Protein 6QKG (pdb70)

B-factor: mean 51.63, std 14.25, range [23.21, 135.72]

Structure (mmCIF, N/CA/C/O backbone):
data_6QKG
#
_entry.id   6QKG
#
_cell.length_a   82.450
_cell.length_b   86.840
_cell.length_c   96.870
_cell.angle_alpha   90.00
_cell.angle_beta   90.71
_cell.angle_gamma   90.00
#
_symmetry.space_group_name_H-M   'P 1 21 1'
#
loop_
_entity.id
_entity.type
_entity.pdbx_description
1 polymer 'NCR A'
2 non-polymer 'IRON/SULFUR CLUSTER'
3 non-polymer 'FLAVIN-ADENINE DINUCLEOTIDE'
4 non-polymer 'FLAVIN MONONUCLEOTIDE'
5 water water
#
loop_
_atom_site.group_PDB
_atom_site.id
_atom_site.type_symbol
_atom_site.label_atom_id
_atom_site.label_alt_id
_atom_site.label_comp_id
_atom_site.label_asym_id
_atom_site.label_entity_id
_atom_site.label_seq_id
_atom_site.pdbx_PDB_ins_code
_atom_site.Cartn_x
_atom_site.Cartn_y
_atom_site.Cartn_z
_atom_site.occupancy
_atom_site.B_iso_or_equiv
_atom_site.auth_seq_id
_atom_site.auth_comp_id
_atom_site.auth_asym_id
_atom_site.auth_atom_id
_atom_site.pdbx_PDB_model_num
ATOM 1 N N . MET A 1 13 ? -32.240 -21.381 -25.763 1.00 55.07 13 MET A N 1
ATOM 2 C CA . MET A 1 13 ? -30.974 -21.087 -25.071 1.00 53.58 13 MET A CA 1
ATOM 3 C C . MET A 1 13 ? -30.971 -21.224 -23.489 1.00 55.49 13 MET A C 1
ATOM 4 O O . MET A 1 13 ? -30.094 -21.902 -22.943 1.00 57.77 13 MET A O 1
ATOM 9 N N . TYR A 1 14 ? -31.844 -20.578 -22.775 1.00 46.90 14 TYR A N 1
ATOM 10 C CA . TYR A 1 14 ? -31.853 -20.676 -21.316 1.00 45.41 14 TYR A CA 1
ATOM 11 C C . TYR A 1 14 ? -33.239 -21.196 -20.950 1.00 49.52 14 TYR A C 1
ATOM 12 O O . TYR A 1 14 ? -34.037 -20.502 -20.309 1.00 49.60 14 TYR A O 1
ATOM 21 N N . GLU A 1 15 ? -33.537 -22.416 -21.401 1.00 45.55 15 GLU A N 1
ATOM 22 C CA . GLU A 1 15 ? -34.834 -23.073 -21.218 1.00 44.78 15 GLU A CA 1
ATOM 23 C C . GLU A 1 15 ? -35.204 -23.181 -19.762 1.00 44.20 15 GLU A C 1
ATOM 24 O O . GLU A 1 15 ? -36.362 -22.943 -19.432 1.00 43.94 15 GLU A O 1
ATOM 30 N N . ASN A 1 16 ? -34.227 -23.532 -18.899 1.00 37.45 16 ASN A N 1
ATOM 31 C CA . ASN A 1 16 ? -34.481 -23.681 -17.469 1.00 37.42 16 ASN A CA 1
ATOM 32 C C . ASN A 1 16 ? -34.744 -22.389 -16.754 1.00 38.73 16 ASN A C 1
ATOM 33 O O . ASN A 1 16 ? -35.642 -22.365 -15.928 1.00 38.38 16 ASN A O 1
ATOM 38 N N . LEU A 1 17 ? -34.032 -21.317 -17.095 1.00 35.62 17 LEU A N 1
ATOM 39 C CA . LEU A 1 17 ? -34.241 -19.990 -16.485 1.00 34.45 17 LEU A CA 1
ATOM 40 C C . LEU A 1 17 ? -35.555 -19.363 -16.894 1.00 40.18 17 LEU A C 1
ATOM 41 O O . LEU A 1 17 ? -36.111 -18.563 -16.138 1.00 40.06 17 LEU A O 1
ATOM 46 N N . CYS A 1 18 ? -36.035 -19.696 -18.097 1.00 39.56 18 CYS A N 1
ATOM 47 C CA . CYS A 1 18 ? -37.244 -19.122 -18.675 1.00 42.11 18 CYS A CA 1
ATOM 48 C C . CYS A 1 18 ? -38.497 -19.977 -18.471 1.00 42.47 18 CYS A C 1
ATOM 49 O O . CYS A 1 18 ? -39.581 -19.576 -18.886 1.00 40.01 18 CYS A O 1
ATOM 52 N N . LYS A 1 19 ? -38.339 -21.107 -17.754 1.00 38.79 19 LYS A N 1
ATOM 53 C CA . LYS A 1 19 ? -39.379 -22.061 -17.389 1.00 39.36 19 LYS A CA 1
ATOM 54 C C . LYS A 1 19 ? -40.218 -21.496 -16.212 1.00 41.95 19 LYS A C 1
ATOM 55 O O . LYS A 1 19 ? -39.641 -20.991 -15.246 1.00 39.38 19 LYS A O 1
ATOM 61 N N . PRO A 1 20 ? -41.565 -21.569 -16.252 1.00 39.60 20 PRO A N 1
ATOM 62 C CA . PRO A 1 20 ? -42.359 -21.059 -15.117 1.00 38.14 20 PRO A CA 1
ATOM 63 C C . PRO A 1 20 ? -42.304 -21.921 -13.835 1.00 39.37 20 PRO A C 1
ATOM 64 O O . PRO A 1 20 ? -41.788 -23.043 -13.842 1.00 37.21 20 PRO A O 1
ATOM 68 N N . ILE A 1 21 ? -42.826 -21.385 -12.720 1.00 35.32 21 ILE A N 1
ATOM 69 C CA . ILE A 1 21 ? -42.834 -22.081 -11.413 1.00 34.83 21 ILE A CA 1
ATOM 70 C C . ILE A 1 21 ? -43.987 -21.586 -10.528 1.00 40.70 21 ILE A C 1
ATOM 71 O O . ILE A 1 21 ? -44.290 -20.395 -10.547 1.00 40.78 21 ILE A O 1
ATOM 76 N N . LYS A 1 22 ? -44.582 -22.473 -9.718 1.00 39.55 22 LYS A N 1
ATOM 77 C CA . LYS A 1 22 ? -45.639 -22.090 -8.774 1.00 39.74 22 LYS A CA 1
ATOM 78 C C . LYS A 1 22 ? -45.037 -21.713 -7.400 1.00 41.01 22 LYS A C 1
ATOM 79 O O . LYS A 1 22 ? -44.317 -22.505 -6.823 1.00 38.36 22 LYS A O 1
ATOM 85 N N . ILE A 1 23 ? -45.279 -20.477 -6.920 1.00 38.35 23 ILE A N 1
ATOM 86 C CA . ILE A 1 23 ? -44.812 -20.025 -5.599 1.00 37.16 23 ILE A CA 1
ATOM 87 C C . ILE A 1 23 ? -46.101 -19.863 -4.805 1.00 42.64 23 ILE A C 1
ATOM 88 O O . ILE A 1 23 ? -46.840 -18.888 -5.027 1.00 42.33 23 ILE A O 1
ATOM 93 N N . GLY A 1 24 ? -46.381 -20.863 -3.961 1.00 40.36 24 GLY A N 1
ATOM 94 C CA . GLY A 1 24 ? -47.647 -20.988 -3.245 1.00 41.37 24 GLY A CA 1
ATOM 95 C C . GLY A 1 24 ? -48.680 -21.313 -4.313 1.00 48.93 24 GLY A C 1
ATOM 96 O O . GLY A 1 24 ? -48.493 -22.243 -5.109 1.00 48.86 24 GLY A O 1
ATOM 97 N N . ASN A 1 25 ? -49.689 -20.476 -4.443 1.00 48.50 25 ASN A N 1
ATOM 98 C CA . ASN A 1 25 ? -50.692 -20.692 -5.484 1.00 50.17 25 ASN A CA 1
ATOM 99 C C . ASN A 1 25 ? -50.395 -19.906 -6.779 1.00 52.95 25 ASN A C 1
ATOM 100 O O . ASN A 1 25 ? -51.026 -20.155 -7.810 1.00 55.67 25 ASN A O 1
ATOM 105 N N . HIS A 1 26 ? -49.453 -18.970 -6.715 1.00 46.07 26 HIS A N 1
ATOM 106 C CA . HIS A 1 26 ? -49.103 -18.024 -7.769 1.00 45.51 26 HIS A CA 1
ATOM 107 C C . HIS A 1 26 ? -48.134 -18.577 -8.809 1.00 47.93 26 HIS A C 1
ATOM 108 O O . HIS A 1 26 ? -47.040 -19.020 -8.457 1.00 48.01 26 HIS A O 1
ATOM 115 N N . LEU A 1 27 ? -48.514 -18.505 -10.090 1.00 42.12 27 LEU A N 1
ATOM 116 C CA . LEU A 1 27 ? -47.628 -18.923 -11.166 1.00 40.89 27 LEU A CA 1
ATOM 117 C C . LEU A 1 27 ? -46.697 -17.774 -11.570 1.00 42.17 27 LEU A C 1
ATOM 118 O O . LEU A 1 27 ? -47.151 -16.694 -11.945 1.00 40.76 27 LEU A O 1
ATOM 123 N N . VAL A 1 28 ? -45.387 -18.027 -11.454 1.00 35.75 28 VAL A N 1
ATOM 124 C CA . VAL A 1 28 ? -44.304 -17.100 -11.757 1.00 33.56 28 VAL A CA 1
ATOM 125 C C . VAL A 1 28 ? -43.833 -17.475 -13.149 1.00 37.31 28 VAL A C 1
ATOM 126 O O . VAL A 1 28 ? -43.689 -18.645 -13.437 1.00 36.62 28 VAL A O 1
ATOM 130 N N . LYS A 1 29 ? -43.678 -16.495 -14.029 1.00 37.67 29 LYS A N 1
ATOM 131 C CA . LYS A 1 29 ? -43.373 -16.718 -15.447 1.00 39.24 29 LYS A CA 1
ATOM 132 C C . LYS A 1 29 ? -41.951 -17.266 -15.732 1.00 44.87 29 LYS A C 1
ATOM 133 O O . LYS A 1 29 ? -41.732 -17.853 -16.795 1.00 44.77 29 LYS A O 1
ATOM 139 N N . ASN A 1 30 ? -40.997 -17.049 -14.821 1.00 40.35 30 ASN A N 1
ATOM 140 C CA . ASN A 1 30 ? -39.631 -17.548 -15.013 1.00 39.71 30 ASN A CA 1
ATOM 141 C C . ASN A 1 30 ? -38.939 -17.806 -13.669 1.00 41.13 30 ASN A C 1
ATOM 142 O O . ASN A 1 30 ? -39.545 -17.603 -12.606 1.00 39.58 30 ASN A O 1
ATOM 147 N N . ARG A 1 31 ? -37.667 -18.241 -13.725 1.00 34.74 31 ARG A N 1
ATOM 148 C CA . ARG A 1 31 ? -36.873 -18.579 -12.543 1.00 32.81 31 ARG A CA 1
ATOM 149 C C . ARG A 1 31 ? -35.898 -17.464 -12.202 1.00 36.25 31 ARG A C 1
ATOM 150 O O . ARG A 1 31 ? -34.830 -17.720 -11.651 1.00 36.29 31 ARG A O 1
ATOM 158 N N . MET A 1 32 ? -36.254 -16.223 -12.533 1.00 34.12 32 MET A N 1
ATOM 159 C CA . MET A 1 32 ? -35.406 -15.077 -12.205 1.00 34.24 32 MET A CA 1
ATOM 160 C C . MET A 1 32 ? -36.091 -14.153 -11.174 1.00 34.36 32 MET A C 1
ATOM 161 O O . MET A 1 32 ? -37.197 -13.667 -11.384 1.00 34.69 32 MET A O 1
ATOM 166 N N . LYS A 1 33 ? -35.456 -13.999 -10.047 1.00 31.54 33 LYS A N 1
ATOM 167 C CA . LYS A 1 33 ? -35.969 -13.221 -8.901 1.00 31.33 33 LYS A CA 1
ATOM 168 C C . LYS A 1 33 ? -35.086 -12.029 -8.593 1.00 33.55 33 LYS A C 1
ATOM 169 O O . LYS A 1 33 ? -33.879 -12.181 -8.374 1.00 32.63 33 LYS A O 1
ATOM 175 N N . TYR A 1 34 ? -35.702 -10.838 -8.567 1.00 29.78 34 TYR A N 1
ATOM 176 C CA . TYR A 1 34 ? -34.984 -9.647 -8.159 1.00 28.93 34 TYR A CA 1
ATOM 177 C C . TYR A 1 34 ? -35.154 -9.528 -6.620 1.00 31.11 34 TYR A C 1
ATOM 178 O O . TYR A 1 34 ? -36.269 -9.346 -6.126 1.00 30.13 34 TYR A O 1
ATOM 187 N N . ALA A 1 35 ? -34.056 -9.678 -5.891 1.00 27.90 35 ALA A N 1
ATOM 188 C CA . ALA A 1 35 ? -33.978 -9.661 -4.421 1.00 27.32 35 ALA A CA 1
ATOM 189 C C . ALA A 1 35 ? -34.133 -8.290 -3.773 1.00 33.23 35 ALA A C 1
ATOM 190 O O . ALA A 1 35 ? -33.825 -7.265 -4.400 1.00 31.83 35 ALA A O 1
ATOM 192 N N . ALA A 1 36 ? -34.558 -8.277 -2.476 1.00 30.69 36 ALA A N 1
ATOM 193 C CA . ALA A 1 36 ? -34.735 -7.058 -1.669 1.00 30.79 36 ALA A CA 1
ATOM 194 C C . ALA A 1 36 ? -33.482 -6.199 -1.673 1.00 33.63 36 ALA A C 1
ATOM 195 O O . ALA A 1 36 ? -32.361 -6.721 -1.553 1.00 31.69 36 ALA A O 1
ATOM 197 N N . THR A 1 37 ? -33.678 -4.885 -1.891 1.00 30.20 37 THR A N 1
ATOM 198 C CA . THR A 1 37 ? -32.602 -3.925 -2.038 1.00 29.77 37 THR A CA 1
ATOM 199 C C . THR A 1 37 ? -32.922 -2.614 -1.342 1.00 33.50 37 THR A C 1
ATOM 200 O O . THR A 1 37 ? -33.545 -1.743 -1.949 1.00 34.13 37 THR A O 1
ATOM 204 N N . VAL A 1 38 ? -32.481 -2.419 -0.092 1.00 31.74 38 VAL A N 1
ATOM 205 C CA . VAL A 1 38 ? -32.654 -1.088 0.524 1.00 31.29 38 VAL A CA 1
ATOM 206 C C . VAL A 1 38 ? -31.739 -0.123 -0.301 1.00 33.47 38 VAL A C 1
ATOM 207 O O . VAL A 1 38 ? -30.600 -0.489 -0.688 1.00 31.15 38 VAL A O 1
ATOM 211 N N . ASP A 1 39 ? -32.297 1.010 -0.714 1.00 30.00 39 ASP A N 1
ATOM 212 C CA . ASP A 1 39 ? -31.585 1.910 -1.645 1.00 29.13 39 ASP A CA 1
ATOM 213 C C . ASP A 1 39 ? -31.584 3.365 -1.243 1.00 33.67 39 ASP A C 1
ATOM 214 O O . ASP A 1 39 ? -30.985 4.180 -1.945 1.00 33.97 39 ASP A O 1
ATOM 219 N N . ASN A 1 40 ? -32.239 3.702 -0.113 1.00 30.77 40 ASN A N 1
ATOM 220 C CA . ASN A 1 40 ? -32.351 5.079 0.393 1.00 31.03 40 ASN A CA 1
ATOM 221 C C . ASN A 1 40 ? -33.153 5.979 -0.576 1.00 33.66 40 ASN A C 1
ATOM 222 O O . ASN A 1 40 ? -32.904 7.170 -0.678 1.00 33.45 40 ASN A O 1
ATOM 227 N N . PHE A 1 41 ? -34.122 5.385 -1.269 1.00 32.08 41 PHE A N 1
ATOM 228 C CA . PHE A 1 41 ? -35.001 6.061 -2.236 1.00 32.27 41 PHE A CA 1
ATOM 229 C C . PHE A 1 41 ? -36.334 6.413 -1.599 1.00 35.76 41 PHE A C 1
ATOM 230 O O . PHE A 1 41 ? -37.100 7.166 -2.179 1.00 35.39 41 PHE A O 1
ATOM 238 N N . CYS A 1 42 ? -36.644 5.852 -0.427 1.00 34.37 42 CYS A N 1
ATOM 239 C CA . CYS A 1 42 ? -37.910 6.199 0.190 1.00 35.19 42 CYS A CA 1
ATOM 240 C C . CYS A 1 42 ? -37.725 7.480 0.972 1.00 41.08 42 CYS A C 1
ATOM 241 O O . CYS A 1 42 ? -36.585 7.921 1.205 1.00 39.51 42 CYS A O 1
ATOM 244 N N . ASP A 1 43 ? -38.854 8.110 1.326 1.00 39.67 43 ASP A N 1
ATOM 245 C CA . ASP A 1 43 ? -38.881 9.365 2.062 1.00 38.72 43 ASP A CA 1
ATOM 246 C C . ASP A 1 43 ? -38.155 9.172 3.391 1.00 42.58 43 ASP A C 1
ATOM 247 O O . ASP A 1 43 ? -38.559 8.334 4.210 1.00 42.00 43 ASP A O 1
ATOM 252 N N . THR A 1 44 ? -36.995 9.859 3.524 1.00 38.52 44 THR A N 1
ATOM 253 C CA . THR A 1 44 ? -36.130 9.812 4.711 1.00 36.55 44 THR A CA 1
ATOM 254 C C . THR A 1 44 ? -36.844 10.290 5.991 1.00 40.40 44 THR A C 1
ATOM 255 O O . THR A 1 44 ? -36.486 9.858 7.087 1.00 38.32 44 THR A O 1
ATOM 259 N N . LYS A 1 45 ? -37.873 11.156 5.844 1.00 37.83 45 LYS A N 1
ATOM 260 C CA . LYS A 1 45 ? -38.600 11.718 6.979 1.00 37.86 45 LYS A CA 1
ATOM 261 C C . LYS A 1 45 ? -39.562 10.765 7.633 1.00 41.47 45 LYS A C 1
ATOM 262 O O . LYS A 1 45 ? -39.778 10.877 8.845 1.00 41.53 45 LYS A O 1
ATOM 268 N N . ASN A 1 46 ? -40.212 9.882 6.844 1.00 36.12 46 ASN A N 1
ATOM 269 C CA . ASN A 1 46 ? -41.297 9.046 7.372 1.00 35.77 46 ASN A CA 1
ATOM 270 C C . ASN A 1 46 ? -41.359 7.583 6.875 1.00 40.49 46 ASN A C 1
ATOM 271 O O . ASN A 1 46 ? -42.314 6.890 7.233 1.00 40.21 46 ASN A O 1
ATOM 276 N N . GLY A 1 47 ? -40.418 7.160 6.016 1.00 36.89 47 GLY A N 1
ATOM 277 C CA . GLY A 1 47 ? -40.391 5.794 5.471 1.00 34.36 47 GLY A CA 1
ATOM 278 C C . GLY A 1 47 ? -41.375 5.493 4.361 1.00 36.25 47 GLY A C 1
ATOM 279 O O . GLY A 1 47 ? -41.570 4.330 3.971 1.00 33.95 47 GLY A O 1
ATOM 280 N N . ASN A 1 48 ? -42.009 6.540 3.837 1.00 35.35 48 ASN A N 1
ATOM 281 C CA . ASN A 1 48 ? -42.977 6.417 2.750 1.00 35.43 48 ASN A CA 1
ATOM 282 C C . ASN A 1 48 ? -42.315 6.143 1.429 1.00 38.71 48 ASN A C 1
ATOM 283 O O . ASN A 1 48 ? -41.271 6.721 1.123 1.00 38.58 48 ASN A O 1
ATOM 288 N N . VAL A 1 49 ? -42.977 5.316 0.617 1.00 35.20 49 VAL A N 1
ATOM 289 C CA . VAL A 1 49 ? -42.602 4.992 -0.754 1.00 33.65 49 VAL A CA 1
ATOM 290 C C . VAL A 1 49 ? -42.896 6.251 -1.569 1.00 36.53 49 VAL A C 1
ATOM 291 O O . VAL A 1 49 ? -44.001 6.798 -1.472 1.00 36.39 49 VAL A O 1
ATOM 295 N N . ILE A 1 50 ? -41.921 6.696 -2.369 1.00 32.60 50 ILE A N 1
ATOM 296 C CA . ILE A 1 50 ? -42.065 7.857 -3.248 1.00 32.92 50 ILE A CA 1
ATOM 297 C C . ILE A 1 50 ? -41.705 7.442 -4.713 1.00 37.82 50 ILE A C 1
ATOM 298 O O . ILE A 1 50 ? -41.281 6.307 -4.931 1.00 37.03 50 ILE A O 1
ATOM 303 N N . ASP A 1 51 ? -41.890 8.340 -5.697 1.00 36.15 51 ASP A N 1
ATOM 304 C CA . ASP A 1 51 ? -41.671 8.062 -7.120 1.00 37.01 51 ASP A CA 1
ATOM 305 C C . ASP A 1 51 ? -40.294 7.506 -7.454 1.00 39.92 51 ASP A C 1
ATOM 306 O O . ASP A 1 51 ? -40.235 6.618 -8.296 1.00 39.01 51 ASP A O 1
ATOM 311 N N . ARG A 1 52 ? -39.220 7.940 -6.747 1.00 35.48 52 ARG A N 1
ATOM 312 C CA . ARG A 1 52 ? -37.869 7.415 -6.990 1.00 33.95 52 ARG A CA 1
ATOM 313 C C . ARG A 1 52 ? -37.863 5.899 -6.787 1.00 38.58 52 ARG A C 1
ATOM 314 O O . ARG A 1 52 ? -37.309 5.183 -7.626 1.00 39.31 52 ARG A O 1
ATOM 322 N N . GLU A 1 53 ? -38.519 5.410 -5.707 1.00 33.01 53 GLU A N 1
ATOM 323 C CA . GLU A 1 53 ? -38.587 3.984 -5.415 1.00 30.68 53 GLU A CA 1
ATOM 324 C C . GLU A 1 53 ? -39.461 3.229 -6.417 1.00 34.30 53 GLU A C 1
ATOM 325 O O . GLU A 1 53 ? -39.050 2.170 -6.890 1.00 33.11 53 GLU A O 1
ATOM 331 N N . ILE A 1 54 ? -40.677 3.747 -6.682 1.00 34.13 54 ILE A N 1
ATOM 332 C CA . ILE A 1 54 ? -41.675 3.175 -7.599 1.00 34.27 54 ILE A CA 1
ATOM 333 C C . ILE A 1 54 ? -41.071 2.898 -8.966 1.00 35.67 54 ILE A C 1
ATOM 334 O O . ILE A 1 54 ? -41.213 1.794 -9.484 1.00 33.10 54 ILE A O 1
ATOM 339 N N . GLU A 1 55 ? -40.402 3.908 -9.540 1.00 33.16 55 GLU A N 1
ATOM 340 C CA . GLU A 1 55 ? -39.807 3.806 -10.863 1.00 33.22 55 GLU A CA 1
ATOM 341 C C . GLU A 1 55 ? -38.580 2.911 -10.889 1.00 34.32 55 GLU A C 1
ATOM 342 O O . GLU A 1 55 ? -38.304 2.267 -11.919 1.00 34.66 55 GLU A O 1
ATOM 348 N N . TYR A 1 56 ? -37.863 2.849 -9.772 1.00 29.88 56 TYR A N 1
ATOM 349 C CA . TYR A 1 56 ? -36.717 1.942 -9.656 1.00 29.42 56 TYR A CA 1
ATOM 350 C C . TYR A 1 56 ? -37.196 0.479 -9.761 1.00 34.63 56 TYR A C 1
ATOM 351 O O . TYR A 1 56 ? -36.631 -0.280 -10.521 1.00 33.26 56 TYR A O 1
ATOM 360 N N . LEU A 1 57 ? -38.215 0.090 -8.980 1.00 32.25 57 LEU A N 1
ATOM 361 C CA . LEU A 1 57 ? -38.715 -1.284 -8.973 1.00 31.56 57 LEU A CA 1
ATOM 362 C C . LEU A 1 57 ? -39.597 -1.582 -10.175 1.00 33.90 57 LEU A C 1
ATOM 363 O O . LEU A 1 57 ? -39.620 -2.722 -10.625 1.00 30.90 57 LEU A O 1
ATOM 368 N N . ARG A 1 58 ? -40.256 -0.545 -10.756 1.00 33.88 58 ARG A N 1
ATOM 369 C CA . ARG A 1 58 ? -41.019 -0.720 -11.998 1.00 35.25 58 ARG A CA 1
ATOM 370 C C . ARG A 1 58 ? -40.088 -1.116 -13.135 1.00 40.06 58 ARG A C 1
ATOM 371 O O . ARG A 1 58 ? -40.488 -1.914 -13.992 1.00 42.74 58 ARG A O 1
ATOM 379 N N . GLU A 1 59 ? -38.857 -0.570 -13.143 1.00 34.72 59 GLU A N 1
ATOM 380 C CA . GLU A 1 59 ? -37.891 -0.884 -14.184 1.00 34.73 59 GLU A CA 1
ATOM 381 C C . GLU A 1 59 ? -37.456 -2.368 -14.094 1.00 36.47 59 GLU A C 1
ATOM 382 O O . GLU A 1 59 ? -37.239 -3.000 -15.137 1.00 34.30 59 GLU A O 1
ATOM 388 N N . ARG A 1 60 ? -37.392 -2.930 -12.859 1.00 32.14 60 ARG A N 1
ATOM 389 C CA . ARG A 1 60 ? -37.027 -4.341 -12.667 1.00 31.25 60 ARG A CA 1
ATOM 390 C C . ARG A 1 60 ? -38.180 -5.231 -13.117 1.00 38.28 60 ARG A C 1
ATOM 391 O O . ARG A 1 60 ? -37.923 -6.260 -13.750 1.00 40.26 60 ARG A O 1
ATOM 399 N N . ALA A 1 61 ? -39.455 -4.799 -12.864 1.00 32.56 61 ALA A N 1
ATOM 400 C CA . ALA A 1 61 ? -40.640 -5.520 -13.318 1.00 31.17 61 ALA A CA 1
ATOM 401 C C . ALA A 1 61 ? -40.788 -5.431 -14.846 1.00 35.29 61 ALA A C 1
ATOM 402 O O . ALA A 1 61 ? -41.112 -6.423 -15.466 1.00 33.38 61 ALA A O 1
ATOM 404 N N . LYS A 1 62 ? -40.516 -4.271 -15.464 1.00 34.94 62 LYS A N 1
ATOM 405 C CA . LYS A 1 62 ? -40.549 -4.129 -16.933 1.00 35.92 62 LYS A CA 1
ATOM 406 C C . LYS A 1 62 ? -39.395 -4.953 -17.547 1.00 40.12 62 LYS A C 1
ATOM 407 O O . LYS A 1 62 ? -39.530 -5.439 -18.667 1.00 41.15 62 LYS A O 1
ATOM 413 N N . GLY A 1 63 ? -38.267 -5.067 -16.819 1.00 33.21 63 GLY A N 1
ATOM 414 C CA . GLY A 1 63 ? -37.100 -5.824 -17.238 1.00 32.97 63 GLY A CA 1
ATOM 415 C C . GLY A 1 63 ? -37.299 -7.344 -17.363 1.00 37.87 63 GLY A C 1
ATOM 416 O O . GLY A 1 63 ? -36.410 -8.048 -17.852 1.00 38.32 63 GLY A O 1
ATOM 417 N N . GLY A 1 64 ? -38.433 -7.851 -16.892 1.00 32.35 64 GLY A N 1
ATOM 418 C CA . GLY A 1 64 ? -38.802 -9.253 -17.052 1.00 33.76 64 GLY A CA 1
ATOM 419 C C . GLY A 1 64 ? -38.639 -10.205 -15.882 1.00 37.10 64 GLY A C 1
ATOM 420 O O . GLY A 1 64 ? -38.839 -11.409 -16.056 1.00 37.32 64 GLY A O 1
ATOM 421 N N . PHE A 1 65 ? -38.277 -9.708 -14.692 1.00 32.98 65 PHE A N 1
ATOM 422 C CA . PHE A 1 65 ? -38.111 -10.566 -13.509 1.00 31.01 65 PHE A CA 1
ATOM 423 C C . PHE A 1 65 ? -39.457 -11.227 -13.148 1.00 36.43 65 PHE A C 1
ATOM 424 O O . PHE A 1 65 ? -40.483 -10.539 -13.136 1.00 36.10 65 PHE A O 1
ATOM 432 N N . GLY A 1 66 ? -39.448 -12.546 -12.914 1.00 31.66 66 GLY A N 1
ATOM 433 C CA . GLY A 1 66 ? -40.663 -13.266 -12.559 1.00 32.42 66 GLY A CA 1
ATOM 434 C C . GLY A 1 66 ? -41.154 -12.814 -11.188 1.00 35.06 66 GLY A C 1
ATOM 435 O O . GLY A 1 66 ? -42.353 -12.705 -10.954 1.00 35.12 66 GLY A O 1
ATOM 436 N N . ILE A 1 67 ? -40.212 -12.503 -10.293 1.00 30.38 67 ILE A N 1
ATOM 437 C CA . ILE A 1 67 ? -40.476 -12.034 -8.931 1.00 28.65 67 ILE A CA 1
ATOM 438 C C . ILE A 1 67 ? -39.681 -10.759 -8.680 1.00 30.79 67 ILE A C 1
ATOM 439 O O . ILE A 1 67 ? -38.478 -10.717 -8.970 1.00 28.09 67 ILE A O 1
ATOM 444 N N . VAL A 1 68 ? -40.342 -9.739 -8.100 1.00 29.19 68 VAL A N 1
ATOM 445 C CA . VAL A 1 68 ? -39.695 -8.495 -7.686 1.00 27.14 68 VAL A CA 1
ATOM 446 C C . VAL A 1 68 ? -40.015 -8.285 -6.193 1.00 31.06 68 VAL A C 1
ATOM 447 O O . VAL A 1 68 ? -41.183 -8.161 -5.803 1.00 30.81 68 VAL A O 1
ATOM 451 N N . VAL A 1 69 ? -38.976 -8.303 -5.363 1.00 27.85 69 VAL A N 1
ATOM 452 C CA . VAL A 1 69 ? -39.119 -8.139 -3.918 1.00 26.17 69 VAL A CA 1
ATOM 453 C C . VAL A 1 69 ? -38.880 -6.682 -3.575 1.00 30.80 69 VAL A C 1
ATOM 454 O O . VAL A 1 69 ? -37.955 -6.063 -4.123 1.00 28.31 69 VAL A O 1
ATOM 458 N N . SER A 1 70 ? -39.719 -6.119 -2.661 1.00 27.75 70 SER A N 1
ATOM 459 C CA . SER A 1 70 ? -39.504 -4.742 -2.184 1.00 27.24 70 SER A CA 1
ATOM 460 C C . SER A 1 70 ? -38.242 -4.791 -1.322 1.00 33.73 70 SER A C 1
ATOM 461 O O . SER A 1 70 ? -37.802 -5.870 -0.955 1.00 34.03 70 SER A O 1
ATOM 464 N N . GLN A 1 71 ? -37.740 -3.649 -0.890 1.00 32.15 71 GLN A N 1
ATOM 465 C CA . GLN A 1 71 ? -36.653 -3.608 0.077 1.00 31.51 71 GLN A CA 1
ATOM 466 C C . GLN A 1 71 ? -37.249 -4.004 1.448 1.00 32.91 71 GLN A C 1
ATOM 467 O O . GLN A 1 71 ? -38.474 -3.981 1.631 1.00 30.41 71 GLN A O 1
ATOM 473 N N . GLY A 1 72 ? -36.387 -4.383 2.380 1.00 30.19 72 GLY A N 1
ATOM 474 C CA . GLY A 1 72 ? -36.832 -4.736 3.724 1.00 29.30 72 GLY A CA 1
ATOM 475 C C . GLY A 1 72 ? -37.370 -3.518 4.423 1.00 32.47 72 GLY A C 1
ATOM 476 O O . GLY A 1 72 ? -36.676 -2.494 4.495 1.00 30.58 72 GLY A O 1
ATOM 477 N N . GLY A 1 73 ? -38.638 -3.588 4.811 1.00 29.55 73 GLY A N 1
ATOM 478 C CA . GLY A 1 73 ? -39.300 -2.469 5.472 1.00 30.06 73 GLY A CA 1
ATOM 479 C C . GLY A 1 73 ? -39.205 -2.582 6.979 1.00 34.35 73 GLY A C 1
ATOM 480 O O . GLY A 1 73 ? -39.428 -3.672 7.515 1.00 33.87 73 GLY A O 1
ATOM 481 N N . TYR A 1 74 ? -38.897 -1.471 7.689 1.00 28.79 74 TYR A N 1
ATOM 482 C CA . TYR A 1 74 ? -38.789 -1.561 9.140 1.00 29.31 74 TYR A CA 1
ATOM 483 C C . TYR A 1 74 ? -40.168 -1.715 9.815 1.00 37.17 74 TYR A C 1
ATOM 484 O O . TYR A 1 74 ? -41.158 -1.155 9.347 1.00 37.81 74 TYR A O 1
ATOM 493 N N . THR A 1 75 ? -40.229 -2.507 10.895 1.00 34.32 75 THR A N 1
ATOM 494 C CA . THR A 1 75 ? -41.482 -2.772 11.633 1.00 35.39 75 THR A CA 1
ATOM 495 C C . THR A 1 75 ? -41.669 -1.860 12.863 1.00 40.78 75 THR A C 1
ATOM 496 O O . THR A 1 75 ? -42.703 -1.921 13.515 1.00 43.09 75 THR A O 1
ATOM 500 N N . HIS A 1 76 ? -40.660 -1.045 13.177 1.00 35.30 76 HIS A N 1
ATOM 501 C CA . HIS A 1 76 ? -40.627 -0.118 14.309 1.00 34.79 76 HIS A CA 1
ATOM 502 C C . HIS A 1 76 ? -39.469 0.807 14.012 1.00 37.79 76 HIS A C 1
ATOM 503 O O . HIS A 1 76 ? -38.463 0.349 13.483 1.00 35.52 76 HIS A O 1
ATOM 510 N N . ILE A 1 77 ? -39.580 2.097 14.398 1.00 35.93 77 ILE A N 1
ATOM 511 C CA . ILE A 1 77 ? -38.559 3.104 14.123 1.00 34.20 77 ILE A CA 1
ATOM 512 C C . ILE A 1 77 ? -37.162 2.705 14.640 1.00 38.61 77 ILE A C 1
ATOM 513 O O . ILE A 1 77 ? -36.186 3.099 14.014 1.00 37.30 77 ILE A O 1
ATOM 518 N N . LEU A 1 78 ? -37.065 1.910 15.747 1.00 35.92 78 LEU A N 1
ATOM 519 C CA . LEU A 1 78 ? -35.782 1.452 16.309 1.00 35.16 78 LEU A CA 1
ATOM 520 C C . LEU A 1 78 ? -35.101 0.473 15.380 1.00 36.98 78 LEU A C 1
ATOM 521 O O . LEU A 1 78 ? -33.866 0.330 15.416 1.00 36.71 78 LEU A O 1
ATOM 526 N N . GLY A 1 79 ? -35.924 -0.188 14.558 1.00 33.10 79 GLY A N 1
ATOM 527 C CA . GLY A 1 79 ? -35.499 -1.124 13.523 1.00 31.46 79 GLY A CA 1
ATOM 528 C C . GLY A 1 79 ? -35.104 -0.482 12.207 1.00 34.02 79 GLY A C 1
ATOM 529 O O . GLY A 1 79 ? -34.774 -1.204 11.252 1.00 30.50 79 GLY A O 1
ATOM 530 N N . LYS A 1 80 ? -35.118 0.882 12.132 1.00 32.99 80 LYS A N 1
ATOM 531 C CA . LYS A 1 80 ? -34.700 1.596 10.911 1.00 32.19 80 LYS A CA 1
ATOM 532 C C . LYS A 1 80 ? -33.154 1.599 10.873 1.00 33.43 80 LYS A C 1
ATOM 533 O O . LYS A 1 80 ? -32.515 2.121 11.783 1.00 33.46 80 LYS A O 1
ATOM 539 N N . GLY A 1 81 ? -32.584 0.962 9.861 1.00 29.31 81 GLY A N 1
ATOM 540 C CA . GLY A 1 81 ? -31.135 0.832 9.728 1.00 28.87 81 GLY A CA 1
ATOM 541 C C . GLY A 1 81 ? -30.530 1.559 8.550 1.00 33.40 81 GLY A C 1
ATOM 542 O O . GLY A 1 81 ? -29.330 1.426 8.302 1.00 33.05 81 GLY A O 1
ATOM 543 N N . TYR A 1 82 ? -31.367 2.242 7.747 1.00 30.15 82 TYR A N 1
ATOM 544 C CA . TYR A 1 82 ? -30.916 2.979 6.555 1.00 30.55 82 TYR A CA 1
ATOM 545 C C . TYR A 1 82 ? -31.717 4.275 6.484 1.00 35.93 82 TYR A C 1
ATOM 546 O O . TYR A 1 82 ? -32.909 4.266 6.793 1.00 35.52 82 TYR A O 1
ATOM 555 N N . VAL A 1 83 ? -31.056 5.392 6.153 1.00 33.44 83 VAL A N 1
ATOM 556 C CA . VAL A 1 83 ? -31.654 6.727 6.198 1.00 33.89 83 VAL A CA 1
ATOM 557 C C . VAL A 1 83 ? -32.996 6.825 5.439 1.00 38.38 83 VAL A C 1
ATOM 558 O O . VAL A 1 83 ? -33.921 7.506 5.909 1.00 37.55 83 VAL A O 1
ATOM 562 N N . GLY A 1 84 ? -33.070 6.188 4.284 1.00 33.80 84 GLY A N 1
ATOM 563 C CA . GLY A 1 84 ? -34.270 6.230 3.469 1.00 34.03 84 GLY A CA 1
ATOM 564 C C . GLY A 1 84 ? -34.967 4.892 3.370 1.00 36.64 84 GLY A C 1
ATOM 565 O O . GLY A 1 84 ? -35.580 4.600 2.343 1.00 36.27 84 GLY A O 1
ATOM 566 N N . GLN A 1 85 ? -34.902 4.090 4.441 1.00 31.61 85 GLN A N 1
ATOM 567 C CA . GLN A 1 85 ? -35.536 2.772 4.471 1.00 31.69 85 GLN A CA 1
ATOM 568 C C . GLN A 1 85 ? -37.043 2.918 4.437 1.00 36.08 85 GLN A C 1
ATOM 569 O O . GLN A 1 85 ? -37.592 3.851 5.044 1.00 34.23 85 GLN A O 1
ATOM 575 N N . MET A 1 86 ? -37.713 1.970 3.723 1.00 31.02 86 MET A N 1
ATOM 576 C CA . MET A 1 86 ? -39.169 1.880 3.639 1.00 29.56 86 MET A CA 1
ATOM 577 C C . MET A 1 86 ? -39.725 1.453 5.024 1.00 33.50 86 MET A C 1
ATOM 578 O O . MET A 1 86 ? -39.117 0.641 5.735 1.00 32.48 86 MET A O 1
ATOM 583 N N . GLY A 1 87 ? -40.841 2.050 5.417 1.00 31.93 87 GLY A N 1
ATOM 584 C CA . GLY A 1 87 ? -41.500 1.756 6.684 1.00 32.83 87 GLY A CA 1
ATOM 585 C C . GLY A 1 87 ? -42.753 0.920 6.507 1.00 38.81 87 GLY A C 1
ATOM 586 O O . GLY A 1 87 ? -43.475 1.074 5.502 1.00 37.60 87 GLY A O 1
ATOM 587 N N . LEU A 1 88 ? -42.990 0.006 7.478 1.00 34.83 88 LEU A N 1
ATOM 588 C CA . LEU A 1 88 ? -44.171 -0.858 7.526 1.00 36.04 88 LEU A CA 1
ATOM 589 C C . LEU A 1 88 ? -44.758 -0.778 8.940 1.00 39.51 88 LEU A C 1
ATOM 590 O O . LEU A 1 88 ? -44.796 -1.778 9.670 1.00 39.78 88 LEU A O 1
ATOM 595 N N . VAL A 1 89 ? -45.178 0.428 9.339 1.00 37.78 89 VAL A N 1
ATOM 596 C CA . VAL A 1 89 ? -45.694 0.690 10.693 1.00 38.94 89 VAL A CA 1
ATOM 597 C C . VAL A 1 89 ? -47.086 1.336 10.720 1.00 44.81 89 VAL A C 1
ATOM 598 O O . VAL A 1 89 ? -47.960 0.857 11.425 1.00 47.54 89 VAL A O 1
ATOM 602 N N . GLU A 1 90 ? -47.251 2.458 10.030 1.00 40.08 90 GLU A N 1
ATOM 603 C CA . GLU A 1 90 ? -48.436 3.314 10.084 1.00 40.78 90 GLU A CA 1
ATOM 604 C C . GLU A 1 90 ? -49.376 3.170 8.917 1.00 43.55 90 GLU A C 1
ATOM 605 O O . GLU A 1 90 ? -48.953 2.747 7.842 1.00 42.45 90 GLU A O 1
ATOM 611 N N . GLU A 1 91 ? -50.635 3.632 9.104 1.00 41.67 91 GLU A N 1
ATOM 612 C CA . GLU A 1 91 ? -51.670 3.681 8.057 1.00 42.47 91 GLU A CA 1
ATOM 613 C C . GLU A 1 91 ? -51.258 4.605 6.916 1.00 40.80 91 GLU A C 1
ATOM 614 O O . GLU A 1 91 ? -51.614 4.343 5.776 1.00 39.88 91 GLU A O 1
ATOM 620 N N . SER A 1 92 ? -50.482 5.659 7.221 1.00 36.71 92 SER A N 1
ATOM 621 C CA . SER A 1 92 ? -49.923 6.609 6.235 1.00 36.70 92 SER A CA 1
ATOM 622 C C . SER A 1 92 ? -48.875 5.936 5.286 1.00 39.36 92 SER A C 1
ATOM 623 O O . SER A 1 92 ? -48.477 6.539 4.286 1.00 38.68 92 SER A O 1
ATOM 626 N N . HIS A 1 93 ? -48.445 4.689 5.590 1.00 34.41 93 HIS A N 1
ATOM 627 C CA . HIS A 1 93 ? -47.525 3.971 4.693 1.00 33.26 93 HIS A CA 1
ATOM 628 C C . HIS A 1 93 ? -48.302 3.290 3.573 1.00 35.51 93 HIS A C 1
ATOM 629 O O . HIS A 1 93 ? -47.728 3.042 2.527 1.00 34.03 93 HIS A O 1
ATOM 636 N N . LEU A 1 94 ? -49.608 2.962 3.816 1.00 33.29 94 LEU A N 1
ATOM 637 C CA . LEU A 1 94 ? -50.488 2.224 2.909 1.00 32.00 94 LEU A CA 1
ATOM 638 C C . LEU A 1 94 ? -50.589 2.805 1.515 1.00 37.54 94 LEU A C 1
ATOM 639 O O . LEU A 1 94 ? -50.428 2.021 0.576 1.00 36.00 94 LEU A O 1
ATOM 644 N N . PRO A 1 95 ? -50.880 4.122 1.294 1.00 36.25 95 PRO A N 1
ATOM 645 C CA . PRO A 1 95 ? -50.999 4.592 -0.095 1.00 35.87 95 PRO A CA 1
ATOM 646 C C . PRO A 1 95 ? -49.773 4.310 -0.973 1.00 38.48 95 PRO A C 1
ATOM 647 O O . PRO A 1 95 ? -49.939 3.893 -2.125 1.00 39.57 95 PRO A O 1
ATOM 651 N N . GLY A 1 96 ? -48.572 4.496 -0.423 1.00 33.75 96 GLY A N 1
ATOM 652 C CA . GLY A 1 96 ? -47.323 4.264 -1.145 1.00 32.63 96 GLY A CA 1
ATOM 653 C C . GLY A 1 96 ? -47.092 2.800 -1.457 1.00 36.94 96 GLY A C 1
ATOM 654 O O . GLY A 1 96 ? -46.614 2.451 -2.540 1.00 36.66 96 GLY A O 1
ATOM 655 N N . LEU A 1 97 ? -47.427 1.927 -0.505 1.00 35.22 97 LEU A N 1
ATOM 656 C CA . LEU A 1 97 ? -47.280 0.476 -0.673 1.00 33.71 97 LEU A CA 1
ATOM 657 C C . LEU A 1 97 ? -48.154 -0.010 -1.809 1.00 36.09 97 LEU A C 1
ATOM 658 O O . LEU A 1 97 ? -47.691 -0.837 -2.594 1.00 36.05 97 LEU A O 1
ATOM 663 N N . LYS A 1 98 ? -49.394 0.532 -1.917 1.00 31.92 98 LYS A N 1
ATOM 664 C CA . LYS A 1 98 ? -50.344 0.201 -2.976 1.00 32.26 98 LYS A CA 1
ATOM 665 C C . LYS A 1 98 ? -49.799 0.619 -4.348 1.00 36.07 98 LYS A C 1
ATOM 666 O O . LYS A 1 98 ? -49.841 -0.173 -5.287 1.00 34.96 98 LYS A O 1
ATOM 672 N N . LYS A 1 99 ? -49.258 1.832 -4.449 1.00 33.23 99 LYS A N 1
ATOM 673 C CA . LYS A 1 99 ? -48.670 2.363 -5.693 1.00 34.08 99 LYS A CA 1
ATOM 674 C C . LYS A 1 99 ? -47.496 1.508 -6.176 1.00 38.04 99 LYS A C 1
ATOM 675 O O . LYS A 1 99 ? -47.368 1.280 -7.372 1.00 38.36 99 LYS A O 1
ATOM 681 N N . LEU A 1 100 ? -46.643 1.049 -5.229 1.00 32.99 100 LEU A N 1
ATOM 682 C CA . LEU A 1 100 ? -45.485 0.212 -5.484 1.00 31.54 100 LEU A CA 1
ATOM 683 C C . LEU A 1 100 ? -45.912 -1.151 -6.039 1.00 35.77 100 LEU A C 1
ATOM 684 O O . LEU A 1 100 ? -45.433 -1.539 -7.097 1.00 37.24 100 LEU A O 1
ATOM 689 N N . ALA A 1 101 ? -46.882 -1.810 -5.377 1.00 32.68 101 ALA A N 1
ATOM 690 C CA . ALA A 1 101 ? -47.431 -3.099 -5.787 1.00 33.06 101 ALA A CA 1
ATOM 691 C C . ALA A 1 101 ? -48.115 -3.002 -7.163 1.00 37.74 101 ALA A C 1
ATOM 692 O O . ALA A 1 101 ? -47.851 -3.840 -8.021 1.00 36.74 101 ALA A O 1
ATOM 694 N N . ASP A 1 102 ? -48.918 -1.936 -7.403 1.00 36.64 102 ASP A N 1
ATOM 695 C CA . ASP A 1 102 ? -49.580 -1.706 -8.692 1.00 37.46 102 ASP A CA 1
ATOM 696 C C . ASP A 1 102 ? -48.553 -1.680 -9.818 1.00 41.72 102 ASP A C 1
ATOM 697 O O . ASP A 1 102 ? -48.727 -2.386 -10.807 1.00 42.61 102 ASP A O 1
ATOM 702 N N . ALA A 1 103 ? -47.479 -0.883 -9.638 1.00 37.11 103 ALA A N 1
ATOM 703 C CA . ALA A 1 103 ? -46.373 -0.720 -10.571 1.00 36.63 103 ALA A CA 1
ATOM 704 C C . ALA A 1 103 ? -45.662 -2.024 -10.915 1.00 37.88 103 ALA A C 1
ATOM 705 O O . ALA A 1 103 ? -45.420 -2.285 -12.083 1.00 37.22 103 ALA A O 1
ATOM 707 N N . ILE A 1 104 ? -45.371 -2.867 -9.915 1.00 34.67 104 ILE A N 1
ATOM 708 C CA . ILE A 1 104 ? -44.737 -4.159 -10.171 1.00 33.54 104 ILE A CA 1
ATOM 709 C C . ILE A 1 104 ? -45.721 -5.109 -10.868 1.00 40.11 104 ILE A C 1
ATOM 710 O O . ILE A 1 104 ? -45.385 -5.689 -11.908 1.00 42.11 104 ILE A O 1
ATOM 715 N N . ASN A 1 105 ? -46.931 -5.263 -10.293 1.00 37.02 105 ASN A N 1
ATOM 716 C CA . ASN A 1 105 ? -47.973 -6.162 -10.806 1.00 38.16 105 ASN A CA 1
ATOM 717 C C . ASN A 1 105 ? -48.365 -5.892 -12.226 1.00 44.57 105 ASN A C 1
ATOM 718 O O . ASN A 1 105 ? -48.566 -6.855 -12.972 1.00 43.59 105 ASN A O 1
ATOM 723 N N . ALA A 1 106 ? -48.449 -4.591 -12.621 1.00 42.81 106 ALA A N 1
ATOM 724 C CA . ALA A 1 106 ? -48.831 -4.202 -13.990 1.00 43.62 106 ALA A CA 1
ATOM 725 C C . ALA A 1 106 ? -47.882 -4.753 -15.034 1.00 48.06 106 ALA A C 1
ATOM 726 O O . ALA A 1 106 ? -48.302 -5.009 -16.159 1.00 47.73 106 ALA A O 1
ATOM 728 N N . GLU A 1 107 ? -46.619 -4.997 -14.648 1.00 44.25 107 GLU A N 1
ATOM 729 C CA . GLU A 1 107 ? -45.642 -5.519 -15.591 1.00 43.59 107 GLU A CA 1
ATOM 730 C C . GLU A 1 107 ? -45.661 -7.035 -15.745 1.00 47.57 107 GLU A C 1
ATOM 731 O O . GLU A 1 107 ? -45.025 -7.544 -16.676 1.00 50.36 107 GLU A O 1
ATOM 737 N N . GLY A 1 108 ? -46.385 -7.733 -14.867 1.00 39.71 108 GLY A N 1
ATOM 738 C CA . GLY A 1 108 ? -46.485 -9.185 -14.909 1.00 39.85 108 GLY A CA 1
ATOM 739 C C . GLY A 1 108 ? -45.543 -9.901 -13.964 1.00 42.39 108 GLY A C 1
ATOM 740 O O . GLY A 1 108 ? -45.399 -11.119 -14.034 1.00 43.00 108 GLY A O 1
ATOM 741 N N . ALA A 1 109 ? -44.885 -9.153 -13.093 1.00 38.27 109 ALA A N 1
ATOM 742 C CA . ALA A 1 109 ? -43.967 -9.700 -12.100 1.00 38.37 109 ALA A CA 1
ATOM 743 C C . ALA A 1 109 ? -44.742 -9.973 -10.801 1.00 38.30 109 ALA A C 1
ATOM 744 O O . ALA A 1 109 ? -45.644 -9.209 -10.440 1.00 36.65 109 ALA A O 1
ATOM 746 N N . MET A 1 110 ? -44.368 -11.038 -10.091 1.00 33.43 110 MET A N 1
ATOM 747 C CA . MET A 1 110 ? -44.973 -11.340 -8.789 1.00 32.71 110 MET A CA 1
ATOM 748 C C . MET A 1 110 ? -44.367 -10.403 -7.729 1.00 36.29 110 MET A C 1
ATOM 749 O O . MET A 1 110 ? -43.185 -10.545 -7.360 1.00 37.54 110 MET A O 1
ATOM 754 N N . SER A 1 111 ? -45.166 -9.469 -7.229 1.00 31.99 111 SER A N 1
ATOM 755 C CA . SER A 1 111 ? -44.688 -8.534 -6.186 1.00 30.95 111 SER A CA 1
ATOM 756 C C . SER A 1 111 ? -44.608 -9.251 -4.834 1.00 34.58 111 SER A C 1
ATOM 757 O O . SER A 1 111 ? -45.571 -9.895 -4.416 1.00 34.62 111 SER A O 1
ATOM 760 N N . ILE A 1 112 ? -43.456 -9.164 -4.175 1.00 31.72 112 ILE A N 1
ATOM 761 C CA . ILE A 1 112 ? -43.249 -9.753 -2.856 1.00 31.46 112 ILE A CA 1
ATOM 762 C C . ILE A 1 112 ? -42.747 -8.664 -1.908 1.00 34.11 112 ILE A C 1
ATOM 763 O O . ILE A 1 112 ? -41.759 -7.986 -2.209 1.00 33.07 112 ILE A O 1
ATOM 768 N N . GLY A 1 113 ? -43.444 -8.502 -0.789 1.00 28.62 113 GLY A N 1
ATOM 769 C CA . GLY A 1 113 ? -43.096 -7.499 0.207 1.00 27.26 113 GLY A CA 1
ATOM 770 C C . GLY A 1 113 ? -42.217 -8.058 1.291 1.00 27.44 113 GLY A C 1
ATOM 771 O O . GLY A 1 113 ? -42.592 -9.026 1.939 1.00 28.82 113 GLY A O 1
ATOM 772 N N . GLN A 1 114 ? -41.045 -7.483 1.481 1.00 25.09 114 GLN A N 1
ATOM 773 C CA . GLN A 1 114 ? -40.143 -7.940 2.524 1.00 25.74 114 GLN A CA 1
ATOM 774 C C . GLN A 1 114 ? -40.276 -7.143 3.851 1.00 30.74 114 GLN A C 1
ATOM 775 O O . GLN A 1 114 ? -40.351 -5.904 3.859 1.00 29.11 114 GLN A O 1
ATOM 781 N N . ILE A 1 115 ? -40.250 -7.873 4.960 1.00 29.33 115 ILE A N 1
ATOM 782 C CA . ILE A 1 115 ? -40.348 -7.306 6.315 1.00 29.11 115 ILE A CA 1
ATOM 783 C C . ILE A 1 115 ? -38.970 -7.427 6.959 1.00 33.35 115 ILE A C 1
ATOM 784 O O . ILE A 1 115 ? -38.504 -8.550 7.177 1.00 32.53 115 ILE A O 1
ATOM 789 N N . MET A 1 116 ? -38.337 -6.274 7.297 1.00 30.01 116 MET A N 1
ATOM 790 C CA . MET A 1 116 ? -36.979 -6.281 7.835 1.00 30.05 116 MET A CA 1
ATOM 791 C C . MET A 1 116 ? -36.718 -5.258 8.960 1.00 32.25 116 MET A C 1
ATOM 792 O O . MET A 1 116 ? -36.348 -4.114 8.713 1.00 33.28 116 MET A O 1
ATOM 797 N N . HIS A 1 117 ? -36.823 -5.705 10.198 1.00 30.13 117 HIS A N 1
ATOM 798 C CA . HIS A 1 117 ? -36.401 -4.914 11.366 1.00 29.87 117 HIS A CA 1
ATOM 799 C C . HIS A 1 117 ? -34.871 -5.169 11.411 1.00 33.52 117 HIS A C 1
ATOM 800 O O . HIS A 1 117 ? -34.467 -6.324 11.437 1.00 32.42 117 HIS A O 1
ATOM 807 N N . THR A 1 118 ? -34.034 -4.106 11.381 1.00 31.57 118 THR A N 1
ATOM 808 C CA . THR A 1 118 ? -32.568 -4.256 11.321 1.00 30.70 118 THR A CA 1
ATOM 809 C C . THR A 1 118 ? -31.883 -4.587 12.649 1.00 37.12 118 THR A C 1
ATOM 810 O O . THR A 1 118 ? -30.666 -4.786 12.652 1.00 36.48 118 THR A O 1
ATOM 814 N N . GLY A 1 119 ? -32.656 -4.673 13.735 1.00 35.18 119 GLY A N 1
ATOM 815 C CA . GLY A 1 119 ? -32.165 -5.020 15.058 1.00 36.66 119 GLY A CA 1
ATOM 816 C C . GLY A 1 119 ? -30.878 -4.322 15.466 1.00 40.67 119 GLY A C 1
ATOM 817 O O . GLY A 1 119 ? -30.834 -3.093 15.548 1.00 38.11 119 GLY A O 1
ATOM 818 N N . ARG A 1 120 ? -29.805 -5.116 15.678 1.00 36.66 120 ARG A N 1
ATOM 819 C CA . ARG A 1 120 ? -28.496 -4.634 16.129 1.00 35.73 120 ARG A CA 1
ATOM 820 C C . ARG A 1 120 ? -27.871 -3.629 15.207 1.00 37.57 120 ARG A C 1
ATOM 821 O O . ARG A 1 120 ? -27.037 -2.850 15.638 1.00 36.55 120 ARG A O 1
ATOM 829 N N . TYR A 1 121 ? -28.324 -3.600 13.955 1.00 34.41 121 TYR A N 1
ATOM 830 C CA . TYR A 1 121 ? -27.821 -2.716 12.923 1.00 32.75 121 TYR A CA 1
ATOM 831 C C . TYR A 1 121 ? -28.660 -1.454 12.745 1.00 36.81 121 TYR A C 1
ATOM 832 O O . TYR A 1 121 ? -28.462 -0.709 11.791 1.00 38.96 121 TYR A O 1
ATOM 841 N N . GLY A 1 122 ? -29.579 -1.214 13.672 1.00 33.96 122 GLY A N 1
ATOM 842 C CA . GLY A 1 122 ? -30.424 -0.030 13.707 1.00 34.45 122 GLY A CA 1
ATOM 843 C C . GLY A 1 122 ? -29.601 1.225 13.944 1.00 39.33 122 GLY A C 1
ATOM 844 O O . GLY A 1 122 ? -28.571 1.171 14.617 1.00 38.40 122 GLY A O 1
ATOM 845 N N . HIS A 1 123 ? -30.048 2.350 13.376 1.00 36.39 123 HIS A N 1
ATOM 846 C CA . HIS A 1 123 ? -29.399 3.657 13.485 1.00 37.12 123 HIS A CA 1
ATOM 847 C C . HIS A 1 123 ? -30.439 4.783 13.709 1.00 39.39 123 HIS A C 1
ATOM 848 O O . HIS A 1 123 ? -30.214 5.879 13.210 1.00 37.83 123 HIS A O 1
ATOM 855 N N . ALA A 1 124 ? -31.545 4.525 14.460 1.00 36.60 124 ALA A N 1
ATOM 856 C CA . ALA A 1 124 ? -32.595 5.525 14.729 1.00 38.03 124 ALA A CA 1
ATOM 857 C C . ALA A 1 124 ? -32.080 6.884 15.271 1.00 46.08 124 ALA A C 1
ATOM 858 O O . ALA A 1 124 ? -32.637 7.935 14.942 1.00 44.58 124 ALA A O 1
ATOM 860 N N . HIS A 1 125 ? -31.017 6.838 16.086 1.00 46.96 125 HIS A N 1
ATOM 861 C CA A HIS A 1 125 ? -30.391 8.021 16.694 0.50 48.16 125 HIS A CA 1
ATOM 862 C CA B HIS A 1 125 ? -30.364 7.988 16.705 0.50 47.81 125 HIS A CA 1
ATOM 863 C C . HIS A 1 125 ? -29.860 8.960 15.620 1.00 51.67 125 HIS A C 1
ATOM 864 O O . HIS A 1 125 ? -29.986 10.179 15.762 1.00 51.38 125 HIS A O 1
ATOM 877 N N . GLU A 1 126 ? -29.340 8.408 14.518 1.00 47.71 126 GLU A N 1
ATOM 878 C CA . GLU A 1 126 ? -28.826 9.196 13.402 1.00 48.31 126 GLU A CA 1
ATOM 879 C C . GLU A 1 126 ? -29.938 9.745 12.496 1.00 51.50 126 GLU A C 1
ATOM 880 O O . GLU A 1 126 ? -29.665 10.530 11.593 1.00 51.20 126 GLU A O 1
ATOM 886 N N . TYR A 1 127 ? -31.176 9.321 12.712 1.00 48.38 127 TYR A N 1
ATOM 887 C CA . TYR A 1 127 ? -32.277 9.743 11.853 1.00 48.44 127 TYR A CA 1
ATOM 888 C C . TYR A 1 127 ? -33.251 10.697 12.564 1.00 55.67 127 TYR A C 1
ATOM 889 O O . TYR A 1 127 ? -34.443 10.728 12.246 1.00 56.35 127 TYR A O 1
ATOM 898 N N . GLY A 1 128 ? -32.710 11.503 13.475 1.00 54.93 128 GLY A N 1
ATOM 899 C CA . GLY A 1 128 ? -33.453 12.516 14.218 1.00 56.07 128 GLY A CA 1
ATOM 900 C C . GLY A 1 128 ? -34.431 11.975 15.243 1.00 60.85 128 GLY A C 1
ATOM 901 O O . GLY A 1 128 ? -35.377 12.672 15.635 1.00 62.42 128 GLY A O 1
ATOM 902 N N . ILE A 1 129 ? -34.212 10.731 15.686 1.00 54.93 129 ILE A N 1
ATOM 903 C CA . ILE A 1 129 ? -35.050 10.087 16.686 1.00 54.33 129 ILE A CA 1
ATOM 904 C C . ILE A 1 129 ? -34.314 10.241 18.018 1.00 59.02 129 ILE A C 1
ATOM 905 O O . ILE A 1 129 ? -33.167 9.813 18.145 1.00 58.36 129 ILE A O 1
ATOM 910 N N A HIS A 1 130 ? -34.951 10.888 18.966 0.50 56.66 130 HIS A N 1
ATOM 911 N N B HIS A 1 130 ? -34.958 10.945 18.979 0.50 56.18 130 HIS A N 1
ATOM 912 C CA A HIS A 1 130 ? -34.315 11.137 20.237 0.50 58.12 130 HIS A CA 1
ATOM 913 C CA B HIS A 1 130 ? -34.426 11.230 20.322 0.50 57.40 130 HIS A CA 1
ATOM 914 C C A HIS A 1 130 ? -34.851 10.159 21.323 0.50 63.16 130 HIS A C 1
ATOM 915 C C B HIS A 1 130 ? -34.859 10.149 21.315 0.50 62.77 130 HIS A C 1
ATOM 916 O O A HIS A 1 130 ? -34.128 9.837 22.272 0.50 63.69 130 HIS A O 1
ATOM 917 O O B HIS A 1 130 ? -34.110 9.799 22.232 0.50 63.26 130 HIS A O 1
ATOM 930 N N . GLU A 1 131 ? -36.081 9.634 21.128 1.00 58.66 131 GLU A N 1
ATOM 931 C CA . GLU A 1 131 ? -36.699 8.629 21.978 1.00 58.10 131 GLU A CA 1
ATOM 932 C C . GLU A 1 131 ? -37.830 7.918 21.209 1.00 58.59 131 GLU A C 1
ATOM 933 O O . GLU A 1 131 ? -38.278 8.407 20.166 1.00 57.81 131 GLU A O 1
ATOM 939 N N . ALA A 1 132 ? -38.279 6.768 21.730 1.00 52.45 132 ALA A N 1
ATOM 940 C CA . ALA A 1 132 ? -39.326 5.934 21.148 1.00 51.48 132 ALA A CA 1
ATOM 941 C C . ALA A 1 132 ? -40.066 5.215 22.260 1.00 55.77 132 ALA A C 1
ATOM 942 O O . ALA A 1 132 ? -39.601 5.213 23.397 1.00 56.54 132 ALA A O 1
ATOM 944 N N . ILE A 1 133 ? -41.230 4.634 21.934 1.00 52.87 133 ILE A N 1
ATOM 945 C CA . ILE A 1 133 ? -42.046 3.815 22.823 1.00 51.99 133 ILE A CA 1
ATOM 946 C C . ILE A 1 133 ? -41.832 2.377 22.358 1.00 55.09 133 ILE A C 1
ATOM 947 O O . ILE A 1 133 ? -42.070 2.079 21.187 1.00 54.28 133 ILE A O 1
ATOM 952 N N . ALA A 1 134 ? -41.356 1.494 23.255 1.00 52.08 134 ALA A N 1
ATOM 953 C CA . ALA A 1 134 ? -41.139 0.077 22.932 1.00 50.64 134 ALA A CA 1
ATOM 954 C C . ALA A 1 134 ? -41.468 -0.789 24.131 1.00 54.50 134 ALA A C 1
ATOM 955 O O . ALA A 1 134 ? -40.921 -0.588 25.225 1.00 53.59 134 ALA A O 1
ATOM 957 N N . GLY A 1 135 ? -42.399 -1.716 23.910 1.00 51.27 135 GLY A N 1
ATOM 958 C CA . GLY A 1 135 ? -42.916 -2.613 24.934 1.00 52.25 135 GLY A CA 1
ATOM 959 C C . GLY A 1 135 ? -43.678 -1.841 26.000 1.00 58.87 135 GLY A C 1
ATOM 960 O O . GLY A 1 135 ? -43.542 -2.135 27.192 1.00 58.19 135 GLY A O 1
ATOM 961 N N . GLY A 1 136 ? -44.426 -0.818 25.556 1.00 55.78 136 GLY A N 1
ATOM 962 C CA . GLY A 1 136 ? -45.219 0.070 26.401 1.00 56.08 136 GLY A CA 1
ATOM 963 C C . GLY A 1 136 ? -44.424 0.996 27.300 1.00 61.05 136 GLY A C 1
ATOM 964 O O . GLY A 1 136 ? -44.965 1.500 28.289 1.00 63.63 136 GLY A O 1
ATOM 965 N N . LYS A 1 137 ? -43.138 1.229 26.983 1.00 55.08 137 LYS A N 1
ATOM 966 C CA . LYS A 1 137 ? -42.256 2.085 27.784 1.00 54.60 137 LYS A CA 1
ATOM 967 C C . LYS A 1 137 ? -41.401 3.024 26.935 1.00 57.44 137 LYS A C 1
ATOM 968 O O . LYS A 1 137 ? -41.038 2.680 25.806 1.00 57.94 137 LYS A O 1
ATOM 974 N N . THR A 1 138 ? -41.070 4.207 27.478 1.00 52.14 138 THR A N 1
ATOM 975 C CA . THR A 1 138 ? -40.218 5.184 26.803 1.00 51.43 138 THR A CA 1
ATOM 976 C C . THR A 1 138 ? -38.778 4.717 26.890 1.00 53.93 138 THR A C 1
ATOM 977 O O . THR A 1 138 ? -38.272 4.441 27.987 1.00 55.00 138 THR A O 1
ATOM 981 N N . VAL A 1 139 ? -38.125 4.619 25.723 1.00 47.11 139 VAL A N 1
ATOM 982 C CA . VAL A 1 139 ? -36.748 4.145 25.598 1.00 45.02 139 VAL A CA 1
ATOM 983 C C . VAL A 1 139 ? -35.929 5.116 24.783 1.00 50.25 139 VAL A C 1
ATOM 984 O O . VAL A 1 139 ? -36.481 5.929 24.021 1.00 48.54 139 VAL A O 1
ATOM 988 N N . GLY A 1 140 ? -34.612 4.968 24.876 1.00 49.39 140 GLY A N 1
ATOM 989 C CA . GLY A 1 140 ? -33.694 5.763 24.064 1.00 50.08 140 GLY A CA 1
ATOM 990 C C . GLY A 1 140 ? -33.733 5.293 22.609 1.00 52.76 140 GLY A C 1
ATOM 991 O O . GLY A 1 140 ? -34.423 4.317 22.293 1.00 51.61 140 GLY A O 1
ATOM 992 N N . PRO A 1 141 ? -33.000 5.949 21.691 1.00 49.30 141 PRO A N 1
ATOM 993 C CA . PRO A 1 141 ? -33.058 5.537 20.271 1.00 47.70 141 PRO A CA 1
ATOM 994 C C . PRO A 1 141 ? -32.042 4.454 19.844 1.00 49.68 141 PRO A C 1
ATOM 995 O O . PRO A 1 141 ? -31.879 4.224 18.633 1.00 49.55 141 PRO A O 1
ATOM 999 N N . GLU A 1 142 ? -31.332 3.824 20.807 1.00 42.62 142 GLU A N 1
ATOM 1000 C CA . GLU A 1 142 ? -30.320 2.826 20.516 1.00 42.08 142 GLU A CA 1
ATOM 1001 C C . GLU A 1 142 ? -30.890 1.537 19.856 1.00 45.92 142 GLU A C 1
ATOM 1002 O O . GLU A 1 142 ? -32.043 1.185 20.141 1.00 46.11 142 GLU A O 1
ATOM 1008 N N . PRO A 1 143 ? -30.103 0.815 18.993 1.00 39.70 143 PRO A N 1
ATOM 1009 C CA . PRO A 1 143 ? -30.601 -0.444 18.410 1.00 38.03 143 PRO A CA 1
ATOM 1010 C C . PRO A 1 143 ? -30.963 -1.468 19.468 1.00 42.21 143 PRO A C 1
ATOM 1011 O O . PRO A 1 143 ? -30.458 -1.428 20.592 1.00 42.47 143 PRO A O 1
ATOM 1015 N N . VAL A 1 144 ? -31.851 -2.384 19.116 1.00 38.48 144 VAL A N 1
ATOM 1016 C CA . VAL A 1 144 ? -32.299 -3.420 20.049 1.00 37.85 144 VAL A CA 1
ATOM 1017 C C . VAL A 1 144 ? -31.872 -4.792 19.577 1.00 40.79 144 VAL A C 1
ATOM 1018 O O . VAL A 1 144 ? -31.784 -5.037 18.376 1.00 40.22 144 VAL A O 1
ATOM 1022 N N . GLY A 1 145 ? -31.649 -5.670 20.537 1.00 38.50 145 GLY A N 1
ATOM 1023 C CA . GLY A 1 145 ? -31.282 -7.062 20.308 1.00 37.79 145 GLY A CA 1
ATOM 1024 C C . GLY A 1 145 ? -31.735 -7.964 21.440 1.00 40.90 145 GLY A C 1
ATOM 1025 O O . GLY A 1 145 ? -32.167 -7.469 22.480 1.00 40.86 145 GLY A O 1
ATOM 1026 N N . PRO A 1 146 ? -31.630 -9.312 21.301 1.00 37.96 146 PRO A N 1
ATOM 1027 C CA . PRO A 1 146 ? -32.058 -10.199 22.411 1.00 36.25 146 PRO A CA 1
ATOM 1028 C C . PRO A 1 146 ? -31.157 -10.013 23.637 1.00 39.77 146 PRO A C 1
ATOM 1029 O O . PRO A 1 146 ? -31.583 -10.191 24.790 1.00 39.47 146 PRO A O 1
ATOM 1033 N N . THR A 1 147 ? -29.905 -9.637 23.363 1.00 35.78 147 THR A N 1
ATOM 1034 C CA . THR A 1 147 ? -28.857 -9.456 24.345 1.00 38.15 147 THR A CA 1
ATOM 1035 C C . THR A 1 147 ? -28.135 -8.117 24.118 1.00 43.24 147 THR A C 1
ATOM 1036 O O . THR A 1 147 ? -27.757 -7.817 22.980 1.00 43.51 147 THR A O 1
ATOM 1040 N N . ALA A 1 148 ? -27.962 -7.325 25.215 1.00 40.98 148 ALA A N 1
ATOM 1041 C CA . ALA A 1 148 ? -27.238 -6.056 25.227 1.00 41.69 148 ALA A CA 1
ATOM 1042 C C . ALA A 1 148 ? -25.757 -6.357 24.955 1.00 46.13 148 ALA A C 1
ATOM 1043 O O . ALA A 1 148 ? -25.126 -7.094 25.708 1.00 46.90 148 ALA A O 1
ATOM 1045 N N . MET A 1 149 ? -25.237 -5.846 23.832 1.00 42.89 149 MET A N 1
ATOM 1046 C CA . MET A 1 149 ? -23.849 -6.071 23.414 1.00 43.20 149 MET A CA 1
ATOM 1047 C C . MET A 1 149 ? -23.365 -4.986 22.451 1.00 51.74 149 MET A C 1
ATOM 1048 O O . MET A 1 149 ? -24.140 -4.123 22.013 1.00 52.36 149 MET A O 1
ATOM 1053 N N . SER A 1 150 ? -22.072 -5.063 22.113 1.00 49.74 150 SER A N 1
ATOM 1054 C CA . SER A 1 150 ? -21.380 -4.163 21.216 1.00 49.29 150 SER A CA 1
ATOM 1055 C C . SER A 1 150 ? -21.049 -4.910 19.955 1.00 53.77 150 SER A C 1
ATOM 1056 O O . SER A 1 150 ? -21.037 -6.145 19.951 1.00 53.77 150 SER A O 1
ATOM 1059 N N . SER A 1 151 ? -20.734 -4.153 18.890 1.00 51.00 151 SER A N 1
ATOM 1060 C CA . SER A 1 151 ? -20.346 -4.693 17.597 1.00 50.99 151 SER A CA 1
ATOM 1061 C C . SER A 1 151 ? -18.813 -4.604 17.354 1.00 60.78 151 SER A C 1
ATOM 1062 O O . SER A 1 151 ? -18.205 -3.571 17.670 1.00 61.56 151 SER A O 1
ATOM 1065 N N . PRO A 1 152 ? -18.180 -5.621 16.714 1.00 59.72 152 PRO A N 1
ATOM 1066 C CA . PRO A 1 152 ? -16.756 -5.467 16.334 1.00 60.18 152 PRO A CA 1
ATOM 1067 C C . PRO A 1 152 ? -16.590 -4.321 15.305 1.00 63.35 152 PRO A C 1
ATOM 1068 O O . PRO A 1 152 ? -15.530 -3.705 15.228 1.00 64.59 152 PRO A O 1
ATOM 1072 N N . ILE A 1 153 ? -17.665 -4.022 14.542 1.00 58.29 153 ILE A N 1
ATOM 1073 C CA . ILE A 1 153 ? -17.756 -2.989 13.494 1.00 57.51 153 ILE A CA 1
ATOM 1074 C C . ILE A 1 153 ? -18.250 -1.662 14.093 1.00 61.63 153 ILE A C 1
ATOM 1075 O O . ILE A 1 153 ? -19.310 -1.627 14.734 1.00 60.83 153 ILE A O 1
ATOM 1080 N N . LYS A 1 154 ? -17.443 -0.586 13.927 1.00 58.22 154 LYS A N 1
ATOM 1081 C CA . LYS A 1 154 ? -17.715 0.733 14.523 1.00 58.54 154 LYS A CA 1
ATOM 1082 C C . LYS A 1 154 ? -18.985 1.424 14.008 1.00 58.62 154 LYS A C 1
ATOM 1083 O O . LYS A 1 154 ? -19.552 2.247 14.725 1.00 58.82 154 LYS A O 1
ATOM 1089 N N . ARG A 1 155 ? -19.468 1.041 12.811 1.00 52.10 155 ARG A N 1
ATOM 1090 C CA . ARG A 1 155 ? -20.703 1.552 12.210 1.00 49.66 155 ARG A CA 1
ATOM 1091 C C . ARG A 1 155 ? -21.921 1.163 13.073 1.00 49.99 155 ARG A C 1
ATOM 1092 O O . ARG A 1 155 ? -22.923 1.892 13.107 1.00 50.70 155 ARG A O 1
ATOM 1100 N N . TYR A 1 156 ? -21.824 0.028 13.786 1.00 42.12 156 TYR A N 1
ATOM 1101 C CA . TYR A 1 156 ? -22.914 -0.449 14.626 1.00 40.56 156 TYR A CA 1
ATOM 1102 C C . TYR A 1 156 ? -22.677 -0.116 16.108 1.00 47.71 156 TYR A C 1
ATOM 1103 O O . TYR A 1 156 ? -21.685 -0.543 16.725 1.00 46.55 156 TYR A O 1
ATOM 1112 N N . SER A 1 157 ? -23.599 0.692 16.652 1.00 44.78 157 SER A N 1
ATOM 1113 C CA . SER A 1 157 ? -23.563 1.164 18.031 1.00 44.39 157 SER A CA 1
ATOM 1114 C C . SER A 1 157 ? -24.059 0.101 19.034 1.00 45.93 157 SER A C 1
ATOM 1115 O O . SER A 1 157 ? -24.791 -0.809 18.624 1.00 44.34 157 SER A O 1
ATOM 1118 N N . PRO A 1 158 ? -23.678 0.182 20.349 1.00 42.23 158 PRO A N 1
ATOM 1119 C CA . PRO A 1 158 ? -24.126 -0.841 21.305 1.00 41.82 158 PRO A CA 1
ATOM 1120 C C . PRO A 1 158 ? -25.645 -0.923 21.439 1.00 47.34 158 PRO A C 1
ATOM 1121 O O . PRO A 1 158 ? -26.346 0.090 21.447 1.00 48.44 158 PRO A O 1
ATOM 1125 N N . CYS A 1 159 ? -26.155 -2.151 21.462 1.00 42.44 159 CYS A N 1
ATOM 1126 C CA . CYS A 1 159 ? -27.593 -2.399 21.487 1.00 41.35 159 CYS A CA 1
ATOM 1127 C C . CYS A 1 159 ? -28.137 -2.612 22.886 1.00 46.77 159 CYS A C 1
ATOM 1128 O O . CYS A 1 159 ? -27.417 -3.051 23.781 1.00 47.93 159 CYS A O 1
ATOM 1131 N N . ARG A 1 160 ? -29.426 -2.308 23.067 1.00 43.08 160 ARG A N 1
ATOM 1132 C CA . ARG A 1 160 ? -30.141 -2.503 24.318 1.00 42.22 160 ARG A CA 1
ATOM 1133 C C . ARG A 1 160 ? -30.884 -3.868 24.296 1.00 44.46 160 ARG A C 1
ATOM 1134 O O . ARG A 1 160 ? -31.332 -4.318 23.236 1.00 42.20 160 ARG A O 1
ATOM 1142 N N . GLU A 1 161 ? -31.010 -4.519 25.471 1.00 40.17 161 GLU A N 1
ATOM 1143 C CA . GLU A 1 161 ? -31.704 -5.790 25.611 1.00 39.22 161 GLU A CA 1
ATOM 1144 C C . GLU A 1 161 ? -33.231 -5.543 25.532 1.00 44.49 161 GLU A C 1
ATOM 1145 O O . GLU A 1 161 ? -33.789 -4.732 26.303 1.00 43.25 161 GLU A O 1
ATOM 1151 N N . MET A 1 162 ? -33.900 -6.232 24.591 1.00 40.53 162 MET A N 1
ATOM 1152 C CA . MET A 1 162 ? -35.359 -6.125 24.460 1.00 38.75 162 MET A CA 1
ATOM 1153 C C . MET A 1 162 ? -36.015 -6.781 25.683 1.00 46.10 162 MET A C 1
ATOM 1154 O O . MET A 1 162 ? -35.541 -7.820 26.161 1.00 47.23 162 MET A O 1
ATOM 1159 N N . THR A 1 163 ? -37.097 -6.173 26.194 1.00 43.17 163 THR A N 1
ATOM 1160 C CA . THR A 1 163 ? -37.855 -6.753 27.297 1.00 43.49 163 THR A CA 1
ATOM 1161 C C . THR A 1 163 ? -38.738 -7.843 26.667 1.00 44.75 163 THR A C 1
ATOM 1162 O O . THR A 1 163 ? -38.981 -7.782 25.467 1.00 44.65 163 THR A O 1
ATOM 1166 N N . PRO A 1 164 ? -39.246 -8.835 27.420 1.00 41.44 164 PRO A N 1
ATOM 1167 C CA . PRO A 1 164 ? -40.131 -9.843 26.805 1.00 40.17 164 PRO A CA 1
ATOM 1168 C C . PRO A 1 164 ? -41.344 -9.207 26.095 1.00 43.93 164 PRO A C 1
ATOM 1169 O O . PRO A 1 164 ? -41.811 -9.741 25.092 1.00 43.14 164 PRO A O 1
ATOM 1173 N N . GLU A 1 165 ? -41.838 -8.057 26.614 1.00 40.21 165 GLU A N 1
ATOM 1174 C CA . GLU A 1 165 ? -42.963 -7.307 26.062 1.00 40.44 165 GLU A CA 1
ATOM 1175 C C . GLU A 1 165 ? -42.629 -6.724 24.691 1.00 43.21 165 GLU A C 1
ATOM 1176 O O . GLU A 1 165 ? -43.499 -6.716 23.827 1.00 44.25 165 GLU A O 1
ATOM 1182 N N . GLU A 1 166 ? -41.372 -6.248 24.495 1.00 38.50 166 GLU A N 1
ATOM 1183 C CA . GLU A 1 166 ? -40.863 -5.720 23.217 1.00 37.50 166 GLU A CA 1
ATOM 1184 C C . GLU A 1 166 ? -40.805 -6.837 22.189 1.00 39.64 166 GLU A C 1
ATOM 1185 O O . GLU A 1 166 ? -41.062 -6.590 21.012 1.00 38.59 166 GLU A O 1
ATOM 1191 N N . ILE A 1 167 ? -40.485 -8.070 22.640 1.00 36.44 167 ILE A N 1
ATOM 1192 C CA . ILE A 1 167 ? -40.417 -9.257 21.784 1.00 35.27 167 ILE A CA 1
ATOM 1193 C C . ILE A 1 167 ? -41.825 -9.558 21.262 1.00 38.00 167 ILE A C 1
ATOM 1194 O O . ILE A 1 167 ? -42.031 -9.696 20.052 1.00 35.80 167 ILE A O 1
ATOM 1199 N N . GLU A 1 168 ? -42.793 -9.591 22.174 1.00 35.93 168 GLU A N 1
ATOM 1200 C CA . GLU A 1 168 ? -44.188 -9.882 21.848 1.00 35.95 168 GLU A CA 1
ATOM 1201 C C . GLU A 1 168 ? -44.762 -8.839 20.891 1.00 39.80 168 GLU A C 1
ATOM 1202 O O . GLU A 1 168 ? -45.371 -9.202 19.889 1.00 41.45 168 GLU A O 1
ATOM 1208 N N . GLU A 1 169 ? -44.478 -7.558 21.156 1.00 35.89 169 GLU A N 1
ATOM 1209 C CA . GLU A 1 169 ? -44.858 -6.417 20.327 1.00 36.67 169 GLU A CA 1
ATOM 1210 C C . GLU A 1 169 ? -44.251 -6.532 18.914 1.00 37.93 169 GLU A C 1
ATOM 1211 O O . GLU A 1 169 ? -44.965 -6.316 17.938 1.00 39.85 169 GLU A O 1
ATOM 1217 N N . GLN A 1 170 ? -42.969 -6.927 18.800 1.00 32.52 170 GLN A N 1
ATOM 1218 C CA . GLN A 1 170 ? -42.324 -7.093 17.492 1.00 32.25 170 GLN A CA 1
ATOM 1219 C C . GLN A 1 170 ? -42.913 -8.218 16.651 1.00 37.30 170 GLN A C 1
ATOM 1220 O O . GLN A 1 170 ? -42.994 -8.071 15.431 1.00 37.37 170 GLN A O 1
ATOM 1226 N N . ILE A 1 171 ? -43.388 -9.298 17.297 1.00 34.73 171 ILE A N 1
ATOM 1227 C CA . ILE A 1 171 ? -44.064 -10.407 16.614 1.00 34.15 171 ILE A CA 1
ATOM 1228 C C . ILE A 1 171 ? -45.344 -9.844 15.987 1.00 37.90 171 ILE A C 1
ATOM 1229 O O . ILE A 1 171 ? -45.607 -10.083 14.809 1.00 37.22 171 ILE A O 1
ATOM 1234 N N . GLN A 1 172 ? -46.119 -9.070 16.782 1.00 35.17 172 GLN A N 1
ATOM 1235 C CA . GLN A 1 172 ? -47.349 -8.409 16.337 1.00 34.42 172 GLN A CA 1
ATOM 1236 C C . GLN A 1 172 ? -47.073 -7.377 15.226 1.00 35.35 172 GLN A C 1
ATOM 1237 O O . GLN A 1 172 ? -47.874 -7.243 14.302 1.00 36.07 172 GLN A O 1
ATOM 1243 N N . ALA A 1 173 ? -45.935 -6.671 15.315 1.00 29.31 173 ALA A N 1
ATOM 1244 C CA . ALA A 1 173 ? -45.554 -5.673 14.329 1.00 29.51 173 ALA A CA 1
ATOM 1245 C C . ALA A 1 173 ? -45.247 -6.347 12.984 1.00 32.38 173 ALA A C 1
ATOM 1246 O O . ALA A 1 173 ? -45.569 -5.784 11.935 1.00 31.77 173 ALA A O 1
ATOM 1248 N N . HIS A 1 174 ? -44.702 -7.581 13.018 1.00 29.35 174 HIS A N 1
ATOM 1249 C CA . HIS A 1 174 ? -44.424 -8.386 11.823 1.00 28.70 174 HIS A CA 1
ATOM 1250 C C . HIS A 1 174 ? -45.704 -8.857 11.181 1.00 31.46 174 HIS A C 1
ATOM 1251 O O . HIS A 1 174 ? -45.807 -8.818 9.963 1.00 34.01 174 HIS A O 1
ATOM 1258 N N . ILE A 1 175 ? -46.700 -9.241 11.987 1.00 31.65 175 ILE A N 1
ATOM 1259 C CA . ILE A 1 175 ? -48.015 -9.678 11.511 1.00 33.76 175 ILE A CA 1
ATOM 1260 C C . ILE A 1 175 ? -48.698 -8.476 10.839 1.00 39.00 175 ILE A C 1
ATOM 1261 O O . ILE A 1 175 ? -49.195 -8.602 9.718 1.00 38.79 175 ILE A O 1
ATOM 1266 N N . VAL A 1 176 ? -48.686 -7.307 11.514 1.00 36.51 176 VAL A N 1
ATOM 1267 C CA . VAL A 1 176 ? -49.268 -6.079 10.974 1.00 35.30 176 VAL A CA 1
ATOM 1268 C C . VAL A 1 176 ? -48.565 -5.725 9.620 1.00 34.92 176 VAL A C 1
ATOM 1269 O O . VAL A 1 176 ? -49.244 -5.438 8.638 1.00 36.08 176 VAL A O 1
ATOM 1273 N N . ALA A 1 177 ? -47.230 -5.812 9.557 1.00 28.32 177 ALA A N 1
ATOM 1274 C CA . ALA A 1 177 ? -46.491 -5.530 8.332 1.00 29.35 177 ALA A CA 1
ATOM 1275 C C . ALA A 1 177 ? -46.985 -6.427 7.148 1.00 34.62 177 ALA A C 1
ATOM 1276 O O . ALA A 1 177 ? -47.205 -5.929 6.028 1.00 32.94 177 ALA A O 1
ATOM 1278 N N . ALA A 1 178 ? -47.181 -7.725 7.423 1.00 30.40 178 ALA A N 1
ATOM 1279 C CA . ALA A 1 178 ? -47.653 -8.667 6.420 1.00 31.47 178 ALA A CA 1
ATOM 1280 C C . ALA A 1 178 ? -49.092 -8.326 5.991 1.00 37.42 178 ALA A C 1
ATOM 1281 O O . ALA A 1 178 ? -49.379 -8.359 4.799 1.00 36.51 178 ALA A O 1
ATOM 1283 N N . ARG A 1 179 ? -49.947 -7.886 6.955 1.00 35.63 179 ARG A N 1
ATOM 1284 C CA . ARG A 1 179 ? -51.322 -7.436 6.709 1.00 36.02 179 ARG A CA 1
ATOM 1285 C C . ARG A 1 179 ? -51.295 -6.224 5.775 1.00 39.83 179 ARG A C 1
ATOM 1286 O O . ARG A 1 179 ? -52.077 -6.166 4.829 1.00 40.13 179 ARG A O 1
ATOM 1294 N N . MET A 1 180 ? -50.361 -5.277 6.019 1.00 34.05 180 MET A N 1
ATOM 1295 C CA . MET A 1 180 ? -50.193 -4.070 5.215 1.00 31.81 180 MET A CA 1
ATOM 1296 C C . MET A 1 180 ? -49.854 -4.364 3.761 1.00 36.75 180 MET A C 1
ATOM 1297 O O . MET A 1 180 ? -50.428 -3.730 2.869 1.00 37.10 180 MET A O 1
ATOM 1302 N N . PHE A 1 181 ? -48.937 -5.331 3.501 1.00 32.89 181 PHE A N 1
ATOM 1303 C CA . PHE A 1 181 ? -48.587 -5.691 2.126 1.00 32.31 181 PHE A CA 1
ATOM 1304 C C . PHE A 1 181 ? -49.771 -6.375 1.440 1.00 36.70 181 PHE A C 1
ATOM 1305 O O . PHE A 1 181 ? -50.073 -6.074 0.285 1.00 36.28 181 PHE A O 1
ATOM 1313 N N . LYS A 1 182 ? -50.416 -7.298 2.134 1.00 33.89 182 LYS A N 1
ATOM 1314 C CA . LYS A 1 182 ? -51.544 -8.023 1.568 1.00 34.81 182 LYS A CA 1
ATOM 1315 C C . LYS A 1 182 ? -52.726 -7.116 1.240 1.00 38.99 182 LYS A C 1
ATOM 1316 O O . LYS A 1 182 ? -53.267 -7.240 0.136 1.00 40.08 182 LYS A O 1
ATOM 1322 N N . GLN A 1 183 ? -53.075 -6.165 2.127 1.00 35.04 183 GLN A N 1
ATOM 1323 C CA . GLN A 1 183 ? -54.198 -5.258 1.844 1.00 36.35 183 GLN A CA 1
ATOM 1324 C C . GLN A 1 183 ? -53.892 -4.240 0.689 1.00 39.56 183 GLN A C 1
ATOM 1325 O O . GLN A 1 183 ? -54.830 -3.686 0.113 1.00 37.18 183 GLN A O 1
ATOM 1331 N N . THR A 1 184 ? -52.596 -4.036 0.341 1.00 36.61 184 THR A N 1
ATOM 1332 C CA . THR A 1 184 ? -52.192 -3.088 -0.708 1.00 36.32 184 THR A CA 1
ATOM 1333 C C . THR A 1 184 ? -51.870 -3.801 -2.046 1.00 39.06 184 THR A C 1
ATOM 1334 O O . THR A 1 184 ? -51.364 -3.168 -2.975 1.00 38.90 184 THR A O 1
ATOM 1338 N N . GLY A 1 185 ? -52.217 -5.088 -2.142 1.00 34.11 185 GLY A N 1
ATOM 1339 C CA . GLY A 1 185 ? -52.091 -5.855 -3.377 1.00 32.28 185 GLY A CA 1
ATOM 1340 C C . GLY A 1 185 ? -50.792 -6.568 -3.662 1.00 32.82 185 GLY A C 1
ATOM 1341 O O . GLY A 1 185 ? -50.605 -7.036 -4.790 1.00 31.32 185 GLY A O 1
ATOM 1342 N N . TRP A 1 186 ? -49.877 -6.678 -2.666 1.00 30.77 186 TRP A N 1
ATOM 1343 C CA . TRP A 1 186 ? -48.634 -7.416 -2.890 1.00 30.94 186 TRP A CA 1
ATOM 1344 C C . TRP A 1 186 ? -49.017 -8.914 -3.031 1.00 37.70 186 TRP A C 1
ATOM 1345 O O . TRP A 1 186 ? -49.954 -9.366 -2.353 1.00 37.61 186 TRP A O 1
ATOM 1356 N N . LYS A 1 187 ? -48.374 -9.632 -3.990 1.00 33.58 187 LYS A N 1
ATOM 1357 C CA . LYS A 1 187 ? -48.716 -11.028 -4.271 1.00 33.57 187 LYS A CA 1
ATOM 1358 C C . LYS A 1 187 ? -48.190 -12.012 -3.230 1.00 39.48 187 LYS A C 1
ATOM 1359 O O . LYS A 1 187 ? -48.715 -13.108 -3.127 1.00 42.08 187 LYS A O 1
ATOM 1365 N N . GLY A 1 188 ? -47.205 -11.606 -2.447 1.00 34.28 188 GLY A N 1
ATOM 1366 C CA . GLY A 1 188 ? -46.638 -12.442 -1.401 1.00 32.90 188 GLY A CA 1
ATOM 1367 C C . GLY A 1 188 ? -45.881 -11.624 -0.376 1.00 36.00 188 GLY A C 1
ATOM 1368 O O . GLY A 1 188 ? -45.685 -10.418 -0.570 1.00 34.62 188 GLY A O 1
ATOM 1369 N N . VAL A 1 189 ? -45.497 -12.264 0.731 1.00 32.40 189 VAL A N 1
ATOM 1370 C CA . VAL A 1 189 ? -44.758 -11.644 1.835 1.00 31.35 189 VAL A CA 1
ATOM 1371 C C . VAL A 1 189 ? -43.493 -12.462 2.131 1.00 27.73 189 VAL A C 1
ATOM 1372 O O . VAL A 1 189 ? -43.556 -13.689 2.173 1.00 24.69 189 VAL A O 1
ATOM 1376 N N . GLU A 1 190 ? -42.359 -11.767 2.302 1.00 24.02 190 GLU A N 1
ATOM 1377 C CA . GLU A 1 190 ? -41.056 -12.360 2.634 1.00 24.49 190 GLU A CA 1
ATOM 1378 C C . GLU A 1 190 ? -40.610 -11.933 4.030 1.00 31.08 190 GLU A C 1
ATOM 1379 O O . GLU A 1 190 ? -40.622 -10.755 4.359 1.00 30.75 190 GLU A O 1
ATOM 1385 N N . VAL A 1 191 ? -40.208 -12.889 4.843 1.00 30.81 191 VAL A N 1
ATOM 1386 C CA . VAL A 1 191 ? -39.659 -12.608 6.154 1.00 31.14 191 VAL A CA 1
ATOM 1387 C C . VAL A 1 191 ? -38.112 -12.573 5.998 1.00 36.86 191 VAL A C 1
ATOM 1388 O O . VAL A 1 191 ? -37.514 -13.551 5.542 1.00 37.01 191 VAL A O 1
ATOM 1392 N N . CYS A 1 192 ? -37.485 -11.448 6.346 1.00 32.81 192 CYS A N 1
ATOM 1393 C CA . CYS A 1 192 ? -36.026 -11.333 6.281 1.00 32.55 192 CYS A CA 1
ATOM 1394 C C . CYS A 1 192 ? -35.465 -11.829 7.609 1.00 35.53 192 CYS A C 1
ATOM 1395 O O . CYS A 1 192 ? -35.553 -11.123 8.614 1.00 35.91 192 CYS A O 1
ATOM 1398 N N . ALA A 1 193 ? -34.945 -13.068 7.642 1.00 31.41 193 ALA A N 1
ATOM 1399 C CA . ALA A 1 193 ? -34.386 -13.667 8.871 1.00 29.45 193 ALA A CA 1
ATOM 1400 C C . ALA A 1 193 ? -32.850 -13.767 8.741 1.00 31.89 193 ALA A C 1
ATOM 1401 O O . ALA A 1 193 ? -32.242 -14.735 9.201 1.00 30.83 193 ALA A O 1
ATOM 1403 N N . ILE A 1 194 ? -32.225 -12.781 8.099 1.00 28.74 194 ILE A N 1
ATOM 1404 C CA . ILE A 1 194 ? -30.789 -12.867 7.786 1.00 28.05 194 ILE A CA 1
ATOM 1405 C C . ILE A 1 194 ? -29.876 -11.766 8.305 1.00 34.81 194 ILE A C 1
ATOM 1406 O O . ILE A 1 194 ? -30.305 -10.774 8.907 1.00 33.92 194 ILE A O 1
ATOM 1411 N N . VAL A 1 195 ? -28.566 -12.009 8.033 1.00 34.29 195 VAL A N 1
ATOM 1412 C CA . VAL A 1 195 ? -27.385 -11.148 7.944 1.00 33.70 195 VAL A CA 1
ATOM 1413 C C . VAL A 1 195 ? -27.063 -10.343 9.219 1.00 39.14 195 VAL A C 1
ATOM 1414 O O . VAL A 1 195 ? -26.116 -9.578 9.215 1.00 39.90 195 VAL A O 1
ATOM 1418 N N . GLY A 1 196 ? -27.757 -10.603 10.313 1.00 36.81 196 GLY A N 1
ATOM 1419 C CA . GLY A 1 196 ? -27.493 -9.878 11.551 1.00 35.74 196 GLY A CA 1
ATOM 1420 C C . GLY A 1 196 ? -28.549 -8.862 11.920 1.00 37.49 196 GLY A C 1
ATOM 1421 O O . GLY A 1 196 ? -28.390 -8.145 12.910 1.00 38.60 196 GLY A O 1
ATOM 1422 N N . TYR A 1 197 ? -29.651 -8.815 11.157 1.00 32.55 197 TYR A N 1
ATOM 1423 C CA . TYR A 1 197 ? -30.825 -8.005 11.480 1.00 31.59 197 TYR A CA 1
ATOM 1424 C C . TYR A 1 197 ? -31.558 -8.679 12.650 1.00 31.90 197 TYR A C 1
ATOM 1425 O O . TYR A 1 197 ? -31.115 -9.718 13.118 1.00 30.96 197 TYR A O 1
ATOM 1434 N N . LEU A 1 198 ? -32.652 -8.090 13.160 1.00 29.70 198 LEU A N 1
ATOM 1435 C CA . LEU A 1 198 ? -33.303 -8.576 14.378 1.00 28.18 198 LEU A CA 1
ATOM 1436 C C . LEU A 1 198 ? -33.524 -10.097 14.478 1.00 34.56 198 LEU A C 1
ATOM 1437 O O . LEU A 1 198 ? -33.122 -10.677 15.493 1.00 34.33 198 LEU A O 1
ATOM 1442 N N . ILE A 1 199 ? -34.207 -10.733 13.503 1.00 32.74 199 ILE A N 1
ATOM 1443 C CA . ILE A 1 199 ? -34.501 -12.168 13.607 1.00 31.96 199 ILE A CA 1
ATOM 1444 C C . ILE A 1 199 ? -33.224 -13.002 13.715 1.00 38.12 199 ILE A C 1
ATOM 1445 O O . ILE A 1 199 ? -33.123 -13.866 14.608 1.00 39.03 199 ILE A O 1
ATOM 1450 N N . ALA A 1 200 ? -32.237 -12.717 12.830 1.00 34.13 200 ALA A N 1
ATOM 1451 C CA . ALA A 1 200 ? -30.932 -13.373 12.799 1.00 33.71 200 ALA A CA 1
ATOM 1452 C C . ALA A 1 200 ? -30.234 -13.241 14.164 1.00 35.88 200 ALA A C 1
ATOM 1453 O O . ALA A 1 200 ? -29.596 -14.193 14.623 1.00 35.87 200 ALA A O 1
ATOM 1455 N N . ASP A 1 201 ? -30.387 -12.081 14.831 1.00 32.14 201 ASP A N 1
ATOM 1456 C CA . ASP A 1 201 ? -29.830 -11.865 16.189 1.00 32.19 201 ASP A CA 1
ATOM 1457 C C . ASP A 1 201 ? -30.407 -12.858 17.238 1.00 39.53 201 ASP A C 1
ATOM 1458 O O . ASP A 1 201 ? -29.687 -13.294 18.155 1.00 39.93 201 ASP A O 1
ATOM 1463 N N . PHE A 1 202 ? -31.697 -13.224 17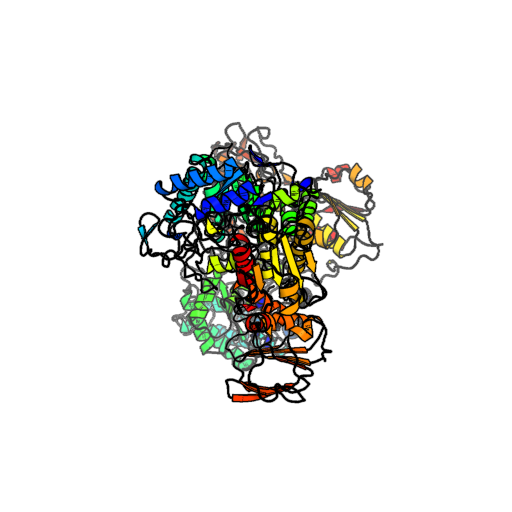.097 1.00 34.66 202 PHE A N 1
ATOM 1464 C CA . PHE A 1 202 ? -32.322 -14.198 18.000 1.00 33.32 202 PHE A CA 1
ATOM 1465 C C . PHE A 1 202 ? -31.886 -15.608 17.614 1.00 36.16 202 PHE A C 1
ATOM 1466 O O . PHE A 1 202 ? -31.699 -16.442 18.483 1.00 38.05 202 PHE A O 1
ATOM 1474 N N . LEU A 1 203 ? -31.680 -15.864 16.320 1.00 30.08 203 LEU A N 1
ATOM 1475 C CA . LEU A 1 203 ? -31.278 -17.178 15.830 1.00 30.54 203 LEU A CA 1
ATOM 1476 C C . LEU A 1 203 ? -29.845 -17.549 16.216 1.00 36.85 203 LEU A C 1
ATOM 1477 O O . LEU A 1 203 ? -29.574 -18.709 16.493 1.00 37.06 203 LEU A O 1
ATOM 1482 N N . SER A 1 204 ? -28.921 -16.593 16.152 1.00 35.35 204 SER A N 1
ATOM 1483 C CA . SER A 1 204 ? -27.513 -16.870 16.426 1.00 36.64 204 SER A CA 1
ATOM 1484 C C . SER A 1 204 ? -27.186 -16.971 17.919 1.00 41.60 204 SER A C 1
ATOM 1485 O O . SER A 1 204 ? -27.604 -16.117 18.699 1.00 39.63 204 SER A O 1
ATOM 1488 N N . ARG A 1 205 ? -26.398 -17.987 18.298 1.00 40.19 205 ARG A N 1
ATOM 1489 C CA . ARG A 1 205 ? -25.896 -18.150 19.668 1.00 41.19 205 ARG A CA 1
ATOM 1490 C C . ARG A 1 205 ? -24.824 -17.067 19.984 1.00 46.77 205 ARG A C 1
ATOM 1491 O O . ARG A 1 205 ? -24.538 -16.831 21.151 1.00 47.45 205 ARG A O 1
ATOM 1499 N N . TRP A 1 206 ? -24.229 -16.423 18.958 1.00 44.47 206 TRP A N 1
ATOM 1500 C CA . TRP A 1 206 ? -23.248 -15.350 19.161 1.00 45.61 206 TRP A CA 1
ATOM 1501 C C . TRP A 1 206 ? -23.910 -14.085 19.704 1.00 48.73 206 TRP A C 1
ATOM 1502 O O . TRP A 1 206 ? -23.316 -13.383 20.514 1.00 51.39 206 TRP A O 1
ATOM 1513 N N . THR A 1 207 ? -25.146 -13.800 19.265 1.00 43.02 207 THR A N 1
ATOM 1514 C CA . THR A 1 207 ? -25.901 -12.604 19.663 1.00 40.52 207 THR A CA 1
ATOM 1515 C C . THR A 1 207 ? -26.975 -12.895 20.692 1.00 43.28 207 THR A C 1
ATOM 1516 O O . THR A 1 207 ? -27.463 -11.958 21.334 1.00 43.33 207 THR A O 1
ATOM 1520 N N . ASN A 1 208 ? -27.381 -14.167 20.820 1.00 38.36 208 ASN A N 1
ATOM 1521 C CA . ASN A 1 208 ? -28.448 -14.524 21.736 1.00 39.00 208 ASN A CA 1
ATOM 1522 C C . ASN A 1 208 ? -27.941 -15.294 22.944 1.00 44.66 208 ASN A C 1
ATOM 1523 O O . ASN A 1 208 ? -27.695 -16.495 22.861 1.00 45.09 208 ASN A O 1
ATOM 1528 N N . LYS A 1 209 ? -27.851 -14.586 24.086 1.00 42.83 209 LYS A N 1
ATOM 1529 C CA . LYS A 1 209 ? -27.442 -15.126 25.392 1.00 43.37 209 LYS A CA 1
ATOM 1530 C C . LYS A 1 209 ? -28.617 -15.116 26.362 1.00 44.79 209 LYS A C 1
ATOM 1531 O O . LYS A 1 209 ? -28.401 -15.145 27.582 1.00 43.46 209 LYS A O 1
ATOM 1537 N N . ARG A 1 210 ? -29.870 -15.108 25.823 1.00 40.23 210 ARG A N 1
ATOM 1538 C CA . ARG A 1 210 ? -31.085 -15.116 26.666 1.00 39.54 210 ARG A CA 1
ATOM 1539 C C . ARG A 1 210 ? -31.258 -16.442 27.416 1.00 43.87 210 ARG A C 1
ATOM 1540 O O . ARG A 1 210 ? -30.945 -17.515 26.885 1.00 43.68 210 ARG A O 1
ATOM 1548 N N . THR A 1 211 ? -31.749 -16.365 28.656 1.00 41.64 211 THR A N 1
ATOM 1549 C CA . THR A 1 211 ? -31.921 -17.542 29.500 1.00 41.57 211 THR A CA 1
ATOM 1550 C C . THR A 1 211 ? -33.403 -17.841 29.757 1.00 46.18 211 THR A C 1
ATOM 1551 O O . THR A 1 211 ? -33.723 -18.779 30.495 1.00 47.52 211 THR A O 1
ATOM 1555 N N . ASP A 1 212 ? -34.307 -17.082 29.105 1.00 41.21 212 ASP A N 1
ATOM 1556 C CA . ASP A 1 212 ? -35.755 -17.320 29.142 1.00 39.04 212 ASP A CA 1
ATOM 1557 C C . ASP A 1 212 ? -36.129 -18.151 27.890 1.00 42.69 212 ASP A C 1
ATOM 1558 O O . ASP A 1 212 ? -35.238 -18.737 27.273 1.00 42.66 212 ASP A O 1
ATOM 1563 N N . LYS A 1 213 ? -37.411 -18.202 27.503 1.00 39.58 213 LYS A N 1
ATOM 1564 C CA . LYS A 1 213 ? -37.892 -19.004 26.368 1.00 38.20 213 LYS A CA 1
ATOM 1565 C C . LYS A 1 213 ? -37.467 -18.503 24.978 1.00 40.50 213 LYS A C 1
ATOM 1566 O O . LYS A 1 213 ? -37.661 -19.239 24.011 1.00 37.80 213 LYS A O 1
ATOM 1572 N N . TRP A 1 214 ? -36.871 -17.293 24.880 1.00 36.34 214 TRP A N 1
ATOM 1573 C CA . TRP A 1 214 ? -36.417 -16.713 23.612 1.00 36.49 214 TRP A CA 1
ATOM 1574 C C . TRP A 1 214 ? -34.940 -17.006 23.260 1.00 41.50 214 TRP A C 1
ATOM 1575 O O . TRP A 1 214 ? -34.453 -16.531 22.217 1.00 38.84 214 TRP A O 1
ATOM 1586 N N . GLY A 1 215 ? -34.255 -17.783 24.111 1.00 39.97 215 GLY A N 1
ATOM 1587 C CA . GLY A 1 215 ? -32.854 -18.152 23.910 1.00 40.50 215 GLY A CA 1
ATOM 1588 C C . GLY A 1 215 ? -32.454 -19.418 24.642 1.00 45.41 215 GLY A C 1
ATOM 1589 O O . GLY A 1 215 ? -33.254 -19.988 25.388 1.00 43.86 215 GLY A O 1
ATOM 1590 N N . GLY A 1 216 ? -31.203 -19.837 24.447 1.00 42.67 216 GLY A N 1
ATOM 1591 C CA . GLY A 1 216 ? -30.664 -21.068 25.028 1.00 42.30 216 GLY A CA 1
ATOM 1592 C C . GLY A 1 216 ? -30.551 -22.103 23.925 1.00 46.42 216 GLY A C 1
ATOM 1593 O O . GLY A 1 216 ? -29.721 -21.948 23.022 1.00 46.27 216 GLY A O 1
ATOM 1594 N N . SER A 1 217 ? -31.454 -23.107 23.944 1.00 43.05 217 SER A N 1
ATOM 1595 C CA . SER A 1 217 ? -31.568 -24.160 22.917 1.00 42.90 217 SER A CA 1
ATOM 1596 C C . SER A 1 217 ? -31.914 -23.556 21.517 1.00 44.66 217 SER A C 1
ATOM 1597 O O . SER A 1 217 ? -32.490 -22.454 21.445 1.00 43.24 217 SER A O 1
ATOM 1600 N N . LEU A 1 218 ? -31.580 -24.281 20.427 1.00 39.03 218 LEU A N 1
ATOM 1601 C CA . LEU A 1 218 ? -31.869 -23.853 19.058 1.00 38.83 218 LEU A CA 1
ATOM 1602 C C . LEU A 1 218 ? -33.386 -23.594 18.848 1.00 43.03 218 LEU A C 1
ATOM 1603 O O . LEU A 1 218 ? -33.760 -22.604 18.217 1.00 40.05 218 LEU A O 1
ATOM 1608 N N . GLU A 1 219 ? -34.236 -24.450 19.444 1.00 42.26 219 GLU A N 1
ATOM 1609 C CA . GLU A 1 219 ? -35.699 -24.357 19.443 1.00 42.08 219 GLU A CA 1
ATOM 1610 C C . GLU A 1 219 ? -36.118 -22.999 20.029 1.00 46.13 219 GLU A C 1
ATOM 1611 O O . GLU A 1 219 ? -36.977 -22.324 19.466 1.00 45.79 219 GLU A O 1
ATOM 1617 N N . ASN A 1 220 ? -35.481 -22.575 21.128 1.00 43.00 220 ASN A N 1
ATOM 1618 C CA . ASN A 1 220 ? -35.775 -21.297 21.777 1.00 41.00 220 ASN A CA 1
ATOM 1619 C C . ASN A 1 220 ? -35.272 -20.126 20.954 1.00 41.51 220 ASN A C 1
ATOM 1620 O O . ASN A 1 220 ? -35.998 -19.144 20.822 1.00 40.04 220 ASN A O 1
ATOM 1625 N N . ARG A 1 221 ? -34.065 -20.239 20.347 1.00 35.45 221 ARG A N 1
ATOM 1626 C CA . ARG A 1 221 ? -33.505 -19.160 19.521 1.00 33.76 221 ARG A CA 1
ATOM 1627 C C . ARG A 1 221 ? -34.387 -18.915 18.279 1.00 36.08 221 ARG A C 1
ATOM 1628 O O . ARG A 1 221 ? -34.568 -17.776 17.871 1.00 34.64 221 ARG A O 1
ATOM 1636 N N . ALA A 1 222 ? -35.013 -19.975 17.773 1.00 33.07 222 ALA A N 1
ATOM 1637 C CA . ALA A 1 222 ? -35.899 -19.975 16.599 1.00 31.50 222 ALA A CA 1
ATOM 1638 C C . ALA A 1 222 ? -37.330 -19.546 16.916 1.00 35.98 222 ALA A C 1
ATOM 1639 O O . ALA A 1 222 ? -38.064 -19.227 15.987 1.00 36.64 222 ALA A O 1
ATOM 1641 N N . ARG A 1 223 ? -37.714 -19.487 18.205 1.00 32.34 223 ARG A N 1
ATOM 1642 C CA . ARG A 1 223 ? -39.077 -19.138 18.650 1.00 31.98 223 ARG A CA 1
ATOM 1643 C C . ARG A 1 223 ? -39.619 -17.816 18.106 1.00 34.37 223 ARG A C 1
ATOM 1644 O O . ARG A 1 223 ? -40.757 -17.767 17.657 1.00 35.67 223 ARG A O 1
ATOM 1652 N N . PHE A 1 224 ? -38.832 -16.770 18.161 1.00 30.43 224 PHE A N 1
ATOM 1653 C CA . PHE A 1 224 ? -39.196 -15.447 17.667 1.00 29.67 224 PHE A CA 1
ATOM 1654 C C . PHE A 1 224 ? -39.592 -15.552 16.191 1.00 35.21 224 PHE A C 1
ATOM 1655 O O . PHE A 1 224 ? -40.695 -15.147 15.817 1.00 36.30 224 PHE A O 1
ATOM 1663 N N . LEU A 1 225 ? -38.737 -16.189 15.387 1.00 30.47 225 LEU A N 1
ATOM 1664 C CA . LEU A 1 225 ? -38.988 -16.457 13.971 1.00 29.72 225 LEU A CA 1
ATOM 1665 C C . LEU A 1 225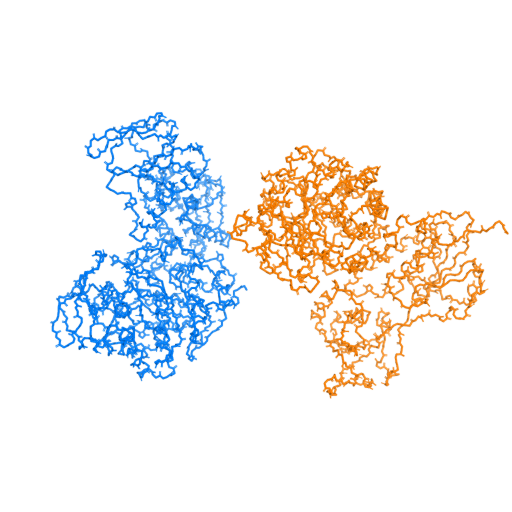 ? -40.237 -17.346 13.768 1.00 33.18 225 LEU A C 1
ATOM 1666 O O . LEU A 1 225 ? -41.057 -17.034 12.917 1.00 32.67 225 LEU A O 1
ATOM 1671 N N . ILE A 1 226 ? -40.349 -18.450 14.511 1.00 31.15 226 ILE A N 1
ATOM 1672 C CA . ILE A 1 226 ? -41.483 -19.365 14.398 1.00 32.06 226 ILE A CA 1
ATOM 1673 C C . ILE A 1 226 ? -42.805 -18.676 14.719 1.00 36.34 226 ILE A C 1
ATOM 1674 O O . ILE A 1 226 ? -43.766 -18.845 13.977 1.00 36.84 226 ILE A O 1
ATOM 1679 N N . GLU A 1 227 ? -42.833 -17.876 15.797 1.00 34.56 227 GLU A N 1
ATOM 1680 C CA . GLU A 1 227 ? -44.021 -17.150 16.210 1.00 34.98 227 GLU A CA 1
ATOM 1681 C C . GLU A 1 227 ? -44.399 -16.083 15.189 1.00 37.96 227 GLU A C 1
ATOM 1682 O O . GLU A 1 227 ? -45.586 -15.897 14.915 1.00 38.24 227 GLU A O 1
ATOM 1688 N N . ILE A 1 228 ? -43.391 -15.461 14.556 1.00 33.87 228 ILE A N 1
ATOM 1689 C CA . ILE A 1 228 ? -43.607 -14.482 13.485 1.00 33.93 228 ILE A CA 1
ATOM 1690 C C . ILE A 1 228 ? -44.287 -15.185 12.280 1.00 37.72 228 ILE A C 1
ATOM 1691 O O . ILE A 1 228 ? -45.299 -14.695 11.773 1.00 36.44 228 ILE A O 1
ATOM 1696 N N . LEU A 1 229 ? -43.742 -16.344 11.877 1.00 32.85 229 LEU A N 1
ATOM 1697 C CA . LEU A 1 229 ? -44.258 -17.130 10.756 1.00 33.23 229 LEU A CA 1
ATOM 1698 C C . LEU A 1 229 ? -45.656 -17.650 11.028 1.00 37.12 229 LEU A C 1
ATOM 1699 O O . LEU A 1 229 ? -46.516 -17.537 10.152 1.00 37.31 229 LEU A O 1
ATOM 1704 N N . LYS A 1 230 ? -45.885 -18.212 12.229 1.00 32.84 230 LYS A N 1
ATOM 1705 C CA . LYS A 1 230 ? -47.193 -18.713 12.622 1.00 33.11 230 LYS A CA 1
ATOM 1706 C C . LYS A 1 230 ? -48.233 -17.588 12.607 1.00 38.49 230 LYS A C 1
ATOM 1707 O O . LYS A 1 230 ? -49.331 -17.779 12.073 1.00 41.37 230 LYS A O 1
ATOM 1713 N N . GLY A 1 231 ? -47.864 -16.431 13.161 1.00 32.70 231 GLY A N 1
ATOM 1714 C CA . GLY A 1 231 ? -48.724 -15.261 13.200 1.00 32.47 231 GLY A CA 1
ATOM 1715 C C . GLY A 1 231 ? -49.073 -14.707 11.826 1.00 35.96 231 GLY A C 1
ATOM 1716 O O . GLY A 1 231 ? -50.238 -14.376 11.577 1.00 34.96 231 GLY A O 1
ATOM 1717 N N . ILE A 1 232 ? -48.064 -14.586 10.927 1.00 30.44 232 ILE A N 1
ATOM 1718 C CA . ILE A 1 232 ? -48.273 -14.116 9.551 1.00 28.58 232 ILE A CA 1
ATOM 1719 C C . ILE A 1 232 ? -49.190 -15.071 8.803 1.00 35.94 232 ILE A C 1
ATOM 1720 O O . ILE A 1 232 ? -50.117 -14.635 8.106 1.00 38.00 232 ILE A O 1
ATOM 1725 N N . ARG A 1 233 ? -48.929 -16.370 8.936 1.00 33.66 233 ARG A N 1
ATOM 1726 C CA . ARG A 1 233 ? -49.717 -17.393 8.257 1.00 34.13 233 ARG A CA 1
ATOM 1727 C C . ARG A 1 233 ? -51.209 -17.306 8.650 1.00 39.72 233 ARG A C 1
ATOM 1728 O O . ARG A 1 233 ? -52.069 -17.269 7.763 1.00 37.49 233 ARG A O 1
ATOM 1736 N N . LYS A 1 234 ? -51.495 -17.200 9.956 1.00 37.36 234 LYS A N 1
ATOM 1737 C CA . LYS A 1 234 ? -52.870 -17.071 10.460 1.00 37.66 234 LYS A CA 1
ATOM 1738 C C . LYS A 1 234 ? -53.537 -15.770 9.926 1.00 39.76 234 LYS A C 1
ATOM 1739 O O . LYS A 1 234 ? -54.724 -15.763 9.626 1.00 39.39 234 LYS A O 1
ATOM 1745 N N . GLU A 1 235 ? -52.752 -14.687 9.808 1.00 34.28 235 GLU A N 1
ATOM 1746 C CA . GLU A 1 235 ? -53.196 -13.394 9.319 1.00 34.38 235 GLU A CA 1
ATOM 1747 C C . GLU A 1 235 ? -53.565 -13.410 7.812 1.00 38.58 235 GLU A C 1
ATOM 1748 O O . GLU A 1 235 ? -54.635 -12.955 7.440 1.00 38.65 235 GLU A O 1
ATOM 1754 N N . VAL A 1 236 ? -52.659 -13.876 6.967 1.00 35.82 236 VAL A N 1
ATOM 1755 C CA . VAL A 1 236 ? -52.802 -13.860 5.504 1.00 34.59 236 VAL A CA 1
ATOM 1756 C C . VAL A 1 236 ? -53.604 -15.029 4.953 1.00 40.15 236 VAL A C 1
ATOM 1757 O O . VAL A 1 236 ? -54.069 -14.961 3.817 1.00 41.19 236 VAL A O 1
ATOM 1761 N N . GLY A 1 237 ? -53.739 -16.091 5.746 1.00 37.38 237 GLY A N 1
ATOM 1762 C CA . GLY A 1 237 ? -54.465 -17.289 5.357 1.00 36.82 237 GLY A CA 1
ATOM 1763 C C . GLY A 1 237 ? -53.558 -18.296 4.692 1.00 43.52 237 GLY A C 1
ATOM 1764 O O . GLY A 1 237 ? -52.387 -18.017 4.424 1.00 42.74 237 GLY A O 1
ATOM 1765 N N . ASP A 1 238 ? -54.110 -19.465 4.396 1.00 44.18 238 ASP A N 1
ATOM 1766 C CA . ASP A 1 238 ? -53.361 -20.573 3.813 1.00 45.92 238 ASP A CA 1
ATOM 1767 C C . ASP A 1 238 ? -53.004 -20.407 2.345 1.00 49.89 238 ASP A C 1
ATOM 1768 O O . ASP A 1 238 ? -51.968 -20.912 1.918 1.00 49.19 238 ASP A O 1
ATOM 1773 N N . ASP A 1 239 ? -53.824 -19.702 1.575 1.00 45.96 239 ASP A N 1
ATOM 1774 C CA . ASP A 1 239 ? -53.584 -19.591 0.150 1.00 46.97 239 ASP A CA 1
ATOM 1775 C C . ASP A 1 239 ? -52.533 -18.533 -0.259 1.00 49.83 239 ASP A C 1
ATOM 1776 O O . ASP A 1 239 ? -51.972 -18.620 -1.364 1.00 52.81 239 ASP A O 1
ATOM 1781 N N . TYR A 1 240 ? -52.218 -17.607 0.637 1.00 38.71 240 TYR A N 1
ATOM 1782 C CA . TYR A 1 240 ? -51.293 -16.524 0.368 1.00 36.53 240 TYR A CA 1
ATOM 1783 C C . TYR A 1 240 ? -49.797 -16.916 0.431 1.00 38.91 240 TYR A C 1
ATOM 1784 O O . TYR A 1 240 ? -49.350 -17.479 1.424 1.00 38.06 240 TYR A O 1
ATOM 1793 N N . PRO A 1 241 ? -49.010 -16.586 -0.611 1.00 34.52 241 PRO A N 1
ATOM 1794 C CA . PRO A 1 241 ? -47.568 -16.933 -0.593 1.00 34.19 241 PRO A CA 1
ATOM 1795 C C . PRO A 1 241 ? -46.742 -16.306 0.543 1.00 38.54 241 PRO A C 1
ATOM 1796 O O . PRO A 1 241 ? -46.684 -15.084 0.691 1.00 39.71 241 PRO A O 1
ATOM 1800 N N . LEU A 1 242 ? -46.164 -17.154 1.389 1.00 34.99 242 LEU A N 1
ATOM 1801 C CA . LEU A 1 242 ? -45.304 -16.739 2.500 1.00 33.96 242 LEU A CA 1
ATOM 1802 C C . LEU A 1 242 ? -43.931 -17.352 2.248 1.00 36.59 242 LEU A C 1
ATOM 1803 O O . LEU A 1 242 ? -43.783 -18.569 2.198 1.00 37.35 242 LEU A O 1
ATOM 1808 N N . VAL A 1 243 ? -42.955 -16.495 2.007 1.00 30.70 243 VAL A N 1
ATOM 1809 C CA . VAL A 1 243 ? -41.588 -16.895 1.683 1.00 28.93 243 VAL A CA 1
ATOM 1810 C C . VAL A 1 243 ? -40.638 -16.327 2.743 1.00 34.08 243 VAL A C 1
ATOM 1811 O O . VAL A 1 243 ? -41.060 -15.564 3.630 1.00 33.00 243 VAL A O 1
ATOM 1815 N N . MET A 1 244 ? -39.378 -16.730 2.698 1.00 30.03 244 MET A N 1
ATOM 1816 C CA . MET A 1 244 ? -38.455 -16.211 3.672 1.00 30.11 244 MET A CA 1
ATOM 1817 C C . MET A 1 244 ? -37.009 -16.291 3.208 1.00 33.48 244 MET A C 1
ATOM 1818 O O . MET A 1 244 ? -36.672 -17.062 2.300 1.00 33.02 244 MET A O 1
ATOM 1823 N N . ARG A 1 245 ? -36.173 -15.475 3.850 1.00 27.97 245 ARG A N 1
ATOM 1824 C CA . ARG A 1 245 ? -34.738 -15.444 3.644 1.00 27.21 245 ARG A CA 1
ATOM 1825 C C . ARG A 1 245 ? -34.162 -15.967 4.953 1.00 32.44 245 ARG A C 1
ATOM 1826 O O . ARG A 1 245 ? -34.555 -15.521 6.030 1.00 32.34 245 ARG A O 1
ATOM 1834 N N . LEU A 1 246 ? -33.245 -16.927 4.863 1.00 29.90 246 LEU A N 1
ATOM 1835 C CA . LEU A 1 246 ? -32.559 -17.482 6.012 1.00 28.56 246 LEU A CA 1
ATOM 1836 C C . LEU A 1 246 ? -31.126 -17.740 5.571 1.00 32.38 246 LEU A C 1
ATOM 1837 O O . LEU A 1 246 ? -30.916 -18.077 4.398 1.00 33.38 246 LEU A O 1
ATOM 1842 N N . ASN A 1 247 ? -30.137 -17.583 6.469 1.00 30.05 247 ASN A N 1
ATOM 1843 C CA . ASN A 1 247 ? -28.728 -17.901 6.149 1.00 31.16 247 ASN A CA 1
ATOM 1844 C C . ASN A 1 247 ? -28.582 -19.414 5.992 1.00 36.10 247 ASN A C 1
ATOM 1845 O O . ASN A 1 247 ? -29.317 -20.165 6.627 1.00 35.44 247 ASN A O 1
ATOM 1850 N N . SER A 1 248 ? -27.623 -19.839 5.159 1.00 32.53 248 SER A N 1
ATOM 1851 C CA . SER A 1 248 ? -27.197 -21.226 4.998 1.00 32.24 248 SER A CA 1
ATOM 1852 C C . SER A 1 248 ? -25.831 -21.330 5.693 1.00 37.86 248 SER A C 1
ATOM 1853 O O . SER A 1 248 ? -25.422 -22.409 6.096 1.00 39.43 248 SER A O 1
ATOM 1856 N N . THR A 1 249 ? -25.152 -20.180 5.852 1.00 34.07 249 THR A N 1
ATOM 1857 C CA . THR A 1 249 ? -23.872 -20.006 6.525 1.00 35.12 249 THR A CA 1
ATOM 1858 C C . THR A 1 249 ? -23.764 -18.560 6.983 1.00 38.51 249 THR A C 1
ATOM 1859 O O . THR A 1 249 ? -24.044 -17.656 6.204 1.00 38.55 249 THR A O 1
ATOM 1863 N N . ASP A 1 250 ? -23.430 -18.333 8.261 1.00 35.82 250 ASP A N 1
ATOM 1864 C CA . ASP A 1 250 ? -23.371 -16.964 8.760 1.00 34.74 250 ASP A CA 1
ATOM 1865 C C . ASP A 1 250 ? -21.968 -16.360 8.711 1.00 39.68 250 ASP A C 1
ATOM 1866 O O . ASP A 1 250 ? -21.855 -15.141 8.813 1.00 38.22 250 ASP A O 1
ATOM 1871 N N . LEU A 1 251 ? -20.907 -17.205 8.554 1.00 38.28 251 LEU A N 1
ATOM 1872 C CA . LEU A 1 251 ? -19.480 -16.806 8.510 1.00 39.15 251 LEU A CA 1
ATOM 1873 C C . LEU A 1 251 ? -19.061 -15.980 9.754 1.00 44.56 251 LEU A C 1
ATOM 1874 O O . LEU A 1 251 ? -18.317 -15.003 9.658 1.00 44.42 251 LEU A O 1
ATOM 1879 N N . ILE A 1 252 ? -19.606 -16.362 10.915 1.00 41.17 252 ILE A N 1
ATOM 1880 C CA . ILE A 1 252 ? -19.346 -15.748 12.210 1.00 40.24 252 ILE A CA 1
ATOM 1881 C C . ILE A 1 252 ? -18.791 -16.868 13.088 1.00 45.58 252 ILE A C 1
ATOM 1882 O O . ILE A 1 252 ? -19.430 -17.904 13.228 1.00 44.75 252 ILE A O 1
ATOM 1887 N N . GLU A 1 253 ? -17.601 -16.658 13.649 1.00 46.15 253 GLU A N 1
ATOM 1888 C CA . GLU A 1 253 ? -16.958 -17.577 14.591 1.00 48.87 253 GLU A CA 1
ATOM 1889 C C . GLU A 1 253 ? -17.763 -17.454 15.875 1.00 51.94 253 GLU A C 1
ATOM 1890 O O . GLU A 1 253 ? -17.983 -16.336 16.367 1.00 51.11 253 GLU A O 1
ATOM 1896 N N . GLY A 1 254 ? -18.269 -18.582 16.349 1.00 49.43 254 GLY A N 1
ATOM 1897 C CA . GLY A 1 254 ? -19.142 -18.622 17.517 1.00 48.82 254 GLY A CA 1
ATOM 1898 C C . GLY A 1 254 ? -20.599 -18.402 17.145 1.00 51.25 254 GLY A C 1
ATOM 1899 O O . GLY A 1 254 ? -21.427 -18.153 18.020 1.00 50.30 254 GLY A O 1
ATOM 1900 N N . GLY A 1 255 ? -20.917 -18.492 15.846 1.00 46.21 255 GLY A N 1
ATOM 1901 C CA . GLY A 1 255 ? -22.283 -18.370 15.344 1.00 44.25 255 GLY A CA 1
ATOM 1902 C C . GLY A 1 255 ? -22.946 -19.733 15.289 1.00 48.24 255 GLY A C 1
ATOM 1903 O O . GLY A 1 255 ? -22.553 -20.646 16.021 1.00 49.92 255 GLY A O 1
ATOM 1904 N N . ASN A 1 256 ? -23.959 -19.893 14.428 1.00 43.23 256 ASN A N 1
ATOM 1905 C CA . ASN A 1 256 ? -24.636 -21.189 14.266 1.00 42.03 256 ASN A CA 1
ATOM 1906 C C . ASN A 1 256 ? -23.907 -21.965 13.200 1.00 42.82 256 ASN A C 1
ATOM 1907 O O . ASN A 1 256 ? -23.318 -21.362 12.316 1.00 42.10 256 ASN A O 1
ATOM 1912 N N . THR A 1 257 ? -23.968 -23.302 13.249 1.00 39.82 257 THR A N 1
ATOM 1913 C CA . THR A 1 257 ? -23.365 -24.123 12.206 1.00 39.62 257 THR A CA 1
ATOM 1914 C C . THR A 1 257 ? -24.280 -24.103 10.971 1.00 44.29 257 THR A C 1
ATOM 1915 O O . THR A 1 257 ? -25.466 -23.782 11.096 1.00 45.11 257 THR A O 1
ATOM 1919 N N . ASP A 1 258 ? -23.747 -24.476 9.795 1.00 41.57 258 ASP A N 1
ATOM 1920 C CA . ASP A 1 258 ? -24.520 -24.587 8.555 1.00 41.21 258 ASP A CA 1
ATOM 1921 C C . ASP A 1 258 ? -25.686 -25.595 8.765 1.00 45.22 258 ASP A C 1
ATOM 1922 O O . ASP A 1 258 ? -26.802 -25.354 8.315 1.00 43.70 258 ASP A O 1
ATOM 1927 N N . GLU A 1 259 ? -25.420 -26.700 9.496 1.00 41.46 259 GLU A N 1
ATOM 1928 C CA . GLU A 1 259 ? -26.420 -27.711 9.806 1.00 41.54 259 GLU A CA 1
ATOM 1929 C C . GLU A 1 259 ? -27.547 -27.152 10.718 1.00 43.48 259 GLU A C 1
ATOM 1930 O O . GLU A 1 259 ? -28.710 -27.506 10.543 1.00 44.94 259 GLU A O 1
ATOM 1936 N N . GLU A 1 260 ? -27.215 -26.288 11.664 1.00 37.37 260 GLU A N 1
ATOM 1937 C CA . GLU A 1 260 ? -28.217 -25.637 12.528 1.00 36.31 260 GLU A CA 1
ATOM 1938 C C . GLU A 1 260 ? -29.197 -24.767 11.714 1.00 35.17 260 GLU A C 1
ATOM 1939 O O . GLU A 1 260 ? -30.395 -24.783 11.991 1.00 35.27 260 GLU A O 1
ATOM 1945 N N . TYR A 1 261 ? -28.700 -24.088 10.677 1.00 30.59 261 TYR A N 1
ATOM 1946 C CA . TYR A 1 261 ? -29.536 -23.287 9.775 1.00 32.03 261 TYR A CA 1
ATOM 1947 C C . TYR A 1 261 ? -30.556 -24.144 9.045 1.00 39.35 261 TYR A C 1
ATOM 1948 O O . TYR A 1 261 ? -31.714 -23.732 8.911 1.00 37.83 261 TYR A O 1
ATOM 1957 N N . ILE A 1 262 ? -30.138 -25.372 8.656 1.00 37.48 262 ILE A N 1
ATOM 1958 C CA . ILE A 1 262 ? -30.997 -26.371 8.033 1.00 38.16 262 ILE A CA 1
ATOM 1959 C C . ILE A 1 262 ? -32.079 -26.822 9.060 1.00 40.53 262 ILE A C 1
ATOM 1960 O O . ILE A 1 262 ? -33.256 -26.916 8.696 1.00 39.94 262 ILE A O 1
ATOM 1965 N N . GLU A 1 263 ? -31.687 -27.063 10.330 1.00 36.23 263 GLU A N 1
ATOM 1966 C CA . GLU A 1 263 ? -32.642 -27.472 11.375 1.00 35.82 263 GLU A CA 1
ATOM 1967 C C . GLU A 1 263 ? -33.692 -26.386 11.574 1.00 37.40 263 GLU A C 1
ATOM 1968 O O . GLU A 1 263 ? -34.879 -26.694 11.680 1.00 38.85 263 GLU A O 1
ATOM 1974 N N . ILE A 1 264 ? -33.259 -25.105 11.590 1.00 32.54 264 ILE A N 1
ATOM 1975 C CA . ILE A 1 264 ? -34.155 -23.953 11.696 1.00 30.87 264 ILE A CA 1
ATOM 1976 C C . ILE A 1 264 ? -35.123 -23.957 10.520 1.00 36.29 264 ILE A C 1
ATOM 1977 O O . ILE A 1 264 ? -36.334 -23.858 10.725 1.00 37.70 264 ILE A O 1
ATOM 1982 N N . ALA A 1 265 ? -34.602 -24.140 9.298 1.00 32.49 265 ALA A N 1
ATOM 1983 C CA . ALA A 1 265 ? -35.453 -24.195 8.122 1.00 32.45 265 ALA A CA 1
ATOM 1984 C C . ALA A 1 265 ? -36.475 -25.346 8.280 1.00 35.28 265 ALA A C 1
ATOM 1985 O O . ALA A 1 265 ? -37.644 -25.158 7.963 1.00 34.60 265 ALA A O 1
ATOM 1987 N N . LYS A 1 266 ? -36.059 -26.485 8.827 1.00 35.08 266 LYS A N 1
ATOM 1988 C CA . LYS A 1 266 ? -36.982 -27.607 9.056 1.00 35.44 266 LYS A CA 1
ATOM 1989 C C . LYS A 1 266 ? -38.084 -27.238 10.081 1.00 39.14 266 LYS A C 1
ATOM 1990 O O . LYS A 1 266 ? -39.234 -27.582 9.874 1.00 38.72 266 LYS A O 1
ATOM 1996 N N . MET A 1 267 ? -37.746 -26.474 11.123 1.00 37.12 267 MET A N 1
ATOM 1997 C CA . MET A 1 267 ? -38.725 -25.978 12.109 1.00 37.37 267 MET A CA 1
ATOM 1998 C C . MET A 1 267 ? -39.718 -25.034 11.422 1.00 40.12 267 MET A C 1
ATOM 1999 O O . MET A 1 267 ? -40.922 -25.120 11.674 1.00 40.10 267 MET A O 1
ATOM 2004 N N . CYS A 1 268 ? -39.216 -24.178 10.507 1.00 36.14 268 CYS A N 1
ATOM 2005 C CA . CYS A 1 268 ? -40.041 -23.280 9.705 1.00 36.44 268 CYS A CA 1
ATOM 2006 C C . CYS A 1 268 ? -41.080 -24.036 8.902 1.00 40.45 268 CYS A C 1
ATOM 2007 O O . CYS A 1 268 ? -42.263 -23.718 8.973 1.00 40.11 268 CYS A O 1
ATOM 2010 N N . GLU A 1 269 ? -40.638 -25.077 8.183 1.00 38.81 269 GLU A N 1
ATOM 2011 C CA . GLU A 1 269 ? -41.499 -25.912 7.347 1.00 37.88 269 GLU A CA 1
ATOM 2012 C C . GLU A 1 269 ? -42.524 -26.679 8.178 1.00 40.57 269 GLU A C 1
ATOM 2013 O O . GLU A 1 269 ? -43.640 -26.897 7.716 1.00 41.01 269 GLU A O 1
ATOM 2019 N N . ALA A 1 270 ? -42.154 -27.076 9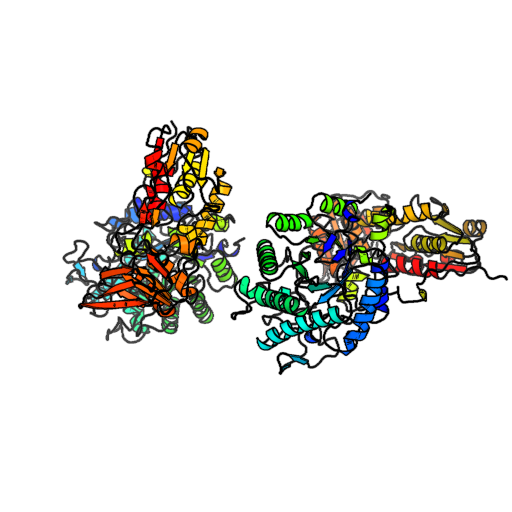.396 1.00 35.04 270 ALA A N 1
ATOM 2020 C CA . ALA A 1 270 ? -43.048 -27.795 10.289 1.00 36.20 270 ALA A CA 1
ATOM 2021 C C . ALA A 1 270 ? -44.074 -26.852 10.933 1.00 41.00 270 ALA A C 1
ATOM 2022 O O . ALA A 1 270 ? -45.143 -27.293 11.337 1.00 41.73 270 ALA A O 1
ATOM 2024 N N . ALA A 1 271 ? -43.749 -25.565 11.051 1.00 36.17 271 ALA A N 1
ATOM 2025 C CA . ALA A 1 271 ? -44.656 -24.613 11.660 1.00 35.82 271 ALA A CA 1
ATOM 2026 C C . ALA A 1 271 ? -45.695 -24.095 10.650 1.00 41.94 271 ALA A C 1
ATOM 2027 O O . ALA A 1 271 ? -46.882 -23.975 10.983 1.00 41.49 271 ALA A O 1
ATOM 2029 N N . VAL A 1 272 ? -45.227 -23.735 9.429 1.00 37.01 272 VAL A N 1
ATOM 2030 C CA . VAL A 1 272 ? -46.055 -23.168 8.369 1.00 35.55 272 VAL A CA 1
ATOM 2031 C C . VAL A 1 272 ? -45.636 -23.760 7.060 1.00 36.60 272 VAL A C 1
ATOM 2032 O O . VAL A 1 272 ? -44.497 -24.199 6.935 1.00 37.10 272 VAL A O 1
ATOM 2036 N N . ARG A 1 273 ? -46.488 -23.660 6.040 1.00 33.24 273 ARG A N 1
ATOM 2037 C CA . ARG A 1 273 ? -46.073 -24.048 4.696 1.00 32.97 273 ARG A CA 1
ATOM 2038 C C . ARG A 1 273 ? -45.205 -22.863 4.162 1.00 37.32 273 ARG A C 1
ATOM 2039 O O . ARG A 1 273 ? -45.705 -21.749 4.007 1.00 35.83 273 ARG A O 1
ATOM 2047 N N . ILE A 1 274 ? -43.898 -23.078 4.005 1.00 35.17 274 ILE A N 1
ATOM 2048 C CA . ILE A 1 274 ? -42.967 -22.085 3.460 1.00 32.38 274 ILE A CA 1
ATOM 2049 C C . ILE A 1 274 ? -43.049 -22.246 1.945 1.00 35.92 274 ILE A C 1
ATOM 2050 O O . ILE A 1 274 ? -42.937 -23.359 1.447 1.00 34.72 274 ILE A O 1
ATOM 2055 N N . ASP A 1 275 ? -43.283 -21.143 1.218 1.00 32.27 275 ASP A N 1
ATOM 2056 C CA . ASP A 1 275 ? -43.496 -21.189 -0.226 1.00 31.37 275 ASP A CA 1
ATOM 2057 C C . ASP A 1 275 ? -42.227 -21.005 -1.081 1.00 36.19 275 ASP A C 1
ATOM 2058 O O . ASP A 1 275 ? -42.252 -21.335 -2.270 1.00 37.21 275 ASP A O 1
ATOM 2063 N N . LEU A 1 276 ? -41.126 -20.540 -0.473 1.00 30.81 276 LEU A N 1
ATOM 2064 C CA . LEU A 1 276 ? -39.826 -20.354 -1.118 1.00 31.08 276 LEU A CA 1
ATOM 2065 C C . LEU A 1 276 ? -38.806 -20.029 -0.042 1.00 35.14 276 LEU A C 1
ATOM 2066 O O . LEU A 1 276 ? -39.051 -19.160 0.802 1.00 35.16 276 LEU A O 1
ATOM 2071 N N . PHE A 1 277 ? -37.640 -20.664 -0.128 1.00 30.14 277 PHE A N 1
ATOM 2072 C CA . PHE A 1 277 ? -36.530 -20.361 0.753 1.00 29.64 277 PHE A CA 1
ATOM 2073 C C . PHE A 1 277 ? -35.471 -19.678 -0.016 1.00 31.91 277 PHE A C 1
ATOM 2074 O O . PHE A 1 277 ? -34.917 -20.260 -0.941 1.00 28.62 277 PHE A O 1
ATOM 2082 N N . SER A 1 278 ? -35.143 -18.446 0.390 1.00 30.29 278 SER A N 1
ATOM 2083 C CA . SER A 1 278 ? -34.014 -17.716 -0.173 1.00 29.78 278 SER A CA 1
ATOM 2084 C C . SER A 1 278 ? -32.886 -17.922 0.828 1.00 34.43 278 SER A C 1
ATOM 2085 O O . SER A 1 278 ? -33.058 -17.642 2.011 1.00 35.11 278 SER A O 1
ATOM 2088 N N . ILE A 1 279 ? -31.782 -18.511 0.367 1.00 32.95 279 ILE A N 1
ATOM 2089 C CA . ILE A 1 279 ? -30.656 -18.916 1.205 1.00 33.04 279 ILE A CA 1
ATOM 2090 C C . ILE A 1 279 ? -29.465 -18.009 1.012 1.00 33.29 279 ILE A C 1
ATOM 2091 O O . ILE A 1 279 ? -29.107 -17.669 -0.116 1.00 30.15 279 ILE A O 1
ATOM 2096 N N . THR A 1 280 ? -28.910 -17.552 2.150 1.00 28.33 280 THR A N 1
ATOM 2097 C CA . THR A 1 280 ? -27.936 -16.485 2.111 1.00 29.10 280 THR A CA 1
ATOM 2098 C C . THR A 1 280 ? -26.605 -16.831 2.773 1.00 35.48 280 THR A C 1
ATOM 2099 O O . THR A 1 280 ? -26.482 -17.863 3.443 1.00 36.74 280 THR A O 1
ATOM 2103 N N . VAL A 1 281 ? -25.601 -15.955 2.551 1.00 31.55 281 VAL A N 1
ATOM 2104 C CA . VAL A 1 281 ? -24.226 -16.126 3.026 1.00 31.28 281 VAL A CA 1
ATOM 2105 C C . VAL A 1 281 ? -23.778 -14.933 3.842 1.00 36.26 281 VAL A C 1
ATOM 2106 O O . VAL A 1 281 ? -23.812 -13.804 3.364 1.00 35.03 281 VAL A O 1
ATOM 2110 N N . GLY A 1 282 ? -23.300 -15.200 5.047 1.00 34.99 282 GLY A N 1
ATOM 2111 C CA . GLY A 1 282 ? -22.715 -14.173 5.899 1.00 34.48 282 GLY A CA 1
ATOM 2112 C C . GLY A 1 282 ? -23.616 -13.162 6.567 1.00 37.57 282 GLY A C 1
ATOM 2113 O O . GLY A 1 282 ? -24.829 -13.089 6.322 1.00 35.18 282 GLY A O 1
ATOM 2114 N N . TRP A 1 283 ? -22.977 -12.403 7.465 1.00 35.05 283 TRP A N 1
ATOM 2115 C CA . TRP A 1 283 ? -23.516 -11.293 8.229 1.00 34.40 283 TRP A CA 1
ATOM 2116 C C . TRP A 1 283 ? -22.738 -10.050 7.849 1.00 39.53 283 TRP A C 1
ATOM 2117 O O . TRP A 1 283 ? -21.646 -10.157 7.297 1.00 38.87 283 TRP A O 1
ATOM 2128 N N . HIS A 1 284 ? -23.259 -8.857 8.175 1.00 39.80 284 HIS A N 1
ATOM 2129 C CA . HIS A 1 284 ? -22.501 -7.633 7.864 1.00 39.41 284 HIS A CA 1
ATOM 2130 C C . HIS A 1 284 ? -21.257 -7.498 8.705 1.00 42.61 284 HIS A C 1
ATOM 2131 O O . HIS A 1 284 ? -20.352 -6.762 8.327 1.00 43.20 284 HIS A O 1
ATOM 2138 N N . GLU A 1 285 ? -21.200 -8.242 9.800 1.00 38.68 285 GLU A N 1
ATOM 2139 C CA . GLU A 1 285 ? -20.077 -8.304 10.727 1.00 39.73 285 GLU A CA 1
ATOM 2140 C C . GLU A 1 285 ? -19.120 -9.451 10.369 1.00 45.55 285 GLU A C 1
ATOM 2141 O O . GLU A 1 285 ? -18.127 -9.640 11.064 1.00 47.37 285 GLU A O 1
ATOM 2147 N N . SER A 1 286 ? -19.410 -10.225 9.297 1.00 41.00 286 SER A N 1
ATOM 2148 C CA . SER A 1 286 ? -18.531 -11.328 8.904 1.00 40.84 286 SER A CA 1
ATOM 2149 C C . SER A 1 286 ? -17.227 -10.786 8.286 1.00 46.56 286 SER A C 1
ATOM 2150 O O . SER A 1 286 ? -17.299 -10.002 7.344 1.00 43.31 286 SER A O 1
ATOM 2153 N N . PRO A 1 287 ? -16.033 -11.198 8.771 1.00 48.77 287 PRO A N 1
ATOM 2154 C CA . PRO A 1 287 ? -14.778 -10.741 8.119 1.00 49.73 287 PRO A CA 1
ATOM 2155 C C . PRO A 1 287 ? -14.535 -11.338 6.725 1.00 56.16 287 PRO A C 1
ATOM 2156 O O . PRO A 1 287 ? -14.182 -10.600 5.822 1.00 58.14 287 PRO A O 1
ATOM 2160 N N . GLY A 1 288 ? -14.781 -12.642 6.553 1.00 52.25 288 GLY A N 1
ATOM 2161 C CA . GLY A 1 288 ? -14.562 -13.374 5.302 1.00 51.55 288 GLY A CA 1
ATOM 2162 C C . GLY A 1 288 ? -15.278 -12.891 4.051 1.00 54.27 288 GLY A C 1
ATOM 2163 O O . GLY A 1 288 ? -16.196 -12.065 4.120 1.00 54.02 288 GLY A O 1
ATOM 2164 N N . ALA A 1 289 ? -14.880 -13.441 2.896 1.00 49.55 289 ALA A N 1
ATOM 2165 C CA . ALA A 1 289 ? -15.452 -13.079 1.598 1.00 48.84 289 ALA A CA 1
ATOM 2166 C C . ALA A 1 289 ? -16.853 -13.685 1.370 1.00 52.11 289 ALA A C 1
ATOM 2167 O O . ALA A 1 289 ? -17.051 -14.888 1.548 1.00 51.98 289 ALA A O 1
ATOM 2169 N N . ALA A 1 290 ? -17.826 -12.841 0.992 1.00 47.20 290 ALA A N 1
ATOM 2170 C CA . ALA A 1 290 ? -19.184 -13.310 0.721 1.00 45.88 290 ALA A CA 1
ATOM 2171 C C . ALA A 1 290 ? -19.721 -12.835 -0.645 1.00 49.10 290 ALA A C 1
ATOM 2172 O O . ALA A 1 290 ? -20.140 -13.669 -1.453 1.00 48.75 290 ALA A O 1
ATOM 2174 N N . ILE A 1 291 ? -19.689 -11.502 -0.895 1.00 44.56 291 ILE A N 1
ATOM 2175 C CA . ILE A 1 291 ? -20.252 -10.835 -2.076 1.00 43.02 291 ILE A CA 1
ATOM 2176 C C . ILE A 1 291 ? -19.218 -10.190 -3.029 1.00 46.30 291 ILE A C 1
ATOM 2177 O O . ILE A 1 291 ? -19.589 -9.647 -4.076 1.00 45.27 291 ILE A O 1
ATOM 2182 N N . THR A 1 292 ? -17.940 -10.238 -2.671 1.00 44.31 292 THR A N 1
ATOM 2183 C CA . THR A 1 292 ? -16.875 -9.611 -3.464 1.00 44.94 292 THR A CA 1
ATOM 2184 C C . THR A 1 292 ? -16.499 -10.397 -4.730 1.00 50.06 292 THR A C 1
ATOM 2185 O O . THR A 1 292 ? -16.939 -11.542 -4.908 1.00 50.31 292 THR A O 1
ATOM 2189 N N . ALA A 1 293 ? -15.643 -9.797 -5.589 1.00 46.37 293 ALA A N 1
ATOM 2190 C CA . ALA A 1 293 ? -15.128 -10.454 -6.797 1.00 47.29 293 ALA A CA 1
ATOM 2191 C C . ALA A 1 293 ? -14.224 -11.679 -6.471 1.00 52.09 293 ALA A C 1
ATOM 2192 O O . ALA A 1 293 ? -13.979 -12.490 -7.354 1.00 52.09 293 ALA A O 1
ATOM 2194 N N . GLU A 1 294 ? -13.812 -11.850 -5.193 1.00 48.28 294 GLU A N 1
ATOM 2195 C CA . GLU A 1 294 ? -13.063 -13.016 -4.677 1.00 48.64 294 GLU A CA 1
ATOM 2196 C C . GLU A 1 294 ? -13.901 -14.304 -4.849 1.00 51.97 294 GLU A C 1
ATOM 2197 O O . GLU A 1 294 ? -13.337 -15.397 -4.986 1.00 51.28 294 GLU A O 1
ATOM 2203 N N . LYS A 1 295 ? -15.244 -14.172 -4.739 1.00 47.62 295 LYS A N 1
ATOM 2204 C CA . LYS A 1 295 ? -16.207 -15.264 -4.919 1.00 48.11 295 LYS A CA 1
ATOM 2205 C C . LYS A 1 295 ? -16.714 -15.212 -6.343 1.00 51.53 295 LYS A C 1
ATOM 2206 O O . LYS A 1 295 ? -17.094 -14.150 -6.838 1.00 50.33 295 LYS A O 1
ATOM 2212 N N . ARG A 1 296 ? -16.655 -16.350 -7.012 1.00 48.80 296 ARG A N 1
ATOM 2213 C CA . ARG A 1 296 ? -17.053 -16.498 -8.400 1.00 48.53 296 ARG A CA 1
ATOM 2214 C C . ARG A 1 296 ? -18.462 -17.134 -8.462 1.00 52.81 296 ARG A C 1
ATOM 2215 O O . ARG A 1 296 ? -18.883 -17.750 -7.466 1.00 51.88 296 ARG A O 1
ATOM 2223 N N . PRO A 1 297 ? -19.219 -17.000 -9.585 1.00 49.56 297 PRO A N 1
ATOM 2224 C CA . PRO A 1 297 ? -20.537 -17.677 -9.660 1.00 49.02 297 PRO A CA 1
ATOM 2225 C C . PRO A 1 297 ? -20.442 -19.190 -9.374 1.00 50.32 297 PRO A C 1
ATOM 2226 O O . PRO A 1 297 ? -19.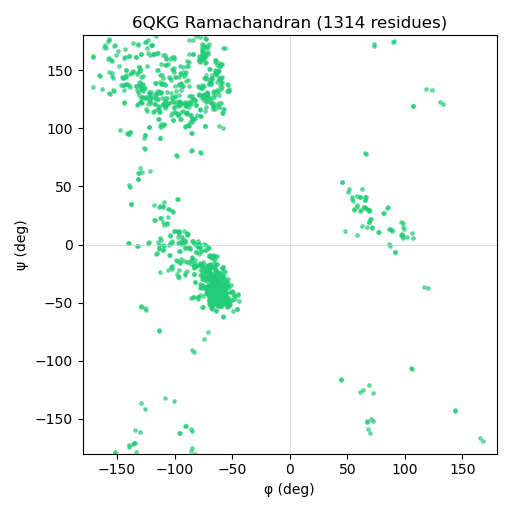556 -19.858 -9.911 1.00 49.15 297 PRO A O 1
ATOM 2230 N N . GLY A 1 298 ? -21.327 -19.692 -8.507 1.00 45.29 298 GLY A N 1
ATOM 2231 C CA . GLY A 1 298 ? -21.376 -21.107 -8.136 1.00 45.41 298 GLY A CA 1
ATOM 2232 C C . GLY A 1 298 ? -20.556 -21.507 -6.918 1.00 48.68 298 GLY A C 1
ATOM 2233 O O . GLY A 1 298 ? -20.645 -22.655 -6.461 1.00 48.07 298 GLY A O 1
ATOM 2234 N N . ASP A 1 299 ? -19.755 -20.563 -6.372 1.00 45.33 299 ASP A N 1
ATOM 2235 C CA . ASP A 1 299 ? -18.886 -20.784 -5.192 1.00 46.30 299 ASP A CA 1
ATOM 2236 C C . ASP A 1 299 ? -19.635 -21.111 -3.896 1.00 48.96 299 ASP A C 1
ATOM 2237 O O . ASP A 1 299 ? -19.025 -21.600 -2.937 1.00 50.13 299 ASP A O 1
ATOM 2242 N N . TRP A 1 300 ? -20.947 -20.838 -3.866 1.00 43.81 300 TRP A N 1
ATOM 2243 C CA . TRP A 1 300 ? -21.786 -21.070 -2.692 1.00 42.82 300 TRP A CA 1
ATOM 2244 C C . TRP A 1 300 ? -22.875 -22.117 -2.903 1.00 45.21 300 TRP A C 1
ATOM 2245 O O . TRP A 1 300 ? -23.501 -22.526 -1.928 1.00 45.83 300 TRP A O 1
ATOM 2256 N N . LEU A 1 301 ? -23.075 -22.583 -4.148 1.00 40.82 301 LEU A N 1
ATOM 2257 C CA . LEU A 1 301 ? -24.122 -23.536 -4.510 1.00 41.10 301 LEU A CA 1
ATOM 2258 C C . LEU A 1 301 ? -24.093 -24.864 -3.766 1.00 45.68 301 LEU A C 1
ATOM 2259 O O . LEU A 1 301 ? -25.124 -25.525 -3.727 1.00 45.93 301 LEU A O 1
ATOM 2264 N N . HIS A 1 302 ? -22.956 -25.250 -3.147 1.00 43.65 302 HIS A N 1
ATOM 2265 C CA . HIS A 1 302 ? -22.854 -26.517 -2.367 1.00 42.35 302 HIS A CA 1
ATOM 2266 C C . HIS A 1 302 ? -23.814 -26.454 -1.172 1.00 43.18 302 HIS A C 1
ATOM 2267 O O . HIS A 1 302 ? -24.338 -27.474 -0.749 1.00 41.91 302 HIS A O 1
ATOM 2274 N N . LEU A 1 303 ? -24.088 -25.237 -0.681 1.00 38.86 303 LEU A N 1
ATOM 2275 C CA . LEU A 1 303 ? -25.021 -24.994 0.421 1.00 38.89 303 LEU A CA 1
ATOM 2276 C C . LEU A 1 303 ? -26.462 -25.313 0.009 1.00 41.82 303 LEU A C 1
ATOM 2277 O O . LEU A 1 303 ? -27.186 -25.946 0.776 1.00 41.00 303 LEU A O 1
ATOM 2282 N N . ALA A 1 304 ? -26.851 -24.921 -1.217 1.00 39.32 304 ALA A N 1
ATOM 2283 C CA . ALA A 1 304 ? -28.162 -25.274 -1.795 1.00 38.98 304 ALA A CA 1
ATOM 2284 C C . ALA A 1 304 ? -28.306 -26.799 -1.902 1.00 41.82 304 ALA A C 1
ATOM 2285 O O . ALA A 1 304 ? -29.391 -27.327 -1.641 1.00 41.89 304 ALA A O 1
ATOM 2287 N N . ASP A 1 305 ? -27.198 -27.498 -2.230 1.00 38.82 305 ASP A N 1
ATOM 2288 C CA . ASP A 1 305 ? -27.150 -28.969 -2.325 1.00 40.29 305 ASP A CA 1
ATOM 2289 C C . ASP A 1 305 ? -27.468 -29.633 -1.002 1.00 44.11 305 ASP A C 1
ATOM 2290 O O . ASP A 1 305 ? -28.238 -30.579 -0.964 1.00 45.20 305 ASP A O 1
ATOM 2295 N N . ASN A 1 306 ? -26.920 -29.095 0.090 1.00 41.64 306 ASN A N 1
ATOM 2296 C CA . ASN A 1 306 ? -27.109 -29.624 1.431 1.00 41.52 306 ASN A CA 1
ATOM 2297 C C . ASN A 1 306 ? -28.546 -29.474 1.892 1.00 42.24 306 ASN A C 1
ATOM 2298 O O . ASN A 1 306 ? -29.051 -30.375 2.534 1.00 42.14 306 ASN A O 1
ATOM 2303 N N . TRP A 1 307 ? -29.194 -28.352 1.565 1.00 37.17 307 TRP A N 1
ATOM 2304 C CA . TRP A 1 307 ? -30.601 -28.109 1.896 1.00 36.18 307 TRP A CA 1
ATOM 2305 C C . TRP A 1 307 ? -31.493 -29.118 1.159 1.00 37.61 307 TRP A C 1
ATOM 2306 O O . TRP A 1 307 ? -32.373 -29.689 1.771 1.00 36.18 307 TRP A O 1
ATOM 2317 N N . LYS A 1 308 ? -31.210 -29.375 -0.126 1.00 36.89 308 LYS A N 1
ATOM 2318 C CA . LYS A 1 308 ? -31.942 -30.334 -0.960 1.00 37.62 308 LYS A CA 1
ATOM 2319 C C . LYS A 1 308 ? -31.817 -31.779 -0.435 1.00 42.21 308 LYS A C 1
ATOM 2320 O O . LYS A 1 308 ? -32.840 -32.466 -0.286 1.00 42.21 308 LYS A O 1
ATOM 2326 N N . LYS A 1 309 ? -30.583 -32.219 -0.105 1.00 36.75 309 LYS A N 1
ATOM 2327 C CA . LYS A 1 309 ? -30.373 -33.566 0.411 1.00 36.99 309 LYS A CA 1
ATOM 2328 C C . LYS A 1 309 ? -30.873 -33.700 1.857 1.00 41.21 309 LYS A C 1
ATOM 2329 O O . LYS A 1 309 ? -31.186 -34.808 2.282 1.00 40.17 309 LYS A O 1
ATOM 2335 N N . ALA A 1 310 ? -31.075 -32.566 2.564 1.00 39.17 310 ALA A N 1
ATOM 2336 C CA . ALA A 1 310 ? -31.647 -32.565 3.920 1.00 40.14 310 ALA A CA 1
ATOM 2337 C C . ALA A 1 310 ? -33.172 -32.797 3.887 1.00 44.48 310 ALA A C 1
ATOM 2338 O O . ALA A 1 310 ? -33.768 -33.142 4.907 1.00 44.44 310 ALA A O 1
ATOM 2340 N N . GLY A 1 311 ? -33.778 -32.620 2.722 1.00 39.87 311 GLY A N 1
ATOM 2341 C CA . GLY A 1 311 ? -35.190 -32.889 2.536 1.00 39.43 311 GLY A CA 1
ATOM 2342 C C . GLY A 1 311 ? -36.118 -31.707 2.593 1.00 43.11 311 GLY A C 1
ATOM 2343 O O . GLY A 1 311 ? -37.321 -31.899 2.773 1.00 41.54 311 GLY A O 1
ATOM 2344 N N . ILE A 1 312 ? -35.579 -30.481 2.434 1.00 42.42 312 ILE A N 1
ATOM 2345 C CA . ILE A 1 312 ? -36.370 -29.234 2.421 1.00 41.62 312 ILE A CA 1
ATOM 2346 C C . ILE A 1 312 ? -37.358 -29.349 1.257 1.00 44.38 312 ILE A C 1
ATOM 2347 O O . ILE A 1 312 ? -36.936 -29.620 0.127 1.00 43.99 312 ILE A O 1
ATOM 2352 N N . LYS A 1 313 ? -38.677 -29.254 1.566 1.00 39.99 313 LYS A N 1
ATOM 2353 C CA . LYS A 1 313 ? -39.765 -29.397 0.600 1.00 40.05 313 LYS A CA 1
ATOM 2354 C C . LYS A 1 313 ? -39.934 -28.164 -0.291 1.00 43.33 313 LYS A C 1
ATOM 2355 O O . LYS A 1 313 ? -40.098 -28.302 -1.498 1.00 42.65 313 LYS A O 1
ATOM 2361 N N . ALA A 1 314 ? -39.888 -26.961 0.312 1.00 39.73 314 ALA A N 1
ATOM 2362 C CA . ALA A 1 314 ? -40.042 -25.703 -0.377 1.00 39.11 314 ALA A CA 1
ATOM 2363 C C . ALA A 1 314 ? -38.984 -25.488 -1.467 1.00 44.48 314 ALA A C 1
ATOM 2364 O O . ALA A 1 314 ? -37.818 -25.858 -1.256 1.00 43.20 314 ALA A O 1
ATOM 2366 N N . PRO A 1 315 ? -39.358 -24.851 -2.616 1.00 40.52 315 PRO A N 1
ATOM 2367 C CA . PRO A 1 315 ? -38.343 -24.532 -3.635 1.00 39.19 315 PRO A CA 1
ATOM 2368 C C . PRO A 1 315 ? -37.319 -23.561 -3.044 1.00 40.16 315 PRO A C 1
ATOM 2369 O O . PRO A 1 315 ? -37.641 -22.822 -2.116 1.00 37.74 315 PRO A O 1
ATOM 2373 N N . ILE A 1 316 ? -36.077 -23.626 -3.525 1.00 37.19 316 ILE A N 1
ATOM 2374 C CA . ILE A 1 316 ? -34.951 -22.825 -3.049 1.00 36.67 316 ILE A CA 1
ATOM 2375 C C . ILE A 1 316 ? -34.511 -21.844 -4.112 1.00 39.09 316 ILE A C 1
ATOM 2376 O O . ILE A 1 316 ? -34.487 -22.170 -5.303 1.00 39.57 316 ILE A O 1
ATOM 2381 N N . CYS A 1 317 ? -34.065 -20.675 -3.671 1.00 36.27 317 CYS A N 1
ATOM 2382 C CA . CYS A 1 317 ? -33.430 -19.687 -4.533 1.00 35.36 317 CYS A CA 1
ATOM 2383 C C . CYS A 1 317 ? -32.152 -19.158 -3.905 1.00 40.54 317 CYS A C 1
ATOM 2384 O O . CYS A 1 317 ? -32.020 -19.133 -2.680 1.00 40.81 317 CYS A O 1
ATOM 2387 N N . MET A 1 318 ? -31.172 -18.838 -4.736 1.00 38.38 318 MET A N 1
ATOM 2388 C CA . MET A 1 318 ? -29.902 -18.380 -4.208 1.00 36.63 318 MET A CA 1
ATOM 2389 C C . MET A 1 318 ? -29.292 -17.323 -5.087 1.00 39.22 318 MET A C 1
ATOM 2390 O O . MET A 1 318 ? -29.358 -17.437 -6.314 1.00 36.28 318 MET A O 1
ATOM 2395 N N . ALA A 1 319 ? -28.750 -16.258 -4.441 1.00 35.70 319 ALA A N 1
ATOM 2396 C CA . ALA A 1 319 ? -28.075 -15.121 -5.077 1.00 34.63 319 ALA A CA 1
ATOM 2397 C C . ALA A 1 319 ? -26.574 -15.299 -4.743 1.00 38.96 319 ALA A C 1
ATOM 2398 O O . ALA A 1 319 ? -26.079 -16.415 -4.871 1.00 38.28 319 ALA A O 1
ATOM 2400 N N . TYR A 1 320 ? -25.879 -14.233 -4.279 1.00 35.55 320 TYR A N 1
ATOM 2401 C CA . TYR A 1 320 ? -24.504 -14.247 -3.761 1.00 36.80 320 TYR A CA 1
ATOM 2402 C C . TYR A 1 320 ? -23.472 -14.613 -4.828 1.00 42.56 320 TYR A C 1
ATOM 2403 O O . TYR A 1 320 ? -22.973 -15.748 -4.899 1.00 41.46 320 TYR A O 1
ATOM 2412 N N . ARG A 1 321 ? -23.163 -13.572 -5.662 1.00 39.21 321 ARG A N 1
ATOM 2413 C CA . ARG A 1 321 ? -22.193 -13.570 -6.759 1.00 38.41 321 ARG A CA 1
ATOM 2414 C C . ARG A 1 321 ? -22.628 -14.471 -7.924 1.00 42.10 321 ARG A C 1
ATOM 2415 O O . ARG A 1 321 ? -21.808 -14.943 -8.707 1.00 40.93 321 ARG A O 1
ATOM 2423 N N . MET A 1 322 ? -23.947 -14.610 -8.096 1.00 39.39 322 MET A N 1
ATOM 2424 C CA . MET A 1 322 ? -24.506 -15.379 -9.203 1.00 38.57 322 MET A CA 1
ATOM 2425 C C . MET A 1 322 ? -24.897 -14.349 -10.283 1.00 40.35 322 MET A C 1
ATOM 2426 O O . MET A 1 322 ? -26.065 -13.963 -10.414 1.00 37.45 322 MET A O 1
ATOM 2431 N N . ASN A 1 323 ? -23.869 -13.855 -10.996 1.00 36.78 323 ASN A N 1
ATOM 2432 C CA . ASN A 1 323 ? -24.021 -12.820 -12.028 1.00 36.34 323 ASN A CA 1
ATOM 2433 C C . ASN A 1 323 ? -23.946 -13.359 -13.462 1.00 40.20 323 ASN A C 1
ATOM 2434 O O . ASN A 1 323 ? -23.944 -12.569 -14.403 1.00 40.34 323 ASN A O 1
ATOM 2439 N N . GLN A 1 324 ? -23.919 -14.694 -13.622 1.00 38.80 324 GLN A N 1
ATOM 2440 C CA . GLN A 1 324 ? -23.803 -15.348 -14.926 1.00 41.20 324 GLN A CA 1
ATOM 2441 C C . GLN A 1 324 ? -25.021 -16.206 -15.280 1.00 47.87 324 GLN A C 1
ATOM 2442 O O . GLN A 1 324 ? -25.288 -17.188 -14.576 1.00 49.46 324 GLN A O 1
ATOM 2448 N N . PRO A 1 325 ? -25.713 -15.915 -16.406 1.00 44.15 325 PRO A N 1
ATOM 2449 C CA . PRO A 1 325 ? -26.840 -16.767 -16.822 1.00 43.58 325 PRO A CA 1
ATOM 2450 C C . PRO A 1 325 ? -26.462 -18.222 -17.041 1.00 44.45 325 PRO A C 1
ATOM 2451 O O . PRO A 1 325 ? -27.269 -19.090 -16.732 1.00 42.43 325 PRO A O 1
ATOM 2455 N N . ASP A 1 326 ? -25.259 -18.489 -17.596 1.00 42.02 326 ASP A N 1
ATOM 2456 C CA . ASP A 1 326 ? -24.779 -19.856 -17.882 1.00 42.09 326 ASP A CA 1
ATOM 2457 C C . ASP A 1 326 ? -24.633 -20.695 -16.620 1.00 45.92 326 ASP A C 1
ATOM 2458 O O . ASP A 1 326 ? -24.981 -21.874 -16.624 1.00 47.64 326 ASP A O 1
ATOM 2463 N N . VAL A 1 327 ? -24.123 -20.096 -15.539 1.00 40.58 327 VAL A N 1
ATOM 2464 C CA . VAL A 1 327 ? -23.931 -20.800 -14.262 1.00 39.88 327 VAL A CA 1
ATOM 2465 C C . VAL A 1 327 ? -25.285 -21.092 -13.594 1.00 41.19 327 VAL A C 1
ATOM 2466 O O . VAL A 1 327 ? -25.520 -22.197 -13.099 1.00 41.12 327 VAL A O 1
ATOM 2470 N N . ALA A 1 328 ? -26.175 -20.106 -13.611 1.00 37.78 328 ALA A N 1
ATOM 2471 C CA . ALA A 1 328 ? -27.506 -20.245 -13.026 1.00 36.75 328 ALA A CA 1
ATOM 2472 C C . ALA A 1 328 ? -28.349 -21.270 -13.798 1.00 40.40 328 ALA A C 1
ATOM 2473 O O . ALA A 1 328 ? -29.032 -22.079 -13.161 1.00 38.85 328 ALA A O 1
ATOM 2475 N N . GLU A 1 329 ? -28.243 -21.263 -15.163 1.00 35.56 329 GLU A N 1
ATOM 2476 C CA . GLU A 1 329 ? -28.974 -22.154 -16.064 1.00 36.33 329 GLU A CA 1
ATOM 2477 C C . GLU A 1 329 ? -28.680 -23.611 -15.683 1.00 43.40 329 GLU A C 1
ATOM 2478 O O . GLU A 1 329 ? -29.613 -24.398 -15.484 1.00 42.58 329 GLU A O 1
ATOM 2484 N N . LYS A 1 330 ? -27.380 -23.931 -15.519 1.00 40.10 330 LYS A N 1
ATOM 2485 C CA . LYS A 1 330 ? -26.873 -25.243 -15.159 1.00 41.82 330 LYS A CA 1
ATOM 2486 C C . LYS A 1 330 ? -27.362 -25.630 -13.770 1.00 46.46 330 LYS A C 1
ATOM 2487 O O . LYS A 1 330 ? -27.842 -26.748 -13.587 1.00 46.50 330 LYS A O 1
ATOM 2493 N N . ALA A 1 331 ? -27.275 -24.692 -12.810 1.00 43.40 331 ALA A N 1
ATOM 2494 C CA . ALA A 1 331 ? -27.686 -24.896 -11.416 1.00 42.11 331 ALA A CA 1
ATOM 2495 C C . ALA A 1 331 ? -29.175 -25.266 -11.330 1.00 43.91 331 ALA A C 1
ATOM 2496 O O . ALA A 1 331 ? -29.528 -26.218 -10.655 1.00 43.14 331 ALA A O 1
ATOM 2498 N N . VAL A 1 332 ? -30.013 -24.561 -12.095 1.00 39.97 332 VAL A N 1
ATOM 2499 C CA . VAL A 1 332 ? -31.455 -24.798 -12.174 1.00 38.30 332 VAL A CA 1
ATOM 2500 C C . VAL A 1 332 ? -31.733 -26.118 -12.928 1.00 41.32 332 VAL A C 1
ATOM 2501 O O . VAL A 1 332 ? -32.555 -26.909 -12.458 1.00 43.07 332 VAL A O 1
ATOM 2505 N N . ALA A 1 333 ? -31.014 -26.386 -14.035 1.00 37.44 333 ALA A N 1
ATOM 2506 C CA . ALA A 1 333 ? -31.167 -27.623 -14.819 1.00 40.09 333 ALA A CA 1
ATOM 2507 C C . ALA A 1 333 ? -30.819 -28.891 -14.006 1.00 48.28 333 ALA A C 1
ATOM 2508 O O . ALA A 1 333 ? -31.489 -29.907 -14.136 1.00 49.33 333 ALA A O 1
ATOM 2510 N N . GLU A 1 334 ? -29.778 -28.814 -13.160 1.00 46.59 334 GLU A N 1
ATOM 2511 C CA . GLU A 1 334 ? -29.307 -29.903 -12.300 1.00 47.66 334 GLU A CA 1
ATOM 2512 C C . GLU A 1 334 ? -30.118 -30.021 -10.971 1.00 51.10 334 GLU A C 1
ATOM 2513 O O . GLU A 1 334 ? -29.826 -30.881 -10.141 1.00 50.06 334 GLU A O 1
ATOM 2519 N N . GLY A 1 335 ? -31.119 -29.159 -10.799 1.00 46.13 335 GLY A N 1
ATOM 2520 C CA . GLY A 1 335 ? -31.984 -29.152 -9.630 1.00 44.28 335 GLY A CA 1
ATOM 2521 C C . GLY A 1 335 ? -31.366 -28.663 -8.335 1.00 46.24 335 GLY A C 1
ATOM 2522 O O . GLY A 1 335 ? -31.957 -28.874 -7.276 1.00 44.57 335 GLY A O 1
ATOM 2523 N N . ARG A 1 336 ? -30.191 -28.002 -8.394 1.00 42.15 336 ARG A N 1
ATOM 2524 C CA . ARG A 1 336 ? -29.502 -27.478 -7.202 1.00 40.86 336 ARG A CA 1
ATOM 2525 C C . ARG A 1 336 ? -30.298 -26.317 -6.566 1.00 41.23 336 ARG A C 1
ATOM 2526 O O . ARG A 1 336 ? -30.426 -26.224 -5.343 1.00 36.46 336 ARG A O 1
ATOM 2534 N N . ILE A 1 337 ? -30.829 -25.442 -7.420 1.00 38.27 337 ILE A N 1
ATOM 2535 C CA . ILE A 1 337 ? -31.696 -24.332 -7.063 1.00 35.80 337 ILE A CA 1
ATOM 2536 C C . ILE A 1 337 ? -32.911 -24.376 -7.976 1.00 37.10 337 ILE A C 1
ATOM 2537 O O . ILE A 1 337 ? -32.814 -24.866 -9.111 1.00 35.24 337 ILE A O 1
ATOM 2542 N N . ASP A 1 338 ? -34.051 -23.844 -7.504 1.00 32.09 338 ASP A N 1
ATOM 2543 C CA . ASP A 1 338 ? -35.241 -23.790 -8.353 1.00 30.70 338 ASP A CA 1
ATOM 2544 C C . ASP A 1 338 ? -35.347 -22.433 -8.998 1.00 33.41 338 ASP A C 1
ATOM 2545 O O . ASP A 1 338 ? -35.909 -22.304 -10.075 1.00 34.24 338 ASP A O 1
ATOM 2550 N N . ILE A 1 339 ? -34.804 -21.410 -8.342 1.00 33.10 339 ILE A N 1
ATOM 2551 C CA . ILE A 1 339 ? -34.843 -20.031 -8.820 1.00 30.95 339 ILE A CA 1
ATOM 2552 C C . ILE A 1 339 ? -33.470 -19.392 -8.691 1.00 34.43 339 ILE A C 1
ATOM 2553 O O . ILE A 1 339 ? -32.816 -19.515 -7.655 1.00 30.74 339 ILE A O 1
ATOM 2558 N N . TRP A 1 340 ? -33.067 -18.664 -9.750 1.00 33.42 340 TRP A N 1
ATOM 2559 C CA . TRP A 1 340 ? -31.887 -17.831 -9.762 1.00 33.09 340 TRP A CA 1
ATOM 2560 C C . TRP A 1 340 ? -32.293 -16.474 -9.148 1.00 36.78 340 TRP A C 1
ATOM 2561 O O . TRP A 1 340 ? -33.019 -15.674 -9.763 1.00 35.15 340 TRP A O 1
ATOM 2572 N N . GLU A 1 341 ? -31.814 -16.221 -7.916 1.00 33.36 341 GLU A N 1
ATOM 2573 C CA . GLU A 1 341 ? -32.093 -14.983 -7.200 1.00 32.10 341 GLU A CA 1
ATOM 2574 C C . GLU A 1 341 ? -30.923 -14.024 -7.415 1.00 35.57 341 GLU A C 1
ATOM 2575 O O . GLU A 1 341 ? -29.782 -14.473 -7.494 1.00 34.70 341 GLU A O 1
ATOM 2581 N N . MET A 1 342 ? -31.196 -12.713 -7.525 1.00 32.00 342 MET A N 1
ATOM 2582 C CA . MET A 1 342 ? -30.102 -11.750 -7.713 1.00 31.32 342 MET A CA 1
ATOM 2583 C C . MET A 1 342 ? -30.467 -10.370 -7.222 1.00 34.40 342 MET A C 1
ATOM 2584 O O . MET A 1 342 ? -31.621 -9.956 -7.355 1.00 34.54 342 MET A O 1
ATOM 2589 N N . CYS A 1 343 ? -29.461 -9.637 -6.716 1.00 27.98 343 CYS A N 1
ATOM 2590 C CA . CYS A 1 343 ? -29.625 -8.244 -6.340 1.00 27.18 343 CYS A CA 1
ATOM 2591 C C . CYS A 1 343 ? -28.782 -7.367 -7.282 1.00 30.02 343 CYS A C 1
ATOM 2592 O O . CYS A 1 343 ? -29.333 -6.758 -8.185 1.00 31.52 343 CYS A O 1
ATOM 2595 N N . ARG A 1 344 ? -27.452 -7.358 -7.127 1.00 27.43 344 ARG A N 1
ATOM 2596 C CA . ARG A 1 344 ? -26.555 -6.495 -7.901 1.00 27.32 344 ARG A CA 1
ATOM 2597 C C . ARG A 1 344 ? -26.653 -6.730 -9.409 1.00 32.36 344 ARG A C 1
ATOM 2598 O O . ARG A 1 344 ? -26.846 -5.729 -10.114 1.00 30.53 344 ARG A O 1
ATOM 2606 N N . PRO A 1 345 ? -26.768 -7.978 -9.938 1.00 29.57 345 PRO A N 1
ATOM 2607 C CA . PRO A 1 345 ? -27.008 -8.110 -11.370 1.00 29.16 345 PRO A CA 1
ATOM 2608 C C . PRO A 1 345 ? -28.279 -7.398 -11.863 1.00 34.08 345 PRO A C 1
ATOM 2609 O O . PRO A 1 345 ? -28.317 -6.990 -13.012 1.00 35.92 345 PRO A O 1
ATOM 2613 N N . GLY A 1 346 ? -29.284 -7.258 -10.992 1.00 30.68 346 GLY A N 1
ATOM 2614 C CA . GLY A 1 346 ? -30.552 -6.587 -11.265 1.00 29.71 346 GLY A CA 1
ATOM 2615 C C . GLY A 1 346 ? -30.479 -5.079 -11.095 1.00 33.50 346 GLY A C 1
ATOM 2616 O O . GLY A 1 346 ? -31.324 -4.353 -11.618 1.00 33.33 346 GLY A O 1
ATOM 2617 N N . ILE A 1 347 ? -29.478 -4.594 -10.342 1.00 29.66 347 ILE A N 1
ATOM 2618 C CA . ILE A 1 347 ? -29.184 -3.175 -10.178 1.00 28.26 347 ILE A CA 1
ATOM 2619 C C . ILE A 1 347 ? -28.500 -2.710 -11.491 1.00 32.80 347 ILE A C 1
ATOM 2620 O O . ILE A 1 347 ? -28.976 -1.783 -12.156 1.00 29.54 347 ILE A O 1
ATOM 2625 N N . ALA A 1 348 ? -27.424 -3.429 -11.862 1.00 30.40 348 ALA A N 1
ATOM 2626 C CA . ALA A 1 348 ? -26.599 -3.257 -13.037 1.00 30.93 348 ALA A CA 1
ATOM 2627 C C . ALA A 1 348 ? -27.422 -3.385 -14.317 1.00 35.71 348 ALA A C 1
ATOM 2628 O O . ALA A 1 348 ? -27.327 -2.520 -15.188 1.00 34.59 348 ALA A O 1
ATOM 2630 N N . ASP A 1 349 ? -28.276 -4.422 -14.404 1.00 33.54 349 ASP A N 1
ATOM 2631 C CA . ASP A 1 349 ? -29.098 -4.624 -15.577 1.00 33.20 349 ASP A CA 1
ATOM 2632 C C . ASP A 1 349 ? -30.516 -5.056 -15.219 1.00 36.53 349 ASP A C 1
ATOM 2633 O O . ASP A 1 349 ? -30.775 -6.243 -15.016 1.00 35.39 349 ASP A O 1
ATOM 2638 N N . PRO A 1 350 ? -31.464 -4.096 -15.174 1.00 32.74 350 PRO A N 1
ATOM 2639 C CA . PRO A 1 350 ? -32.857 -4.461 -14.840 1.00 32.22 350 PRO A CA 1
ATOM 2640 C C . PRO A 1 350 ? -33.531 -5.288 -15.928 1.00 37.42 350 PRO A C 1
ATOM 2641 O O . PRO A 1 350 ? -34.506 -5.960 -15.642 1.00 38.27 350 PRO A O 1
ATOM 2645 N N . TYR A 1 351 ? -32.988 -5.255 -17.163 1.00 31.95 351 TYR A N 1
ATOM 2646 C CA . TYR A 1 351 ? -33.496 -5.995 -18.296 1.00 32.58 351 TYR A CA 1
ATOM 2647 C C . TYR A 1 351 ? -32.768 -7.336 -18.518 1.00 37.08 351 TYR A C 1
ATOM 2648 O O . TYR A 1 351 ? -32.957 -7.958 -19.572 1.00 35.67 351 TYR A O 1
ATOM 2657 N N . LEU A 1 352 ? -31.934 -7.778 -17.539 1.00 35.34 352 LEU A N 1
ATOM 2658 C CA . LEU A 1 352 ? -31.227 -9.069 -17.613 1.00 35.80 352 LEU A CA 1
ATOM 2659 C C . LEU A 1 352 ? -32.208 -10.234 -17.955 1.00 39.58 352 LEU A C 1
ATOM 2660 O O . LEU A 1 352 ? -31.870 -11.009 -18.852 1.00 39.19 352 LEU A O 1
ATOM 2665 N N . PRO A 1 353 ? -33.399 -10.396 -17.294 1.00 35.70 353 PRO A N 1
ATOM 2666 C CA . PRO A 1 353 ? -34.265 -11.546 -17.637 1.00 36.16 353 PRO A CA 1
ATOM 2667 C C . PRO A 1 353 ? -34.810 -11.457 -19.051 1.00 40.14 353 PRO A C 1
ATOM 2668 O O . PRO A 1 353 ? -34.888 -12.477 -19.716 1.00 40.25 353 PRO A O 1
ATOM 2672 N N . LYS A 1 354 ? -35.157 -10.242 -19.514 1.00 37.76 354 LYS A N 1
ATOM 2673 C CA . LYS A 1 354 ? -35.633 -10.004 -20.885 1.00 38.69 354 LYS A CA 1
ATOM 2674 C C . LYS A 1 354 ? -34.534 -10.413 -21.880 1.00 42.54 354 LYS A C 1
ATOM 2675 O O . LYS A 1 354 ? -34.850 -11.035 -22.888 1.00 43.51 354 LYS A O 1
ATOM 2681 N N . LYS A 1 355 ? -33.248 -10.144 -21.543 1.00 37.82 355 LYS A N 1
ATOM 2682 C CA . LYS A 1 355 ? -32.105 -10.494 -22.399 1.00 38.40 355 LYS A CA 1
ATOM 2683 C C . LYS A 1 355 ? -31.844 -11.982 -22.413 1.00 43.70 355 LYS A C 1
ATOM 2684 O O . LYS A 1 355 ? -31.569 -12.544 -23.472 1.00 44.87 355 LYS A O 1
ATOM 2690 N N . VAL A 1 356 ? -31.956 -12.628 -21.242 1.00 41.07 356 VAL A N 1
ATOM 2691 C CA . VAL A 1 356 ? -31.773 -14.073 -21.065 1.00 40.20 356 VAL A CA 1
ATOM 2692 C C . VAL A 1 356 ? -32.819 -14.818 -21.902 1.00 46.09 356 VAL A C 1
ATOM 2693 O O . VAL A 1 356 ? -32.470 -15.708 -22.680 1.00 46.61 356 VAL A O 1
ATOM 2697 N N . CYS A 1 357 ? -34.093 -14.429 -21.756 1.00 43.05 357 CYS A N 1
ATOM 2698 C CA . CYS A 1 357 ? -35.189 -15.100 -22.423 1.00 44.62 357 CYS A CA 1
ATOM 2699 C C . CYS A 1 357 ? -35.334 -14.741 -23.908 1.00 50.80 357 CYS A C 1
ATOM 2700 O O . CYS A 1 357 ? -35.918 -15.527 -24.658 1.00 51.30 357 CYS A O 1
ATOM 2703 N N . GLU A 1 358 ? -34.731 -13.628 -24.358 1.00 47.13 358 GLU A N 1
ATOM 2704 C CA . GLU A 1 358 ? -34.754 -13.320 -25.795 1.00 47.21 358 GLU A CA 1
ATOM 2705 C C . GLU A 1 358 ? -33.488 -13.880 -26.455 1.00 47.79 358 GLU A C 1
ATOM 2706 O O . GLU A 1 358 ? -33.288 -13.674 -27.634 1.00 49.23 358 GLU A O 1
ATOM 2712 N N . GLY A 1 359 ? -32.664 -14.592 -25.685 1.00 42.27 359 GLY A N 1
ATOM 2713 C CA . GLY A 1 359 ? -31.433 -15.217 -26.156 1.00 41.22 359 GLY A CA 1
ATOM 2714 C C . GLY A 1 359 ? -30.373 -14.231 -26.606 1.00 44.13 359 GLY A C 1
ATOM 2715 O O . GLY A 1 359 ? -29.716 -14.455 -27.625 1.00 42.44 359 GLY A O 1
ATOM 2716 N N . ARG A 1 360 ? -30.206 -13.112 -25.861 1.00 41.72 360 ARG A N 1
ATOM 2717 C CA . ARG A 1 360 ? -29.149 -12.134 -26.172 1.00 40.80 360 ARG A CA 1
ATOM 2718 C C . ARG A 1 360 ? -28.309 -11.825 -24.924 1.00 39.88 360 ARG A C 1
ATOM 2719 O O . ARG A 1 360 ? -28.294 -10.689 -24.470 1.00 37.48 360 ARG A O 1
ATOM 2727 N N . PRO A 1 361 ? -27.593 -12.836 -24.339 1.00 37.16 361 PRO A N 1
ATOM 2728 C CA . PRO A 1 361 ? -26.785 -12.561 -23.118 1.00 35.54 361 PRO A CA 1
ATOM 2729 C C . PRO A 1 361 ? -25.608 -11.603 -23.345 1.00 41.96 361 PRO A C 1
ATOM 2730 O O . PRO A 1 361 ? -25.061 -11.058 -22.378 1.00 42.67 361 PRO A O 1
ATOM 2734 N N . GLU A 1 362 ? -25.234 -11.386 -24.611 1.00 38.46 362 GLU A N 1
ATOM 2735 C CA . GLU A 1 362 ? -24.158 -10.461 -24.986 1.00 39.29 362 GLU A CA 1
ATOM 2736 C C . GLU A 1 362 ? -24.572 -8.983 -24.744 1.00 43.61 362 GLU A C 1
ATOM 2737 O O . GLU A 1 362 ? -23.710 -8.114 -24.636 1.00 42.84 362 GLU A O 1
ATOM 2743 N N . ASP A 1 363 ? -25.890 -8.730 -24.618 1.00 40.15 363 ASP A N 1
ATOM 2744 C CA . ASP A 1 363 ? -26.446 -7.410 -24.327 1.00 38.57 363 ASP A CA 1
ATOM 2745 C C . ASP A 1 363 ? -26.538 -7.153 -22.820 1.00 40.88 363 ASP A C 1
ATOM 2746 O O . ASP A 1 363 ? -26.968 -6.066 -22.433 1.00 39.69 363 ASP A O 1
ATOM 2751 N N . ILE A 1 364 ? -26.160 -8.139 -21.971 1.00 38.43 364 ILE A N 1
ATOM 2752 C CA . ILE A 1 364 ? -26.251 -7.976 -20.510 1.00 37.97 364 ILE A CA 1
ATOM 2753 C C . ILE A 1 364 ? -25.176 -7.050 -19.972 1.00 41.42 364 ILE A C 1
ATOM 2754 O O . ILE A 1 364 ? -23.988 -7.250 -20.238 1.00 42.04 364 ILE A O 1
ATOM 2759 N N . VAL A 1 365 ? -25.614 -6.051 -19.183 1.00 36.67 365 VAL A N 1
ATOM 2760 C CA . VAL A 1 365 ? -24.751 -5.108 -18.467 1.00 34.74 365 VAL A CA 1
ATOM 2761 C C . VAL A 1 365 ? -24.430 -5.841 -17.185 1.00 39.77 365 VAL A C 1
ATOM 2762 O O . VAL A 1 365 ? -25.228 -5.866 -16.261 1.00 39.62 365 VAL A O 1
ATOM 2766 N N . THR A 1 366 ? -23.280 -6.504 -17.165 1.00 38.77 366 THR A N 1
ATOM 2767 C CA . THR A 1 366 ? -22.858 -7.339 -16.051 1.00 38.54 366 THR A CA 1
ATOM 2768 C C . THR A 1 366 ? -22.361 -6.532 -14.863 1.00 42.72 366 THR A C 1
ATOM 2769 O O . THR A 1 366 ? -21.600 -5.585 -15.004 1.00 42.86 366 THR A O 1
ATOM 2773 N N . CYS A 1 367 ? -22.782 -6.954 -13.678 1.00 38.65 367 CYS A N 1
ATOM 2774 C CA . CYS A 1 367 ? -22.321 -6.373 -12.437 1.00 35.95 367 CYS A CA 1
ATOM 2775 C C . CYS A 1 367 ? -20.883 -6.908 -12.210 1.00 43.84 367 CYS A C 1
ATOM 2776 O O . CYS A 1 367 ? -20.650 -8.127 -12.272 1.00 43.32 367 CYS A O 1
ATOM 2779 N N . THR A 1 368 ? -19.936 -5.998 -11.962 1.00 42.26 368 THR A N 1
ATOM 2780 C CA . THR A 1 368 ? -18.519 -6.339 -11.746 1.00 42.88 368 THR A CA 1
ATOM 2781 C C . THR A 1 368 ? -18.178 -6.459 -10.262 1.00 48.68 368 THR A C 1
ATOM 2782 O O . THR A 1 368 ? -16.999 -6.585 -9.918 1.00 50.66 368 THR A O 1
ATOM 2786 N N . ALA A 1 369 ? -19.216 -6.430 -9.385 1.00 43.95 369 ALA A N 1
ATOM 2787 C CA . ALA A 1 369 ? -19.094 -6.470 -7.916 1.00 42.61 369 ALA A CA 1
ATOM 2788 C C . ALA A 1 369 ? -18.128 -5.346 -7.406 1.00 46.15 369 ALA A C 1
ATOM 2789 O O . ALA A 1 369 ? -17.316 -5.582 -6.500 1.00 46.06 369 ALA A O 1
ATOM 2791 N N . CYS A 1 370 ? -18.227 -4.120 -7.997 1.00 41.15 370 CYS A N 1
ATOM 2792 C CA . CYS A 1 370 ? -17.396 -2.981 -7.577 1.00 41.76 370 CYS A CA 1
ATOM 2793 C C . CYS A 1 370 ? -17.807 -2.508 -6.157 1.00 45.23 370 CYS A C 1
ATOM 2794 O O . CYS A 1 370 ? -16.974 -2.017 -5.387 1.00 43.64 370 CYS A O 1
ATOM 2797 N N . ASN A 1 371 ? -19.098 -2.713 -5.822 1.00 42.82 371 ASN A N 1
ATOM 2798 C CA . ASN A 1 371 ? -19.723 -2.418 -4.529 1.00 44.45 371 ASN A CA 1
ATOM 2799 C C . ASN A 1 371 ? -19.790 -0.925 -4.217 1.00 50.73 371 ASN A C 1
ATOM 2800 O O . ASN A 1 371 ? -20.049 -0.577 -3.070 1.00 51.11 371 ASN A O 1
ATOM 2805 N N . GLN A 1 372 ? -19.581 -0.044 -5.242 1.00 48.15 372 GLN A N 1
ATOM 2806 C CA . GLN A 1 372 ? -19.585 1.416 -5.065 1.00 47.98 372 GLN A CA 1
ATOM 2807 C C . GLN A 1 372 ? -21.008 1.983 -4.878 1.00 50.91 372 GLN A C 1
ATOM 2808 O O . GLN A 1 372 ? -21.453 2.207 -3.747 1.00 50.41 372 GLN A O 1
ATOM 2814 N N . GLY A 1 373 ? -21.712 2.181 -5.980 1.00 45.21 373 GLY A N 1
ATOM 2815 C CA . GLY A 1 373 ? -23.061 2.712 -5.940 1.00 45.25 373 GLY A CA 1
ATOM 2816 C C . GLY A 1 373 ? -24.063 1.913 -5.115 1.00 49.18 373 GLY A C 1
ATOM 2817 O O . GLY A 1 373 ? -24.992 2.495 -4.547 1.00 49.00 373 GLY A O 1
ATOM 2818 N N . CYS A 1 374 ? -23.904 0.579 -5.058 1.00 42.98 374 CYS A N 1
ATOM 2819 C CA . CYS A 1 374 ? -24.872 -0.232 -4.341 1.00 40.56 374 CYS A CA 1
ATOM 2820 C C . CYS A 1 374 ? -24.575 -0.260 -2.840 1.00 43.13 374 CYS A C 1
ATOM 2821 O O . CYS A 1 374 ? -25.004 0.665 -2.139 1.00 42.48 374 CYS A O 1
ATOM 2824 N N . PHE A 1 375 ? -23.818 -1.245 -2.356 1.00 40.69 375 PHE A N 1
ATOM 2825 C CA . PHE A 1 375 ? -23.454 -1.431 -0.945 1.00 41.82 375 PHE A CA 1
ATOM 2826 C C . PHE A 1 375 ? -22.896 -0.204 -0.225 1.00 45.09 375 PHE A C 1
ATOM 2827 O O . PHE A 1 375 ? -23.429 0.201 0.817 1.00 44.43 375 PHE A O 1
ATOM 2835 N N . TYR A 1 376 ? -21.801 0.361 -0.761 1.00 41.81 376 TYR A N 1
ATOM 2836 C CA . TYR A 1 376 ? -21.106 1.469 -0.126 1.00 41.88 376 TYR A CA 1
ATOM 2837 C C . TYR A 1 376 ? -21.984 2.705 0.024 1.00 43.99 376 TYR A C 1
ATOM 2838 O O . TYR A 1 376 ? -22.083 3.200 1.151 1.00 42.26 376 TYR A O 1
ATOM 2847 N N . TYR A 1 377 ? -22.642 3.182 -1.078 1.00 40.21 377 TYR A N 1
ATOM 2848 C CA . TYR A 1 377 ? -23.512 4.375 -1.023 1.00 39.62 377 TYR A CA 1
ATOM 2849 C C . TYR A 1 377 ? -24.651 4.175 -0.008 1.00 43.16 377 TYR A C 1
ATOM 2850 O O . TYR A 1 377 ? -24.904 5.079 0.799 1.00 43.25 377 TYR A O 1
ATOM 2859 N N . VAL A 1 378 ? -25.279 2.982 -0.006 1.00 37.10 378 VAL A N 1
ATOM 2860 C CA . VAL A 1 378 ? -26.378 2.682 0.917 1.00 37.55 378 VAL A CA 1
ATOM 2861 C C . VAL A 1 378 ? -25.904 2.653 2.367 1.00 46.57 378 VAL A C 1
ATOM 2862 O O . VAL A 1 378 ? -26.585 3.209 3.223 1.00 45.79 378 VAL A O 1
ATOM 2866 N N . PHE A 1 379 ? -24.740 2.055 2.643 1.00 48.77 379 PHE A N 1
ATOM 2867 C CA . PHE A 1 379 ? -24.211 1.979 4.016 1.00 49.67 379 PHE A CA 1
ATOM 2868 C C . PHE A 1 379 ? -23.744 3.342 4.572 1.00 52.55 379 PHE A C 1
ATOM 2869 O O . PHE A 1 379 ? -23.762 3.518 5.793 1.00 53.14 379 PHE A O 1
ATOM 2877 N N . ILE A 1 380 ? -23.355 4.311 3.699 1.00 46.33 380 ILE A N 1
ATOM 2878 C CA . ILE A 1 380 ? -22.932 5.660 4.160 1.00 44.64 380 ILE A CA 1
ATOM 2879 C C . ILE A 1 380 ? -24.123 6.617 4.180 1.00 46.88 380 ILE A C 1
ATOM 2880 O O . ILE A 1 380 ? -23.958 7.834 4.295 1.00 46.51 380 ILE A O 1
ATOM 2885 N N . ASP A 1 381 ? -25.328 6.043 4.039 1.00 42.48 381 ASP A N 1
ATOM 2886 C CA . ASP A 1 381 ? -26.622 6.721 4.032 1.00 41.87 381 ASP A CA 1
ATOM 2887 C C . ASP A 1 381 ? -26.733 7.747 2.876 1.00 44.04 381 ASP A C 1
ATOM 2888 O O . ASP A 1 381 ? -27.288 8.836 3.014 1.00 43.05 381 ASP A O 1
ATOM 2893 N N . ALA A 1 382 ? -26.217 7.341 1.709 1.00 40.96 382 ALA A N 1
ATOM 2894 C CA . ALA A 1 382 ? -26.323 8.098 0.462 1.00 42.48 382 ALA A CA 1
ATOM 2895 C C . ALA A 1 382 ? -27.326 7.364 -0.444 1.00 43.76 382 ALA A C 1
ATOM 2896 O O . ALA A 1 382 ? -27.596 6.176 -0.235 1.00 43.28 382 ALA A O 1
ATOM 2898 N N . ILE A 1 383 ? -27.877 8.084 -1.434 1.00 38.99 383 ILE A N 1
ATOM 2899 C CA . ILE A 1 383 ? -28.780 7.551 -2.433 1.00 37.22 383 ILE A CA 1
ATOM 2900 C C . ILE A 1 383 ? -28.044 6.473 -3.244 1.00 38.72 383 ILE A C 1
ATOM 2901 O O . ILE A 1 383 ? -26.913 6.690 -3.695 1.00 38.43 383 ILE A O 1
ATOM 2906 N N . MET A 1 384 ? -28.649 5.290 -3.375 1.00 33.65 384 MET A N 1
ATOM 2907 C CA . MET A 1 384 ? -27.994 4.225 -4.144 1.00 33.49 384 MET A CA 1
ATOM 2908 C C . MET A 1 384 ? -27.773 4.657 -5.622 1.00 40.37 384 MET A C 1
ATOM 2909 O O . MET A 1 384 ? -28.601 5.384 -6.209 1.00 40.75 384 MET A O 1
ATOM 2914 N N . GLY A 1 385 ? -26.633 4.238 -6.169 1.00 37.44 385 GLY A N 1
ATOM 2915 C CA . GLY A 1 385 ? -26.279 4.432 -7.577 1.00 37.22 385 GLY A CA 1
ATOM 2916 C C . GLY A 1 385 ? -25.706 3.136 -8.114 1.00 40.26 385 GLY A C 1
ATOM 2917 O O . GLY A 1 385 ? -25.767 2.114 -7.433 1.00 40.08 385 GLY A O 1
ATOM 2918 N N . CYS A 1 386 ? -25.144 3.154 -9.319 1.00 35.14 386 CYS A N 1
ATOM 2919 C CA . CYS A 1 386 ? -24.476 1.971 -9.889 1.00 33.67 386 CYS A CA 1
ATOM 2920 C C . CYS A 1 386 ? -23.435 2.445 -10.883 1.00 37.53 386 CYS A C 1
ATOM 2921 O O . CYS A 1 386 ? -23.710 3.331 -11.714 1.00 36.19 386 CYS A O 1
ATOM 2924 N N . MET A 1 387 ? -22.240 1.886 -10.772 1.00 34.23 387 MET A N 1
ATOM 2925 C CA . MET A 1 387 ? -21.102 2.223 -11.633 1.00 36.21 387 MET A CA 1
ATOM 2926 C C . MET A 1 387 ? -21.381 2.031 -13.126 1.00 38.07 387 MET A C 1
ATOM 2927 O O . MET A 1 387 ? -21.132 2.932 -13.933 1.00 39.14 387 MET A O 1
ATOM 2932 N N . VAL A 1 388 ? -21.909 0.865 -13.476 1.00 31.91 388 VAL A N 1
ATOM 2933 C CA . VAL A 1 388 ? -22.163 0.468 -14.856 1.00 31.24 388 VAL A CA 1
ATOM 2934 C C . VAL A 1 388 ? -23.566 0.896 -15.346 1.00 37.69 388 VAL A C 1
ATOM 2935 O O . VAL A 1 388 ? -23.821 0.888 -16.562 1.00 38.22 388 VAL A O 1
ATOM 2939 N N . ASN A 1 389 ? -24.455 1.275 -14.408 1.00 32.70 389 ASN A N 1
ATOM 2940 C CA . ASN A 1 389 ? -25.803 1.694 -14.747 1.00 33.38 389 ASN A CA 1
ATOM 2941 C C . ASN A 1 389 ? -26.145 3.079 -14.163 1.00 35.85 389 ASN A C 1
ATOM 2942 O O . ASN A 1 389 ? -26.691 3.193 -13.063 1.00 32.58 389 ASN A O 1
ATOM 2947 N N . PRO A 1 390 ? -25.929 4.136 -14.996 1.00 32.88 390 PRO A N 1
ATOM 2948 C CA . PRO A 1 390 ? -26.272 5.503 -14.578 1.00 32.36 390 PRO A CA 1
ATOM 2949 C C . PRO A 1 390 ? -27.770 5.793 -14.388 1.00 35.26 390 PRO A C 1
ATOM 2950 O O . PRO A 1 390 ? -28.114 6.819 -13.804 1.00 38.08 390 PRO A O 1
ATOM 2954 N N . ARG A 1 391 ? -28.652 4.872 -14.797 1.00 30.43 391 ARG A N 1
ATOM 2955 C CA . ARG A 1 391 ? -30.093 5.031 -14.622 1.00 30.07 391 ARG A CA 1
ATOM 2956 C C . ARG A 1 391 ? -30.549 4.747 -13.176 1.00 34.79 391 ARG A C 1
ATOM 2957 O O . ARG A 1 391 ? -31.604 5.223 -12.792 1.00 34.40 391 ARG A O 1
ATOM 2965 N N . VAL A 1 392 ? -29.769 3.983 -12.382 1.00 32.08 392 VAL A N 1
ATOM 2966 C CA . VAL A 1 392 ? -30.119 3.617 -10.988 1.00 32.87 392 VAL A CA 1
ATOM 2967 C C . VAL A 1 392 ? -30.357 4.864 -10.117 1.00 37.08 392 VAL A C 1
ATOM 2968 O O . VAL A 1 392 ? -29.453 5.684 -9.936 1.00 37.69 392 VAL A O 1
ATOM 2972 N N . GLY A 1 393 ? -31.596 4.987 -9.635 1.00 33.18 393 GLY A N 1
ATOM 2973 C CA . GLY A 1 393 ? -32.067 6.099 -8.818 1.00 32.36 393 GLY A CA 1
ATOM 2974 C C . GLY A 1 393 ? -32.562 7.266 -9.633 1.00 37.35 393 GLY A C 1
ATOM 2975 O O . GLY A 1 393 ? -33.029 8.251 -9.072 1.00 37.64 393 GLY A O 1
ATOM 2976 N N . ASN A 1 394 ? -32.515 7.125 -10.966 1.00 34.52 394 ASN A N 1
ATOM 2977 C CA . ASN A 1 394 ? -32.859 8.152 -11.916 1.00 34.54 394 ASN A CA 1
ATOM 2978 C C . ASN A 1 394 ? -33.956 7.761 -12.918 1.00 37.15 394 ASN A C 1
ATOM 2979 O O . ASN A 1 394 ? -34.301 8.585 -13.764 1.00 37.07 394 ASN A O 1
ATOM 2984 N N . GLU A 1 395 ? -34.513 6.538 -12.814 1.00 33.00 395 GLU A N 1
ATOM 2985 C CA . GLU A 1 395 ? -35.598 6.018 -13.689 1.00 32.59 395 GLU A CA 1
ATOM 2986 C C . GLU A 1 395 ? -36.807 6.962 -13.667 1.00 38.57 395 GLU A C 1
ATOM 2987 O O . GLU A 1 395 ? -37.476 7.100 -14.676 1.00 39.56 395 GLU A O 1
ATOM 2993 N N . TRP A 1 396 ? -37.066 7.592 -12.497 1.00 35.90 396 TRP A N 1
ATOM 2994 C CA . TRP A 1 396 ? -38.139 8.550 -12.172 1.00 36.11 396 TRP A CA 1
ATOM 2995 C C . TRP A 1 396 ? -37.842 9.964 -12.702 1.00 39.51 396 TRP A C 1
ATOM 2996 O O . TRP A 1 396 ? -38.751 10.779 -12.758 1.00 40.27 396 TRP A O 1
ATOM 3007 N N . ASP A 1 397 ? -36.577 10.248 -13.076 1.00 35.20 397 ASP A N 1
ATOM 3008 C CA . ASP A 1 397 ? -36.087 11.561 -13.524 1.00 35.62 397 ASP A CA 1
ATOM 3009 C C . ASP A 1 397 ? -36.244 11.823 -15.017 1.00 40.31 397 ASP A C 1
ATOM 3010 O O . ASP A 1 397 ? -35.556 11.169 -15.790 1.00 40.35 397 ASP A O 1
ATOM 3015 N N . PRO A 1 398 ? -37.033 12.864 -15.436 1.00 38.36 398 PRO A N 1
ATOM 3016 C CA . PRO A 1 398 ? -37.132 13.186 -16.875 1.00 37.60 398 PRO A CA 1
ATOM 3017 C C . PRO A 1 398 ? -35.780 13.477 -17.535 1.00 39.51 398 PRO A C 1
ATOM 3018 O O . PRO A 1 398 ? -35.650 13.228 -18.731 1.00 39.93 398 PRO A O 1
ATOM 3022 N N . ALA A 1 399 ? -34.781 13.988 -16.776 1.00 33.67 399 ALA A N 1
ATOM 3023 C CA . ALA A 1 399 ? -33.450 14.300 -17.339 1.00 34.68 399 ALA A CA 1
ATOM 3024 C C . ALA A 1 399 ? -32.639 13.059 -17.765 1.00 39.79 399 ALA A C 1
ATOM 3025 O O . ALA A 1 399 ? -31.628 13.214 -18.445 1.00 41.38 399 ALA A O 1
ATOM 3027 N N . TYR A 1 400 ? -33.100 11.844 -17.397 1.00 34.48 400 TYR A N 1
ATOM 3028 C CA . TYR A 1 400 ? -32.450 10.572 -17.733 1.00 33.70 400 TYR A CA 1
ATOM 3029 C C . TYR A 1 400 ? -33.251 9.759 -18.736 1.00 38.75 400 TYR A C 1
ATOM 3030 O O . TYR A 1 400 ? -32.815 8.684 -19.168 1.00 38.62 400 TYR A O 1
ATOM 3039 N N . ALA A 1 401 ? -34.443 10.249 -19.097 1.00 36.14 401 ALA A N 1
ATOM 3040 C CA . ALA A 1 401 ? -35.284 9.569 -20.076 1.00 36.65 401 ALA A CA 1
ATOM 3041 C C . ALA A 1 401 ? -34.524 9.498 -21.429 1.00 42.88 401 ALA A C 1
ATOM 3042 O O . ALA A 1 401 ? -33.767 10.403 -21.762 1.00 42.96 401 ALA A O 1
ATOM 3044 N N . ILE A 1 402 ? -34.655 8.385 -22.142 1.00 41.32 402 ILE A N 1
ATOM 3045 C CA . ILE A 1 402 ? -33.990 8.170 -23.430 1.00 41.62 402 ILE A CA 1
ATOM 3046 C C . ILE A 1 402 ? -35.040 8.413 -24.470 1.00 49.53 402 ILE A C 1
ATOM 3047 O O . ILE A 1 402 ? -36.001 7.643 -24.582 1.00 50.29 402 ILE A O 1
ATOM 3052 N N . ASN A 1 403 ? -34.910 9.543 -25.158 1.00 49.99 403 ASN A N 1
ATOM 3053 C CA . ASN A 1 403 ? -35.882 9.981 -26.152 1.00 51.92 403 ASN A CA 1
ATOM 3054 C C . ASN A 1 403 ? -35.265 10.061 -27.529 1.00 57.27 403 ASN A C 1
ATOM 3055 O O . ASN A 1 403 ? -34.142 10.557 -27.654 1.00 54.48 403 ASN A O 1
ATOM 3060 N N . PRO A 1 404 ? -36.006 9.607 -28.580 1.00 56.60 404 PRO A N 1
ATOM 3061 C CA . PRO A 1 404 ? -35.477 9.707 -29.951 1.00 56.40 404 PRO A CA 1
ATOM 3062 C C . PRO A 1 404 ? -35.194 11.152 -30.333 1.00 63.31 404 PRO A C 1
ATOM 3063 O O . PRO A 1 404 ? -35.958 12.058 -29.981 1.00 64.42 404 PRO A O 1
ATOM 3067 N N . ALA A 1 405 ? -34.072 11.371 -31.010 1.00 61.12 405 ALA A N 1
ATOM 3068 C CA . ALA A 1 405 ? -33.697 12.677 -31.516 1.00 62.15 405 ALA A CA 1
ATOM 3069 C C . ALA A 1 405 ? -34.447 12.829 -32.848 1.00 70.56 405 ALA A C 1
ATOM 3070 O O . ALA A 1 405 ? -34.374 11.924 -33.697 1.00 71.02 405 ALA A O 1
ATOM 3072 N N . ALA A 1 406 ? -35.229 13.919 -32.998 1.00 68.82 406 ALA A N 1
ATOM 3073 C CA . ALA A 1 406 ? -36.000 14.172 -34.228 1.00 69.67 406 ALA A CA 1
ATOM 3074 C C . ALA A 1 406 ? -35.059 14.523 -35.392 1.00 72.88 406 ALA A C 1
ATOM 3075 O O . ALA A 1 406 ? -35.219 13.987 -36.499 1.00 74.14 406 ALA A O 1
ATOM 3077 N N . LYS A 1 407 ? -34.065 15.398 -35.119 1.00 66.30 407 LYS A N 1
ATOM 3078 C CA . LYS A 1 407 ? -33.065 15.814 -36.101 1.00 66.12 407 LYS A CA 1
ATOM 3079 C C . LYS A 1 407 ? -31.782 15.057 -35.788 1.00 65.87 407 LYS A C 1
ATOM 3080 O O . LYS A 1 407 ? -31.197 15.255 -34.717 1.00 64.32 407 LYS A O 1
ATOM 3086 N N . LYS A 1 408 ? -31.396 14.131 -36.688 1.00 60.20 408 LYS A N 1
ATOM 3087 C CA . LYS A 1 408 ? -30.193 13.328 -36.518 1.00 58.33 408 LYS A CA 1
ATOM 3088 C C . LYS A 1 408 ? -28.973 14.213 -36.742 1.00 60.29 408 LYS A C 1
ATOM 3089 O O . LYS A 1 408 ? -28.908 14.956 -37.721 1.00 61.91 408 LYS A O 1
ATOM 3095 N N . LYS A 1 409 ? -28.020 14.136 -35.819 1.00 54.23 409 LYS A N 1
ATOM 3096 C CA . LYS A 1 409 ? -26.779 14.885 -35.911 1.00 52.88 409 LYS A CA 1
ATOM 3097 C C . LYS A 1 409 ? -25.593 13.942 -36.143 1.00 53.13 409 LYS A C 1
ATOM 3098 O O . LYS A 1 409 ? -25.652 12.765 -35.784 1.00 52.57 409 LYS A O 1
ATOM 3104 N N . LYS A 1 410 ? -24.518 14.473 -36.739 1.00 47.18 410 LYS A N 1
ATOM 3105 C CA . LYS A 1 410 ? -23.270 13.768 -36.963 1.00 46.24 410 LYS A CA 1
ATOM 3106 C C . LYS A 1 410 ? -22.476 13.976 -35.689 1.00 48.72 410 LYS A C 1
ATOM 3107 O O . LYS A 1 410 ? -22.116 15.112 -35.344 1.00 46.23 410 LYS A O 1
ATOM 3113 N N . VAL A 1 411 ? -22.287 12.870 -34.944 1.00 43.49 411 VAL A N 1
ATOM 3114 C CA . VAL A 1 411 ? -21.595 12.853 -33.658 1.00 40.69 411 VAL A CA 1
ATOM 3115 C C . VAL A 1 411 ? -20.250 12.144 -33.776 1.00 42.35 411 VAL A C 1
ATOM 3116 O O . VAL A 1 411 ? -20.196 10.984 -34.168 1.00 43.19 411 VAL A O 1
ATOM 3120 N N . LEU A 1 412 ? -19.172 12.862 -33.459 1.00 36.67 412 LEU A N 1
ATOM 3121 C CA . LEU A 1 412 ? -17.826 12.306 -33.443 1.00 36.08 412 LEU A CA 1
ATOM 3122 C C . LEU A 1 412 ? -17.368 12.182 -32.000 1.00 36.45 412 LEU A C 1
ATOM 3123 O O . LEU A 1 412 ? -17.275 13.166 -31.284 1.00 34.57 412 LEU A O 1
ATOM 3128 N N . VAL A 1 413 ? -17.088 10.956 -31.582 1.00 34.55 413 VAL A N 1
ATOM 3129 C CA . VAL A 1 413 ? -16.615 10.677 -30.249 1.00 33.17 413 VAL A CA 1
ATOM 3130 C C . VAL A 1 413 ? -15.134 10.301 -30.364 1.00 39.12 413 VAL A C 1
ATOM 3131 O O . VAL A 1 413 ? -14.776 9.411 -31.135 1.00 39.87 413 VAL A O 1
ATOM 3135 N N . VAL A 1 414 ? -14.278 11.028 -29.649 1.00 35.78 414 VAL A N 1
ATOM 3136 C CA . VAL A 1 414 ? -12.850 10.763 -29.625 1.00 37.10 414 VAL A CA 1
ATOM 3137 C C . VAL A 1 414 ? -12.552 9.987 -28.358 1.00 41.42 414 VAL A C 1
ATOM 3138 O O . VAL A 1 414 ? -12.665 10.529 -27.259 1.00 38.46 414 VAL A O 1
ATOM 3142 N N . GLY A 1 415 ? -12.138 8.736 -28.530 1.00 40.54 415 GLY A N 1
ATOM 3143 C CA . GLY A 1 415 ? -11.791 7.872 -27.414 1.00 39.74 415 GLY A CA 1
ATOM 3144 C C . GLY A 1 415 ? -12.803 6.787 -27.135 1.00 40.89 415 GLY A C 1
ATOM 3145 O O . GLY A 1 415 ? -13.964 7.088 -26.835 1.00 40.63 415 GLY A O 1
ATOM 3146 N N . ALA A 1 416 ? -12.357 5.519 -27.241 1.00 34.83 416 ALA A N 1
ATOM 3147 C CA . ALA A 1 416 ? -13.181 4.339 -26.999 1.00 34.46 416 ALA A CA 1
ATOM 3148 C C . ALA A 1 416 ? -13.002 3.780 -25.584 1.00 38.05 416 ALA A C 1
ATOM 3149 O O . ALA A 1 416 ? -12.977 2.580 -25.372 1.00 38.87 416 ALA A O 1
ATOM 3151 N N . GLY A 1 417 ? -12.890 4.669 -24.623 1.00 33.94 417 GLY A N 1
ATOM 3152 C CA . GLY A 1 417 ? -12.874 4.303 -23.221 1.00 32.80 417 GLY A CA 1
ATOM 3153 C C . GLY A 1 417 ? -14.322 4.207 -22.767 1.00 37.59 417 GLY A C 1
ATOM 3154 O O . GLY A 1 417 ? -15.256 4.398 -23.574 1.00 36.48 417 GLY A O 1
ATOM 3155 N N . PRO A 1 418 ? -14.566 3.918 -21.477 1.00 34.92 418 PRO A N 1
ATOM 3156 C CA . PRO A 1 418 ? -15.966 3.784 -21.004 1.00 34.82 418 PRO A CA 1
ATOM 3157 C C . PRO A 1 418 ? -16.866 5.011 -21.175 1.00 37.36 418 PRO A C 1
ATOM 3158 O O . PRO A 1 418 ? -18.054 4.825 -21.471 1.00 36.63 418 PRO A O 1
ATOM 3162 N N . SER A 1 419 ? -16.334 6.244 -20.951 1.00 33.28 419 SER A N 1
ATOM 3163 C CA . SER A 1 419 ? -17.160 7.460 -21.093 1.00 32.85 419 SER A CA 1
ATOM 3164 C C . SER A 1 419 ? -17.540 7.681 -22.584 1.00 36.04 419 SER A C 1
ATOM 3165 O O . SER A 1 419 ? -18.701 7.954 -22.874 1.00 36.26 419 SER A O 1
ATOM 3168 N N . GLY A 1 420 ? -16.572 7.506 -23.494 1.00 30.61 420 GLY A N 1
ATOM 3169 C CA . GLY A 1 420 ? -16.774 7.645 -24.932 1.00 30.04 420 GLY A CA 1
ATOM 3170 C C . GLY A 1 420 ? -17.770 6.652 -25.496 1.00 36.32 420 GLY A C 1
ATOM 3171 O O . GLY A 1 420 ? -18.679 7.028 -26.244 1.00 35.73 420 GLY A O 1
ATOM 3172 N N . MET A 1 421 ? -17.617 5.377 -25.112 1.00 35.20 421 MET A N 1
ATOM 3173 C CA . MET A 1 421 ? -18.497 4.302 -25.538 1.00 36.26 421 MET A CA 1
ATOM 3174 C C . MET A 1 421 ? -19.909 4.418 -24.994 1.00 36.66 421 MET A C 1
ATOM 3175 O O . MET A 1 421 ? -20.845 4.127 -25.734 1.00 35.32 421 MET A O 1
ATOM 3180 N N . GLU A 1 422 ? -20.078 4.842 -23.735 1.00 33.21 422 GLU A N 1
ATOM 3181 C CA . GLU A 1 422 ? -21.428 5.007 -23.163 1.00 32.72 422 GLU A CA 1
ATOM 3182 C C . GLU A 1 422 ? -22.098 6.188 -23.835 1.00 37.18 422 GLU A C 1
ATOM 3183 O O . GLU A 1 422 ? -23.279 6.109 -24.145 1.00 37.43 422 GLU A O 1
ATOM 3189 N N . CYS A 1 423 ? -21.338 7.261 -24.113 1.00 34.73 423 CYS A N 1
ATOM 3190 C CA . CYS A 1 423 ? -21.881 8.410 -24.836 1.00 35.37 423 CYS A CA 1
ATOM 3191 C C . CYS A 1 423 ? -22.323 8.018 -26.246 1.00 39.57 423 CYS A C 1
ATOM 3192 O O . CYS A 1 423 ? -23.441 8.340 -26.670 1.00 39.21 423 CYS A O 1
ATOM 3195 N N . ALA A 1 424 ? -21.432 7.340 -26.977 1.00 36.21 424 ALA A N 1
ATOM 3196 C CA . ALA A 1 424 ? -21.679 6.888 -28.351 1.00 35.99 424 ALA A CA 1
ATOM 3197 C C . ALA A 1 424 ? -22.867 5.942 -28.402 1.00 38.95 424 ALA A C 1
ATOM 3198 O O . ALA A 1 424 ? -23.684 6.055 -29.311 1.00 37.06 424 ALA A O 1
ATOM 3200 N N . ARG A 1 425 ? -22.959 5.021 -27.418 1.00 36.96 425 ARG A N 1
ATOM 3201 C CA . ARG A 1 425 ? -24.028 4.041 -27.325 1.00 37.96 425 ARG A CA 1
ATOM 3202 C C . ARG A 1 425 ? -25.374 4.745 -27.224 1.00 42.24 425 ARG A C 1
ATOM 3203 O O . ARG A 1 425 ? -26.256 4.486 -28.060 1.00 42.90 425 ARG A O 1
ATOM 3211 N N . LEU A 1 426 ? -25.501 5.676 -26.250 1.00 37.67 426 LEU A N 1
ATOM 3212 C CA . LEU A 1 426 ? -26.746 6.409 -26.052 1.00 39.55 426 LEU A CA 1
ATOM 3213 C C . LEU A 1 426 ? -27.116 7.334 -27.202 1.00 42.02 426 LEU A C 1
ATOM 3214 O O . LEU A 1 426 ? -28.293 7.392 -27.559 1.00 41.11 426 LEU A O 1
ATOM 3219 N N . ALA A 1 427 ? -26.121 8.031 -27.787 1.00 36.69 427 ALA A N 1
ATOM 3220 C CA . ALA A 1 427 ? -26.366 8.906 -28.924 1.00 37.28 427 ALA A CA 1
ATOM 3221 C C . ALA A 1 427 ? -26.855 8.067 -30.121 1.00 42.11 427 ALA A C 1
ATOM 3222 O O . ALA A 1 427 ? -27.762 8.513 -30.818 1.00 44.01 427 ALA A O 1
ATOM 3224 N N . ALA A 1 428 ? -26.307 6.843 -30.319 1.00 37.91 428 ALA A N 1
ATOM 3225 C CA . ALA A 1 428 ? -26.739 5.960 -31.422 1.00 39.70 428 ALA A CA 1
ATOM 3226 C C . ALA A 1 428 ? -28.135 5.388 -31.159 1.00 45.50 428 ALA A C 1
ATOM 3227 O O . ALA A 1 428 ? -28.952 5.378 -32.073 1.00 47.35 428 ALA A O 1
ATOM 3229 N N . VAL A 1 429 ? -28.412 4.966 -29.900 1.00 41.02 429 VAL A N 1
ATOM 3230 C CA . VAL A 1 429 ? -29.712 4.462 -29.453 1.00 40.98 429 VAL A CA 1
ATOM 3231 C C . VAL A 1 429 ? -30.779 5.518 -29.817 1.00 45.76 429 VAL A C 1
ATOM 3232 O O . VAL A 1 429 ? -31.776 5.197 -30.449 1.00 46.82 429 VAL A O 1
ATOM 3236 N N . ARG A 1 430 ? -30.499 6.790 -29.499 1.00 42.98 430 ARG A N 1
ATOM 3237 C CA . ARG A 1 430 ? -31.391 7.916 -29.777 1.00 42.68 430 ARG A CA 1
ATOM 3238 C C . ARG A 1 430 ? -31.460 8.308 -31.253 1.00 46.93 430 ARG A C 1
ATOM 3239 O O . ARG A 1 430 ? -32.240 9.194 -31.612 1.00 48.01 430 ARG A O 1
ATOM 3247 N N . GLY A 1 431 ? -30.713 7.608 -32.099 1.00 44.30 431 GLY A N 1
ATOM 3248 C CA . GLY A 1 431 ? -30.783 7.787 -33.550 1.00 44.77 431 GLY A CA 1
ATOM 3249 C C . GLY A 1 431 ? -29.744 8.655 -34.218 1.00 49.19 431 GLY A C 1
ATOM 3250 O O . GLY A 1 431 ? -29.884 8.938 -35.407 1.00 51.07 431 GLY A O 1
ATOM 3251 N N . HIS A 1 432 ? -28.707 9.109 -33.486 1.00 44.48 432 HIS A N 1
ATOM 3252 C CA . HIS A 1 432 ? -27.668 9.936 -34.113 1.00 43.58 432 HIS A CA 1
ATOM 3253 C C . HIS A 1 432 ? -26.713 9.104 -34.976 1.00 47.34 432 HIS A C 1
ATOM 3254 O O . HIS A 1 432 ? -26.646 7.882 -34.841 1.00 44.65 432 HIS A O 1
ATOM 3261 N N . ASP A 1 433 ? -26.016 9.777 -35.905 1.00 46.63 433 ASP A N 1
ATOM 3262 C CA . ASP A 1 433 ? -25.016 9.175 -36.784 1.00 46.09 433 ASP A CA 1
ATOM 3263 C C . ASP A 1 433 ? -23.698 9.321 -36.027 1.00 45.02 433 ASP A C 1
ATOM 3264 O O . ASP A 1 433 ? -23.121 10.402 -35.951 1.00 44.57 433 ASP A O 1
ATOM 3269 N N . VAL A 1 434 ? -23.276 8.239 -35.408 1.00 38.57 434 VAL A N 1
ATOM 3270 C CA . VAL A 1 434 ? -22.128 8.216 -34.505 1.00 36.92 434 VAL A CA 1
ATOM 3271 C C . VAL A 1 434 ? -20.875 7.510 -35.057 1.00 41.98 434 VAL A C 1
ATOM 3272 O O . VAL A 1 434 ? -20.952 6.414 -35.609 1.00 40.66 434 VAL A O 1
ATOM 3276 N N . THR A 1 435 ? -19.713 8.140 -34.823 1.00 39.83 435 THR A N 1
ATOM 3277 C CA . THR A 1 435 ? -18.373 7.661 -35.155 1.00 38.85 435 THR A CA 1
ATOM 3278 C C . THR A 1 435 ? -17.522 7.741 -33.881 1.00 40.99 435 THR A C 1
ATOM 3279 O O . THR A 1 435 ? -17.625 8.710 -33.129 1.00 38.39 435 THR A O 1
ATOM 3283 N N . ILE A 1 436 ? -16.707 6.721 -33.638 1.00 39.05 436 ILE A N 1
ATOM 3284 C CA . ILE A 1 436 ? -15.757 6.702 -32.534 1.00 38.28 436 ILE A CA 1
ATOM 3285 C C . ILE A 1 436 ? -14.383 6.624 -33.185 1.00 43.21 436 ILE A C 1
ATOM 3286 O O . ILE A 1 436 ? -14.151 5.750 -34.015 1.00 43.37 436 ILE A O 1
ATOM 3291 N N . MET A 1 437 ? -13.469 7.499 -32.780 1.00 41.68 437 MET A N 1
ATOM 3292 C CA . MET A 1 437 ? -12.075 7.444 -33.233 1.00 41.93 437 MET A CA 1
ATOM 3293 C C . MET A 1 437 ? -11.291 6.983 -32.033 1.00 44.30 437 MET A C 1
ATOM 3294 O O . MET A 1 437 ? -11.442 7.544 -30.940 1.00 46.05 437 MET A O 1
ATOM 3299 N N . GLU A 1 438 ? -10.516 5.916 -32.202 1.00 38.99 438 GLU A N 1
ATOM 3300 C CA . GLU A 1 438 ? -9.736 5.316 -31.119 1.00 38.37 438 GLU A CA 1
ATOM 3301 C C . GLU A 1 438 ? -8.287 5.126 -31.578 1.00 44.42 438 GLU A C 1
ATOM 3302 O O . GLU A 1 438 ? -8.069 4.458 -32.579 1.00 45.80 438 GLU A O 1
ATOM 3308 N N . LYS A 1 439 ? -7.302 5.705 -30.866 1.00 42.47 439 LYS A N 1
ATOM 3309 C CA . LYS A 1 439 ? -5.884 5.651 -31.275 1.00 43.04 439 LYS A CA 1
ATOM 3310 C C . LYS A 1 439 ? -5.240 4.266 -31.147 1.00 48.37 439 LYS A C 1
ATOM 3311 O O . LYS A 1 439 ? -4.272 3.985 -31.851 1.00 49.84 439 LYS A O 1
ATOM 3317 N N . SER A 1 440 ? -5.726 3.426 -30.222 1.00 45.42 440 SER A N 1
ATOM 3318 C CA . SER A 1 440 ? -5.195 2.071 -30.066 1.00 46.14 440 SER A CA 1
ATOM 3319 C C . SER A 1 440 ? -5.921 1.068 -30.999 1.00 50.34 440 SER A C 1
ATOM 3320 O O . SER A 1 440 ? -6.874 1.436 -31.704 1.00 49.12 440 SER A O 1
ATOM 3323 N N . ASP A 1 441 ? -5.458 -0.194 -30.992 1.00 48.55 441 ASP A N 1
ATOM 3324 C CA . ASP A 1 441 ? -6.002 -1.294 -31.798 1.00 49.86 441 ASP A CA 1
ATOM 3325 C C . ASP A 1 441 ? -7.296 -1.937 -31.229 1.00 51.58 441 ASP A C 1
ATOM 3326 O O . ASP A 1 441 ? -7.839 -2.864 -31.834 1.00 51.22 441 ASP A O 1
ATOM 3331 N N . SER A 1 442 ? -7.773 -1.472 -30.064 1.00 47.90 442 SER A N 1
ATOM 3332 C CA . SER A 1 442 ? -8.963 -2.042 -29.425 1.00 47.01 442 SER A CA 1
ATOM 3333 C C . SER A 1 442 ? -9.663 -1.062 -28.502 1.00 47.16 442 SER A C 1
ATOM 3334 O O . SER A 1 442 ? -9.044 -0.104 -28.040 1.00 44.85 442 SER A O 1
ATOM 3337 N N . ILE A 1 443 ? -10.963 -1.321 -28.226 1.00 41.41 443 ILE A N 1
ATOM 3338 C CA . ILE A 1 443 ? -11.818 -0.540 -27.344 1.00 39.39 443 ILE A CA 1
ATOM 3339 C C . ILE A 1 443 ? -11.502 -0.824 -25.864 1.00 43.71 443 ILE A C 1
ATOM 3340 O O . ILE A 1 443 ? -10.804 -1.789 -25.539 1.00 45.24 443 ILE A O 1
ATOM 3345 N N . GLY A 1 444 ? -12.044 0.008 -24.984 1.00 38.31 444 GLY A N 1
ATOM 3346 C CA . GLY A 1 444 ? -11.931 -0.195 -23.546 1.00 37.38 444 GLY A CA 1
ATOM 3347 C C . GLY A 1 444 ? -11.180 0.857 -22.774 1.00 39.98 444 GLY A C 1
ATOM 3348 O O . GLY A 1 444 ? -11.550 1.134 -21.639 1.00 38.45 444 GLY A O 1
ATOM 3349 N N . GLY A 1 445 ? -10.111 1.403 -23.368 1.00 37.79 445 GLY A N 1
ATOM 3350 C CA . GLY A 1 445 ? -9.273 2.419 -22.732 1.00 36.86 445 GLY A CA 1
ATOM 3351 C C . GLY A 1 445 ? -8.593 1.863 -21.502 1.00 40.35 445 GLY A C 1
ATOM 3352 O O . GLY A 1 445 ? -7.958 0.804 -21.565 1.00 41.76 445 GLY A O 1
ATOM 3353 N N . GLU A 1 446 ? -8.773 2.529 -20.373 1.00 35.54 446 GLU A N 1
ATOM 3354 C CA . GLU A 1 446 ? -8.204 2.052 -19.117 1.00 35.10 446 GLU A CA 1
ATOM 3355 C C . GLU A 1 446 ? -8.895 0.760 -18.585 1.00 41.23 446 GLU A C 1
ATOM 3356 O O . GLU A 1 446 ? -8.244 -0.010 -17.862 1.00 44.05 446 GLU A O 1
ATOM 3362 N N . VAL A 1 447 ? -10.155 0.479 -19.003 1.00 34.87 447 VAL A N 1
ATOM 3363 C CA . VAL A 1 447 ? -10.895 -0.749 -18.623 1.00 35.39 447 VAL A CA 1
ATOM 3364 C C . VAL A 1 447 ? -10.203 -1.984 -19.236 1.00 43.53 447 VAL A C 1
ATOM 3365 O O . VAL A 1 447 ? -10.080 -3.025 -18.581 1.00 44.32 447 VAL A O 1
ATOM 3369 N N . LYS A 1 448 ? -9.688 -1.823 -20.462 1.00 41.58 448 LYS A N 1
ATOM 3370 C CA . LYS A 1 448 ? -8.921 -2.815 -21.221 1.00 41.99 448 LYS A CA 1
ATOM 3371 C C . LYS A 1 448 ? -7.560 -3.100 -20.516 1.00 46.64 448 LYS A C 1
ATOM 3372 O O . LYS A 1 448 ? -7.028 -4.197 -20.657 1.00 46.57 448 LYS A O 1
ATOM 3378 N N . LEU A 1 449 ? -7.029 -2.129 -19.735 1.00 42.80 449 LEU A N 1
ATOM 3379 C CA . LEU A 1 449 ? -5.786 -2.313 -18.979 1.00 42.98 449 LEU A CA 1
ATOM 3380 C C . LEU A 1 449 ? -6.090 -2.972 -17.616 1.00 48.35 449 LEU A C 1
ATOM 3381 O O . LEU A 1 449 ? -5.406 -3.912 -17.215 1.00 48.47 449 LEU A O 1
ATOM 3386 N N . GLY A 1 450 ? -7.115 -2.468 -16.934 1.00 44.89 450 GLY A N 1
ATOM 3387 C CA . GLY A 1 450 ? -7.563 -2.967 -15.635 1.00 44.38 450 GLY A CA 1
ATOM 3388 C C . GLY A 1 450 ? -8.009 -4.416 -15.634 1.00 48.89 450 GLY A C 1
ATOM 3389 O O . GLY A 1 450 ? -7.807 -5.108 -14.642 1.00 47.52 450 GLY A O 1
ATOM 3390 N N . VAL A 1 451 ? -8.594 -4.903 -16.756 1.00 47.64 451 VAL A N 1
ATOM 3391 C CA . VAL A 1 451 ? -9.054 -6.289 -16.909 1.00 48.33 451 VAL A CA 1
ATOM 3392 C C . VAL A 1 451 ? -7.909 -7.325 -16.650 1.00 55.22 451 VAL A C 1
ATOM 3393 O O . VAL A 1 451 ? -8.193 -8.462 -16.286 1.00 56.80 451 VAL A O 1
ATOM 3397 N N . LYS A 1 452 ? -6.639 -6.913 -16.803 1.00 51.58 452 LYS A N 1
ATOM 3398 C CA . LYS A 1 452 ? -5.486 -7.774 -16.546 1.00 53.26 452 LYS A CA 1
ATOM 3399 C C . LYS A 1 452 ? -5.276 -8.049 -15.042 1.00 60.39 452 LYS A C 1
ATOM 3400 O O . LYS A 1 452 ? -4.660 -9.059 -14.697 1.00 62.36 452 LYS A O 1
ATOM 3406 N N . SER A 1 453 ? -5.807 -7.170 -14.157 1.00 55.77 453 SER A N 1
ATOM 3407 C CA . SER A 1 453 ? -5.700 -7.296 -12.694 1.00 55.79 453 SER A CA 1
ATOM 3408 C C . SER A 1 453 ? -6.535 -8.449 -12.174 1.00 61.43 453 SER A C 1
ATOM 3409 O O . SER A 1 453 ? -7.678 -8.602 -12.610 1.00 58.72 453 SER A O 1
ATOM 3412 N N . PRO A 1 454 ? -5.990 -9.239 -11.210 1.00 60.18 454 PRO A N 1
ATOM 3413 C CA . PRO A 1 454 ? -6.714 -10.416 -10.701 1.00 59.76 454 PRO A CA 1
ATOM 3414 C C . PRO A 1 454 ? -8.158 -10.213 -10.254 1.00 60.53 454 PRO A C 1
ATOM 3415 O O . PRO A 1 454 ? -8.989 -11.082 -10.526 1.00 60.61 454 PRO A O 1
ATOM 3419 N N . LEU A 1 455 ? -8.473 -9.099 -9.580 1.00 52.90 455 LEU A N 1
ATOM 3420 C CA . LEU A 1 455 ? -9.837 -8.926 -9.091 1.00 51.08 455 LEU A CA 1
ATOM 3421 C C . LEU A 1 455 ? -10.774 -8.209 -10.060 1.00 49.81 455 LEU A C 1
ATOM 3422 O O . LEU A 1 455 ? -11.972 -8.078 -9.763 1.00 47.70 455 LEU A O 1
ATOM 3427 N N . LEU A 1 456 ? -10.241 -7.773 -11.213 1.00 42.92 456 LEU A N 1
ATOM 3428 C CA . LEU A 1 456 ? -11.002 -7.052 -12.223 1.00 40.59 456 LEU A CA 1
ATOM 3429 C C . LEU A 1 456 ? -11.336 -7.925 -13.440 1.00 46.89 456 LEU A C 1
ATOM 3430 O O . LEU A 1 456 ? -11.539 -7.403 -14.544 1.00 46.95 456 LEU A O 1
ATOM 3435 N N . TYR A 1 457 ? -11.497 -9.251 -13.217 1.00 43.71 457 TYR A N 1
ATOM 3436 C CA . TYR A 1 457 ? -11.827 -10.185 -14.308 1.00 44.18 457 TYR A CA 1
ATOM 3437 C C . TYR A 1 457 ? -13.199 -9.906 -14.911 1.00 49.25 457 TYR A C 1
ATOM 3438 O O . TYR A 1 457 ? -13.374 -10.138 -16.103 1.00 50.30 457 TYR A O 1
ATOM 3447 N N . ASP A 1 458 ? -14.175 -9.409 -14.105 1.00 45.47 458 ASP A N 1
ATOM 3448 C CA . ASP A 1 458 ? -15.505 -9.124 -14.657 1.00 45.74 458 ASP A CA 1
ATOM 3449 C C . ASP A 1 458 ? -15.521 -7.870 -15.546 1.00 49.66 458 ASP A C 1
ATOM 3450 O O . ASP A 1 458 ? -16.558 -7.610 -16.156 1.00 51.81 458 ASP A O 1
ATOM 3455 N N . TRP A 1 459 ? -14.382 -7.116 -15.644 1.00 43.31 459 TRP A N 1
ATOM 3456 C CA . TRP A 1 459 ? -14.221 -5.952 -16.544 1.00 41.67 459 TRP A CA 1
ATOM 3457 C C . TRP A 1 459 ? -14.193 -6.413 -18.005 1.00 43.59 459 TRP A C 1
ATOM 3458 O O . TRP A 1 459 ? -14.499 -5.611 -18.894 1.00 42.21 459 TRP A O 1
ATOM 3469 N N . ALA A 1 460 ? -13.907 -7.716 -18.253 1.00 39.00 460 ALA A N 1
ATOM 3470 C CA . ALA A 1 460 ? -13.960 -8.275 -19.612 1.00 40.66 460 ALA A CA 1
ATOM 3471 C C . ALA A 1 460 ? -15.425 -8.308 -20.093 1.00 43.60 460 ALA A C 1
ATOM 3472 O O . ALA A 1 460 ? -15.672 -8.204 -21.285 1.00 44.31 460 ALA A O 1
ATOM 3474 N N . GLU A 1 461 ? -16.387 -8.428 -19.152 1.00 40.13 461 GLU A N 1
ATOM 3475 C CA . GLU A 1 461 ? -17.823 -8.439 -19.456 1.00 40.16 461 GLU A CA 1
ATOM 3476 C C . GLU A 1 461 ? -18.256 -7.059 -19.893 1.00 40.98 461 GLU A C 1
ATOM 3477 O O . GLU A 1 461 ? -19.091 -6.956 -20.784 1.00 39.34 461 GLU A O 1
ATOM 3483 N N . THR A 1 462 ? -17.641 -6.002 -19.304 1.00 37.26 462 THR A N 1
ATOM 3484 C CA . THR A 1 462 ? -17.888 -4.603 -19.671 1.00 36.88 462 THR A CA 1
ATOM 3485 C C . THR A 1 462 ? -17.380 -4.362 -21.107 1.00 42.20 462 THR A C 1
ATOM 3486 O O . THR A 1 462 ? -18.070 -3.713 -21.885 1.00 42.63 462 THR A O 1
ATOM 3490 N N . ILE A 1 463 ? -16.198 -4.917 -21.455 1.00 40.16 463 ILE A N 1
ATOM 3491 C CA . ILE A 1 463 ? -15.608 -4.813 -22.807 1.00 41.10 463 ILE A CA 1
ATOM 3492 C C . ILE A 1 463 ? -16.518 -5.545 -23.796 1.00 42.92 463 ILE A C 1
ATOM 3493 O O . ILE A 1 463 ? -16.880 -4.966 -24.821 1.00 43.20 463 ILE A O 1
ATOM 3498 N N . ARG A 1 464 ? -16.898 -6.795 -23.463 1.00 37.43 464 ARG A N 1
ATOM 3499 C CA . ARG A 1 464 ? -17.752 -7.644 -24.287 1.00 37.71 464 ARG A CA 1
ATOM 3500 C C . ARG A 1 464 ? -19.074 -6.922 -24.538 1.00 41.82 464 ARG A C 1
ATOM 3501 O O . ARG A 1 464 ? -19.552 -6.915 -25.663 1.00 43.51 464 ARG A O 1
ATOM 3509 N N . TYR A 1 465 ? -19.655 -6.301 -23.498 1.00 36.71 465 TYR A N 1
ATOM 3510 C CA . TYR A 1 465 ? -20.909 -5.584 -23.662 1.00 35.15 465 TYR A CA 1
ATOM 3511 C C . TYR A 1 465 ? -20.796 -4.414 -24.660 1.00 39.25 465 TYR A C 1
ATOM 3512 O O . TYR A 1 465 ? -21.612 -4.322 -25.584 1.00 37.35 465 TYR A O 1
ATOM 3521 N N . TYR A 1 466 ? -19.804 -3.515 -24.460 1.00 37.07 466 TYR A N 1
ATOM 3522 C CA . TYR A 1 466 ? -19.626 -2.356 -25.342 1.00 37.27 466 TYR A CA 1
ATOM 3523 C C . TYR A 1 466 ? -19.223 -2.732 -26.762 1.00 40.07 466 TYR A C 1
ATOM 3524 O O . TYR A 1 466 ? -19.650 -2.054 -27.687 1.00 40.34 466 TYR A O 1
ATOM 3533 N N . LYS A 1 467 ? -18.442 -3.816 -26.930 1.00 36.01 467 LYS A N 1
ATOM 3534 C CA . LYS A 1 467 ? -18.035 -4.315 -28.258 1.00 37.86 467 LYS A CA 1
ATOM 3535 C C . LYS A 1 467 ? -19.287 -4.770 -29.032 1.00 44.39 467 LYS A C 1
ATOM 3536 O O . LYS A 1 467 ? -19.469 -4.384 -30.185 1.00 43.52 467 LYS A O 1
ATOM 3542 N N . ALA A 1 468 ? -20.188 -5.514 -28.360 1.00 41.69 468 ALA A N 1
ATOM 3543 C CA . ALA A 1 468 ? -21.430 -5.992 -28.968 1.00 41.85 468 ALA A CA 1
ATOM 3544 C C . ALA A 1 468 ? -22.402 -4.859 -29.256 1.00 46.66 468 ALA A C 1
ATOM 3545 O O . ALA A 1 468 ? -23.056 -4.900 -30.294 1.00 47.25 468 ALA A O 1
ATOM 3547 N N . GLN A 1 469 ? -22.457 -3.811 -28.390 1.00 42.76 469 GLN A N 1
ATOM 3548 C CA . GLN A 1 469 ? -23.351 -2.648 -28.614 1.00 41.77 469 GLN A CA 1
ATOM 3549 C C . GLN A 1 469 ? -22.925 -1.820 -29.827 1.00 45.47 469 GLN A C 1
ATOM 3550 O O . GLN A 1 469 ? -23.780 -1.408 -30.608 1.00 44.45 469 GLN A O 1
ATOM 3556 N N . ILE A 1 470 ? -21.609 -1.552 -29.964 1.00 42.03 470 ILE A N 1
ATOM 3557 C CA . ILE A 1 470 ? -21.056 -0.781 -31.083 1.00 42.24 470 ILE A CA 1
ATOM 3558 C C . ILE A 1 470 ? -21.467 -1.444 -32.427 1.00 48.44 470 ILE A C 1
ATOM 3559 O O . ILE A 1 470 ? -21.945 -0.754 -33.338 1.00 47.37 470 ILE A O 1
ATOM 3564 N N . ASP A 1 471 ? -21.304 -2.780 -32.493 1.00 47.44 471 ASP A N 1
ATOM 3565 C CA . ASP A 1 471 ? -21.625 -3.663 -33.615 1.00 50.79 471 ASP A CA 1
ATOM 3566 C C . ASP A 1 471 ? -23.104 -3.540 -33.981 1.00 55.68 471 ASP A C 1
ATOM 3567 O O . ASP A 1 471 ? -23.425 -3.121 -35.092 1.00 56.70 471 ASP A O 1
ATOM 3572 N N . LYS A 1 472 ? -23.989 -3.888 -33.033 1.00 49.34 472 LYS A N 1
ATOM 3573 C CA . LYS A 1 472 ? -25.432 -3.842 -33.192 1.00 49.18 472 LYS A CA 1
ATOM 3574 C C . LYS A 1 472 ? -25.986 -2.468 -33.587 1.00 53.70 472 LYS A C 1
ATOM 3575 O O . LYS A 1 472 ? -26.822 -2.401 -34.482 1.00 55.12 472 LYS A O 1
ATOM 3581 N N . LEU A 1 473 ? -25.510 -1.378 -32.946 1.00 48.79 473 LEU A N 1
ATOM 3582 C CA . LEU A 1 473 ? -25.999 -0.009 -33.194 1.00 47.96 473 LEU A CA 1
ATOM 3583 C C . LEU A 1 473 ? -25.487 0.655 -34.483 1.00 51.28 473 LEU A C 1
ATOM 3584 O O . LEU A 1 473 ? -25.947 1.747 -34.822 1.00 50.81 473 LEU A O 1
ATOM 3589 N N . GLY A 1 474 ? -24.581 -0.012 -35.192 1.00 47.59 474 GLY A N 1
ATOM 3590 C CA . GLY A 1 474 ? -23.988 0.510 -36.418 1.00 47.67 474 GLY A CA 1
ATOM 3591 C C . GLY A 1 474 ? -23.069 1.701 -36.174 1.00 52.64 474 GLY A C 1
ATOM 3592 O O . GLY A 1 474 ? -22.949 2.592 -37.028 1.00 53.77 474 GLY A O 1
ATOM 3593 N N . ILE A 1 475 ? -22.428 1.752 -34.990 1.00 46.46 475 ILE A N 1
ATOM 3594 C CA . ILE A 1 475 ? -21.483 2.821 -34.681 1.00 44.38 475 ILE A CA 1
ATOM 3595 C C . ILE A 1 475 ? -20.224 2.626 -35.547 1.00 50.02 475 ILE A C 1
ATOM 3596 O O . ILE A 1 475 ? -19.637 1.541 -35.549 1.00 51.21 475 ILE A O 1
ATOM 3601 N N . LYS A 1 476 ? -19.843 3.670 -36.293 1.00 45.11 476 LYS A N 1
ATOM 3602 C CA . LYS A 1 476 ? -18.649 3.644 -37.115 1.00 45.43 476 LYS A CA 1
ATOM 3603 C C . LYS A 1 476 ? -17.456 3.742 -36.172 1.00 47.81 476 LYS A C 1
ATOM 3604 O O . LYS A 1 476 ? -17.166 4.808 -35.617 1.00 46.74 476 LYS A O 1
ATOM 3610 N N . LEU A 1 477 ? -16.825 2.602 -35.923 1.00 43.83 477 LEU A N 1
ATOM 3611 C CA . LEU A 1 477 ? -15.663 2.527 -35.049 1.00 44.07 477 LEU A CA 1
ATOM 3612 C C . LEU A 1 477 ? -14.401 2.589 -35.893 1.00 47.57 477 LEU A C 1
ATOM 3613 O O . LEU A 1 477 ? -14.194 1.759 -36.788 1.00 49.16 477 LEU A O 1
ATOM 3618 N N . LYS A 1 478 ? -13.577 3.588 -35.626 1.00 42.66 478 LYS A N 1
ATOM 3619 C CA . LYS A 1 478 ? -12.325 3.768 -36.332 1.00 42.46 478 LYS A CA 1
ATOM 3620 C C . LYS A 1 478 ? -11.174 3.534 -35.370 1.00 46.06 478 LYS A C 1
ATOM 3621 O O . LYS A 1 478 ? -10.766 4.442 -34.648 1.00 44.88 478 LYS A O 1
ATOM 3627 N N . LEU A 1 479 ? -10.697 2.282 -35.321 1.00 43.51 479 LEU A N 1
ATOM 3628 C CA . LEU A 1 479 ? -9.561 1.846 -34.510 1.00 42.83 479 LEU A CA 1
ATOM 3629 C C . LEU A 1 479 ? -8.252 2.288 -35.154 1.00 46.90 479 LEU A C 1
ATOM 3630 O O . LEU A 1 479 ? -8.247 2.606 -36.343 1.00 47.11 479 LEU A O 1
ATOM 3635 N N . ASN A 1 480 ? -7.155 2.370 -34.361 1.00 44.30 480 ASN A N 1
ATOM 3636 C CA . ASN A 1 480 ? -5.813 2.824 -34.800 1.00 45.63 480 ASN A CA 1
ATOM 3637 C C . ASN A 1 480 ? -5.856 4.208 -35.437 1.00 49.86 480 ASN A C 1
ATOM 3638 O O . ASN A 1 480 ? -5.065 4.510 -36.338 1.00 50.15 480 ASN A O 1
ATOM 3643 N N . THR A 1 481 ? -6.807 5.030 -34.980 1.00 45.50 481 THR A N 1
ATOM 3644 C CA . THR A 1 481 ? -7.076 6.360 -35.522 1.00 44.85 481 THR A CA 1
ATOM 3645 C C . THR A 1 481 ? -6.935 7.403 -34.433 1.00 48.71 481 THR A C 1
ATOM 3646 O O . THR A 1 481 ? -7.828 7.554 -33.589 1.00 47.94 481 THR A O 1
ATOM 3650 N N . GLU A 1 482 ? -5.799 8.100 -34.431 1.00 45.17 482 GLU A N 1
ATOM 3651 C CA . GLU A 1 482 ? -5.576 9.165 -33.477 1.00 45.50 482 GLU A CA 1
ATOM 3652 C C . GLU A 1 482 ? -6.279 10.378 -34.029 1.00 50.63 482 GLU A C 1
ATOM 3653 O O . GLU A 1 482 ? -5.983 10.810 -35.147 1.00 52.87 482 GLU A O 1
ATOM 3659 N N . ALA A 1 483 ? -7.230 10.907 -33.272 1.00 44.91 483 ALA A N 1
ATOM 3660 C CA . ALA A 1 483 ? -7.954 12.094 -33.696 1.00 43.54 483 ALA A CA 1
ATOM 3661 C C . ALA A 1 483 ? -7.046 13.311 -33.500 1.00 46.97 483 ALA A C 1
ATOM 3662 O O . ALA A 1 483 ? -6.339 13.410 -32.488 1.00 46.89 483 ALA A O 1
ATOM 3664 N N . THR A 1 484 ? -7.024 14.187 -34.509 1.00 42.10 484 THR A N 1
ATOM 3665 C CA . THR A 1 484 ? -6.238 15.425 -34.544 1.00 42.44 484 THR A CA 1
ATOM 3666 C C . THR A 1 484 ? -7.167 16.536 -34.983 1.00 46.18 484 THR A C 1
ATOM 3667 O O . THR A 1 484 ? -8.278 16.254 -35.430 1.00 41.30 484 THR A O 1
ATOM 3671 N N . ALA A 1 485 ? -6.691 17.794 -34.918 1.00 47.74 485 ALA A N 1
ATOM 3672 C CA . ALA A 1 485 ? -7.470 18.942 -35.378 1.00 49.18 485 ALA A CA 1
ATOM 3673 C C . ALA A 1 485 ? -7.896 18.736 -36.849 1.00 54.82 485 ALA A C 1
ATOM 3674 O O . ALA A 1 485 ? -9.070 18.925 -37.169 1.00 53.62 485 ALA A O 1
ATOM 3676 N N . ASP A 1 486 ? -6.975 18.225 -37.692 1.00 53.51 486 ASP A N 1
ATOM 3677 C CA . ASP A 1 486 ? -7.218 17.958 -39.118 1.00 54.66 486 ASP A CA 1
ATOM 3678 C C . ASP A 1 486 ? -8.218 16.835 -39.386 1.00 57.04 486 ASP A C 1
ATOM 3679 O O . ASP A 1 486 ? -9.083 17.006 -40.251 1.00 55.52 486 ASP A O 1
ATOM 3684 N N . SER A 1 487 ? -8.103 15.691 -38.660 1.00 52.09 487 SER A N 1
ATOM 3685 C CA . SER A 1 487 ? -9.008 14.558 -38.870 1.00 51.60 487 SER A CA 1
ATOM 3686 C C . SER A 1 487 ? -10.425 14.858 -38.376 1.00 55.16 487 SER A C 1
ATOM 3687 O O . SER A 1 487 ? -11.386 14.378 -38.977 1.00 56.40 487 SER A O 1
ATOM 3690 N N . ILE A 1 488 ? -10.553 15.716 -37.335 1.00 50.03 488 ILE A N 1
ATOM 3691 C CA . ILE A 1 488 ? -11.844 16.180 -36.816 1.00 48.69 488 ILE A CA 1
ATOM 3692 C C . ILE A 1 488 ? -12.465 17.096 -37.899 1.00 54.77 488 ILE A C 1
ATOM 3693 O O . ILE A 1 488 ? -13.631 16.912 -38.270 1.00 53.97 488 ILE A O 1
ATOM 3698 N N . LYS A 1 489 ? -11.664 18.054 -38.426 1.00 53.40 489 LYS A N 1
ATOM 3699 C CA . LYS A 1 489 ? -12.109 18.973 -39.491 1.00 54.22 489 LYS A CA 1
ATOM 3700 C C . LYS A 1 489 ? -12.577 18.226 -40.738 1.00 59.19 489 LYS A C 1
ATOM 3701 O O . LYS A 1 489 ? -13.632 18.554 -41.268 1.00 60.14 489 LYS A O 1
ATOM 3707 N N . ALA A 1 490 ? -11.835 17.179 -41.146 1.00 56.29 490 ALA A N 1
ATOM 3708 C CA . ALA A 1 490 ? -12.171 16.331 -42.297 1.00 56.83 490 ALA A CA 1
ATOM 3709 C C . ALA A 1 490 ? -13.516 15.647 -42.056 1.00 60.17 490 ALA A C 1
ATOM 3710 O O . ALA A 1 490 ? -14.360 15.629 -42.955 1.00 60.89 490 ALA A O 1
ATOM 3712 N N . GLU A 1 491 ? -13.731 15.139 -40.818 1.00 54.79 491 GLU A N 1
ATOM 3713 C CA . GLU A 1 491 ? -14.970 14.487 -40.397 1.00 53.00 491 GLU A CA 1
ATOM 3714 C C . GLU A 1 491 ? -16.127 15.484 -40.368 1.00 56.40 491 GLU A C 1
ATOM 3715 O O . GLU A 1 491 ? -17.263 15.103 -40.634 1.00 56.03 491 GLU A O 1
ATOM 3721 N N . ALA A 1 492 ? -15.834 16.766 -40.057 1.00 54.31 492 ALA A N 1
ATOM 3722 C CA . ALA A 1 492 ? -16.798 17.875 -39.963 1.00 54.46 492 ALA A CA 1
ATOM 3723 C C . ALA A 1 492 ? -18.088 17.503 -39.180 1.00 55.69 492 ALA A C 1
ATOM 3724 O O . ALA A 1 492 ? -19.193 17.661 -39.706 1.00 56.19 492 ALA A O 1
ATOM 3726 N N . PRO A 1 493 ? -17.989 16.986 -37.931 1.00 49.99 493 PRO A N 1
ATOM 3727 C CA . PRO A 1 493 ? -19.222 16.622 -37.208 1.00 48.09 493 PRO A CA 1
ATOM 3728 C C . PRO A 1 493 ? -19.992 17.822 -36.667 1.00 48.77 493 PRO A C 1
ATOM 3729 O O . PRO A 1 493 ? -19.451 18.913 -36.536 1.00 47.47 493 PRO A O 1
ATOM 3733 N N . ASP A 1 494 ? -21.249 17.594 -36.329 1.00 46.35 494 ASP A N 1
ATOM 3734 C CA . ASP A 1 494 ? -22.102 18.595 -35.710 1.00 46.77 494 ASP A CA 1
ATOM 3735 C C . ASP A 1 494 ? -21.727 18.720 -34.238 1.00 48.59 494 ASP A C 1
ATOM 3736 O O . ASP A 1 494 ? -21.735 19.821 -33.676 1.00 47.83 494 ASP A O 1
ATOM 3741 N N . VAL A 1 495 ? -21.373 17.578 -33.619 1.00 43.84 495 VAL A N 1
ATOM 3742 C CA . VAL A 1 495 ? -21.017 17.478 -32.196 1.00 41.09 495 VAL A CA 1
ATOM 3743 C C . VAL A 1 495 ? -19.726 16.675 -32.028 1.00 42.33 495 VAL A C 1
ATOM 3744 O O . VAL A 1 495 ? -19.646 15.520 -32.460 1.00 41.16 495 VAL A O 1
ATOM 3748 N N . LEU A 1 496 ? -18.708 17.319 -31.435 1.00 36.39 496 LEU A N 1
ATOM 3749 C CA . LEU A 1 496 ? -17.451 16.686 -31.107 1.00 35.73 496 LEU A CA 1
ATOM 3750 C C . LEU A 1 496 ? -17.486 16.386 -29.613 1.00 41.91 496 LEU A C 1
ATOM 3751 O O . LEU A 1 496 ? -17.707 17.290 -28.782 1.00 41.65 496 LEU A O 1
ATOM 3756 N N . VAL A 1 497 ? -17.289 15.111 -29.286 1.00 35.97 497 VAL A N 1
ATOM 3757 C CA . VAL A 1 497 ? -17.248 14.638 -27.909 1.00 34.38 497 VAL A CA 1
ATOM 3758 C C . VAL A 1 497 ? -15.805 14.129 -27.661 1.00 38.76 497 VAL A C 1
ATOM 3759 O O . VAL A 1 497 ? -15.396 13.132 -28.238 1.00 40.79 497 VAL A O 1
ATOM 3763 N N . ILE A 1 498 ? -15.025 14.859 -26.876 1.00 35.67 498 ILE A N 1
ATOM 3764 C CA . ILE A 1 498 ? -13.654 14.480 -26.514 1.00 35.15 498 ILE A CA 1
ATOM 3765 C C . ILE A 1 498 ? -13.726 13.640 -25.201 1.00 37.31 498 ILE A C 1
ATOM 3766 O O . ILE A 1 498 ? -14.250 14.104 -24.181 1.00 33.65 498 ILE A O 1
ATOM 3771 N N . ALA A 1 499 ? -13.259 12.383 -25.275 1.00 35.28 499 ALA A N 1
ATOM 3772 C CA . ALA A 1 499 ? -13.280 11.441 -24.155 1.00 35.08 499 ALA A CA 1
ATOM 3773 C C . ALA A 1 499 ? -11.950 10.655 -24.133 1.00 38.38 499 ALA A C 1
ATOM 3774 O O . ALA A 1 499 ? -11.939 9.418 -24.014 1.00 36.19 499 ALA A O 1
ATOM 3776 N N . THR A 1 500 ? -10.841 11.400 -24.204 1.00 36.50 500 THR A N 1
ATOM 3777 C CA . THR A 1 500 ? -9.448 10.910 -24.324 1.00 37.15 500 THR A CA 1
ATOM 3778 C C . THR A 1 500 ? -8.808 10.399 -23.009 1.00 41.01 500 THR A C 1
ATOM 3779 O O . THR A 1 500 ? -7.666 9.945 -23.022 1.00 40.02 500 THR A O 1
ATOM 3783 N N . GLY A 1 501 ? -9.561 10.431 -21.917 1.00 37.81 501 GLY A N 1
ATOM 3784 C CA . GLY A 1 501 ? -9.161 9.879 -20.631 1.00 37.23 501 GLY A CA 1
ATOM 3785 C C . GLY A 1 501 ? -8.030 10.513 -19.864 1.00 40.89 501 GLY A C 1
ATOM 3786 O O . GLY A 1 501 ? -7.818 11.731 -19.906 1.00 40.17 501 GLY A O 1
ATOM 3787 N N . GLY A 1 502 ? -7.380 9.674 -19.074 1.00 38.26 502 GLY A N 1
ATOM 3788 C CA . GLY A 1 502 ? -6.294 10.097 -18.212 1.00 39.24 502 GLY A CA 1
ATOM 3789 C C . GLY A 1 502 ? -4.972 9.489 -18.602 1.00 44.44 502 GLY A C 1
ATOM 3790 O O . GLY A 1 502 ? -4.925 8.534 -19.380 1.00 43.70 502 GLY A O 1
ATOM 3791 N N . LYS A 1 503 ? -3.896 10.051 -18.071 1.00 43.29 503 LYS A N 1
ATOM 3792 C CA . LYS A 1 503 ? -2.533 9.558 -18.305 1.00 44.69 503 LYS A CA 1
ATOM 3793 C C . LYS A 1 503 ? -1.740 9.586 -16.976 1.00 47.60 503 LYS A C 1
ATOM 3794 O O . LYS A 1 503 ? -2.011 10.463 -16.153 1.00 43.65 503 LYS A O 1
ATOM 3800 N N . PRO A 1 504 ? -0.781 8.652 -16.728 1.00 46.19 504 PRO A N 1
ATOM 3801 C CA . PRO A 1 504 ? -0.033 8.703 -15.460 1.00 46.68 504 PRO A CA 1
ATOM 3802 C C . PRO A 1 504 ? 0.627 10.078 -15.230 1.00 50.22 504 PRO A C 1
ATOM 3803 O O . PRO A 1 504 ? 1.119 10.722 -16.171 1.00 49.76 504 PRO A O 1
ATOM 3807 N N . SER A 1 505 ? 0.553 10.555 -13.990 1.00 45.49 505 SER A N 1
ATOM 3808 C CA . SER A 1 505 ? 1.132 11.832 -13.589 1.00 46.90 505 SER A CA 1
ATOM 3809 C C . SER A 1 505 ? 2.665 11.697 -13.547 1.00 54.43 505 SER A C 1
ATOM 3810 O O . SER A 1 505 ? 3.203 10.577 -13.537 1.00 52.96 505 SER A O 1
ATOM 3813 N N . ARG A 1 506 ? 3.355 12.841 -13.527 1.00 53.83 506 ARG A N 1
ATOM 3814 C CA . ARG A 1 506 ? 4.809 12.869 -13.398 1.00 55.47 506 ARG A CA 1
ATOM 3815 C C . ARG A 1 506 ? 5.135 13.773 -12.211 1.00 60.91 506 ARG A C 1
ATOM 3816 O O . ARG A 1 506 ? 5.354 14.974 -12.407 1.00 61.45 506 ARG A O 1
ATOM 3824 N N . PRO A 1 507 ? 5.075 13.237 -10.958 1.00 57.03 507 PRO A N 1
ATOM 3825 C CA . PRO A 1 507 ? 5.394 14.077 -9.788 1.00 56.82 507 PRO A CA 1
ATOM 3826 C C . PRO A 1 507 ? 6.845 14.515 -9.806 1.00 64.52 507 PRO A C 1
ATOM 3827 O O . PRO A 1 507 ? 7.683 13.873 -10.435 1.00 63.19 507 PRO A O 1
ATOM 3831 N N . LYS A 1 508 ? 7.136 15.611 -9.107 1.00 65.93 508 LYS A N 1
ATOM 3832 C CA . LYS A 1 508 ? 8.477 16.197 -9.034 1.00 67.78 508 LYS A CA 1
ATOM 3833 C C . LYS A 1 508 ? 9.324 15.374 -8.049 1.00 72.16 508 LYS A C 1
ATOM 3834 O O . LYS A 1 508 ? 9.451 15.742 -6.882 1.00 75.05 508 LYS A O 1
ATOM 3840 N N . ILE A 1 509 ? 9.834 14.220 -8.507 1.00 65.52 509 ILE A N 1
ATOM 3841 C CA . ILE A 1 509 ? 10.678 13.329 -7.704 1.00 64.97 509 ILE A CA 1
ATOM 3842 C C . ILE A 1 509 ? 12.088 13.369 -8.270 1.00 69.82 509 ILE A C 1
ATOM 3843 O O . ILE A 1 509 ? 12.260 13.372 -9.495 1.00 69.67 509 ILE A O 1
ATOM 3848 N N . GLU A 1 510 ? 13.096 13.397 -7.384 1.00 66.46 510 GLU A N 1
ATOM 3849 C CA . GLU A 1 510 ? 14.508 13.399 -7.775 1.00 66.71 510 GLU A CA 1
ATOM 3850 C C . GLU A 1 510 ? 14.862 12.052 -8.405 1.00 70.09 510 GLU A C 1
ATOM 3851 O O . GLU A 1 510 ? 14.631 10.998 -7.805 1.00 68.58 510 GLU A O 1
ATOM 3857 N N . GLY A 1 511 ? 15.345 12.102 -9.642 1.00 67.41 511 GLY A N 1
ATOM 3858 C CA . GLY A 1 511 ? 15.688 10.905 -10.392 1.00 67.43 511 GLY A CA 1
ATOM 3859 C C . GLY A 1 511 ? 14.496 10.232 -11.046 1.00 70.89 511 GLY A C 1
ATOM 3860 O O . GLY A 1 511 ? 14.530 9.020 -11.263 1.00 70.56 511 GLY A O 1
ATOM 3861 N N . ILE A 1 512 ? 13.429 11.006 -11.371 1.00 66.80 512 ILE A N 1
ATOM 3862 C CA . ILE A 1 512 ? 12.246 10.491 -12.078 1.00 65.14 512 ILE A CA 1
ATOM 3863 C C . ILE A 1 512 ? 12.606 10.202 -13.549 1.00 72.15 512 ILE A C 1
ATOM 3864 O O . ILE A 1 512 ? 11.964 9.364 -14.185 1.00 71.45 512 ILE A O 1
ATOM 3869 N N . ASP A 1 513 ? 13.670 10.859 -14.062 1.00 72.36 513 ASP A N 1
ATOM 3870 C CA . ASP A 1 513 ? 14.155 10.684 -15.434 1.00 73.05 513 ASP A CA 1
ATOM 3871 C C . ASP A 1 513 ? 14.996 9.424 -15.617 1.00 75.31 513 ASP A C 1
ATOM 3872 O O . ASP A 1 513 ? 15.472 9.176 -16.718 1.00 76.55 513 ASP A O 1
ATOM 3877 N N . ASN A 1 514 ? 15.140 8.609 -14.553 1.00 69.46 514 ASN A N 1
ATOM 3878 C CA . ASN A 1 514 ? 15.904 7.366 -14.592 1.00 69.65 514 ASN A CA 1
ATOM 3879 C C . ASN A 1 514 ? 15.285 6.369 -15.559 1.00 72.57 514 ASN A C 1
ATOM 3880 O O . ASN A 1 514 ? 14.098 6.469 -15.872 1.00 70.40 514 ASN A O 1
ATOM 3885 N N . LYS A 1 515 ? 16.124 5.456 -16.086 1.00 70.21 515 LYS A N 1
ATOM 3886 C CA . LYS A 1 515 ? 15.742 4.392 -17.009 1.00 69.19 515 LYS A CA 1
ATOM 3887 C C . LYS A 1 515 ? 14.883 3.333 -16.299 1.00 71.80 515 LYS A C 1
ATOM 3888 O O . LYS A 1 515 ? 14.013 2.730 -16.935 1.00 70.33 515 LYS A O 1
ATOM 3894 N N . ILE A 1 516 ? 15.119 3.136 -14.968 1.00 68.40 516 ILE A N 1
ATOM 3895 C CA . ILE A 1 516 ? 14.385 2.208 -14.077 1.00 66.75 516 ILE A CA 1
ATOM 3896 C C . ILE A 1 516 ? 12.883 2.590 -13.914 1.00 67.72 516 ILE A C 1
ATOM 3897 O O . ILE A 1 516 ? 12.049 1.723 -13.625 1.00 66.54 516 ILE A O 1
ATOM 3902 N N . VAL A 1 517 ? 12.568 3.889 -14.069 1.00 63.26 517 VAL A N 1
ATOM 3903 C CA . VAL A 1 517 ? 11.217 4.434 -13.895 1.00 61.97 517 VAL A CA 1
ATOM 3904 C C . VAL A 1 517 ? 10.297 4.054 -15.062 1.00 63.11 517 VAL A C 1
ATOM 3905 O O . VAL A 1 517 ? 10.618 4.300 -16.227 1.00 62.37 517 VAL A O 1
ATOM 3909 N N . THR A 1 518 ? 9.126 3.513 -14.724 1.00 57.33 518 THR A N 1
ATOM 3910 C CA . THR A 1 518 ? 8.078 3.155 -15.667 1.00 54.38 518 THR A CA 1
ATOM 3911 C C . THR A 1 518 ? 6.742 3.666 -15.103 1.00 55.05 518 THR A C 1
ATOM 3912 O O . THR A 1 518 ? 6.735 4.403 -14.113 1.00 55.34 518 THR A O 1
ATOM 3916 N N . ASN A 1 519 ? 5.622 3.283 -15.718 1.00 47.62 519 ASN A N 1
ATOM 3917 C CA . ASN A 1 519 ? 4.308 3.685 -15.263 1.00 45.33 519 ASN A CA 1
ATOM 3918 C C . ASN A 1 519 ? 3.319 2.550 -15.460 1.00 49.34 519 ASN A C 1
ATOM 3919 O O . ASN A 1 519 ? 3.651 1.546 -16.089 1.00 49.29 519 ASN A O 1
ATOM 3924 N N . VAL A 1 520 ? 2.132 2.677 -14.866 1.00 45.64 520 VAL A N 1
ATOM 3925 C CA . VAL A 1 520 ? 1.092 1.655 -14.915 1.00 45.48 520 VAL A CA 1
ATOM 3926 C C . VAL A 1 520 ? 0.663 1.331 -16.375 1.00 49.14 520 VAL A C 1
ATOM 3927 O O . VAL A 1 520 ? 0.388 0.163 -16.671 1.00 48.72 520 VAL A O 1
ATOM 3931 N N . PHE A 1 521 ? 0.677 2.341 -17.273 1.00 45.51 521 PHE A N 1
ATOM 3932 C CA . PHE A 1 521 ? 0.319 2.179 -18.678 1.00 46.18 521 PHE A CA 1
ATOM 3933 C C . PHE A 1 521 ? 1.284 1.267 -19.414 1.00 53.68 521 PHE A C 1
ATOM 3934 O O . PHE A 1 521 ? 0.815 0.311 -20.029 1.00 54.02 521 PHE A O 1
ATOM 3942 N N . ASP A 1 522 ? 2.617 1.518 -19.319 1.00 52.27 522 ASP A N 1
ATOM 3943 C CA . ASP A 1 522 ? 3.643 0.679 -19.967 1.00 54.20 522 ASP A CA 1
ATOM 3944 C C . ASP A 1 522 ? 3.656 -0.766 -19.435 1.00 57.00 522 ASP A C 1
ATOM 3945 O O . ASP A 1 522 ? 3.951 -1.682 -20.192 1.00 56.15 522 ASP A O 1
ATOM 3950 N N . ILE A 1 523 ? 3.324 -0.962 -18.150 1.00 52.95 523 ILE A N 1
ATOM 3951 C CA . ILE A 1 523 ? 3.241 -2.282 -17.538 1.00 53.54 523 ILE A CA 1
ATOM 3952 C C . ILE A 1 523 ? 2.127 -3.048 -18.235 1.00 59.82 523 ILE A C 1
ATOM 3953 O O . ILE A 1 523 ? 2.366 -4.138 -18.761 1.00 61.30 523 ILE A O 1
ATOM 3958 N N . LEU A 1 524 ? 0.901 -2.472 -18.218 1.00 54.83 524 LEU A N 1
ATOM 3959 C CA . LEU A 1 524 ? -0.299 -3.125 -18.701 1.00 53.98 524 LEU A CA 1
ATOM 3960 C C . LEU A 1 524 ? -0.394 -3.229 -20.214 1.00 57.80 524 LEU A C 1
ATOM 3961 O O . LEU A 1 524 ? -1.071 -4.138 -20.692 1.00 56.66 524 LEU A O 1
ATOM 3966 N N . GLU A 1 525 ? 0.313 -2.357 -20.960 1.00 54.54 525 GLU A N 1
ATOM 3967 C CA . GLU A 1 525 ? 0.371 -2.417 -22.426 1.00 55.13 525 GLU A CA 1
ATOM 3968 C C . GLU A 1 525 ? 1.495 -3.369 -22.879 1.00 62.28 525 GLU A C 1
ATOM 3969 O O . GLU A 1 525 ? 1.657 -3.584 -24.078 1.00 61.88 525 GLU A O 1
ATOM 3975 N N . GLY A 1 526 ? 2.252 -3.920 -21.917 1.00 61.76 526 GLY A N 1
ATOM 3976 C CA . GLY A 1 526 ? 3.396 -4.805 -22.158 1.00 62.89 526 GLY A CA 1
ATOM 3977 C C . GLY A 1 526 ? 4.558 -4.118 -22.866 1.00 67.37 526 GLY A C 1
ATOM 3978 O O . GLY A 1 526 ? 5.283 -4.754 -23.636 1.00 69.72 526 GLY A O 1
ATOM 3979 N N . LYS A 1 527 ? 4.739 -2.812 -22.621 1.00 62.32 527 LYS A N 1
ATOM 3980 C CA . LYS A 1 527 ? 5.775 -1.980 -23.238 1.00 62.66 527 LYS A CA 1
ATOM 3981 C C . LYS A 1 527 ? 7.086 -1.923 -22.424 1.00 69.06 527 LYS A C 1
ATOM 3982 O O . LYS A 1 527 ? 8.029 -1.219 -22.813 1.00 69.14 527 LYS A O 1
ATOM 3988 N N . VAL A 1 528 ? 7.143 -2.681 -21.306 1.00 66.66 528 VAL A N 1
ATOM 3989 C CA . VAL A 1 528 ? 8.298 -2.744 -20.410 1.00 67.52 528 VAL A CA 1
ATOM 3990 C C . VAL A 1 528 ? 8.552 -4.177 -19.940 1.00 72.06 528 VAL A C 1
ATOM 3991 O O . VAL A 1 528 ? 7.601 -4.893 -19.605 1.00 71.38 528 VAL A O 1
ATOM 3995 N N . LYS A 1 529 ? 9.841 -4.573 -19.929 1.00 68.77 529 LYS A N 1
ATOM 3996 C CA . LYS A 1 529 ? 10.269 -5.855 -19.406 1.00 69.31 529 LYS A CA 1
ATOM 3997 C C . LYS A 1 529 ? 10.627 -5.640 -17.953 1.00 73.59 529 LYS A C 1
ATOM 3998 O O . LYS A 1 529 ? 11.537 -4.869 -17.642 1.00 74.50 529 LYS A O 1
ATOM 4004 N N . LEU A 1 530 ? 9.858 -6.266 -17.069 1.00 69.02 530 LEU A N 1
ATOM 4005 C CA . LEU A 1 530 ? 10.054 -6.166 -15.636 1.00 69.43 530 LEU A CA 1
ATOM 4006 C C . LEU A 1 530 ? 10.967 -7.262 -15.121 1.00 77.83 530 LEU A C 1
ATOM 4007 O O . LEU A 1 530 ? 10.950 -8.384 -15.634 1.00 78.83 530 LEU A O 1
ATOM 4012 N N . GLY A 1 531 ? 11.737 -6.923 -14.091 1.00 75.26 531 GLY A N 1
ATOM 4013 C CA . GLY A 1 531 ? 12.657 -7.824 -13.412 1.00 75.81 531 GLY A CA 1
ATOM 4014 C C . GLY A 1 531 ? 11.964 -8.624 -12.334 1.00 78.67 531 GLY A C 1
ATOM 4015 O O . GLY A 1 531 ? 10.739 -8.773 -12.358 1.00 77.53 531 GLY A O 1
ATOM 4016 N N . ASP A 1 532 ? 12.747 -9.137 -11.379 1.00 76.32 532 ASP A N 1
ATOM 4017 C CA . ASP A 1 532 ? 12.273 -9.959 -10.263 1.00 76.13 532 ASP A CA 1
ATOM 4018 C C . ASP A 1 532 ? 11.712 -9.110 -9.098 1.00 77.67 532 ASP A C 1
ATOM 4019 O O . ASP A 1 532 ? 10.816 -9.565 -8.386 1.00 76.51 532 ASP A O 1
ATOM 4024 N N . LYS A 1 533 ? 12.270 -7.903 -8.884 1.00 73.08 533 LYS A N 1
ATOM 4025 C CA . LYS A 1 533 ? 11.866 -6.972 -7.824 1.00 71.52 533 LYS A CA 1
ATOM 4026 C C . LYS A 1 533 ? 11.246 -5.728 -8.462 1.00 72.43 533 LYS A C 1
ATOM 4027 O O . LYS A 1 533 ? 11.925 -5.005 -9.197 1.00 71.77 533 LYS A O 1
ATOM 4033 N N . VAL A 1 534 ? 9.957 -5.490 -8.202 1.00 66.44 534 VAL A N 1
ATOM 4034 C CA . VAL A 1 534 ? 9.260 -4.325 -8.753 1.00 65.10 534 VAL A CA 1
ATOM 4035 C C . VAL A 1 534 ? 8.706 -3.480 -7.588 1.00 65.99 534 VAL A C 1
ATOM 4036 O O . VAL A 1 534 ? 8.022 -4.001 -6.704 1.00 64.98 534 VAL A O 1
ATOM 4040 N N . VAL A 1 535 ? 9.045 -2.185 -7.576 1.00 60.21 535 VAL A N 1
ATOM 4041 C CA . VAL A 1 535 ? 8.623 -1.278 -6.520 1.00 58.86 535 VAL A CA 1
ATOM 4042 C C . VAL A 1 535 ? 7.679 -0.205 -7.064 1.00 59.36 535 VAL A C 1
ATOM 4043 O O . VAL A 1 535 ? 8.009 0.486 -8.028 1.00 59.36 535 VAL A O 1
ATOM 4047 N N . PHE A 1 536 ? 6.485 -0.095 -6.441 1.00 52.41 536 PHE A N 1
ATOM 4048 C CA . PHE A 1 536 ? 5.440 0.856 -6.797 1.00 50.22 536 PHE A CA 1
ATOM 4049 C C . PHE A 1 536 ? 5.443 2.083 -5.893 1.00 51.40 536 PHE A C 1
ATOM 4050 O O . PHE A 1 536 ? 5.378 1.938 -4.666 1.00 49.97 536 PHE A O 1
ATOM 4058 N N . ILE A 1 537 ? 5.581 3.294 -6.485 1.00 45.19 537 ILE A N 1
ATOM 4059 C CA . ILE A 1 537 ? 5.471 4.518 -5.672 1.00 44.55 537 ILE A CA 1
ATOM 4060 C C . ILE A 1 537 ? 4.030 4.994 -5.846 1.00 47.38 537 ILE A C 1
ATOM 4061 O O . ILE A 1 537 ? 3.631 5.320 -6.964 1.00 45.52 537 ILE A O 1
ATOM 4066 N N . GLY A 1 538 ? 3.244 4.907 -4.779 1.00 43.21 538 GLY A N 1
ATOM 4067 C CA . GLY A 1 538 ? 1.816 5.222 -4.791 1.00 42.16 538 GLY A CA 1
ATOM 4068 C C . GLY A 1 538 ? 0.976 4.055 -4.308 1.00 45.90 538 GLY A C 1
ATOM 4069 O O . GLY A 1 538 ? 1.171 2.917 -4.735 1.00 47.10 538 GLY A O 1
ATOM 4070 N N . GLY A 1 539 ? 0.037 4.332 -3.420 1.00 41.23 539 GLY A N 1
ATOM 4071 C CA . GLY A 1 539 ? -0.795 3.315 -2.792 1.00 40.18 539 GLY A CA 1
ATOM 4072 C C . GLY A 1 539 ? -2.265 3.430 -3.082 1.00 47.46 539 GLY A C 1
ATOM 4073 O O . GLY A 1 539 ? -3.067 2.823 -2.377 1.00 47.02 539 GLY A O 1
ATOM 4074 N N . ASN A 1 540 ? -2.628 4.132 -4.186 1.00 46.67 540 ASN A N 1
ATOM 4075 C CA . ASN A 1 540 ? -4.012 4.291 -4.658 1.00 45.18 540 ASN A CA 1
ATOM 4076 C C . ASN A 1 540 ? -4.470 2.987 -5.349 1.00 48.08 540 ASN A C 1
ATOM 4077 O O . ASN A 1 540 ? -3.627 2.141 -5.719 1.00 49.26 540 ASN A O 1
ATOM 4082 N N . GLU A 1 541 ? -5.786 2.886 -5.585 1.00 41.19 541 GLU A N 1
ATOM 4083 C CA . GLU A 1 541 ? -6.491 1.779 -6.215 1.00 41.12 541 GLU A CA 1
ATOM 4084 C C . GLU A 1 541 ? -5.841 1.286 -7.517 1.00 48.72 541 GLU A C 1
ATOM 4085 O O . GLU A 1 541 ? -5.690 0.069 -7.718 1.00 47.88 541 GLU A O 1
ATOM 4091 N N . ILE A 1 542 ? -5.477 2.228 -8.398 1.00 46.42 542 ILE A N 1
ATOM 4092 C CA . ILE A 1 542 ? -4.856 1.913 -9.678 1.00 45.59 542 ILE A CA 1
ATOM 4093 C C . ILE A 1 542 ? -3.465 1.299 -9.448 1.00 50.77 542 ILE A C 1
ATOM 4094 O O . ILE A 1 542 ? -3.139 0.268 -10.057 1.00 50.40 542 ILE A O 1
ATOM 4099 N N . SER A 1 543 ? -2.656 1.937 -8.582 1.00 47.35 543 SER A N 1
ATOM 4100 C CA . SER A 1 543 ? -1.309 1.446 -8.260 1.00 48.44 543 SER A CA 1
ATOM 4101 C C . SER A 1 543 ? -1.376 0.022 -7.654 1.00 52.75 543 SER A C 1
ATOM 4102 O O . SER A 1 543 ? -0.602 -0.836 -8.063 1.00 53.56 543 SER A O 1
ATOM 4105 N N . ILE A 1 544 ? -2.348 -0.230 -6.747 1.00 47.67 544 ILE A N 1
ATOM 4106 C CA . ILE A 1 544 ? -2.545 -1.529 -6.086 1.00 48.28 544 ILE A CA 1
ATOM 4107 C C . ILE A 1 544 ? -2.976 -2.619 -7.079 1.00 52.61 544 ILE A C 1
ATOM 4108 O O . ILE A 1 544 ? -2.384 -3.702 -7.085 1.00 53.71 544 ILE A O 1
ATOM 4113 N N . GLN A 1 545 ? -3.968 -2.329 -7.929 1.00 47.89 545 GLN A N 1
ATOM 4114 C CA . GLN A 1 545 ? -4.451 -3.298 -8.915 1.00 47.83 545 GLN A CA 1
ATOM 4115 C C . GLN A 1 545 ? -3.390 -3.693 -9.948 1.00 50.40 545 GLN A C 1
ATOM 4116 O O . GLN A 1 545 ? -3.351 -4.861 -10.366 1.00 48.89 545 GLN A O 1
ATOM 4122 N N . THR A 1 546 ? -2.513 -2.737 -10.320 1.00 45.81 546 THR A N 1
ATOM 4123 C CA . THR A 1 546 ? -1.408 -2.998 -11.236 1.00 46.62 546 THR A CA 1
ATOM 4124 C C . THR A 1 546 ? -0.346 -3.828 -10.527 1.00 51.36 546 THR A C 1
ATOM 4125 O O . THR A 1 546 ? 0.256 -4.704 -11.143 1.00 52.42 546 THR A O 1
ATOM 4129 N N . ALA A 1 547 ? -0.110 -3.542 -9.245 1.00 48.02 547 ALA A N 1
ATOM 4130 C CA . ALA A 1 547 ? 0.881 -4.236 -8.430 1.00 49.42 547 ALA A CA 1
ATOM 4131 C C . ALA A 1 547 ? 0.480 -5.708 -8.215 1.00 55.39 547 ALA A C 1
ATOM 4132 O O . ALA A 1 547 ? 1.335 -6.590 -8.231 1.00 53.58 547 ALA A O 1
ATOM 4134 N N . GLU A 1 548 ? -0.833 -5.959 -8.087 1.00 55.18 548 GLU A N 1
ATOM 4135 C CA . GLU A 1 548 ? -1.435 -7.285 -7.955 1.00 56.02 548 GLU A CA 1
ATOM 4136 C C . GLU A 1 548 ? -1.242 -8.089 -9.248 1.00 62.13 548 GLU A C 1
ATOM 4137 O O . GLU A 1 548 ? -0.994 -9.294 -9.183 1.00 62.85 548 GLU A O 1
ATOM 4143 N N . TYR A 1 549 ? -1.289 -7.406 -10.417 1.00 58.45 549 TYR A N 1
ATOM 4144 C CA . TYR A 1 549 ? -1.023 -8.002 -11.731 1.00 57.43 549 TYR A CA 1
ATOM 4145 C C . TYR A 1 549 ? 0.465 -8.390 -11.827 1.00 62.60 549 TYR A C 1
ATOM 4146 O O . TYR A 1 549 ? 0.774 -9.467 -12.336 1.00 63.08 549 TYR A O 1
ATOM 4155 N N . VAL A 1 550 ? 1.375 -7.503 -11.357 1.00 58.28 550 VAL A N 1
ATOM 4156 C CA . VAL A 1 550 ? 2.816 -7.747 -11.391 1.00 59.09 550 VAL A CA 1
ATOM 4157 C C . VAL A 1 550 ? 3.187 -8.889 -10.428 1.00 64.63 550 VAL A C 1
ATOM 4158 O O . VAL A 1 550 ? 4.023 -9.731 -10.773 1.00 66.42 550 VAL A O 1
ATOM 4162 N N . ALA A 1 551 ? 2.547 -8.926 -9.252 1.00 60.84 551 ALA A N 1
ATOM 4163 C CA . ALA A 1 551 ? 2.812 -9.940 -8.228 1.00 62.07 551 ALA A CA 1
ATOM 4164 C C . ALA A 1 551 ? 2.303 -11.324 -8.605 1.00 68.47 551 ALA A C 1
ATOM 4165 O O . ALA A 1 551 ? 2.989 -12.298 -8.301 1.00 69.26 551 ALA A O 1
ATOM 4167 N N . GLU A 1 552 ? 1.119 -11.417 -9.273 1.00 66.10 552 GLU A N 1
ATOM 4168 C CA . GLU A 1 552 ? 0.499 -12.675 -9.734 1.00 66.44 552 GLU A CA 1
ATOM 4169 C C . GLU A 1 552 ? 1.462 -13.448 -10.641 1.00 71.22 552 GLU A C 1
ATOM 4170 O O . GLU A 1 552 ? 1.489 -14.675 -10.600 1.00 72.50 552 GLU A O 1
ATOM 4176 N N . GLN A 1 553 ? 2.295 -12.717 -11.402 1.00 66.97 553 GLN A N 1
ATOM 4177 C CA . GLN A 1 553 ? 3.322 -13.256 -12.291 1.00 68.21 553 GLN A CA 1
ATOM 4178 C C . GLN A 1 553 ? 4.512 -13.892 -11.519 1.00 73.66 553 GLN A C 1
ATOM 4179 O O . GLN A 1 553 ? 5.414 -14.463 -12.139 1.00 75.29 553 GLN A O 1
ATOM 4185 N N . GLY A 1 554 ? 4.481 -13.816 -10.191 1.00 69.57 554 GLY A N 1
ATOM 4186 C CA . GLY A 1 554 ? 5.519 -14.370 -9.329 1.00 70.85 554 GLY A CA 1
ATOM 4187 C C . GLY A 1 554 ? 6.696 -13.440 -9.114 1.00 76.26 554 GLY A C 1
ATOM 4188 O O . GLY A 1 554 ? 7.829 -13.902 -8.957 1.00 77.64 554 GLY A O 1
ATOM 4189 N N . LYS A 1 555 ? 6.437 -12.119 -9.111 1.00 72.39 555 LYS A N 1
ATOM 4190 C CA . LYS A 1 555 ? 7.462 -11.097 -8.898 1.00 72.27 555 LYS A CA 1
ATOM 4191 C C . LYS A 1 555 ? 7.400 -10.545 -7.467 1.00 72.89 555 LYS A C 1
ATOM 4192 O O . LYS A 1 555 ? 6.338 -10.591 -6.846 1.00 70.42 555 LYS A O 1
ATOM 4198 N N . GLU A 1 556 ? 8.551 -10.085 -6.934 1.00 69.37 556 GLU A N 1
ATOM 4199 C CA . GLU A 1 556 ? 8.656 -9.509 -5.586 1.00 69.26 556 GLU A CA 1
ATOM 4200 C C . GLU A 1 556 ? 8.220 -8.044 -5.682 1.00 71.90 556 GLU A C 1
ATOM 4201 O O . GLU A 1 556 ? 8.920 -7.228 -6.294 1.00 72.68 556 GLU A O 1
ATOM 4207 N N . VAL A 1 557 ? 7.039 -7.729 -5.125 1.00 65.45 557 VAL A N 1
ATOM 4208 C CA . VAL A 1 557 ? 6.441 -6.394 -5.246 1.00 63.99 557 VAL A CA 1
ATOM 4209 C C . VAL A 1 557 ? 6.317 -5.649 -3.904 1.00 65.71 557 VAL A C 1
ATOM 4210 O O . VAL A 1 557 ? 5.800 -6.189 -2.921 1.00 62.72 557 VAL A O 1
ATOM 4214 N N . THR A 1 558 ? 6.774 -4.382 -3.902 1.00 62.53 558 THR A N 1
ATOM 4215 C CA . THR A 1 558 ? 6.676 -3.472 -2.760 1.00 62.25 558 THR A CA 1
ATOM 4216 C C . THR A 1 558 ? 5.882 -2.216 -3.149 1.00 62.37 558 THR A C 1
ATOM 4217 O O . THR A 1 558 ? 6.149 -1.617 -4.190 1.00 61.69 558 THR A O 1
ATOM 4221 N N . VAL A 1 559 ? 4.899 -1.836 -2.319 1.00 55.72 559 VAL A N 1
ATOM 4222 C CA . VAL A 1 559 ? 4.105 -0.637 -2.548 1.00 53.52 559 VAL A CA 1
ATOM 4223 C C . VAL A 1 559 ? 4.518 0.400 -1.506 1.00 56.21 559 VAL A C 1
ATOM 4224 O O . VAL A 1 559 ? 4.427 0.134 -0.314 1.00 57.39 559 VAL A O 1
ATOM 4228 N N . LEU A 1 560 ? 5.028 1.546 -1.955 1.00 50.49 560 LEU A N 1
ATOM 4229 C CA . LEU A 1 560 ? 5.473 2.634 -1.095 1.00 49.39 560 LEU A CA 1
ATOM 4230 C C . LEU A 1 560 ? 4.476 3.783 -1.159 1.00 51.73 560 LEU A C 1
ATOM 4231 O O . LEU A 1 560 ? 4.188 4.280 -2.249 1.00 50.24 560 LEU A O 1
ATOM 4236 N N . GLU A 1 561 ? 3.889 4.156 -0.003 1.00 47.66 561 GLU A N 1
ATOM 4237 C CA . GLU A 1 561 ? 2.864 5.210 0.080 1.00 47.04 561 GLU A CA 1
ATOM 4238 C C . GLU A 1 561 ? 3.266 6.341 1.008 1.00 52.27 561 GLU A C 1
ATOM 4239 O O . GLU A 1 561 ? 3.589 6.075 2.175 1.00 53.21 561 GLU A O 1
ATOM 4245 N N . LYS A 1 562 ? 3.240 7.603 0.507 1.00 48.05 562 LYS A N 1
ATOM 4246 C CA . LYS A 1 562 ? 3.605 8.772 1.333 1.00 50.02 562 LYS A CA 1
ATOM 4247 C C . LYS A 1 562 ? 2.540 9.133 2.379 1.00 55.99 562 LYS A C 1
ATOM 4248 O O . LYS A 1 562 ? 2.865 9.746 3.388 1.00 59.01 562 LYS A O 1
ATOM 4254 N N . GLY A 1 563 ? 1.295 8.754 2.106 1.00 51.73 563 GLY A N 1
ATOM 4255 C CA . GLY A 1 563 ? 0.152 8.972 2.974 1.00 51.29 563 GLY A CA 1
ATOM 4256 C C . GLY A 1 563 ? 0.048 7.921 4.055 1.00 54.14 563 GLY A C 1
ATOM 4257 O O . GLY A 1 563 ? 0.868 6.993 4.115 1.00 53.85 563 GLY A O 1
ATOM 4258 N N . LYS A 1 564 ? -0.990 8.059 4.899 1.00 49.90 564 LYS A N 1
ATOM 4259 C CA . LYS A 1 564 ? -1.235 7.216 6.072 1.00 49.72 564 LYS A CA 1
ATOM 4260 C C . LYS A 1 564 ? -1.683 5.810 5.747 1.00 54.08 564 LYS A C 1
ATOM 4261 O O . LYS A 1 564 ? -1.485 4.910 6.558 1.00 54.16 564 LYS A O 1
ATOM 4267 N N . HIS A 1 565 ? -2.343 5.619 4.610 1.00 52.71 565 HIS A N 1
ATOM 4268 C CA . HIS A 1 565 ? -2.873 4.318 4.230 1.00 54.47 565 HIS A CA 1
ATOM 4269 C C . HIS A 1 565 ? -2.749 4.017 2.734 1.00 57.86 565 HIS A C 1
ATOM 4270 O O . HIS A 1 565 ? -2.803 4.921 1.893 1.00 56.42 565 HIS A O 1
ATOM 4277 N N . ILE A 1 566 ? -2.621 2.716 2.421 1.00 55.43 566 ILE A N 1
ATOM 4278 C CA . ILE A 1 566 ? -2.668 2.196 1.064 1.00 56.03 566 ILE A CA 1
ATOM 4279 C C . ILE A 1 566 ? -4.168 1.916 0.846 1.00 60.14 566 ILE A C 1
ATOM 4280 O O . ILE A 1 566 ? -4.909 1.785 1.829 1.00 59.34 566 ILE A O 1
ATOM 4285 N N . CYS A 1 567 ? -4.625 1.866 -0.419 1.00 57.32 567 CYS A N 1
ATOM 4286 C CA . CYS A 1 567 ? -6.032 1.645 -0.788 1.00 56.57 567 CYS A CA 1
ATOM 4287 C C . CYS A 1 567 ? -6.913 2.763 -0.235 1.00 59.60 567 CYS A C 1
ATOM 4288 O O . CYS A 1 567 ? -8.081 2.521 0.058 1.00 59.28 567 CYS A O 1
ATOM 4291 N N . PHE A 1 568 ? -6.351 3.983 -0.067 1.00 55.75 568 PHE A N 1
ATOM 4292 C CA . PHE A 1 568 ? -7.071 5.124 0.500 1.00 55.10 568 PHE A CA 1
ATOM 4293 C C . PHE A 1 568 ? -8.323 5.533 -0.293 1.00 58.73 568 PHE A C 1
ATOM 4294 O O . PHE A 1 568 ? -9.235 6.119 0.295 1.00 59.29 568 PHE A O 1
ATOM 4302 N N . ASP A 1 569 ? -8.376 5.221 -1.604 1.00 51.37 569 ASP A N 1
ATOM 4303 C CA . ASP A 1 569 ? -9.520 5.564 -2.449 1.00 50.39 569 ASP A CA 1
ATOM 4304 C C . ASP A 1 569 ? -10.376 4.325 -2.792 1.00 53.11 569 ASP A C 1
ATOM 4305 O O . ASP A 1 569 ? -11.162 4.318 -3.741 1.00 53.29 569 ASP A O 1
ATOM 4310 N N . VAL A 1 570 ? -10.198 3.270 -2.009 1.00 49.61 570 VAL A N 1
ATOM 4311 C CA . VAL A 1 570 ? -10.909 2.011 -2.160 1.00 48.77 570 VAL A CA 1
ATOM 4312 C C . VAL A 1 570 ? -12.002 2.010 -1.081 1.00 54.28 570 VAL A C 1
ATOM 4313 O O . VAL A 1 570 ? -11.685 2.226 0.086 1.00 54.20 570 VAL A O 1
ATOM 4317 N N . ASN A 1 571 ? -13.287 1.788 -1.476 1.00 53.22 571 ASN A N 1
ATOM 4318 C CA . ASN A 1 571 ? -14.428 1.760 -0.533 1.00 54.47 571 ASN A CA 1
ATOM 4319 C C . ASN A 1 571 ? -14.229 0.631 0.502 1.00 63.26 571 ASN A C 1
ATOM 4320 O O . ASN A 1 571 ? -13.518 -0.349 0.228 1.00 63.79 571 ASN A O 1
ATOM 4325 N N . ILE A 1 572 ? -14.831 0.803 1.692 1.00 61.64 572 ILE A N 1
ATOM 4326 C CA . ILE A 1 572 ? -14.772 -0.108 2.844 1.00 62.05 572 ILE A CA 1
ATOM 4327 C C . ILE A 1 572 ? -14.958 -1.592 2.490 1.00 64.03 572 ILE A C 1
ATOM 4328 O O . ILE A 1 572 ? -14.198 -2.422 2.991 1.00 63.26 572 ILE A O 1
ATOM 4333 N N . PHE A 1 573 ? -15.936 -1.911 1.602 1.00 59.63 573 PHE A N 1
ATOM 4334 C CA . PHE A 1 573 ? -16.258 -3.266 1.140 1.00 58.86 573 PHE A CA 1
ATOM 4335 C C . PHE A 1 573 ? -15.131 -3.969 0.363 1.00 62.90 573 PHE A C 1
ATOM 4336 O O . PHE A 1 573 ? -15.137 -5.200 0.304 1.00 63.65 573 PHE A O 1
ATOM 4344 N N . ASN A 1 574 ? -14.191 -3.218 -0.253 1.00 58.21 574 ASN A N 1
ATOM 4345 C CA . ASN A 1 574 ? -13.136 -3.845 -1.060 1.00 58.50 574 ASN A CA 1
ATOM 4346 C C . ASN A 1 574 ? -11.779 -3.893 -0.396 1.00 62.79 574 ASN A C 1
ATOM 4347 O O . ASN A 1 574 ? -10.873 -4.547 -0.920 1.00 63.33 574 ASN A O 1
ATOM 4352 N N . ILE A 1 575 ? -11.633 -3.205 0.750 1.00 60.09 575 ILE A N 1
ATOM 4353 C CA . ILE A 1 575 ? -10.392 -3.121 1.517 1.00 60.69 575 ILE A CA 1
ATOM 4354 C C . ILE A 1 575 ? -9.828 -4.510 1.874 1.00 64.51 575 ILE A C 1
ATOM 4355 O O . ILE A 1 575 ? -8.666 -4.789 1.560 1.00 64.79 575 ILE A O 1
ATOM 4360 N N . LEU A 1 576 ? -10.656 -5.369 2.513 1.00 59.85 576 LEU A N 1
ATOM 4361 C CA . LEU A 1 576 ? -10.283 -6.717 2.973 1.00 59.46 576 LEU A CA 1
ATOM 4362 C C . LEU A 1 576 ? -9.917 -7.646 1.839 1.00 61.09 576 LEU A C 1
ATOM 4363 O O . LEU A 1 576 ? -8.951 -8.411 1.944 1.00 61.74 576 LEU A O 1
ATOM 4368 N N . GLN A 1 577 ? -10.648 -7.511 0.721 1.00 54.86 577 GLN A N 1
ATOM 4369 C CA . GLN A 1 577 ? -10.436 -8.238 -0.520 1.00 54.06 577 GLN A CA 1
ATOM 4370 C C . GLN A 1 577 ? -8.999 -8.030 -0.992 1.00 55.31 577 GLN A C 1
ATOM 4371 O O . GLN A 1 577 ? -8.357 -9.007 -1.392 1.00 53.72 577 GLN A O 1
ATOM 4377 N N . HIS A 1 578 ? -8.510 -6.759 -0.930 1.00 52.81 578 HIS A N 1
ATOM 4378 C CA . HIS A 1 578 ? -7.153 -6.363 -1.312 1.00 54.34 578 HIS A CA 1
ATOM 4379 C C . HIS A 1 578 ? -6.102 -6.852 -0.315 1.00 58.62 578 HIS A C 1
ATOM 4380 O O . HIS A 1 578 ? -5.033 -7.272 -0.749 1.00 59.37 578 HIS A O 1
ATOM 4387 N N . ARG A 1 579 ? -6.434 -6.880 1.001 1.00 55.41 579 ARG A N 1
ATOM 4388 C CA . ARG A 1 579 ? -5.537 -7.382 2.060 1.00 56.31 579 ARG A CA 1
ATOM 4389 C C . ARG A 1 579 ? -5.206 -8.849 1.829 1.00 59.42 579 ARG A C 1
ATOM 4390 O O . ARG A 1 579 ? -4.024 -9.221 1.829 1.00 58.16 579 ARG A O 1
ATOM 4398 N N . ARG A 1 580 ? -6.268 -9.674 1.596 1.00 56.53 580 ARG A N 1
ATOM 4399 C CA . ARG A 1 580 ? -6.183 -11.108 1.319 1.00 56.35 580 ARG A CA 1
ATOM 4400 C C . ARG A 1 580 ? -5.298 -11.372 0.117 1.00 60.27 580 ARG A C 1
ATOM 4401 O O . ARG A 1 580 ? -4.444 -12.255 0.170 1.00 60.84 580 ARG A O 1
ATOM 4409 N N . LEU A 1 581 ? -5.488 -10.599 -0.963 1.00 55.54 581 LEU A N 1
ATOM 4410 C CA . LEU A 1 581 ? -4.710 -10.806 -2.171 1.00 55.21 581 LEU A CA 1
ATOM 4411 C C . LEU A 1 581 ? -3.252 -10.411 -1.990 1.00 59.98 581 LEU A C 1
ATOM 4412 O O . LEU A 1 581 ? -2.362 -11.156 -2.402 1.00 61.02 581 LEU A O 1
ATOM 4417 N N . MET A 1 582 ? -3.006 -9.281 -1.326 1.00 55.84 582 MET A N 1
ATOM 4418 C CA . MET A 1 582 ? -1.648 -8.810 -1.083 1.00 56.85 582 MET A CA 1
ATOM 4419 C C . MET A 1 582 ? -0.870 -9.770 -0.195 1.00 63.99 582 MET A C 1
ATOM 4420 O O . MET A 1 582 ? 0.311 -10.016 -0.461 1.00 64.58 582 MET A O 1
ATOM 4425 N N . ALA A 1 583 ? -1.548 -10.371 0.815 1.00 62.37 583 ALA A N 1
ATOM 4426 C CA . ALA A 1 583 ? -0.913 -11.362 1.697 1.00 63.75 583 ALA A CA 1
ATOM 4427 C C . ALA A 1 583 ? -0.596 -12.604 0.868 1.00 68.92 583 ALA A C 1
ATOM 4428 O O . ALA A 1 583 ? 0.578 -12.960 0.752 1.00 71.07 583 ALA A O 1
ATOM 4430 N N . LYS A 1 584 ? -1.632 -13.171 0.196 1.00 63.63 584 LYS A N 1
ATOM 4431 C CA . LYS A 1 584 ? -1.572 -14.345 -0.685 1.00 63.30 584 LYS A CA 1
ATOM 4432 C C . LYS A 1 584 ? -0.428 -14.236 -1.698 1.00 68.18 584 LYS A C 1
ATOM 4433 O O . LYS A 1 584 ? 0.303 -15.208 -1.896 1.00 68.58 584 LYS A O 1
ATOM 4439 N N . LEU A 1 585 ? -0.257 -13.049 -2.317 1.00 64.50 585 LEU A N 1
ATOM 4440 C CA . LEU A 1 585 ? 0.788 -12.812 -3.323 1.00 64.15 585 LEU A CA 1
ATOM 4441 C C . LEU A 1 585 ? 2.130 -12.335 -2.740 1.00 66.47 585 LEU A C 1
ATOM 4442 O O . LEU A 1 585 ? 3.035 -11.984 -3.509 1.00 66.13 585 LEU A O 1
ATOM 4447 N N . ASN A 1 586 ? 2.263 -12.349 -1.390 1.00 62.72 586 ASN A N 1
ATOM 4448 C CA . ASN A 1 586 ? 3.468 -11.953 -0.637 1.00 63.44 586 ASN A CA 1
ATOM 4449 C C . ASN A 1 586 ? 3.981 -10.570 -1.040 1.00 66.41 586 ASN A C 1
ATOM 4450 O O . ASN A 1 586 ? 5.177 -10.363 -1.291 1.00 65.72 586 ASN A O 1
ATOM 4455 N N . MET A 1 587 ? 3.027 -9.616 -1.099 1.00 62.72 587 MET A N 1
ATOM 4456 C CA . MET A 1 587 ? 3.292 -8.221 -1.449 1.00 61.60 587 MET A CA 1
ATOM 4457 C C . MET A 1 587 ? 3.658 -7.452 -0.186 1.00 65.86 587 MET A C 1
ATOM 4458 O O . MET A 1 587 ? 3.037 -7.652 0.863 1.00 64.70 587 MET A O 1
ATOM 4463 N N . LYS A 1 588 ? 4.691 -6.598 -0.280 1.00 62.62 588 LYS A N 1
ATOM 4464 C CA . LYS A 1 588 ? 5.113 -5.762 0.840 1.00 61.99 588 LYS A CA 1
ATOM 4465 C C . LYS A 1 588 ? 4.552 -4.357 0.633 1.00 65.20 588 LYS A C 1
ATOM 4466 O O . LYS A 1 588 ? 4.404 -3.909 -0.507 1.00 64.67 588 LYS A O 1
ATOM 4472 N N . SER A 1 589 ? 4.251 -3.659 1.726 1.00 60.51 589 SER A N 1
ATOM 4473 C CA . SER A 1 589 ? 3.806 -2.277 1.648 1.00 58.86 589 SER A CA 1
ATOM 4474 C C . SER A 1 589 ? 4.350 -1.448 2.793 1.00 62.30 589 SER A C 1
ATOM 4475 O O . SER A 1 589 ? 4.553 -1.968 3.894 1.00 62.45 589 SER A O 1
ATOM 4478 N N . MET A 1 590 ? 4.667 -0.177 2.507 1.00 57.68 590 MET A N 1
ATOM 4479 C CA . MET A 1 590 ? 5.138 0.799 3.496 1.00 57.84 590 MET A CA 1
ATOM 4480 C C . MET A 1 590 ? 4.315 2.076 3.332 1.00 59.52 590 MET A C 1
ATOM 4481 O O . MET A 1 590 ? 4.068 2.514 2.198 1.00 57.63 590 MET A O 1
ATOM 4486 N N . THR A 1 591 ? 3.882 2.660 4.464 1.00 54.88 591 THR A N 1
ATOM 4487 C CA . THR A 1 591 ? 3.105 3.908 4.511 1.00 53.34 591 THR A CA 1
ATOM 4488 C C . THR A 1 591 ? 3.891 4.985 5.262 1.00 56.67 591 THR A C 1
ATOM 4489 O O . THR A 1 591 ? 4.854 4.646 5.964 1.00 58.48 591 THR A O 1
ATOM 4493 N N . ASN A 1 592 ? 3.498 6.282 5.116 1.00 51.03 592 ASN A N 1
ATOM 4494 C CA . ASN A 1 592 ? 4.130 7.439 5.801 1.00 52.03 592 ASN A CA 1
ATOM 4495 C C . ASN A 1 592 ? 5.604 7.543 5.482 1.00 59.16 592 ASN A C 1
ATOM 4496 O O . ASN A 1 592 ? 6.426 7.963 6.310 1.00 61.69 592 ASN A O 1
ATOM 4501 N N . VAL A 1 593 ? 5.945 7.160 4.259 1.00 55.31 593 VAL A N 1
ATOM 4502 C CA . VAL A 1 593 ? 7.329 7.190 3.827 1.00 55.68 593 VAL A CA 1
ATOM 4503 C C . VAL A 1 593 ? 7.600 8.443 2.987 1.00 56.98 593 VAL A C 1
ATOM 4504 O O . VAL A 1 593 ? 6.712 8.916 2.281 1.00 56.22 593 VAL A O 1
ATOM 4508 N N . THR A 1 594 ? 8.794 9.012 3.128 1.00 52.10 594 THR A N 1
ATOM 4509 C CA . THR A 1 594 ? 9.231 10.155 2.337 1.00 51.75 594 THR A CA 1
ATOM 4510 C C . THR A 1 594 ? 10.056 9.560 1.187 1.00 55.81 594 THR A C 1
ATOM 4511 O O . THR A 1 594 ? 11.003 8.815 1.443 1.00 54.69 594 THR A O 1
ATOM 4515 N N . ILE A 1 595 ? 9.677 9.843 -0.074 1.00 52.93 595 ILE A N 1
ATOM 4516 C CA . ILE A 1 595 ? 10.455 9.356 -1.220 1.00 52.80 595 ILE A CA 1
ATOM 4517 C C . ILE A 1 595 ? 11.553 10.388 -1.413 1.00 59.56 595 ILE A C 1
ATOM 4518 O O . ILE A 1 595 ? 11.263 11.530 -1.781 1.00 60.00 595 ILE A O 1
ATOM 4523 N N . ASN A 1 596 ? 12.801 10.012 -1.091 1.00 58.75 596 ASN A N 1
ATOM 4524 C CA . ASN A 1 596 ? 13.957 10.913 -1.164 1.00 59.51 596 ASN A CA 1
ATOM 4525 C C . ASN A 1 596 ? 14.490 11.062 -2.561 1.00 62.72 596 ASN A C 1
ATOM 4526 O O . ASN A 1 596 ? 14.826 12.185 -2.975 1.00 62.37 596 ASN A O 1
ATOM 4531 N N . GLU A 1 597 ? 14.617 9.922 -3.268 1.00 58.24 597 GLU A N 1
ATOM 4532 C CA . GLU A 1 597 ? 15.077 9.852 -4.653 1.00 58.57 597 GLU A CA 1
ATOM 4533 C C . GLU A 1 597 ? 14.918 8.469 -5.261 1.00 62.91 597 GLU A C 1
ATOM 4534 O O . GLU A 1 597 ? 14.806 7.470 -4.544 1.00 63.63 597 GLU A O 1
ATOM 4540 N N . ILE A 1 598 ? 14.944 8.424 -6.594 1.00 57.61 598 ILE A N 1
ATOM 4541 C CA . ILE A 1 598 ? 14.960 7.192 -7.363 1.00 57.12 598 ILE A CA 1
ATOM 4542 C C . ILE A 1 598 ? 16.362 7.162 -7.986 1.00 64.10 598 ILE A C 1
ATOM 4543 O O . ILE A 1 598 ? 16.873 8.207 -8.399 1.00 64.46 598 ILE A O 1
ATOM 4548 N N . ASN A 1 599 ? 17.000 5.995 -7.992 1.00 61.50 599 ASN A N 1
ATOM 4549 C CA . ASN A 1 599 ? 18.315 5.830 -8.601 1.00 63.02 599 ASN A CA 1
ATOM 4550 C C . ASN A 1 599 ? 18.371 4.503 -9.349 1.00 70.93 599 ASN A C 1
ATOM 4551 O O . ASN A 1 599 ? 17.346 3.820 -9.473 1.00 69.92 599 ASN A O 1
ATOM 4556 N N . ASP A 1 600 ? 19.563 4.142 -9.832 1.00 70.84 600 ASP A N 1
ATOM 4557 C CA . ASP A 1 600 ? 19.855 2.934 -10.599 1.00 71.93 600 ASP A CA 1
ATOM 4558 C C . ASP A 1 600 ? 19.460 1.632 -9.911 1.00 75.53 600 ASP A C 1
ATOM 4559 O O . ASP A 1 600 ? 19.045 0.697 -10.599 1.00 74.70 600 ASP A O 1
ATOM 4564 N N . ASP A 1 601 ? 19.616 1.544 -8.575 1.00 73.18 601 ASP A N 1
ATOM 4565 C CA . ASP A 1 601 ? 19.333 0.296 -7.862 1.00 73.93 601 ASP A CA 1
ATOM 4566 C C . ASP A 1 601 ? 17.989 0.261 -7.113 1.00 75.79 601 ASP A C 1
ATOM 4567 O O . ASP A 1 601 ? 17.654 -0.759 -6.500 1.00 75.09 601 ASP A O 1
ATOM 4572 N N . GLY A 1 602 ? 17.200 1.323 -7.238 1.00 69.78 602 GLY A N 1
ATOM 4573 C CA . GLY A 1 602 ? 15.897 1.399 -6.579 1.00 67.38 602 GLY A CA 1
ATOM 4574 C C . GLY A 1 602 ? 15.538 2.780 -6.070 1.00 69.16 602 GLY A C 1
ATOM 4575 O O . GLY A 1 602 ? 15.855 3.780 -6.718 1.00 69.00 602 GLY A O 1
ATOM 4576 N N . VAL A 1 603 ? 14.887 2.846 -4.895 1.00 64.30 603 VAL A N 1
ATOM 4577 C CA . VAL A 1 603 ? 14.414 4.109 -4.317 1.00 63.48 603 VAL A CA 1
ATOM 4578 C C . VAL A 1 603 ? 14.884 4.290 -2.843 1.00 67.79 603 VAL A C 1
ATOM 4579 O O . VAL A 1 603 ? 14.824 3.354 -2.045 1.00 66.95 603 VAL A O 1
ATOM 4583 N N . GLU A 1 604 ? 15.390 5.497 -2.524 1.00 64.49 604 GLU A N 1
ATOM 4584 C CA . GLU A 1 604 ? 15.824 5.893 -1.182 1.00 65.38 604 GLU A CA 1
ATOM 4585 C C . GLU A 1 604 ? 14.613 6.499 -0.448 1.00 68.56 604 GLU A C 1
ATOM 4586 O O . GLU A 1 604 ? 13.984 7.446 -0.935 1.00 66.99 604 GLU A O 1
ATOM 4592 N N . ILE A 1 605 ? 14.246 5.900 0.686 1.00 65.27 605 ILE A N 1
ATOM 4593 C CA . ILE A 1 605 ? 13.111 6.360 1.496 1.00 63.45 605 ILE A CA 1
ATOM 4594 C C . ILE A 1 605 ? 13.528 6.666 2.939 1.00 66.45 605 ILE A C 1
ATOM 4595 O O . ILE A 1 605 ? 14.493 6.087 3.439 1.00 65.45 605 ILE A O 1
ATOM 4600 N N . SER A 1 606 ? 12.780 7.565 3.597 1.00 62.32 606 SER A N 1
ATOM 4601 C CA . SER A 1 606 ? 12.957 7.905 5.009 1.00 62.75 606 SER A CA 1
ATOM 4602 C C . SER A 1 606 ? 11.621 7.636 5.642 1.00 63.37 606 SER A C 1
ATOM 4603 O O . SER A 1 606 ? 10.616 8.174 5.168 1.00 61.84 606 SER A O 1
ATOM 4606 N N . THR A 1 607 ? 11.583 6.731 6.639 1.00 58.55 607 THR A N 1
ATOM 4607 C CA . THR A 1 607 ? 10.352 6.360 7.343 1.00 57.09 607 THR A CA 1
ATOM 4608 C C . THR A 1 607 ? 9.904 7.528 8.222 1.00 60.53 607 THR A C 1
ATOM 4609 O O . THR A 1 607 ? 10.708 8.440 8.474 1.00 60.98 607 THR A O 1
ATOM 4613 N N . ALA A 1 608 ? 8.637 7.482 8.717 1.00 56.85 608 ALA A N 1
ATOM 4614 C CA . ALA A 1 608 ? 8.078 8.489 9.634 1.00 57.87 608 ALA A CA 1
ATOM 4615 C C . ALA A 1 608 ? 8.882 8.582 10.953 1.00 63.57 608 ALA A C 1
ATOM 4616 O O . ALA A 1 608 ? 8.976 9.659 11.546 1.00 63.60 608 ALA A O 1
ATOM 4618 N N . GLY A 1 609 ? 9.495 7.474 11.355 1.00 60.94 609 GLY A N 1
ATOM 4619 C CA . GLY A 1 609 ? 10.331 7.415 12.551 1.00 62.60 609 GLY A CA 1
ATOM 4620 C C . GLY A 1 609 ? 11.741 7.931 12.350 1.00 67.33 609 GLY A C 1
ATOM 4621 O O . GLY A 1 609 ? 12.495 8.030 13.311 1.00 68.94 609 GLY A O 1
ATOM 4622 N N . GLY A 1 610 ? 12.108 8.250 11.113 1.00 62.86 610 GLY A N 1
ATOM 4623 C CA . GLY A 1 610 ? 13.435 8.777 10.801 1.00 63.14 610 GLY A CA 1
ATOM 4624 C C . GLY A 1 610 ? 14.457 7.794 10.257 1.00 67.19 610 GLY A C 1
ATOM 4625 O O . GLY A 1 610 ? 15.642 8.137 10.183 1.00 67.38 610 GLY A O 1
ATOM 4626 N N . LYS A 1 611 ? 14.025 6.580 9.843 1.00 63.98 611 LYS A N 1
ATOM 4627 C CA . LYS A 1 611 ? 14.944 5.576 9.290 1.00 65.37 611 LYS A CA 1
ATOM 4628 C C . LYS A 1 611 ? 15.154 5.750 7.777 1.00 72.20 611 LYS A C 1
ATOM 4629 O O . LYS A 1 611 ? 14.192 5.699 7.019 1.00 71.20 611 LYS A O 1
ATOM 4635 N N . ASP A 1 612 ? 16.416 5.937 7.351 1.00 71.46 612 ASP A N 1
ATOM 4636 C CA . ASP A 1 612 ? 16.783 6.063 5.940 1.00 71.34 612 ASP A CA 1
ATOM 4637 C C . ASP A 1 612 ? 17.079 4.658 5.410 1.00 75.82 612 ASP A C 1
ATOM 4638 O O . ASP A 1 612 ? 18.006 4.001 5.883 1.00 77.31 612 ASP A O 1
ATOM 4643 N N . VAL A 1 613 ? 16.225 4.169 4.494 1.00 70.38 613 VAL A N 1
ATOM 4644 C CA . VAL A 1 613 ? 16.268 2.818 3.933 1.00 69.37 613 VAL A CA 1
ATOM 4645 C C . VAL A 1 613 ? 16.216 2.829 2.391 1.00 72.94 613 VAL A C 1
ATOM 4646 O O . VAL A 1 613 ? 15.494 3.627 1.788 1.00 72.87 613 VAL A O 1
ATOM 4650 N N . THR A 1 614 ? 17.008 1.945 1.768 1.00 68.95 614 THR A N 1
ATOM 4651 C CA . THR A 1 614 ? 17.067 1.763 0.322 1.00 67.45 614 THR A CA 1
ATOM 4652 C C . THR A 1 614 ? 16.161 0.600 -0.073 1.00 70.98 614 THR A C 1
ATOM 4653 O O . THR A 1 614 ? 16.346 -0.523 0.409 1.00 71.80 614 THR A O 1
ATOM 4657 N N . ILE A 1 615 ? 15.160 0.880 -0.913 1.00 65.60 615 ILE A N 1
ATOM 4658 C CA . ILE A 1 615 ? 14.258 -0.153 -1.393 1.00 65.06 615 ILE A CA 1
ATOM 4659 C C . ILE A 1 615 ? 14.800 -0.628 -2.727 1.00 72.87 615 ILE A C 1
ATOM 4660 O O . ILE A 1 615 ? 14.797 0.136 -3.694 1.00 72.43 615 ILE A O 1
ATOM 4665 N N . GLU A 1 616 ? 15.364 -1.860 -2.744 1.00 72.30 616 GLU A N 1
ATOM 4666 C CA . GLU A 1 616 ? 15.962 -2.490 -3.922 1.00 72.71 616 GLU A CA 1
ATOM 4667 C C . GLU A 1 616 ? 14.889 -2.774 -4.980 1.00 74.63 616 GLU A C 1
ATOM 4668 O O . GLU A 1 616 ? 13.869 -3.392 -4.672 1.00 73.22 616 GLU A O 1
ATOM 4674 N N . ALA A 1 617 ? 15.135 -2.331 -6.216 1.00 70.56 617 ALA A N 1
ATOM 4675 C CA . ALA A 1 617 ? 14.200 -2.528 -7.318 1.00 68.33 617 ALA A CA 1
ATOM 4676 C C . ALA A 1 617 ? 14.897 -2.751 -8.634 1.00 70.40 617 ALA A C 1
ATOM 4677 O O . ALA A 1 617 ? 15.914 -2.117 -8.915 1.00 70.7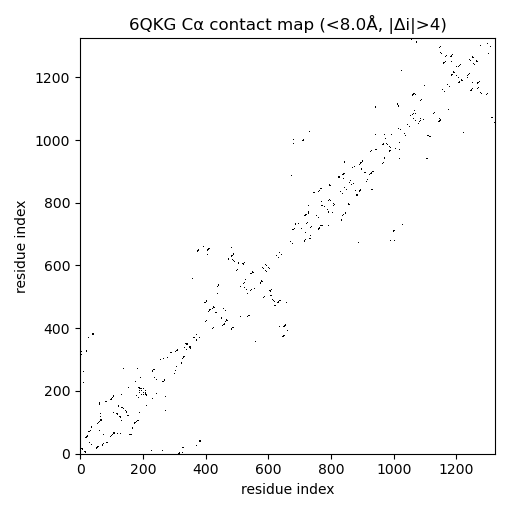9 617 ALA A O 1
ATOM 4679 N N . ASP A 1 618 ? 14.324 -3.627 -9.460 1.00 65.52 618 ASP A N 1
ATOM 4680 C CA . ASP A 1 618 ? 14.765 -3.846 -10.839 1.00 65.78 618 ASP A CA 1
ATOM 4681 C C . ASP A 1 618 ? 13.938 -2.879 -11.710 1.00 69.27 618 ASP A C 1
ATOM 4682 O O . ASP A 1 618 ? 14.378 -2.506 -12.787 1.00 68.90 618 ASP A O 1
ATOM 4687 N N . ASN A 1 619 ? 12.736 -2.467 -11.210 1.00 65.57 619 ASN A N 1
ATOM 4688 C CA . ASN A 1 619 ? 11.816 -1.505 -11.825 1.00 63.62 619 ASN A CA 1
ATOM 4689 C C . ASN A 1 619 ? 11.108 -0.667 -10.761 1.00 65.13 619 ASN A C 1
ATOM 4690 O O . ASN A 1 619 ? 10.658 -1.196 -9.736 1.00 63.97 619 ASN A O 1
ATOM 4695 N N . VAL A 1 620 ? 11.003 0.646 -11.027 1.00 59.53 620 VAL A N 1
ATOM 4696 C CA . VAL A 1 620 ? 10.327 1.624 -10.181 1.00 56.94 620 VAL A CA 1
ATOM 4697 C C . VAL A 1 620 ? 9.090 2.142 -10.961 1.00 59.15 620 VAL A C 1
ATOM 4698 O O . VAL A 1 620 ? 9.239 2.762 -12.022 1.00 59.28 620 VAL A O 1
ATOM 4702 N N . VAL A 1 621 ? 7.880 1.835 -10.457 1.00 52.56 621 VAL A N 1
ATOM 4703 C CA . VAL A 1 621 ? 6.626 2.257 -11.090 1.00 50.25 621 VAL A CA 1
ATOM 4704 C C . VAL A 1 621 ? 6.152 3.509 -10.385 1.00 54.07 621 VAL A C 1
ATOM 4705 O O . VAL A 1 621 ? 5.775 3.455 -9.219 1.00 53.93 621 VAL A O 1
ATOM 4709 N N . VAL A 1 622 ? 6.172 4.640 -11.084 1.00 49.53 622 VAL A N 1
ATOM 4710 C CA . VAL A 1 622 ? 5.688 5.881 -10.496 1.00 47.17 622 VAL A CA 1
ATOM 4711 C C . VAL A 1 622 ? 4.185 5.948 -10.778 1.00 50.18 622 VAL A C 1
ATOM 4712 O O . VAL A 1 622 ? 3.750 6.167 -11.915 1.00 48.72 622 VAL A O 1
ATOM 4716 N N . ALA A 1 623 ? 3.407 5.642 -9.748 1.00 45.28 623 ALA A N 1
ATOM 4717 C CA . ALA A 1 623 ? 1.963 5.551 -9.843 1.00 44.39 623 ALA A CA 1
ATOM 4718 C C . ALA A 1 623 ? 1.278 6.331 -8.699 1.00 47.70 623 ALA A C 1
ATOM 4719 O O . ALA A 1 623 ? 0.496 5.756 -7.942 1.00 48.31 623 ALA A O 1
ATOM 4721 N N . GLU A 1 624 ? 1.590 7.631 -8.572 1.00 45.62 624 GLU A N 1
ATOM 4722 C CA . GLU A 1 624 ? 1.049 8.508 -7.518 1.00 46.78 624 GLU A CA 1
ATOM 4723 C C . GLU A 1 624 ? -0.334 9.032 -7.889 1.00 53.55 624 GLU A C 1
ATOM 4724 O O . GLU A 1 624 ? -1.085 9.490 -7.017 1.00 54.99 624 GLU A O 1
ATOM 4730 N N . GLY A 1 625 ? -0.653 8.952 -9.175 1.00 48.54 625 GLY A N 1
ATOM 4731 C CA . GLY A 1 625 ? -1.935 9.393 -9.707 1.00 47.45 625 GLY A CA 1
ATOM 4732 C C . GLY A 1 625 ? -1.969 9.537 -11.214 1.00 49.74 625 GLY A C 1
ATOM 4733 O O . GLY A 1 625 ? -1.059 9.087 -11.936 1.00 47.65 625 GLY A O 1
ATOM 4734 N N . MET A 1 626 ? -3.033 10.202 -11.675 1.00 44.34 626 MET A N 1
ATOM 4735 C CA . MET A 1 626 ? -3.343 10.414 -13.080 1.00 43.07 626 MET A CA 1
ATOM 4736 C C . MET A 1 626 ? -3.629 11.862 -13.374 1.00 47.17 626 MET A C 1
ATOM 4737 O O . MET A 1 626 ? -4.217 12.566 -12.553 1.00 47.06 626 MET A O 1
ATOM 4742 N N . ASP A 1 627 ? -3.215 12.306 -14.557 1.00 43.72 627 ASP A N 1
ATOM 4743 C CA . ASP A 1 627 ? -3.491 13.639 -15.087 1.00 43.63 627 ASP A CA 1
ATOM 4744 C C . ASP A 1 627 ? -4.523 13.474 -16.212 1.00 46.77 627 ASP A C 1
ATOM 4745 O O . ASP A 1 627 ? -4.637 12.395 -16.794 1.00 45.57 627 ASP A O 1
ATOM 4750 N N . ALA A 1 628 ? -5.300 14.516 -16.478 1.00 43.68 628 ALA A N 1
ATOM 4751 C CA . ALA A 1 628 ? -6.255 14.528 -17.579 1.00 42.20 628 ALA A CA 1
ATOM 4752 C C . ALA A 1 628 ? -5.446 14.613 -18.868 1.00 45.55 628 ALA A C 1
ATOM 4753 O O . ALA A 1 628 ? -4.539 15.431 -18.986 1.00 45.55 628 ALA A O 1
ATOM 4755 N N . ASP A 1 629 ? -5.726 13.712 -19.802 1.00 43.01 629 ASP A N 1
ATOM 4756 C CA . ASP A 1 629 ? -5.102 13.717 -21.121 1.00 42.74 629 ASP A CA 1
ATOM 4757 C C . ASP A 1 629 ? -5.983 14.702 -21.918 1.00 44.63 629 ASP A C 1
ATOM 4758 O O . ASP A 1 629 ? -6.941 14.280 -22.580 1.00 41.47 629 ASP A O 1
ATOM 4763 N N . ASP A 1 630 ? -5.722 16.015 -21.742 1.00 40.49 630 ASP A N 1
ATOM 4764 C CA . ASP A 1 630 ? -6.525 17.076 -22.356 1.00 41.52 630 ASP A CA 1
ATOM 4765 C C . ASP A 1 630 ? -5.803 17.862 -23.482 1.00 46.42 630 ASP A C 1
ATOM 4766 O O . ASP A 1 630 ? -6.230 18.969 -23.828 1.00 47.42 630 ASP A O 1
ATOM 4771 N N . ALA A 1 631 ? -4.725 17.292 -24.057 1.00 42.96 631 ALA A N 1
ATOM 4772 C CA . ALA A 1 631 ? -3.938 17.962 -25.100 1.00 43.49 631 ALA A CA 1
ATOM 4773 C C . ALA A 1 631 ? -4.778 18.281 -26.326 1.00 48.03 631 ALA A C 1
ATOM 4774 O O . ALA A 1 631 ? -4.758 19.435 -26.779 1.00 48.56 631 ALA A O 1
ATOM 4776 N N . LEU A 1 632 ? -5.560 17.287 -26.820 1.00 43.02 632 LEU A N 1
ATOM 4777 C CA . LEU A 1 632 ? -6.462 17.458 -27.969 1.00 42.09 632 LEU A CA 1
ATOM 4778 C C . LEU A 1 632 ? -7.479 18.584 -27.723 1.00 43.95 632 LEU A C 1
ATOM 4779 O O . LEU A 1 632 ? -7.635 19.448 -28.584 1.00 43.18 632 LEU A O 1
ATOM 4784 N N . ALA A 1 633 ? -8.116 18.599 -26.544 1.00 39.01 633 ALA A N 1
ATOM 4785 C CA . ALA A 1 633 ? -9.113 19.608 -26.184 1.00 39.83 633 ALA A CA 1
ATOM 4786 C C . ALA A 1 633 ? -8.517 21.016 -26.151 1.00 46.48 633 ALA A C 1
ATOM 4787 O O . ALA A 1 633 ? -9.189 21.973 -26.521 1.00 46.86 633 ALA A O 1
ATOM 4789 N N . LYS A 1 634 ? -7.263 21.143 -25.695 1.00 44.65 634 LYS A N 1
ATOM 4790 C CA . LYS A 1 634 ? -6.560 22.427 -25.637 1.00 44.75 634 LYS A CA 1
ATOM 4791 C C . LYS A 1 634 ? -6.143 22.839 -27.057 1.00 49.95 634 LYS A C 1
ATOM 4792 O O . LYS A 1 634 ? -6.240 24.016 -27.423 1.00 50.66 634 LYS A O 1
ATOM 4798 N N . ALA A 1 635 ? -5.751 21.854 -27.873 1.00 45.73 635 ALA A N 1
ATOM 4799 C CA . ALA A 1 635 ? -5.366 22.064 -29.262 1.00 46.07 635 ALA A CA 1
ATOM 4800 C C . ALA A 1 635 ? -6.538 22.427 -30.187 1.00 52.62 635 ALA A C 1
ATOM 4801 O O . ALA A 1 635 ? -6.330 23.195 -31.122 1.00 53.37 635 ALA A O 1
ATOM 4803 N N . VAL A 1 636 ? -7.744 21.870 -29.978 1.00 49.37 636 VAL A N 1
ATOM 4804 C CA . VAL A 1 636 ? -8.869 22.137 -30.901 1.00 49.65 636 VAL A CA 1
ATOM 4805 C C . VAL A 1 636 ? -9.822 23.269 -30.445 1.00 51.67 636 VAL A C 1
ATOM 4806 O O . VAL A 1 636 ? -10.561 23.792 -31.277 1.00 50.63 636 VAL A O 1
ATOM 4810 N N . GLY A 1 637 ? -9.848 23.576 -29.149 1.00 47.38 637 GLY A N 1
ATOM 4811 C CA . GLY A 1 637 ? -10.728 24.594 -28.583 1.00 47.34 637 GLY A CA 1
ATOM 4812 C C . GLY A 1 637 ? -12.202 24.215 -28.622 1.00 51.38 637 GLY A C 1
ATOM 4813 O O . GLY A 1 637 ? -12.550 23.037 -28.741 1.00 49.49 637 GLY A O 1
ATOM 4814 N N . THR A 1 638 ? -13.080 25.216 -28.552 1.00 49.38 638 THR A N 1
ATOM 4815 C CA . THR A 1 638 ? -14.539 25.006 -28.564 1.00 49.12 638 THR A CA 1
ATOM 4816 C C . THR A 1 638 ? -15.226 25.366 -29.896 1.00 52.42 638 THR A C 1
ATOM 4817 O O . THR A 1 638 ? -16.441 25.214 -30.008 1.00 51.13 638 THR A O 1
ATOM 4821 N N . LYS A 1 639 ? -14.461 25.835 -30.892 1.00 52.00 639 LYS A N 1
ATOM 4822 C CA . LYS A 1 639 ? -14.999 26.310 -32.173 1.00 53.36 639 LYS A CA 1
ATOM 4823 C C . LYS A 1 639 ? -14.723 25.405 -33.387 1.00 57.32 639 LYS A C 1
ATOM 4824 O O . LYS A 1 639 ? -15.206 25.728 -34.485 1.00 58.16 639 LYS A O 1
ATOM 4830 N N . ILE A 1 640 ? -13.993 24.275 -33.199 1.00 51.18 640 ILE A N 1
ATOM 4831 C CA . ILE A 1 640 ? -13.664 23.333 -34.288 1.00 50.26 640 ILE A CA 1
ATOM 4832 C C . ILE A 1 640 ? -14.923 22.646 -34.888 1.00 52.90 640 ILE A C 1
ATOM 4833 O O . ILE A 1 640 ? -14.885 22.170 -36.021 1.00 51.98 640 ILE A O 1
ATOM 4838 N N . ALA A 1 641 ? -16.023 22.593 -34.106 1.00 48.40 641 ALA A N 1
ATOM 4839 C CA . ALA A 1 641 ? -17.302 22.023 -34.511 1.00 46.84 641 ALA A CA 1
ATOM 4840 C C . ALA A 1 641 ? -18.396 22.884 -33.874 1.00 48.81 641 ALA A C 1
ATOM 4841 O O . ALA A 1 641 ? -18.091 23.547 -32.881 1.00 45.34 641 ALA A O 1
ATOM 4843 N N . PRO A 1 642 ? -19.674 22.863 -34.368 1.00 47.69 642 PRO A N 1
ATOM 4844 C CA . PRO A 1 642 ? -20.744 23.659 -33.712 1.00 47.08 642 PRO A CA 1
ATOM 4845 C C . PRO A 1 642 ? -20.905 23.382 -32.217 1.00 53.39 642 PRO A C 1
ATOM 4846 O O . PRO A 1 642 ? -21.145 24.326 -31.462 1.00 55.52 642 PRO A O 1
ATOM 4850 N N . GLU A 1 643 ? -20.729 22.111 -31.780 1.00 48.40 643 GLU A N 1
ATOM 4851 C CA . GLU A 1 643 ? -20.778 21.714 -30.370 1.00 46.85 643 GLU A CA 1
ATOM 4852 C C . GLU A 1 643 ? -19.517 20.942 -30.029 1.00 47.34 643 GLU A C 1
ATOM 4853 O O . GLU A 1 643 ? -19.170 20.003 -30.740 1.00 45.93 643 GLU A O 1
ATOM 4859 N N . VAL A 1 644 ? -18.812 21.358 -28.972 1.00 42.41 644 VAL A N 1
ATOM 4860 C CA . VAL A 1 644 ? -17.577 20.703 -28.501 1.00 40.09 644 VAL A CA 1
ATOM 4861 C C . VAL A 1 644 ? -17.710 20.420 -26.977 1.00 44.55 644 VAL A C 1
ATOM 4862 O O . VAL A 1 644 ? -17.897 21.348 -26.195 1.00 44.96 644 VAL A O 1
ATOM 4866 N N . TYR A 1 645 ? -17.579 19.148 -26.583 1.00 39.91 645 TYR A N 1
ATOM 4867 C CA . TYR A 1 645 ? -17.672 18.702 -25.196 1.00 39.23 645 TYR A CA 1
ATOM 4868 C C . TYR A 1 645 ? -16.490 17.822 -24.822 1.00 42.55 645 TYR A C 1
ATOM 4869 O O . TYR A 1 645 ? -15.970 17.099 -25.665 1.00 44.05 645 TYR A O 1
ATOM 4878 N N . SER A 1 646 ? -16.106 17.860 -23.557 1.00 36.44 646 SER A N 1
ATOM 4879 C CA . SER A 1 646 ? -15.069 17.014 -22.978 1.00 36.09 646 SER A CA 1
ATOM 4880 C C . SER A 1 646 ? -15.752 16.261 -21.857 1.00 38.83 646 SER A C 1
ATOM 4881 O O . SER A 1 646 ? -16.487 16.885 -21.083 1.00 37.01 646 SER A O 1
ATOM 4884 N N . ILE A 1 647 ? -15.599 14.917 -21.827 1.00 35.79 647 ILE A N 1
ATOM 4885 C CA . ILE A 1 647 ? -16.217 14.022 -20.825 1.00 34.26 647 ILE A CA 1
ATOM 4886 C C . ILE A 1 647 ? -15.196 13.033 -20.278 1.00 35.93 647 ILE A C 1
ATOM 4887 O O . ILE A 1 647 ? -14.153 12.798 -20.902 1.00 37.00 647 ILE A O 1
ATOM 4892 N N . GLY A 1 648 ? -15.520 12.458 -19.120 1.00 31.13 648 GLY A N 1
ATOM 4893 C CA . GLY A 1 648 ? -14.684 11.496 -18.435 1.00 30.81 648 GLY A CA 1
ATOM 4894 C C . GLY A 1 648 ? -13.444 12.131 -17.854 1.00 35.57 648 GLY A C 1
ATOM 4895 O O . GLY A 1 648 ? -13.452 13.321 -17.549 1.00 37.04 648 GLY A O 1
ATOM 4896 N N . ASP A 1 649 ? -12.359 11.362 -17.765 1.00 32.93 649 ASP A N 1
ATOM 4897 C CA . ASP A 1 649 ? -11.102 11.771 -17.148 1.00 34.30 649 ASP A CA 1
ATOM 4898 C C . ASP A 1 649 ? -10.373 12.888 -17.876 1.00 40.05 649 ASP A C 1
ATOM 4899 O O . ASP A 1 649 ? -9.590 13.586 -17.217 1.00 41.87 649 ASP A O 1
ATOM 4904 N N . CYS A 1 650 ? -10.669 13.144 -19.172 1.00 35.12 650 CYS A N 1
ATOM 4905 C CA . CYS A 1 650 ? -9.975 14.244 -19.867 1.00 35.80 650 CYS A CA 1
ATOM 4906 C C . CYS A 1 650 ? -10.560 15.604 -19.464 1.00 39.51 650 CYS A C 1
ATOM 4907 O O . CYS A 1 650 ? -9.907 16.627 -19.653 1.00 36.85 650 CYS A O 1
ATOM 4910 N N . ALA A 1 651 ? -11.776 15.588 -18.863 1.00 37.53 651 ALA A N 1
ATOM 4911 C CA . ALA A 1 651 ? -12.472 16.768 -18.348 1.00 38.01 651 ALA A CA 1
ATOM 4912 C C . ALA A 1 651 ? -12.148 16.978 -16.856 1.00 45.31 651 ALA A C 1
ATOM 4913 O O . ALA A 1 651 ? -12.699 17.876 -16.228 1.00 46.22 651 ALA A O 1
ATOM 4915 N N . GLY A 1 652 ? -11.248 16.160 -16.313 1.00 43.55 652 GLY A N 1
ATOM 4916 C CA . GLY A 1 652 ? -10.871 16.161 -14.899 1.00 42.63 652 GLY A CA 1
ATOM 4917 C C . GLY A 1 652 ? -10.925 14.742 -14.368 1.00 44.91 652 GLY A C 1
ATOM 4918 O O . GLY A 1 652 ? -11.973 14.085 -14.471 1.00 43.75 652 GLY A O 1
ATOM 4919 N N . VAL A 1 653 ? -9.789 14.240 -13.834 1.00 40.33 653 VAL A N 1
ATOM 4920 C CA . VAL A 1 653 ? -9.674 12.857 -13.362 1.00 39.35 653 VAL A CA 1
ATOM 4921 C C . VAL A 1 653 ? -10.579 12.558 -12.149 1.00 45.65 653 VAL A C 1
ATOM 4922 O O . VAL A 1 653 ? -10.461 13.150 -11.078 1.00 46.72 653 VAL A O 1
ATOM 4926 N N . ARG A 1 654 ? -11.515 11.643 -12.382 1.00 43.83 654 ARG A N 1
ATOM 4927 C CA . ARG A 1 654 ? -12.444 11.094 -11.404 1.00 43.37 654 ARG A CA 1
ATOM 4928 C C . ARG A 1 654 ? -12.233 9.583 -11.535 1.00 47.73 654 ARG A C 1
ATOM 4929 O O . ARG A 1 654 ? -11.068 9.172 -11.675 1.00 49.51 654 ARG A O 1
ATOM 4937 N N . LYS A 1 655 ? -13.259 8.748 -11.455 1.00 41.34 655 LYS A N 1
ATOM 4938 C CA . LYS A 1 655 ? -12.993 7.303 -11.599 1.00 39.80 655 LYS A CA 1
ATOM 4939 C C . LYS A 1 655 ? -13.946 6.683 -12.618 1.00 38.73 655 LYS A C 1
ATOM 4940 O O . LYS A 1 655 ? -14.533 7.421 -13.399 1.00 36.69 655 LYS A O 1
ATOM 4946 N N . LEU A 1 656 ? -14.120 5.347 -12.607 1.00 34.55 656 LEU A N 1
ATOM 4947 C CA . LEU A 1 656 ? -14.961 4.652 -13.571 1.00 33.99 656 LEU A CA 1
ATOM 4948 C C . LEU A 1 656 ? -16.443 5.012 -13.471 1.00 36.23 656 LEU A C 1
ATOM 4949 O O . LEU A 1 656 ? -17.083 5.199 -14.497 1.00 34.71 656 LEU A O 1
ATOM 4954 N N . TYR A 1 657 ? -16.969 5.154 -12.256 1.00 33.92 657 TYR A N 1
ATOM 4955 C CA . TYR A 1 657 ? -18.372 5.504 -12.015 1.00 34.06 657 TYR A CA 1
ATOM 4956 C C . TYR A 1 657 ? -18.698 6.813 -12.733 1.00 37.19 657 TYR A C 1
ATOM 4957 O O . TYR A 1 657 ? -19.662 6.876 -13.487 1.00 37.17 657 TYR A O 1
ATOM 4966 N N . GLU A 1 658 ? -17.859 7.842 -12.535 1.00 33.57 658 GLU A N 1
ATOM 4967 C CA . GLU A 1 658 ? -18.057 9.173 -13.110 1.00 32.79 658 GLU A CA 1
ATOM 4968 C C . GLU A 1 658 ? -17.907 9.202 -14.624 1.00 36.69 658 GLU A C 1
ATOM 4969 O O . GLU A 1 658 ? -18.674 9.903 -15.267 1.00 37.51 658 GLU A O 1
ATOM 4975 N N . ALA A 1 659 ? -16.981 8.392 -15.195 1.00 32.05 659 ALA A N 1
ATOM 4976 C CA . ALA A 1 659 ? -16.738 8.267 -16.638 1.00 32.84 659 ALA A CA 1
ATOM 4977 C C . ALA A 1 659 ? -17.995 7.731 -17.330 1.00 37.76 659 ALA A C 1
ATOM 4978 O O . ALA A 1 659 ? -18.488 8.367 -18.265 1.00 39.30 659 ALA A O 1
ATOM 4980 N N . ILE A 1 660 ? -18.544 6.609 -16.833 1.00 33.08 660 ILE A N 1
ATOM 4981 C CA . ILE A 1 660 ? -19.756 5.978 -17.358 1.00 33.10 660 ILE A CA 1
ATOM 4982 C C . ILE A 1 660 ? -20.988 6.924 -17.210 1.00 36.39 660 ILE A C 1
ATOM 4983 O O . ILE A 1 660 ? -21.726 7.111 -18.175 1.00 35.70 660 ILE A O 1
ATOM 4988 N N . HIS A 1 661 ? -21.124 7.588 -16.053 1.00 33.11 661 HIS A N 1
ATOM 4989 C CA . HIS A 1 661 ? -22.209 8.536 -15.796 1.00 33.46 661 HIS A CA 1
ATOM 4990 C C . HIS A 1 661 ? -22.123 9.764 -16.696 1.00 37.24 661 HIS A C 1
ATOM 4991 O O . HIS A 1 661 ? -23.155 10.182 -17.222 1.00 36.91 661 HIS A O 1
ATOM 4998 N N . ASP A 1 662 ? -20.899 10.303 -16.906 1.00 34.01 662 ASP A N 1
ATOM 4999 C CA . ASP A 1 662 ? -20.650 11.434 -17.831 1.00 35.23 662 ASP A CA 1
ATOM 5000 C C . ASP A 1 662 ? -21.040 11.053 -19.256 1.00 38.50 662 ASP A C 1
ATOM 5001 O O . ASP A 1 662 ? -21.624 11.881 -19.948 1.00 40.24 662 ASP A O 1
ATOM 5006 N N . GLY A 1 663 ? -20.712 9.815 -19.669 1.00 32.17 663 GLY A N 1
ATOM 5007 C CA . GLY A 1 663 ? -21.038 9.284 -20.988 1.00 30.08 663 GLY A CA 1
ATOM 5008 C C . GLY A 1 663 ? -22.540 9.191 -21.200 1.00 36.92 663 GLY A C 1
ATOM 5009 O O . GLY A 1 663 ? -23.051 9.633 -22.235 1.00 36.92 663 GLY A O 1
ATOM 5010 N N . TYR A 1 664 ? -23.274 8.666 -20.187 1.00 33.77 664 TYR A N 1
ATOM 5011 C CA . TYR A 1 664 ? -24.727 8.530 -20.270 1.00 33.42 664 TYR A CA 1
ATOM 5012 C C . TYR A 1 664 ? -25.349 9.919 -20.410 1.00 36.43 664 TYR A C 1
ATOM 5013 O O . TYR A 1 664 ? -26.161 10.142 -21.309 1.00 33.02 664 TYR A O 1
ATOM 5022 N N . LYS A 1 665 ? -24.934 10.854 -19.530 1.00 35.83 665 LYS A N 1
ATOM 5023 C CA . LYS A 1 665 ? -25.440 12.223 -19.493 1.00 36.33 665 LYS A CA 1
ATOM 5024 C C . LYS A 1 665 ? -25.135 12.967 -20.785 1.00 41.37 665 LYS A C 1
ATOM 5025 O O . LYS A 1 665 ? -25.977 13.716 -21.269 1.00 42.70 665 LYS A O 1
ATOM 5031 N N . MET A 1 666 ? -23.973 12.705 -21.388 1.00 37.08 666 MET A N 1
ATOM 5032 C CA . MET A 1 666 ? -23.624 13.330 -22.646 1.00 35.99 666 MET A CA 1
ATOM 5033 C C . MET A 1 666 ? -24.510 12.768 -23.769 1.00 38.86 666 MET A C 1
ATOM 5034 O O . MET A 1 666 ? -25.103 13.533 -24.513 1.00 38.51 666 MET A O 1
ATOM 5039 N N . GLY A 1 667 ? -24.648 11.448 -23.808 1.00 35.55 667 GLY A N 1
ATOM 5040 C CA . GLY A 1 667 ? -25.425 10.722 -24.801 1.00 35.87 667 GLY A CA 1
ATOM 5041 C C . GLY A 1 667 ? -26.890 11.099 -24.841 1.00 40.92 667 GLY A C 1
ATOM 5042 O O . GLY A 1 667 ? -27.446 11.180 -25.932 1.00 39.73 667 GLY A O 1
ATOM 5043 N N . VAL A 1 668 ? -27.530 11.324 -23.658 1.00 37.47 668 VAL A N 1
ATOM 5044 C CA . VAL A 1 668 ? -28.946 11.709 -23.570 1.00 38.11 668 VAL A CA 1
ATOM 5045 C C . VAL A 1 668 ? -29.200 13.162 -23.914 1.00 45.69 668 VAL A C 1
ATOM 5046 O O . VAL A 1 668 ? -30.323 13.460 -24.317 1.00 45.79 668 VAL A O 1
ATOM 5050 N N . LYS A 1 669 ? -28.222 14.076 -23.668 1.00 43.35 669 LYS A N 1
ATOM 5051 C CA . LYS A 1 669 ? -28.460 15.507 -23.856 1.00 45.45 669 LYS A CA 1
ATOM 5052 C C . LYS A 1 669 ? -28.242 16.023 -25.302 1.00 52.06 669 LYS A C 1
ATOM 5053 O O . LYS A 1 669 ? -28.704 17.134 -25.601 1.00 52.13 669 LYS A O 1
ATOM 5059 N N . ILE A 1 670 ? -27.537 15.253 -26.171 1.00 48.11 670 ILE A N 1
ATOM 5060 C CA . ILE A 1 670 ? -27.273 15.660 -27.566 1.00 49.02 670 ILE A CA 1
ATOM 5061 C C . ILE A 1 670 ? -28.608 15.892 -28.279 1.00 56.35 670 ILE A C 1
ATOM 5062 O O . ILE A 1 670 ? -29.310 14.955 -28.634 1.00 53.39 670 ILE A O 1
ATOM 5067 N N . ARG A 1 671 ? -28.989 17.158 -28.395 1.00 60.20 671 ARG A N 1
ATOM 5068 C CA . ARG A 1 671 ? -30.277 17.544 -28.962 1.00 64.30 671 ARG A CA 1
ATOM 5069 C C . ARG A 1 671 ? -30.375 17.380 -30.485 1.00 73.45 671 ARG A C 1
ATOM 5070 O O . ARG A 1 671 ? -29.368 17.250 -31.186 1.00 71.74 671 ARG A O 1
ATOM 5078 N N . GLY A 1 672 ? -31.612 17.408 -30.962 1.00 75.06 672 GLY A N 1
ATOM 5079 C CA . GLY A 1 672 ? -31.940 17.367 -32.376 1.00 77.31 672 GLY A CA 1
ATOM 5080 C C . GLY A 1 672 ? -32.838 18.528 -32.757 1.00 84.78 672 GLY A C 1
ATOM 5081 O O . GLY A 1 672 ? -34.067 18.413 -32.664 1.00 85.14 672 GLY A O 1
ATOM 5082 N N . SER A 1 673 ? -32.229 19.665 -33.185 1.00 82.79 673 SER A N 1
ATOM 5083 C CA . SER A 1 673 ? -32.964 20.865 -33.622 1.00 107.06 673 SER A CA 1
ATOM 5084 C C . SER A 1 673 ? -32.322 21.582 -34.809 1.00 119.02 673 SER A C 1
ATOM 5085 O O . SER A 1 673 ? -31.108 21.759 -34.848 1.00 80.27 673 SER A O 1
ATOM 5088 N N . MET B 1 13 ? -7.389 -27.950 -66.958 1.00 66.26 13 MET B N 1
ATOM 5089 C CA . MET B 1 13 ? -8.447 -28.412 -66.094 1.00 64.48 13 MET B CA 1
ATOM 5090 C C . MET B 1 13 ? -7.767 -28.846 -64.833 1.00 63.70 13 MET B C 1
ATOM 5091 O O . MET B 1 13 ? -6.794 -29.626 -64.847 1.00 63.14 13 MET B O 1
ATOM 5096 N N . TYR B 1 14 ? -8.287 -28.314 -63.746 1.00 56.43 14 TYR B N 1
ATOM 5097 C CA . TYR B 1 14 ? -7.958 -28.489 -62.332 1.00 54.20 14 TYR B CA 1
ATOM 5098 C C . TYR B 1 14 ? -6.540 -28.025 -61.978 1.00 58.64 14 TYR B C 1
ATOM 5099 O O . TYR B 1 14 ? -5.793 -28.718 -61.274 1.00 58.68 14 TYR B O 1
ATOM 5108 N N . GLU B 1 15 ? -6.200 -26.814 -62.446 1.00 54.58 15 GLU B N 1
ATOM 5109 C CA . GLU B 1 15 ? -4.897 -26.189 -62.236 1.00 54.92 15 GLU B CA 1
ATOM 5110 C C . GLU B 1 15 ? -4.590 -26.034 -60.765 1.00 60.19 15 GLU B C 1
ATOM 5111 O O . GLU B 1 15 ? -3.456 -26.292 -60.378 1.00 61.75 15 GLU B O 1
ATOM 5117 N N . ASN B 1 16 ? -5.586 -25.644 -59.949 1.00 55.87 16 ASN B N 1
ATOM 5118 C CA . ASN B 1 16 ? -5.394 -25.442 -58.524 1.00 55.41 16 ASN B CA 1
ATOM 5119 C C . ASN B 1 16 ? -5.178 -26.722 -57.763 1.00 59.24 16 ASN B C 1
ATOM 5120 O O . ASN B 1 16 ? -4.315 -26.737 -56.898 1.00 60.74 16 ASN B O 1
ATOM 5125 N N . LEU B 1 17 ? -5.908 -27.788 -58.086 1.00 53.60 17 LEU B N 1
ATOM 5126 C CA . LEU B 1 17 ? -5.754 -29.087 -57.422 1.00 51.46 17 LEU B CA 1
ATOM 5127 C C . LEU B 1 17 ? -4.430 -29.771 -57.771 1.00 57.33 17 LEU B C 1
ATOM 5128 O O . LEU B 1 17 ? -3.911 -30.548 -56.973 1.00 56.82 17 LEU B O 1
ATOM 5133 N N . CYS B 1 18 ? -3.900 -29.493 -58.960 1.00 55.96 18 CYS B N 1
ATOM 5134 C CA . CYS B 1 18 ? -2.683 -30.119 -59.461 1.00 57.48 18 CYS B CA 1
ATOM 5135 C C . CYS B 1 18 ? -1.413 -29.281 -59.236 1.00 58.54 18 CYS B C 1
ATOM 5136 O O . CYS B 1 18 ? -0.318 -29.730 -59.566 1.00 57.50 18 CYS B O 1
ATOM 5139 N N . LYS B 1 19 ? -1.570 -28.114 -58.588 1.00 54.69 19 LYS B N 1
ATOM 5140 C CA . LYS B 1 19 ? -0.527 -27.159 -58.220 1.00 54.85 19 LYS B CA 1
ATOM 5141 C C . LYS B 1 19 ? 0.252 -27.694 -56.984 1.00 56.51 19 LYS B C 1
ATOM 5142 O O . LYS B 1 19 ? -0.379 -28.155 -56.031 1.00 55.31 19 LYS B O 1
ATOM 5148 N N . PRO B 1 20 ? 1.603 -27.634 -56.958 1.00 51.55 20 PRO B N 1
ATOM 5149 C CA . PRO B 1 20 ? 2.339 -28.123 -55.775 1.00 50.56 20 PRO B CA 1
ATOM 5150 C C . PRO B 1 20 ? 2.252 -27.205 -54.533 1.00 53.82 20 PRO B C 1
ATOM 5151 O O . PRO B 1 20 ? 1.771 -26.075 -54.614 1.00 55.42 20 PRO B O 1
ATOM 5155 N N . ILE B 1 21 ? 2.721 -27.695 -53.379 1.00 48.95 21 ILE B N 1
ATOM 5156 C CA . ILE B 1 21 ? 2.684 -26.955 -52.100 1.00 48.11 21 ILE B CA 1
ATOM 5157 C C . ILE B 1 21 ? 3.798 -27.392 -51.139 1.00 52.92 21 ILE B C 1
ATOM 5158 O O . ILE B 1 21 ? 4.095 -28.576 -51.062 1.00 52.31 21 ILE B O 1
ATOM 5163 N N . LYS B 1 22 ? 4.380 -26.451 -50.380 1.00 51.92 22 LYS B N 1
ATOM 5164 C CA . LYS B 1 22 ? 5.398 -26.792 -49.381 1.00 53.11 22 LYS B CA 1
ATOM 5165 C C . LYS B 1 22 ? 4.733 -27.047 -48.020 1.00 57.04 22 LYS B C 1
ATOM 5166 O O . LYS B 1 22 ? 4.012 -26.188 -47.517 1.00 55.05 22 LYS B O 1
ATOM 5172 N N . ILE B 1 23 ? 4.907 -28.260 -47.481 1.00 56.16 23 ILE B N 1
ATOM 5173 C CA . ILE B 1 23 ? 4.418 -28.652 -46.146 1.00 56.04 23 ILE B CA 1
ATOM 5174 C C . ILE B 1 23 ? 5.683 -28.848 -45.347 1.00 62.26 23 ILE B C 1
ATOM 5175 O O . ILE B 1 23 ? 6.412 -29.834 -45.528 1.00 61.06 23 ILE B O 1
ATOM 5180 N N . GLY B 1 24 ? 5.977 -27.841 -44.538 1.00 62.29 24 GLY B N 1
ATOM 5181 C CA . GLY B 1 24 ? 7.227 -27.767 -43.802 1.00 63.96 24 GLY B CA 1
ATOM 5182 C C . GLY B 1 24 ? 8.300 -27.450 -44.827 1.00 70.28 24 GLY B C 1
ATOM 5183 O O . GLY B 1 24 ? 8.116 -26.542 -45.647 1.00 70.08 24 GLY B O 1
ATOM 5184 N N . ASN B 1 25 ? 9.380 -28.244 -44.853 1.00 68.01 25 ASN B N 1
ATOM 5185 C CA . ASN B 1 25 ? 10.443 -28.057 -45.853 1.00 69.24 25 ASN B CA 1
ATOM 5186 C C . ASN B 1 25 ? 10.362 -29.167 -46.935 1.00 70.37 25 ASN B C 1
ATOM 5187 O O . ASN B 1 25 ? 11.359 -29.489 -47.583 1.00 70.92 25 ASN B O 1
ATOM 5192 N N . HIS B 1 26 ? 9.166 -29.757 -47.108 1.00 63.74 26 HIS B N 1
ATOM 5193 C CA . HIS B 1 26 ? 8.922 -30.834 -48.063 1.00 62.26 26 HIS B CA 1
ATOM 5194 C C . HIS B 1 26 ? 7.884 -30.400 -49.082 1.00 62.43 26 HIS B C 1
ATOM 5195 O O . HIS B 1 26 ? 6.799 -29.934 -48.717 1.00 61.80 26 HIS B O 1
ATOM 5202 N N . LEU B 1 27 ? 8.237 -30.531 -50.359 1.00 56.82 27 LEU B N 1
ATOM 5203 C CA . LEU B 1 27 ? 7.382 -30.165 -51.477 1.00 55.74 27 LEU B CA 1
ATOM 5204 C C . LEU B 1 27 ? 6.459 -31.306 -51.837 1.00 58.09 27 LEU B C 1
ATOM 5205 O O . LEU B 1 27 ? 6.902 -32.421 -52.109 1.00 59.26 27 LEU B O 1
ATOM 5210 N N . VAL B 1 28 ? 5.171 -31.017 -51.812 1.00 51.87 28 VAL B N 1
ATOM 5211 C CA . VAL B 1 28 ? 4.102 -31.959 -52.120 1.00 49.53 28 VAL B CA 1
ATOM 5212 C C . VAL B 1 28 ? 3.729 -31.637 -53.548 1.00 50.16 28 VAL B C 1
ATOM 5213 O O . VAL B 1 28 ? 3.683 -30.458 -53.877 1.00 48.81 28 VAL B O 1
ATOM 5217 N N . LYS B 1 29 ? 3.528 -32.660 -54.401 1.00 47.67 29 LYS B N 1
ATOM 5218 C CA . LYS B 1 29 ? 3.286 -32.488 -55.847 1.00 48.96 29 LYS B CA 1
ATOM 5219 C C . LYS B 1 29 ? 1.895 -31.932 -56.236 1.00 53.42 29 LYS B C 1
ATOM 5220 O O . LYS B 1 29 ? 1.741 -31.381 -57.332 1.00 54.91 29 LYS B O 1
ATOM 5226 N N . ASN B 1 30 ? 0.894 -32.089 -55.372 1.00 50.08 30 ASN B N 1
ATOM 5227 C CA . ASN B 1 30 ? -0.455 -31.578 -55.637 1.00 49.60 30 ASN B CA 1
ATOM 5228 C C . ASN B 1 30 ? -1.195 -31.250 -54.336 1.00 52.58 30 ASN B C 1
ATOM 5229 O O . ASN B 1 30 ? -0.640 -31.424 -53.259 1.00 51.26 30 ASN B O 1
ATOM 5234 N N . ARG B 1 31 ? -2.446 -30.785 -54.453 1.00 49.93 31 ARG B N 1
ATOM 5235 C CA . ARG B 1 31 ? -3.299 -30.389 -53.339 1.00 49.43 31 ARG B CA 1
ATOM 5236 C C . ARG B 1 31 ? -4.319 -31.481 -53.005 1.00 53.12 31 ARG B C 1
ATOM 5237 O O . ARG B 1 31 ? -5.409 -31.190 -52.501 1.00 54.00 31 ARG B O 1
ATOM 5245 N N . MET B 1 32 ? -3.972 -32.740 -53.278 1.00 47.07 32 MET B N 1
ATOM 5246 C CA . MET B 1 32 ? -4.851 -33.854 -52.946 1.00 44.99 32 MET B CA 1
ATOM 5247 C C . MET B 1 32 ? -4.231 -34.753 -51.864 1.00 46.85 32 MET B C 1
ATOM 5248 O O . MET B 1 32 ? -3.127 -35.280 -52.026 1.00 47.06 32 MET B O 1
ATOM 5253 N N . LYS B 1 33 ? -4.916 -34.840 -50.728 1.00 42.77 33 LYS B N 1
ATOM 5254 C CA . LYS B 1 33 ? -4.469 -35.587 -49.545 1.00 41.11 33 LYS B CA 1
ATOM 5255 C C . LYS B 1 33 ? -5.375 -36.743 -49.232 1.00 45.25 33 LYS B C 1
ATOM 5256 O O . LYS B 1 33 ? -6.581 -36.552 -49.061 1.00 44.59 33 LYS B O 1
ATOM 5262 N N . TYR B 1 34 ? -4.796 -37.945 -49.145 1.00 44.76 34 TYR B N 1
ATOM 5263 C CA . TYR B 1 34 ? -5.544 -39.122 -48.721 1.00 44.32 34 TYR B CA 1
ATOM 5264 C C . TYR B 1 34 ? -5.417 -39.186 -47.180 1.00 46.21 34 TYR B C 1
ATOM 5265 O O . TYR B 1 34 ? -4.319 -39.389 -46.652 1.00 45.02 34 TYR B O 1
ATOM 5274 N N . ALA B 1 35 ? -6.550 -38.972 -46.480 1.00 41.35 35 ALA B N 1
ATOM 5275 C CA . ALA B 1 35 ? -6.669 -38.937 -45.020 1.00 39.53 35 ALA B CA 1
ATOM 5276 C C . ALA B 1 35 ? -6.556 -40.296 -44.313 1.00 40.41 35 ALA B C 1
ATOM 5277 O O . ALA B 1 35 ? -6.857 -41.325 -44.909 1.00 39.01 35 ALA B O 1
ATOM 5279 N N . ALA B 1 36 ? -6.179 -40.278 -43.014 1.00 40.18 36 ALA B N 1
ATOM 5280 C CA . ALA B 1 36 ? -6.057 -41.466 -42.150 1.00 41.00 36 ALA B CA 1
ATOM 5281 C C . ALA B 1 36 ? -7.326 -42.301 -42.162 1.00 44.28 36 ALA B C 1
ATOM 5282 O O . ALA B 1 36 ? -8.439 -41.755 -42.108 1.00 43.91 36 ALA B O 1
ATOM 5284 N N . THR B 1 37 ? -7.148 -43.620 -42.338 1.00 40.88 37 THR B N 1
ATOM 5285 C CA . THR B 1 37 ? -8.242 -44.574 -42.484 1.00 39.87 37 THR B CA 1
ATOM 5286 C C . THR B 1 37 ? -7.973 -45.882 -41.726 1.00 42.66 37 THR B C 1
ATOM 5287 O O . THR B 1 37 ? -7.341 -46.777 -42.276 1.00 43.15 37 THR B O 1
ATOM 5291 N N . VAL B 1 38 ? -8.454 -46.022 -40.499 1.00 41.10 38 VAL B N 1
ATOM 5292 C CA . VAL B 1 38 ? -8.328 -47.331 -39.823 1.00 42.38 38 VAL B CA 1
ATOM 5293 C C . VAL B 1 38 ? -9.230 -48.305 -40.648 1.00 46.96 38 VAL B C 1
ATOM 5294 O O . VAL B 1 38 ? -10.355 -47.941 -41.041 1.00 46.03 38 VAL B O 1
ATOM 5298 N N . ASP B 1 39 ? -8.689 -49.483 -40.991 1.00 43.50 39 ASP B N 1
ATOM 5299 C CA . ASP B 1 39 ? -9.396 -50.406 -41.889 1.00 43.61 39 ASP B CA 1
ATOM 5300 C C . ASP B 1 39 ? -9.444 -51.857 -41.427 1.00 50.31 39 ASP B C 1
ATOM 5301 O O . ASP B 1 39 ? -10.038 -52.681 -42.110 1.00 52.05 39 ASP B O 1
ATOM 5306 N N . ASN B 1 40 ? -8.838 -52.172 -40.280 1.00 47.46 40 ASN B N 1
ATOM 5307 C CA . ASN B 1 40 ? -8.772 -53.531 -39.717 1.00 47.53 40 ASN B CA 1
ATOM 5308 C C . ASN B 1 40 ? -7.954 -54.482 -40.623 1.00 52.44 40 ASN B C 1
ATOM 5309 O O . ASN B 1 40 ? -8.216 -55.685 -40.680 1.00 52.86 40 ASN B O 1
ATOM 5314 N N . PHE B 1 41 ? -6.943 -53.925 -41.307 1.00 48.84 41 PHE B N 1
ATOM 5315 C CA . PHE B 1 41 ? -6.061 -54.649 -42.216 1.00 49.51 41 PHE B CA 1
ATOM 5316 C C . PHE B 1 41 ? -4.759 -55.024 -41.531 1.00 52.90 41 PHE B C 1
ATOM 5317 O O . PHE B 1 41 ? -4.016 -55.842 -42.056 1.00 53.07 41 PHE B O 1
ATOM 5325 N N . CYS B 1 42 ? -4.465 -54.435 -40.372 1.00 49.18 42 CYS B N 1
ATOM 5326 C CA . CYS B 1 42 ? -3.237 -54.783 -39.690 1.00 49.69 42 CYS B CA 1
ATOM 5327 C C . CYS B 1 42 ? -3.464 -56.027 -38.857 1.00 54.10 42 CYS B C 1
ATOM 5328 O O . CYS B 1 42 ? -4.617 -56.437 -38.633 1.00 51.32 42 CYS B O 1
ATOM 5331 N N . ASP B 1 43 ? -2.353 -56.656 -38.443 1.00 52.24 43 ASP B N 1
ATOM 5332 C CA . ASP B 1 43 ? -2.357 -57.877 -37.662 1.00 53.22 43 ASP B CA 1
ATOM 5333 C C . ASP B 1 43 ? -3.123 -57.637 -36.373 1.00 59.11 43 ASP B C 1
ATOM 5334 O O . ASP B 1 43 ? -2.736 -56.792 -35.575 1.00 59.85 43 ASP B O 1
ATOM 5339 N N . THR B 1 44 ? -4.276 -58.305 -36.245 1.00 55.88 44 THR B N 1
ATOM 5340 C CA . THR B 1 44 ? -5.188 -58.212 -35.107 1.00 56.23 44 THR B CA 1
ATOM 5341 C C . THR B 1 44 ? -4.531 -58.673 -33.780 1.00 61.13 44 THR B C 1
ATOM 5342 O O . THR B 1 44 ? -4.937 -58.220 -32.711 1.00 60.25 44 THR B O 1
ATOM 5346 N N . LYS B 1 45 ? -3.501 -59.527 -33.862 1.00 58.86 45 LYS B N 1
ATOM 5347 C CA . LYS B 1 45 ? -2.812 -60.066 -32.691 1.00 60.18 45 LYS B CA 1
ATOM 5348 C C . LYS B 1 45 ? -1.846 -59.086 -32.041 1.00 61.75 45 LYS B C 1
ATOM 5349 O O . LYS B 1 45 ? -1.679 -59.133 -30.819 1.00 62.17 45 LYS B O 1
ATOM 5355 N N . ASN B 1 46 ? -1.151 -58.259 -32.846 1.00 54.52 46 ASN B N 1
ATOM 5356 C CA . ASN B 1 46 ? -0.088 -57.406 -32.318 1.00 53.54 46 ASN B CA 1
ATOM 5357 C C . ASN B 1 46 ? -0.001 -55.961 -32.864 1.00 55.98 46 ASN B C 1
ATOM 5358 O O . ASN B 1 46 ? 0.948 -55.253 -32.499 1.00 55.80 46 ASN B O 1
ATOM 5363 N N . GLY B 1 47 ? -0.912 -55.558 -33.758 1.00 50.52 47 GLY B N 1
ATOM 5364 C CA . GLY B 1 47 ? -0.910 -54.214 -34.345 1.00 49.22 47 GLY B CA 1
ATOM 5365 C C . GLY B 1 47 ? 0.121 -53.966 -35.431 1.00 54.58 47 GLY B C 1
ATOM 5366 O O . GLY B 1 47 ? 0.327 -52.821 -35.860 1.00 54.41 47 GLY B O 1
ATOM 5367 N N . ASN B 1 48 ? 0.767 -55.038 -35.896 1.00 52.61 48 ASN B N 1
ATOM 5368 C CA . ASN B 1 48 ? 1.768 -54.970 -36.962 1.00 53.02 48 ASN B CA 1
ATOM 5369 C C . ASN B 1 48 ? 1.139 -54.737 -38.316 1.00 57.12 48 ASN B C 1
ATOM 5370 O O . ASN B 1 48 ? 0.087 -55.302 -38.628 1.00 57.26 48 ASN B O 1
ATOM 5375 N N . VAL B 1 49 ? 1.837 -53.953 -39.144 1.00 52.90 49 VAL B N 1
ATOM 5376 C CA . VAL B 1 49 ? 1.488 -53.671 -40.525 1.00 51.97 49 VAL B CA 1
ATOM 5377 C C . VAL B 1 49 ? 1.783 -54.972 -41.292 1.00 58.15 49 VAL B C 1
ATOM 5378 O O . VAL B 1 49 ? 2.871 -55.537 -41.150 1.00 58.62 49 VAL B O 1
ATOM 5382 N N . ILE B 1 50 ? 0.812 -55.439 -42.096 1.00 53.71 50 ILE B N 1
ATOM 5383 C CA . ILE B 1 50 ? 0.956 -56.634 -42.928 1.00 53.67 50 ILE B CA 1
ATOM 5384 C C . ILE B 1 50 ? 0.644 -56.273 -44.401 1.00 58.83 50 ILE B C 1
ATOM 5385 O O . ILE B 1 50 ? 0.265 -55.137 -44.668 1.00 58.20 50 ILE B O 1
ATOM 5390 N N . ASP B 1 51 ? 0.837 -57.209 -45.346 1.00 57.92 51 ASP B N 1
ATOM 5391 C CA . ASP B 1 51 ? 0.662 -56.986 -46.786 1.00 58.52 51 ASP B CA 1
ATOM 5392 C C . ASP B 1 51 ? -0.675 -56.394 -47.181 1.00 60.86 51 ASP B C 1
ATOM 5393 O O . ASP B 1 51 ? -0.682 -55.539 -48.076 1.00 60.48 51 ASP B O 1
ATOM 5398 N N . ARG B 1 52 ? -1.787 -56.780 -46.499 1.00 55.50 52 ARG B N 1
ATOM 5399 C CA . ARG B 1 52 ? -3.112 -56.226 -46.805 1.00 53.83 52 ARG B CA 1
ATOM 5400 C C . ARG B 1 52 ? -3.082 -54.711 -46.659 1.00 57.94 52 ARG B C 1
ATOM 5401 O O . ARG B 1 52 ? -3.578 -54.019 -47.536 1.00 57.90 52 ARG B O 1
ATOM 5409 N N . GLU B 1 53 ? -2.448 -54.200 -45.579 1.00 54.23 53 GLU B N 1
ATOM 5410 C CA . GLU B 1 53 ? -2.345 -52.758 -45.343 1.00 52.80 53 GLU B CA 1
ATOM 5411 C C . GLU B 1 53 ? -1.421 -52.067 -46.337 1.00 53.70 53 GLU B C 1
ATOM 5412 O O . GLU B 1 53 ? -1.788 -51.018 -46.873 1.00 52.55 53 GLU B O 1
ATOM 5418 N N . ILE B 1 54 ? -0.214 -52.636 -46.547 1.00 49.83 54 ILE B N 1
ATOM 5419 C CA . ILE B 1 54 ? 0.823 -52.125 -47.452 1.00 49.84 54 ILE B CA 1
ATOM 5420 C C . ILE B 1 54 ? 0.268 -51.879 -48.847 1.00 53.55 54 ILE B C 1
ATOM 5421 O O . ILE B 1 54 ? 0.450 -50.790 -49.399 1.00 53.05 54 ILE B O 1
ATOM 5426 N N . GLU B 1 55 ? -0.418 -52.888 -49.405 1.00 50.15 55 GLU B N 1
ATOM 5427 C CA . GLU B 1 55 ? -0.966 -52.822 -50.749 1.00 50.32 55 GLU B CA 1
ATOM 5428 C C . GLU B 1 55 ? -2.157 -51.899 -50.849 1.00 53.52 55 GLU B C 1
ATOM 5429 O O . GLU B 1 55 ? -2.385 -51.293 -51.907 1.00 54.73 55 GLU B O 1
ATOM 5435 N N . TYR B 1 56 ? -2.902 -51.759 -49.747 1.00 47.64 56 TYR B N 1
ATOM 5436 C CA . TYR B 1 56 ? -4.017 -50.825 -49.697 1.00 46.06 56 TYR B CA 1
ATOM 5437 C C . TYR B 1 56 ? -3.515 -49.393 -49.863 1.00 51.14 56 TYR B C 1
ATOM 5438 O O . TYR B 1 56 ? -4.040 -48.667 -50.695 1.00 50.76 56 TYR B O 1
ATOM 5447 N N . LEU B 1 57 ? -2.520 -48.990 -49.048 1.00 49.24 57 LEU B N 1
ATOM 5448 C CA . LEU B 1 57 ? -1.978 -47.630 -49.077 1.00 48.54 57 LEU B CA 1
ATOM 5449 C C . LEU B 1 57 ? -1.051 -47.394 -50.262 1.00 51.70 57 LEU B C 1
ATOM 5450 O O . LEU B 1 57 ? -0.978 -46.264 -50.740 1.00 49.02 57 LEU B O 1
ATOM 5455 N N . ARG B 1 58 ? -0.399 -48.463 -50.776 1.00 50.30 58 ARG B N 1
ATOM 5456 C CA . ARG B 1 58 ? 0.430 -48.363 -51.991 1.00 51.42 58 ARG B CA 1
ATOM 5457 C C . ARG B 1 58 ? -0.461 -47.994 -53.184 1.00 56.20 58 ARG B C 1
ATOM 5458 O O . ARG B 1 58 ? -0.016 -47.247 -54.062 1.00 56.51 58 ARG B O 1
ATOM 5466 N N . GLU B 1 59 ? -1.720 -48.502 -53.202 1.00 52.65 59 GLU B N 1
ATOM 5467 C CA . GLU B 1 59 ? -2.653 -48.192 -54.288 1.00 52.88 59 GLU B CA 1
ATOM 5468 C C . GLU B 1 59 ? -3.022 -46.699 -54.272 1.00 54.41 59 GLU B C 1
ATOM 5469 O O . GLU B 1 59 ? -3.135 -46.097 -55.330 1.00 53.65 59 GLU B O 1
ATOM 5475 N N . ARG B 1 60 ? -3.147 -46.097 -53.069 1.00 50.31 60 ARG B N 1
ATOM 5476 C CA . ARG B 1 60 ? -3.471 -44.669 -52.948 1.00 48.64 60 ARG B CA 1
ATOM 5477 C C . ARG B 1 60 ? -2.284 -43.823 -53.387 1.00 54.10 60 ARG B C 1
ATOM 5478 O O . ARG B 1 60 ? -2.471 -42.803 -54.046 1.00 55.00 60 ARG B O 1
ATOM 5486 N N . ALA B 1 61 ? -1.065 -44.298 -53.085 1.00 50.22 61 ALA B N 1
ATOM 5487 C CA . ALA B 1 61 ? 0.182 -43.648 -53.467 1.00 50.78 61 ALA B CA 1
ATOM 5488 C C . ALA B 1 61 ? 0.381 -43.730 -54.991 1.00 55.66 61 ALA B C 1
ATOM 5489 O O . ALA B 1 61 ? 0.694 -42.704 -55.612 1.00 54.76 61 ALA B O 1
ATOM 5491 N N . LYS B 1 62 ? 0.132 -44.924 -55.604 1.00 52.81 62 LYS B N 1
ATOM 5492 C CA . LYS B 1 62 ? 0.207 -45.117 -57.060 1.00 53.88 62 LYS B CA 1
ATOM 5493 C C . LYS B 1 62 ? -0.897 -44.287 -57.729 1.00 56.20 62 LYS B C 1
ATOM 5494 O O . LYS B 1 62 ? -0.731 -43.832 -58.865 1.00 57.14 62 LYS B O 1
ATOM 5500 N N . GLY B 1 63 ? -2.009 -44.118 -56.999 1.00 49.85 63 GLY B N 1
ATOM 5501 C CA . GLY B 1 63 ? -3.174 -43.351 -57.413 1.00 48.68 63 GLY B CA 1
ATOM 5502 C C . GLY B 1 63 ? -2.964 -41.861 -57.631 1.00 54.21 63 GLY B C 1
ATOM 5503 O O . GLY B 1 63 ? -3.873 -41.185 -58.109 1.00 54.48 63 GLY B O 1
ATOM 5504 N N . GLY B 1 64 ? -1.800 -41.338 -57.236 1.00 51.79 64 GLY B N 1
ATOM 5505 C CA . GLY B 1 64 ? -1.415 -39.942 -57.444 1.00 51.16 64 GLY B CA 1
ATOM 5506 C C . GLY B 1 64 ? -1.590 -38.942 -56.317 1.00 52.81 64 GLY B C 1
ATOM 5507 O O . GLY B 1 64 ? -1.356 -37.746 -56.535 1.00 54.28 64 GLY B O 1
ATOM 5508 N N . PHE B 1 65 ? -1.995 -39.391 -55.115 1.00 45.35 65 PHE B N 1
ATOM 5509 C CA . PHE B 1 65 ? -2.184 -38.479 -53.975 1.00 42.58 65 PHE B CA 1
ATOM 5510 C C . PHE B 1 65 ? -0.846 -37.830 -53.588 1.00 47.14 65 PHE B C 1
ATOM 5511 O O . PHE B 1 65 ? 0.163 -38.528 -53.524 1.00 48.30 65 PHE B O 1
ATOM 5519 N N . GLY B 1 66 ? -0.836 -36.506 -53.385 1.00 42.12 66 GLY B N 1
ATOM 5520 C CA . GLY B 1 66 ? 0.375 -35.789 -53.009 1.00 41.40 66 GLY B CA 1
ATOM 5521 C C . GLY B 1 66 ? 0.808 -36.194 -51.606 1.00 45.28 66 GLY B C 1
ATOM 5522 O O . GLY B 1 66 ? 2.008 -36.301 -51.314 1.00 43.98 66 GLY B O 1
ATOM 5523 N N . ILE B 1 67 ? -0.187 -36.441 -50.733 1.00 40.11 67 ILE B N 1
ATOM 5524 C CA . ILE B 1 67 ? 0.008 -36.862 -49.355 1.00 39.82 67 ILE B CA 1
ATOM 5525 C C . ILE B 1 67 ? -0.810 -38.117 -49.091 1.00 43.25 67 ILE B C 1
ATOM 5526 O O . ILE B 1 67 ? -1.996 -38.148 -49.416 1.00 42.49 67 ILE B O 1
ATOM 5531 N N . VAL B 1 68 ? -0.183 -39.133 -48.470 1.00 40.73 68 VAL B N 1
ATOM 5532 C CA . VAL B 1 68 ? -0.866 -40.361 -48.044 1.00 41.70 68 VAL B CA 1
ATOM 5533 C C . VAL B 1 68 ? -0.605 -40.530 -46.534 1.00 44.31 68 VAL B C 1
ATOM 5534 O O . VAL B 1 68 ? 0.541 -40.663 -46.109 1.00 45.33 68 VAL B O 1
ATOM 5538 N N . VAL B 1 69 ? -1.669 -40.448 -45.742 1.00 39.13 69 VAL B N 1
ATOM 5539 C CA . VAL B 1 69 ? -1.577 -40.581 -44.292 1.00 38.01 69 VAL B CA 1
ATOM 5540 C C . VAL B 1 69 ? -1.849 -42.020 -43.908 1.00 45.01 69 VAL B C 1
ATOM 5541 O O . VAL B 1 69 ? -2.767 -42.637 -44.457 1.00 44.20 69 VAL B O 1
ATOM 5545 N N . SER B 1 70 ? -1.067 -42.559 -42.939 1.00 44.30 70 SER B N 1
ATOM 5546 C CA . SER B 1 70 ? -1.317 -43.903 -42.406 1.00 43.55 70 SER B CA 1
ATOM 5547 C C . SER B 1 70 ? -2.592 -43.791 -41.579 1.00 47.05 70 SER B C 1
ATOM 5548 O O . SER B 1 70 ? -3.015 -42.682 -41.277 1.00 45.16 70 SER B O 1
ATOM 5551 N N . GLN B 1 71 ? -3.138 -44.919 -41.129 1.00 46.03 71 GLN B N 1
ATOM 5552 C CA . GLN B 1 71 ? -4.264 -44.910 -40.212 1.00 46.68 71 GLN B CA 1
ATOM 5553 C C . GLN B 1 71 ? -3.717 -44.477 -38.833 1.00 50.66 71 GLN B C 1
ATOM 5554 O O . GLN B 1 71 ? -2.493 -44.523 -38.597 1.00 50.58 71 GLN B O 1
ATOM 5560 N N . GLY B 1 72 ? -4.612 -44.038 -37.949 1.00 46.37 72 GLY B N 1
ATOM 5561 C CA . GLY B 1 72 ? -4.214 -43.645 -36.604 1.00 45.53 72 GLY B CA 1
ATOM 5562 C C . GLY B 1 72 ? -3.725 -44.853 -35.839 1.00 48.25 72 GLY B C 1
ATOM 5563 O O . GLY B 1 72 ? -4.436 -45.853 -35.747 1.00 45.94 72 GLY B O 1
ATOM 5564 N N . GLY B 1 73 ? -2.468 -44.806 -35.410 1.00 46.98 73 GLY B N 1
ATOM 5565 C CA . GLY B 1 73 ? -1.852 -45.913 -34.688 1.00 46.71 73 GLY B CA 1
ATOM 5566 C C . GLY B 1 73 ? -1.985 -45.744 -33.193 1.00 50.02 73 GLY B C 1
ATOM 5567 O O . GLY B 1 73 ? -1.772 -44.636 -32.687 1.00 49.68 73 GLY B O 1
ATOM 5568 N N . TYR B 1 74 ? -2.337 -46.826 -32.466 1.00 47.40 74 TYR B N 1
ATOM 5569 C CA . TYR B 1 74 ? -2.483 -46.701 -31.016 1.00 47.79 74 TYR B CA 1
ATOM 5570 C C . TYR B 1 74 ? -1.111 -46.550 -30.311 1.00 51.74 74 TYR B C 1
ATOM 5571 O O . TYR B 1 74 ? -0.127 -47.160 -30.732 1.00 51.97 74 TYR B O 1
ATOM 5580 N N . THR B 1 75 ? -1.049 -45.713 -29.269 1.00 48.00 75 THR B N 1
ATOM 5581 C CA . THR B 1 75 ? 0.185 -45.429 -28.513 1.00 49.20 75 THR B CA 1
ATOM 5582 C C . THR B 1 75 ? 0.326 -46.294 -27.259 1.00 52.67 75 THR B C 1
ATOM 5583 O O . THR B 1 75 ? 1.352 -46.211 -26.577 1.00 50.76 75 THR B O 1
ATOM 5587 N N . HIS B 1 76 ? -0.716 -47.093 -26.947 1.00 49.37 76 HIS B N 1
ATOM 5588 C CA . HIS B 1 76 ? -0.793 -47.982 -25.781 1.00 49.58 76 HIS B CA 1
ATOM 5589 C C . HIS B 1 76 ? -1.955 -48.917 -26.074 1.00 51.94 76 HIS B C 1
ATOM 5590 O O . HIS B 1 76 ? -2.944 -48.463 -26.641 1.00 50.31 76 HIS B O 1
ATOM 5597 N N . ILE B 1 77 ? -1.865 -50.191 -25.655 1.00 48.90 77 ILE B N 1
ATOM 5598 C CA . ILE B 1 77 ? -2.902 -51.201 -25.896 1.00 48.82 77 ILE B CA 1
ATOM 5599 C C . ILE B 1 77 ? -4.305 -50.766 -25.415 1.00 54.15 77 ILE B C 1
ATOM 5600 O O . ILE B 1 77 ? -5.282 -51.155 -26.049 1.00 55.51 77 ILE B O 1
ATOM 5605 N N . LEU B 1 78 ? -4.404 -49.928 -24.364 1.00 51.12 78 LEU B N 1
ATOM 5606 C CA . LEU B 1 78 ? -5.692 -49.419 -23.849 1.00 50.01 78 LEU B CA 1
ATOM 5607 C C . LEU B 1 78 ? -6.332 -48.468 -24.837 1.00 52.12 78 LEU B C 1
ATOM 5608 O O . LEU B 1 78 ? -7.563 -48.301 -24.837 1.00 50.24 78 LEU B O 1
ATOM 5613 N N . GLY B 1 79 ? -5.481 -47.851 -25.670 1.00 48.35 79 GLY B N 1
ATOM 5614 C CA . GLY B 1 79 ? -5.884 -46.935 -26.732 1.00 47.47 79 GLY B CA 1
ATOM 5615 C C . GLY B 1 79 ? -6.273 -47.619 -28.031 1.00 50.89 79 GLY B C 1
ATOM 5616 O O . GLY B 1 79 ? -6.552 -46.926 -29.012 1.00 48.31 79 GLY B O 1
ATOM 5617 N N . LYS B 1 80 ? -6.275 -48.987 -28.065 1.00 48.70 80 LYS B N 1
ATOM 5618 C CA . LYS B 1 80 ? -6.667 -49.750 -29.259 1.00 48.01 80 LYS B CA 1
ATOM 5619 C C . LYS B 1 80 ? -8.196 -49.733 -29.342 1.00 51.57 80 LYS B C 1
ATOM 5620 O O . LYS B 1 80 ? -8.863 -50.209 -28.423 1.00 52.73 80 LYS B O 1
ATOM 5626 N N . GLY B 1 81 ? -8.730 -49.118 -30.393 1.00 46.39 81 GLY B N 1
ATOM 5627 C CA . GLY B 1 81 ? -10.171 -48.973 -30.559 1.00 45.79 81 GLY B CA 1
ATOM 5628 C C . GLY B 1 81 ? -10.761 -49.713 -31.738 1.00 47.70 81 GLY B C 1
ATOM 5629 O O . GLY B 1 81 ? -11.949 -49.559 -32.019 1.00 48.02 81 GLY B O 1
ATOM 5630 N N . TYR B 1 82 ? -9.930 -50.451 -32.482 1.00 41.85 82 TYR B N 1
ATOM 5631 C CA . TYR B 1 82 ? -10.355 -51.219 -33.659 1.00 41.67 82 TYR B CA 1
ATOM 5632 C C . TYR B 1 82 ? -9.580 -52.525 -33.665 1.00 45.55 82 TYR B C 1
ATOM 5633 O O . TYR B 1 82 ? -8.400 -52.521 -33.325 1.00 44.47 82 TYR B O 1
ATOM 5642 N N . VAL B 1 83 ? -10.252 -53.647 -33.976 1.00 41.86 83 VAL B N 1
ATOM 5643 C CA . VAL B 1 83 ? -9.680 -54.998 -33.881 1.00 42.10 83 VAL B CA 1
ATOM 5644 C C . VAL B 1 83 ? -8.330 -55.148 -34.592 1.00 46.89 83 VAL B C 1
ATOM 5645 O O . VAL B 1 83 ? -7.436 -55.827 -34.074 1.00 46.35 83 VAL B O 1
ATOM 5649 N N . GLY B 1 84 ? -8.210 -54.544 -35.771 1.00 44.31 84 GLY B N 1
ATOM 5650 C CA . GLY B 1 84 ? -6.983 -54.626 -36.545 1.00 45.10 84 GLY B CA 1
ATOM 5651 C C . GLY B 1 84 ? -6.263 -53.299 -36.674 1.00 51.09 84 GLY B C 1
ATOM 5652 O O . GLY B 1 84 ? -5.620 -53.052 -37.698 1.00 51.41 84 GLY B O 1
ATOM 5653 N N . GLN B 1 85 ? -6.369 -52.433 -35.647 1.00 47.78 85 GLN B N 1
ATOM 5654 C CA . GLN B 1 85 ? -5.697 -51.140 -35.630 1.00 47.92 85 GLN B CA 1
ATOM 5655 C C . GLN B 1 85 ? -4.185 -51.323 -35.597 1.00 53.01 85 GLN B C 1
ATOM 5656 O O . GLN B 1 85 ? -3.675 -52.263 -34.964 1.00 53.57 85 GLN B O 1
ATOM 5662 N N . MET B 1 86 ? -3.487 -50.366 -36.217 1.00 47.20 86 MET B N 1
ATOM 5663 C CA . MET B 1 86 ? -2.036 -50.309 -36.259 1.00 45.27 86 MET B CA 1
ATOM 5664 C C . MET B 1 86 ? -1.542 -49.911 -34.877 1.00 46.18 86 MET B C 1
ATOM 5665 O O . MET B 1 86 ? -2.180 -49.116 -34.187 1.00 42.05 86 MET B O 1
ATOM 5670 N N . GLY B 1 87 ? -0.392 -50.460 -34.513 1.00 43.72 87 GLY B N 1
ATOM 5671 C CA . GLY B 1 87 ? 0.249 -50.138 -33.252 1.00 44.20 87 GLY B CA 1
ATOM 5672 C C . GLY B 1 87 ? 1.512 -49.329 -33.432 1.00 52.34 87 GLY B C 1
ATOM 5673 O O . GLY B 1 87 ? 2.259 -49.530 -34.407 1.00 55.04 87 GLY B O 1
ATOM 5674 N N . LEU B 1 88 ? 1.745 -48.392 -32.499 1.00 48.59 88 LEU B N 1
ATOM 5675 C CA . LEU B 1 88 ? 2.940 -47.537 -32.443 1.00 48.70 88 LEU B CA 1
ATOM 5676 C C . LEU B 1 88 ? 3.485 -47.577 -31.001 1.00 54.67 88 LEU B C 1
ATOM 5677 O O . LEU B 1 88 ? 3.521 -46.550 -30.303 1.00 53.75 88 LEU B O 1
ATOM 5682 N N . VAL B 1 89 ? 3.873 -48.782 -30.545 1.00 52.50 89 VAL B N 1
ATOM 5683 C CA . VAL B 1 89 ? 4.328 -49.006 -29.167 1.00 53.02 89 VAL B CA 1
ATOM 5684 C C . VAL B 1 89 ? 5.704 -49.652 -29.048 1.00 61.55 89 VAL B C 1
ATOM 5685 O O . VAL B 1 89 ? 6.561 -49.151 -28.314 1.00 61.78 89 VAL B O 1
ATOM 5689 N N . GLU B 1 90 ? 5.858 -50.821 -29.680 1.00 60.39 90 GLU B N 1
ATOM 5690 C CA . GLU B 1 90 ? 7.017 -51.700 -29.556 1.00 61.33 90 GLU B CA 1
ATOM 5691 C C . GLU B 1 90 ? 8.000 -51.606 -30.706 1.00 65.85 90 GLU B C 1
ATOM 5692 O O . GLU B 1 90 ? 7.622 -51.209 -31.811 1.00 65.30 90 GLU B O 1
ATOM 5698 N N . GLU B 1 91 ? 9.242 -52.080 -30.462 1.00 62.53 91 GLU B N 1
ATOM 5699 C CA . GLU B 1 91 ? 10.310 -52.177 -31.459 1.00 63.00 91 GLU B CA 1
ATOM 5700 C C . GLU B 1 91 ? 9.922 -53.155 -32.573 1.00 64.04 91 GLU B C 1
ATOM 5701 O O . GLU B 1 91 ? 10.340 -52.976 -33.712 1.00 63.28 91 GLU B O 1
ATOM 5707 N N . SER B 1 92 ? 9.097 -54.167 -32.244 1.00 59.15 92 SER B N 1
ATOM 5708 C CA . SER B 1 92 ? 8.573 -55.158 -33.189 1.00 58.48 92 SER B CA 1
ATOM 5709 C C . SER B 1 92 ? 7.570 -54.528 -34.207 1.00 61.50 92 SER B C 1
ATOM 5710 O O . SER B 1 92 ? 7.197 -55.189 -35.178 1.00 60.62 92 SER B O 1
ATOM 5713 N N . HIS B 1 93 ? 7.139 -53.257 -33.986 1.00 56.63 93 HIS B N 1
ATOM 5714 C CA . HIS B 1 93 ? 6.266 -52.551 -34.942 1.00 53.33 93 HIS B CA 1
ATOM 5715 C C . HIS B 1 93 ? 7.093 -51.922 -36.060 1.00 59.30 93 HIS B C 1
ATOM 5716 O O . HIS B 1 93 ? 6.555 -51.680 -37.134 1.00 60.24 93 HIS B O 1
ATOM 5723 N N . LEU B 1 94 ? 8.387 -51.626 -35.790 1.00 56.91 94 LEU B N 1
ATOM 5724 C CA . LEU B 1 94 ? 9.312 -50.948 -36.700 1.00 56.78 94 LEU B CA 1
ATOM 5725 C C . LEU B 1 94 ? 9.448 -51.595 -38.068 1.00 62.56 94 LEU B C 1
ATOM 5726 O O . LEU B 1 94 ? 9.345 -50.842 -39.038 1.00 63.21 94 LEU B O 1
ATOM 5731 N N . PRO B 1 95 ? 9.686 -52.931 -38.224 1.00 59.92 95 PRO B N 1
ATOM 5732 C CA . PRO B 1 95 ? 9.832 -53.482 -39.587 1.00 59.90 95 PRO B CA 1
ATOM 5733 C C . PRO B 1 95 ? 8.649 -53.193 -40.525 1.00 61.59 95 PRO B C 1
ATOM 5734 O O . PRO B 1 95 ? 8.863 -52.838 -41.685 1.00 59.61 95 PRO B O 1
ATOM 5738 N N . GLY B 1 96 ? 7.430 -53.313 -40.001 1.00 57.67 96 GLY B N 1
ATOM 5739 C CA . GLY B 1 96 ? 6.213 -53.063 -40.764 1.00 56.23 96 GLY B CA 1
ATOM 5740 C C . GLY B 1 96 ? 6.036 -51.608 -41.143 1.00 58.71 96 GLY B C 1
ATOM 5741 O O . GLY B 1 96 ? 5.609 -51.300 -42.264 1.00 58.08 96 GLY B O 1
ATOM 5742 N N . LEU B 1 97 ? 6.363 -50.699 -40.201 1.00 52.88 97 LEU B N 1
ATOM 5743 C CA . LEU B 1 97 ? 6.265 -49.258 -40.443 1.00 50.40 97 LEU B CA 1
ATOM 5744 C C . LEU B 1 97 ? 7.191 -48.842 -41.570 1.00 53.82 97 LEU B C 1
ATOM 5745 O O . LEU B 1 97 ? 6.784 -48.042 -42.410 1.00 53.74 97 LEU B O 1
ATOM 5750 N N . LYS B 1 98 ? 8.415 -49.424 -41.613 1.00 50.59 98 LYS B N 1
ATOM 5751 C CA . LYS B 1 98 ? 9.411 -49.166 -42.645 1.00 50.60 98 LYS B CA 1
ATOM 5752 C C . LYS B 1 98 ? 8.906 -49.619 -44.022 1.00 56.14 98 LYS B C 1
ATOM 5753 O O . LYS B 1 98 ? 9.004 -48.857 -44.978 1.00 54.67 98 LYS B O 1
ATOM 5759 N N . LYS B 1 99 ? 8.331 -50.835 -44.104 1.00 54.45 99 LYS B N 1
ATOM 5760 C CA . LYS B 1 99 ? 7.771 -51.393 -45.341 1.00 54.22 99 LYS B CA 1
ATOM 5761 C C . LYS B 1 99 ? 6.648 -50.520 -45.897 1.00 56.03 99 LYS B C 1
ATOM 5762 O O . LYS B 1 99 ? 6.579 -50.321 -47.112 1.00 55.62 99 LYS B O 1
ATOM 5768 N N . LEU B 1 100 ? 5.778 -50.010 -45.005 1.00 51.35 100 LEU B N 1
ATOM 5769 C CA . LEU B 1 100 ? 4.651 -49.145 -45.332 1.00 49.71 100 LEU B CA 1
ATOM 5770 C C . LEU B 1 100 ? 5.129 -47.813 -45.912 1.00 55.16 100 LEU B C 1
ATOM 5771 O O . LEU B 1 100 ? 4.695 -47.437 -47.003 1.00 53.97 100 LEU B O 1
ATOM 5776 N N . ALA B 1 101 ? 6.080 -47.150 -45.230 1.00 52.95 101 ALA B N 1
ATOM 5777 C CA . ALA B 1 101 ? 6.668 -45.885 -45.668 1.00 53.10 101 ALA B CA 1
ATOM 5778 C C . ALA B 1 101 ? 7.395 -46.048 -47.010 1.00 56.91 101 ALA B C 1
ATOM 5779 O O . ALA B 1 101 ? 7.182 -45.229 -47.902 1.00 57.20 101 ALA B O 1
ATOM 5781 N N . ASP B 1 102 ? 8.177 -47.138 -47.179 1.00 52.90 102 ASP B N 1
ATOM 5782 C CA . ASP B 1 102 ? 8.882 -47.422 -48.433 1.00 54.63 102 ASP B CA 1
ATOM 5783 C C . ASP B 1 102 ? 7.897 -47.467 -49.604 1.00 57.16 102 ASP B C 1
ATOM 5784 O O . ASP B 1 102 ? 8.115 -46.808 -50.612 1.00 55.45 102 ASP B O 1
ATOM 5789 N N . ALA B 1 103 ? 6.801 -48.224 -49.427 1.00 54.30 103 ALA B N 1
ATOM 5790 C CA . ALA B 1 103 ? 5.730 -48.418 -50.399 1.00 54.11 103 ALA B CA 1
ATOM 5791 C C . ALA B 1 103 ? 5.050 -47.092 -50.806 1.00 56.19 103 ALA B C 1
ATOM 5792 O O . ALA B 1 103 ? 4.842 -46.855 -51.994 1.00 55.51 103 ALA B O 1
ATOM 5794 N N . ILE B 1 104 ? 4.749 -46.215 -49.840 1.00 52.11 104 ILE B N 1
ATOM 5795 C CA . ILE B 1 104 ? 4.152 -44.914 -50.155 1.00 51.89 104 ILE B CA 1
ATOM 5796 C C . ILE B 1 104 ? 5.180 -44.018 -50.863 1.00 57.24 104 ILE B C 1
ATOM 5797 O O . ILE B 1 104 ? 4.884 -43.470 -51.928 1.00 55.42 104 ILE B O 1
ATOM 5802 N N . ASN B 1 105 ? 6.390 -43.874 -50.253 1.00 55.03 105 ASN B N 1
ATOM 5803 C CA . ASN B 1 105 ? 7.459 -43.018 -50.761 1.00 55.36 105 ASN B CA 1
ATOM 5804 C C . ASN B 1 105 ? 7.887 -43.345 -52.160 1.00 59.24 105 ASN B C 1
ATOM 5805 O O . ASN B 1 105 ? 8.111 -42.416 -52.939 1.00 58.83 105 ASN B O 1
ATOM 5810 N N . ALA B 1 106 ? 7.972 -44.652 -52.500 1.00 56.34 106 ALA B N 1
ATOM 5811 C CA . ALA B 1 106 ? 8.378 -45.105 -53.839 1.00 57.37 106 ALA B CA 1
ATOM 5812 C C . ALA B 1 106 ? 7.471 -44.566 -54.937 1.00 61.94 106 ALA B C 1
ATOM 5813 O O . ALA B 1 106 ? 7.928 -44.363 -56.052 1.00 63.32 106 ALA B O 1
ATOM 5815 N N . GLU B 1 107 ? 6.212 -44.283 -54.609 1.00 57.98 107 GLU B N 1
ATOM 5816 C CA . GLU B 1 107 ? 5.270 -43.773 -55.597 1.00 58.27 107 GLU B CA 1
ATOM 5817 C C . GLU B 1 107 ? 5.324 -42.259 -55.794 1.00 62.08 107 GLU B C 1
ATOM 5818 O O . GLU B 1 107 ? 4.746 -41.765 -56.767 1.00 62.55 107 GLU B O 1
ATOM 5824 N N . GLY B 1 108 ? 6.028 -41.551 -54.904 1.00 56.92 108 GLY B N 1
ATOM 5825 C CA . GLY B 1 108 ? 6.170 -40.098 -54.975 1.00 56.32 108 GLY B CA 1
ATOM 5826 C C . GLY B 1 108 ? 5.215 -39.328 -54.086 1.00 58.81 108 GLY B C 1
ATOM 5827 O O . GLY B 1 108 ? 5.138 -38.099 -54.156 1.00 57.21 108 GLY B O 1
ATOM 5828 N N . ALA B 1 109 ? 4.479 -40.047 -53.242 1.00 56.08 109 ALA B N 1
ATOM 5829 C CA . ALA B 1 109 ? 3.548 -39.439 -52.294 1.00 55.50 109 ALA B CA 1
ATOM 5830 C C . ALA B 1 109 ? 4.282 -39.148 -50.986 1.00 56.18 109 ALA B C 1
ATOM 5831 O O . ALA B 1 109 ? 5.135 -39.934 -50.569 1.00 55.10 109 ALA B O 1
ATOM 5833 N N . MET B 1 110 ? 3.987 -38.014 -50.361 1.00 51.53 110 MET B N 1
ATOM 5834 C CA . MET B 1 110 ? 4.580 -37.684 -49.073 1.00 50.47 110 MET B CA 1
ATOM 5835 C C . MET B 1 110 ? 3.888 -38.580 -48.037 1.00 53.66 110 MET B C 1
ATOM 5836 O O . MET B 1 110 ? 2.682 -38.475 -47.883 1.00 54.66 110 MET B O 1
ATOM 5841 N N . SER B 1 111 ? 4.622 -39.495 -47.397 1.00 50.17 111 SER B N 1
ATOM 5842 C CA . SER B 1 111 ? 4.074 -40.383 -46.364 1.00 49.80 111 SER B CA 1
ATOM 5843 C C . SER B 1 111 ? 3.968 -39.625 -45.049 1.00 53.65 111 SER B C 1
ATOM 5844 O O . SER B 1 111 ? 4.935 -38.991 -44.618 1.00 54.29 111 SER B O 1
ATOM 5847 N N . ILE B 1 112 ? 2.782 -39.665 -44.426 1.00 48.84 112 ILE B N 1
ATOM 5848 C CA . ILE B 1 112 ? 2.540 -39.014 -43.144 1.00 45.80 112 ILE B CA 1
ATOM 5849 C C . ILE B 1 112 ? 1.987 -40.047 -42.179 1.00 48.98 112 ILE B C 1
ATOM 5850 O O . ILE B 1 112 ? 1.007 -40.715 -42.485 1.00 49.03 112 ILE B O 1
ATOM 5855 N N . GLY B 1 113 ? 2.632 -40.174 -41.028 1.00 44.41 113 GLY B N 1
ATOM 5856 C CA . GLY B 1 113 ? 2.240 -41.134 -40.012 1.00 42.93 113 GLY B CA 1
ATOM 5857 C C . GLY B 1 113 ? 1.342 -40.511 -38.975 1.00 44.95 113 GLY B C 1
ATOM 5858 O O . GLY B 1 113 ? 1.721 -39.523 -38.348 1.00 44.29 113 GLY B O 1
ATOM 5859 N N . GLN B 1 114 ? 0.135 -41.077 -38.785 1.00 39.85 114 GLN B N 1
ATOM 5860 C CA . GLN B 1 114 ? -0.790 -40.552 -37.807 1.00 38.09 114 GLN B CA 1
ATOM 5861 C C . GLN B 1 114 ? -0.720 -41.296 -36.452 1.00 45.25 114 GLN B C 1
ATOM 5862 O O . GLN B 1 114 ? -0.658 -42.534 -36.396 1.00 46.96 114 GLN B O 1
ATOM 5868 N N . ILE B 1 115 ? -0.758 -40.521 -35.368 1.00 41.47 115 ILE B N 1
ATOM 5869 C CA . ILE B 1 115 ? -0.717 -41.028 -34.003 1.00 42.01 115 ILE B CA 1
ATOM 5870 C C . ILE B 1 115 ? -2.106 -40.849 -33.412 1.00 48.52 115 ILE B C 1
ATOM 5871 O O . ILE B 1 115 ? -2.554 -39.713 -33.279 1.00 48.65 115 ILE B O 1
ATOM 5876 N N . MET B 1 116 ? -2.762 -41.949 -33.010 1.00 46.25 116 MET B N 1
ATOM 5877 C CA . MET B 1 116 ? -4.140 -41.888 -32.522 1.00 46.07 116 MET B CA 1
ATOM 5878 C C . MET B 1 116 ? -4.453 -42.923 -31.458 1.00 49.46 116 MET B C 1
ATOM 5879 O O . MET B 1 116 ? -4.728 -44.086 -31.761 1.00 49.92 116 MET B O 1
ATOM 5884 N N . HIS B 1 117 ? -4.398 -42.476 -30.196 1.00 43.95 117 HIS B N 1
ATOM 5885 C CA . HIS B 1 117 ? -4.850 -43.230 -29.024 1.00 43.26 117 HIS B CA 1
ATOM 5886 C C . HIS B 1 117 ? -6.383 -42.957 -29.043 1.00 48.59 117 HIS B C 1
ATOM 5887 O O . HIS B 1 117 ? -6.781 -41.786 -29.052 1.00 49.33 117 HIS B O 1
ATOM 5894 N N . THR B 1 118 ? -7.233 -44.007 -29.071 1.00 42.71 118 THR B N 1
ATOM 5895 C CA . THR B 1 118 ? -8.692 -43.825 -29.156 1.00 41.34 118 THR B CA 1
ATOM 5896 C C . THR B 1 118 ? -9.401 -43.419 -27.846 1.00 47.52 118 THR B C 1
ATOM 5897 O O . THR B 1 118 ? -10.616 -43.209 -27.864 1.00 48.34 118 THR B O 1
ATOM 5901 N N . GLY B 1 119 ? -8.652 -43.303 -26.749 1.00 42.93 119 GLY B N 1
ATOM 5902 C CA . GLY B 1 119 ? -9.155 -42.893 -25.452 1.00 43.81 119 GLY B CA 1
ATOM 5903 C C . GLY B 1 119 ? -10.453 -43.553 -25.035 1.00 51.18 119 GLY B C 1
ATOM 5904 O O . GLY B 1 119 ? -10.518 -44.777 -24.883 1.00 52.25 119 GLY B O 1
ATOM 5905 N N . ARG B 1 120 ? -11.506 -42.741 -24.888 1.00 47.35 120 ARG B N 1
ATOM 5906 C CA . ARG B 1 120 ? -12.829 -43.192 -24.455 1.00 48.06 120 ARG B CA 1
ATOM 5907 C C . ARG B 1 120 ? -13.454 -44.242 -25.355 1.00 50.25 120 ARG B C 1
ATOM 5908 O O . ARG B 1 120 ? -14.308 -45.005 -24.905 1.00 51.11 120 ARG B O 1
ATOM 5916 N N . TYR B 1 121 ? -12.974 -44.325 -26.598 1.00 44.37 121 TYR B N 1
ATOM 5917 C CA . TYR B 1 121 ? -13.455 -45.243 -27.633 1.00 42.12 121 TYR B CA 1
ATOM 5918 C C . TYR B 1 121 ? -12.662 -46.557 -27.696 1.00 47.96 121 TYR B C 1
ATOM 5919 O O . TYR B 1 121 ? -12.893 -47.378 -28.595 1.00 47.00 121 TYR B O 1
ATOM 5928 N N . GLY B 1 122 ? -11.748 -46.743 -26.736 1.00 46.04 122 GLY B N 1
ATOM 5929 C CA . GLY B 1 122 ? -10.933 -47.945 -26.619 1.00 46.17 122 GLY B CA 1
ATOM 5930 C C . GLY B 1 122 ? -11.771 -49.178 -26.347 1.00 49.89 122 GLY B C 1
ATOM 5931 O O . GLY B 1 122 ? -12.805 -49.074 -25.705 1.00 46.78 122 GLY B O 1
ATOM 5932 N N . HIS B 1 123 ? -11.347 -50.340 -26.869 1.00 49.79 123 HIS B N 1
ATOM 5933 C CA . HIS B 1 123 ? -12.029 -51.634 -26.734 1.00 50.47 123 HIS B CA 1
ATOM 5934 C C . HIS B 1 123 ? -11.022 -52.772 -26.451 1.00 57.01 123 HIS B C 1
ATOM 5935 O O . HIS B 1 123 ? -11.256 -53.889 -26.908 1.00 58.22 123 HIS B O 1
ATOM 5942 N N . ALA B 1 124 ? -9.934 -52.514 -25.693 1.00 53.44 124 ALA B N 1
ATOM 5943 C CA . ALA B 1 124 ? -8.902 -53.516 -25.364 1.00 54.27 124 ALA B CA 1
ATOM 5944 C C . ALA B 1 124 ? -9.449 -54.837 -24.787 1.00 59.06 124 ALA B C 1
ATOM 5945 O O . ALA B 1 124 ? -8.906 -55.902 -25.083 1.00 59.62 124 ALA B O 1
ATOM 5947 N N A HIS B 1 125 ? -10.520 -54.753 -23.965 0.50 55.40 125 HIS B N 1
ATOM 5948 N N B HIS B 1 125 ? -10.507 -54.754 -23.979 0.50 55.24 125 HIS B N 1
ATOM 5949 C CA A HIS B 1 125 ? -11.186 -55.907 -23.347 0.50 55.69 125 HIS B CA 1
ATOM 5950 C CA B HIS B 1 125 ? -11.220 -55.866 -23.338 0.50 55.42 125 HIS B CA 1
ATOM 5951 C C A HIS B 1 125 ? -11.735 -56.888 -24.403 0.50 59.72 125 HIS B C 1
ATOM 5952 C C B HIS B 1 125 ? -11.803 -56.860 -24.364 0.50 59.51 125 HIS B C 1
ATOM 5953 O O A HIS B 1 125 ? -11.691 -58.107 -24.207 0.50 60.41 125 HIS B O 1
ATOM 5954 O O B HIS B 1 125 ? -11.867 -58.064 -24.100 0.50 60.16 125 HIS B O 1
ATOM 5967 N N . GLU B 1 126 ? -12.203 -56.352 -25.539 1.00 54.48 126 GLU B N 1
ATOM 5968 C CA . GLU B 1 126 ? -12.726 -57.159 -26.628 1.00 53.46 126 GLU B CA 1
ATOM 5969 C C . GLU B 1 126 ? -11.616 -57.760 -27.494 1.00 58.94 126 GLU B C 1
ATOM 5970 O O . GLU B 1 126 ? -11.904 -58.590 -28.363 1.00 58.42 126 GLU B O 1
ATOM 5976 N N . TYR B 1 127 ? -10.357 -57.355 -27.276 1.00 56.83 127 TYR B N 1
ATOM 5977 C CA . TYR B 1 127 ? -9.248 -57.825 -28.102 1.00 57.74 127 TYR B CA 1
ATOM 5978 C C . TYR B 1 127 ? -8.303 -58.762 -27.338 1.00 64.61 127 TYR B C 1
ATOM 5979 O O . TYR B 1 127 ? -7.103 -58.812 -27.619 1.00 64.55 127 TYR B O 1
ATOM 5988 N N . GLY B 1 128 ? -8.874 -59.532 -26.408 1.00 63.18 128 GLY B N 1
ATOM 5989 C CA . GLY B 1 128 ? -8.155 -60.521 -25.613 1.00 64.17 128 GLY B CA 1
ATOM 5990 C C . GLY B 1 128 ? -7.194 -59.956 -24.590 1.00 70.12 128 GLY B C 1
ATOM 5991 O O . GLY B 1 128 ? -6.264 -60.653 -24.162 1.00 71.50 128 GLY B O 1
ATOM 5992 N N . ILE B 1 129 ? -7.404 -58.695 -24.191 1.00 65.05 129 ILE B N 1
ATOM 5993 C CA . ILE B 1 129 ? -6.569 -58.040 -23.196 1.00 64.96 129 ILE B CA 1
ATOM 5994 C C . ILE B 1 129 ? -7.319 -58.103 -21.871 1.00 69.46 129 ILE B C 1
ATOM 5995 O O . ILE B 1 129 ? -8.477 -57.688 -21.802 1.00 68.13 129 ILE B O 1
ATOM 6000 N N . HIS B 1 130 ? -6.660 -58.600 -20.818 1.00 68.10 130 HIS B N 1
ATOM 6001 C CA . HIS B 1 130 ? -7.271 -58.712 -19.488 1.00 69.18 130 HIS B CA 1
ATOM 6002 C C . HIS B 1 130 ? -6.622 -57.786 -18.466 1.00 69.82 130 HIS B C 1
ATOM 6003 O O . HIS B 1 130 ? -7.245 -57.402 -17.476 1.00 68.69 130 HIS B O 1
ATOM 6010 N N . GLU B 1 131 ? -5.381 -57.410 -18.738 1.00 65.37 131 GLU B N 1
ATOM 6011 C CA . GLU B 1 131 ? -4.560 -56.577 -17.881 1.00 65.57 131 GLU B CA 1
ATOM 6012 C C . GLU B 1 131 ? -3.642 -55.742 -18.729 1.00 67.63 131 GLU B C 1
ATOM 6013 O O . GLU B 1 131 ? -3.270 -56.149 -19.834 1.00 66.74 131 GLU B O 1
ATOM 6019 N N . ALA B 1 132 ? -3.236 -54.592 -18.185 1.00 63.35 132 ALA B N 1
ATOM 6020 C CA . ALA B 1 132 ? -2.219 -53.740 -18.776 1.00 62.48 132 ALA B CA 1
ATOM 6021 C C . ALA B 1 132 ? -1.505 -52.993 -17.664 1.00 67.07 132 ALA B C 1
ATOM 6022 O O . ALA B 1 132 ? -1.999 -52.946 -16.535 1.00 66.15 132 ALA B O 1
ATOM 6024 N N . ILE B 1 133 ? -0.329 -52.432 -17.981 1.00 64.68 133 ILE B N 1
ATOM 6025 C CA . ILE B 1 133 ? 0.466 -51.587 -17.092 1.00 65.05 133 ILE B CA 1
ATOM 6026 C C . ILE B 1 133 ? 0.282 -50.167 -17.617 1.00 67.73 133 ILE B C 1
ATOM 6027 O O . ILE B 1 133 ? 0.552 -49.919 -18.797 1.00 67.78 133 ILE B O 1
ATOM 6032 N N . ALA B 1 134 ? -0.217 -49.251 -16.769 1.00 62.44 134 ALA B N 1
ATOM 6033 C CA . ALA B 1 134 ? -0.419 -47.847 -17.148 1.00 61.02 134 ALA B CA 1
ATOM 6034 C C . ALA B 1 134 ? -0.120 -46.934 -15.967 1.00 65.35 134 ALA B C 1
ATOM 6035 O O . ALA B 1 134 ? -0.705 -47.083 -14.881 1.00 62.97 134 ALA B O 1
ATOM 6037 N N . GLY B 1 135 ? 0.829 -46.026 -16.198 1.00 63.51 135 GLY B N 1
ATOM 6038 C CA . GLY B 1 135 ? 1.337 -45.100 -15.199 1.00 64.87 135 GLY B CA 1
ATOM 6039 C C . GLY B 1 135 ? 2.064 -45.839 -14.091 1.00 70.82 135 GLY B C 1
ATOM 6040 O O . GLY B 1 135 ? 1.908 -45.502 -12.912 1.00 70.73 135 GLY B O 1
ATOM 6041 N N . GLY B 1 136 ? 2.806 -46.884 -14.477 1.00 67.81 136 GLY B N 1
ATOM 6042 C CA . GLY B 1 136 ? 3.570 -47.736 -13.568 1.00 68.07 136 GLY B CA 1
ATOM 6043 C C . GLY B 1 136 ? 2.742 -48.619 -12.648 1.00 72.24 136 GLY B C 1
ATOM 6044 O O . GLY B 1 136 ? 3.255 -49.098 -11.629 1.00 73.01 136 GLY B O 1
ATOM 6045 N N . LYS B 1 137 ? 1.459 -48.855 -12.995 1.00 67.06 137 LYS B N 1
ATOM 6046 C CA . LYS B 1 137 ? 0.549 -49.667 -12.189 1.00 66.58 137 LYS B CA 1
ATOM 6047 C C . LYS B 1 137 ? -0.286 -50.628 -13.033 1.00 69.53 137 LYS B C 1
ATOM 6048 O O . LYS B 1 137 ? -0.622 -50.313 -14.181 1.00 68.35 137 LYS B O 1
ATOM 6054 N N . THR B 1 138 ? -0.632 -51.796 -12.454 1.00 65.36 138 THR B N 1
ATOM 6055 C CA . THR B 1 138 ? -1.474 -52.793 -13.122 1.00 64.23 138 THR B CA 1
ATOM 6056 C C . THR B 1 138 ? -2.924 -52.310 -13.095 1.00 64.31 138 THR B C 1
ATOM 6057 O O . THR B 1 138 ? -3.461 -51.976 -12.034 1.00 63.24 138 THR B O 1
ATOM 6061 N N . VAL B 1 139 ? -3.538 -52.261 -14.279 1.00 58.44 139 VAL B N 1
ATOM 6062 C CA . VAL B 1 139 ? -4.899 -51.786 -14.463 1.00 56.84 139 VAL B CA 1
ATOM 6063 C C . VAL B 1 139 ? -5.699 -52.795 -15.269 1.00 63.00 139 VAL B C 1
ATOM 6064 O O . VAL B 1 139 ? -5.130 -53.626 -15.993 1.00 63.20 139 VAL B O 1
ATOM 6068 N N . GLY B 1 140 ? -7.017 -52.644 -15.218 1.00 59.70 140 GLY B N 1
ATOM 6069 C CA . GLY B 1 140 ? -7.922 -53.453 -16.018 1.00 59.00 140 GLY B CA 1
ATOM 6070 C C . GLY B 1 140 ? -7.855 -53.032 -17.477 1.00 61.43 140 GLY B C 1
ATOM 6071 O O . GLY B 1 140 ? -7.152 -52.071 -17.812 1.00 61.43 140 GLY B O 1
ATOM 6072 N N . PRO B 1 141 ? -8.580 -53.716 -18.380 1.00 56.36 141 PRO B N 1
ATOM 6073 C CA . PRO B 1 141 ? -8.518 -53.347 -19.806 1.00 55.07 141 PRO B CA 1
ATOM 6074 C C . PRO B 1 141 ? -9.511 -52.271 -20.278 1.00 55.26 141 PRO B C 1
ATOM 6075 O O . PRO B 1 141 ? -9.644 -52.072 -21.496 1.00 53.60 141 PRO B O 1
ATOM 6079 N N . GLU B 1 142 ? -10.229 -51.607 -19.339 1.00 50.89 142 GLU B N 1
ATOM 6080 C CA . GLU B 1 142 ? -11.230 -50.590 -19.682 1.00 50.30 142 GLU B CA 1
ATOM 6081 C C . GLU B 1 142 ? -10.622 -49.342 -20.385 1.00 55.91 142 GLU B C 1
ATOM 6082 O O . GLU B 1 142 ? -9.468 -48.996 -20.103 1.00 56.51 142 GLU B O 1
ATOM 6088 N N . PRO B 1 143 ? -11.354 -48.654 -21.302 1.00 53.45 143 PRO B N 1
ATOM 6089 C CA . PRO B 1 143 ? -10.764 -47.472 -21.950 1.00 51.98 143 PRO B CA 1
ATOM 6090 C C . PRO B 1 143 ? -10.482 -46.353 -20.940 1.00 53.46 143 PRO B C 1
ATOM 6091 O O . PRO B 1 143 ? -11.021 -46.369 -19.829 1.00 52.40 143 PRO B O 1
ATOM 6095 N N . VAL B 1 144 ? -9.579 -45.431 -21.300 1.00 48.67 144 VAL B N 1
ATOM 6096 C CA . VAL B 1 144 ? -9.147 -44.362 -20.413 1.00 49.04 144 VAL B CA 1
ATOM 6097 C C . VAL B 1 144 ? -9.543 -42.986 -20.933 1.00 51.78 144 VAL B C 1
ATOM 6098 O O . VAL B 1 144 ? -9.608 -42.760 -22.141 1.00 48.70 144 VAL B O 1
ATOM 6102 N N . GLY B 1 145 ? -9.767 -42.071 -20.001 1.00 50.25 145 GLY B N 1
ATOM 6103 C CA . GLY B 1 145 ? -10.115 -40.686 -20.301 1.00 50.21 145 GLY B CA 1
ATOM 6104 C C . GLY B 1 145 ? -9.684 -39.752 -19.192 1.00 54.79 145 GLY B C 1
ATOM 6105 O O . GLY B 1 145 ? -9.286 -40.221 -18.121 1.00 55.88 145 GLY B O 1
ATOM 6106 N N . PRO B 1 146 ? -9.765 -38.409 -19.391 1.00 51.31 146 PRO B N 1
ATOM 6107 C CA . PRO B 1 146 ? -9.373 -37.487 -18.299 1.00 51.01 146 PRO B CA 1
ATOM 6108 C C . PRO B 1 146 ? -10.294 -37.619 -17.082 1.00 55.29 146 PRO B C 1
ATOM 6109 O O . PRO B 1 146 ? -9.880 -37.419 -15.932 1.00 55.70 146 PRO B O 1
ATOM 6113 N N . THR B 1 147 ? -11.560 -37.968 -17.346 1.00 51.90 147 THR B N 1
ATOM 6114 C CA . THR B 1 147 ? -12.600 -38.119 -16.327 1.00 52.40 147 THR B CA 1
ATOM 6115 C C . THR B 1 147 ? -13.351 -39.431 -16.554 1.00 56.08 147 THR B C 1
ATOM 6116 O O . THR B 1 147 ? -13.713 -39.757 -17.694 1.00 54.17 147 THR B O 1
ATOM 6120 N N . ALA B 1 148 ? -13.537 -40.199 -15.467 1.00 53.67 148 ALA B N 1
ATOM 6121 C CA . ALA B 1 148 ? -14.272 -41.455 -15.475 1.00 53.40 148 ALA B CA 1
ATOM 6122 C C . ALA B 1 148 ? -15.718 -41.111 -15.802 1.00 58.91 148 ALA B C 1
ATOM 6123 O O . ALA B 1 148 ? -16.308 -40.264 -15.125 1.00 59.86 148 ALA B O 1
ATOM 6125 N N . MET B 1 149 ? -16.245 -41.690 -16.896 1.00 54.85 149 MET B N 1
ATOM 6126 C CA . MET B 1 149 ? -17.602 -41.458 -17.378 1.00 54.87 149 MET B CA 1
ATOM 6127 C C . MET B 1 149 ? -18.080 -42.552 -18.315 1.00 59.30 149 MET B C 1
ATOM 6128 O O . MET B 1 149 ? -17.309 -43.437 -18.705 1.00 56.94 149 MET B O 1
ATOM 6133 N N . SER B 1 150 ? -19.366 -42.479 -18.655 1.00 58.61 150 SER B N 1
ATOM 6134 C CA . SER B 1 150 ? -20.062 -43.392 -19.550 1.00 59.74 150 SER B CA 1
ATOM 6135 C C . SER B 1 150 ? -20.348 -42.677 -20.859 1.00 65.22 150 SER B C 1
ATOM 6136 O O . SER B 1 150 ? -20.342 -41.441 -20.917 1.00 64.83 150 SER B O 1
ATOM 6139 N N . SER B 1 151 ? -20.655 -43.461 -21.896 1.00 62.42 151 SER B N 1
ATOM 6140 C CA . SER B 1 151 ? -21.004 -42.952 -23.219 1.00 61.64 151 SER B CA 1
ATOM 6141 C C . SER B 1 151 ? -22.519 -43.039 -23.490 1.00 68.47 151 SER B C 1
ATOM 6142 O O . SER B 1 151 ? -23.129 -44.058 -23.152 1.00 66.82 151 SER B O 1
ATOM 6145 N N . PRO B 1 152 ? -23.131 -42.040 -24.192 1.00 69.15 152 PRO B N 1
ATOM 6146 C CA . PRO B 1 152 ? -24.556 -42.187 -24.593 1.00 69.53 152 PRO B CA 1
ATOM 6147 C C . PRO B 1 152 ? -24.753 -43.397 -25.523 1.00 73.60 152 PRO B C 1
ATOM 6148 O O . PRO B 1 152 ? -25.814 -44.022 -25.502 1.00 74.39 152 PRO B O 1
ATOM 6152 N N . ILE B 1 153 ? -23.717 -43.726 -26.318 1.00 68.80 153 ILE B N 1
ATOM 6153 C CA . ILE B 1 153 ? -23.666 -44.844 -27.263 1.00 68.41 153 ILE B CA 1
ATOM 6154 C C . ILE B 1 153 ? -23.180 -46.123 -26.547 1.00 73.90 153 ILE B C 1
ATOM 6155 O O . ILE B 1 153 ? -22.116 -46.109 -25.927 1.00 74.94 153 ILE B O 1
ATOM 6160 N N . LYS B 1 154 ? -23.943 -47.227 -26.676 1.00 69.00 154 LYS B N 1
ATOM 6161 C CA . LYS B 1 154 ? -23.664 -48.521 -26.053 1.00 67.97 154 LYS B CA 1
ATOM 6162 C C . LYS B 1 154 ? -22.373 -49.185 -26.539 1.00 68.20 154 LYS B C 1
ATOM 6163 O O . LYS B 1 154 ? -21.826 -50.008 -25.801 1.00 68.94 154 LYS B O 1
ATOM 6169 N N . ARG B 1 155 ? -21.875 -48.829 -27.756 1.00 60.85 155 ARG B N 1
ATOM 6170 C CA . ARG B 1 155 ? -20.637 -49.375 -28.326 1.00 59.06 155 ARG B CA 1
ATOM 6171 C C . ARG B 1 155 ? -19.432 -48.986 -27.458 1.00 60.93 155 ARG B C 1
ATOM 6172 O O . ARG B 1 155 ? -18.454 -49.734 -27.383 1.00 62.34 155 ARG B O 1
ATOM 6180 N N . TYR B 1 156 ? -19.515 -47.834 -26.783 1.00 54.52 156 TYR B N 1
ATOM 6181 C CA . TYR B 1 156 ? -18.427 -47.355 -25.932 1.00 53.36 156 TYR B CA 1
ATOM 6182 C C . TYR B 1 156 ? -18.699 -47.624 -24.460 1.00 60.30 156 TYR B C 1
ATOM 6183 O O . TYR B 1 156 ? -19.688 -47.136 -23.889 1.00 61.15 156 TYR B O 1
ATOM 6192 N N . SER B 1 157 ? -17.822 -48.449 -23.860 1.00 57.43 157 SER B N 1
ATOM 6193 C CA . SER B 1 157 ? -17.912 -48.870 -22.457 1.00 57.40 157 SER B CA 1
ATOM 6194 C C . SER B 1 157 ? -17.424 -47.789 -21.480 1.00 59.36 157 SER B C 1
ATOM 6195 O O . SER B 1 157 ? -16.661 -46.920 -21.904 1.00 59.02 157 SER B O 1
ATOM 6198 N N . PRO B 1 158 ? -17.843 -47.799 -20.182 1.00 54.95 158 PRO B N 1
ATOM 6199 C CA . PRO B 1 158 ? -17.385 -46.754 -19.250 1.00 54.70 158 PRO B CA 1
ATOM 6200 C C . PRO B 1 158 ? -15.868 -46.713 -19.074 1.00 57.73 158 PRO B C 1
ATOM 6201 O O . PRO B 1 158 ? -15.206 -47.756 -18.950 1.00 57.45 158 PRO B O 1
ATOM 6205 N N . CYS B 1 159 ? -15.325 -45.494 -19.133 1.00 53.20 159 CYS B N 1
ATOM 6206 C CA . CYS B 1 159 ? -13.892 -45.256 -19.073 1.00 54.05 159 CYS B CA 1
ATOM 6207 C C . CYS B 1 159 ? -13.375 -44.994 -17.659 1.00 58.69 159 CYS B C 1
ATOM 6208 O O . CYS B 1 159 ? -14.115 -44.510 -16.805 1.00 59.77 159 CYS B O 1
ATOM 6211 N N . ARG B 1 160 ? -12.103 -45.320 -17.425 1.00 55.40 160 ARG B N 1
ATOM 6212 C CA . ARG B 1 160 ? -11.410 -45.090 -16.162 1.00 54.68 160 ARG B CA 1
ATOM 6213 C C . ARG B 1 160 ? -10.640 -43.741 -16.215 1.00 57.78 160 ARG B C 1
ATOM 6214 O O . ARG B 1 160 ? -10.144 -43.338 -17.271 1.00 56.46 160 ARG B O 1
ATOM 6222 N N . GLU B 1 161 ? -10.545 -43.053 -15.072 1.00 54.69 161 GLU B N 1
ATOM 6223 C CA . GLU B 1 161 ? -9.825 -41.781 -14.934 1.00 53.81 161 GLU B CA 1
ATOM 6224 C C . GLU B 1 161 ? -8.308 -42.044 -14.976 1.00 56.62 161 GLU B C 1
ATOM 6225 O O . GLU B 1 161 ? -7.783 -42.832 -14.165 1.00 56.22 161 GLU B O 1
ATOM 6231 N N . MET B 1 162 ? -7.606 -41.394 -15.933 1.00 50.86 162 MET B N 1
ATOM 6232 C CA . MET B 1 162 ? -6.148 -41.519 -16.022 1.00 49.71 162 MET B CA 1
ATOM 6233 C C . MET B 1 162 ? -5.513 -40.819 -14.817 1.00 53.39 162 MET B C 1
ATOM 6234 O O . MET B 1 162 ? -5.989 -39.758 -14.403 1.00 51.87 162 MET B O 1
ATOM 6239 N N . THR B 1 163 ? -4.460 -41.423 -14.243 1.00 52.32 163 THR B N 1
ATOM 6240 C CA . THR B 1 163 ? -3.718 -40.818 -13.124 1.00 54.17 163 THR B CA 1
ATOM 6241 C C . THR B 1 163 ? -2.802 -39.763 -13.769 1.00 59.09 163 THR B C 1
ATOM 6242 O O . THR B 1 163 ? -2.530 -39.874 -14.966 1.00 58.63 163 THR B O 1
ATOM 6246 N N . PRO B 1 164 ? -2.309 -38.741 -13.037 1.00 55.11 164 PRO B N 1
ATOM 6247 C CA . PRO B 1 164 ? -1.394 -37.768 -13.660 1.00 54.78 164 PRO B CA 1
ATOM 6248 C C . PRO B 1 164 ? -0.176 -38.439 -14.317 1.00 58.48 164 PRO B C 1
ATOM 6249 O O . PRO B 1 164 ? 0.321 -37.934 -15.323 1.00 57.62 164 PRO B O 1
ATOM 6253 N N . GLU B 1 165 ? 0.290 -39.581 -13.746 1.00 55.16 165 GLU B N 1
ATOM 6254 C CA . GLU B 1 165 ? 1.420 -40.375 -14.249 1.00 55.01 165 GLU B CA 1
ATOM 6255 C C . GLU B 1 165 ? 1.109 -40.998 -15.606 1.00 58.62 165 GLU B C 1
ATOM 6256 O O . GLU B 1 165 ? 2.001 -41.045 -16.452 1.00 58.48 165 GLU B O 1
ATOM 6262 N N . GLU B 1 166 ? -0.153 -41.470 -15.815 1.00 54.68 166 GLU B N 1
ATOM 6263 C CA . GLU B 1 166 ? -0.636 -42.029 -17.086 1.00 53.30 166 GLU B CA 1
ATOM 6264 C C . GLU B 1 166 ? -0.648 -40.949 -18.149 1.00 55.89 166 GLU B C 1
ATOM 6265 O O . GLU B 1 166 ? -0.388 -41.245 -19.315 1.00 55.69 166 GLU B O 1
ATOM 6271 N N . ILE B 1 167 ? -0.973 -39.699 -17.751 1.00 52.65 167 ILE B N 1
ATOM 6272 C CA . ILE B 1 167 ? -1.005 -38.537 -18.649 1.00 51.88 167 ILE B CA 1
ATOM 6273 C C . ILE B 1 167 ? 0.412 -38.273 -19.145 1.00 55.65 167 ILE B C 1
ATOM 6274 O O . ILE B 1 167 ? 0.638 -38.178 -20.351 1.00 54.70 167 ILE B O 1
ATOM 6279 N N . GLU B 1 168 ? 1.369 -38.222 -18.203 1.00 52.86 168 GLU B N 1
ATOM 6280 C CA . GLU B 1 168 ? 2.771 -37.962 -18.506 1.00 52.75 168 GLU B CA 1
ATOM 6281 C C . GLU B 1 168 ? 3.349 -39.043 -19.414 1.00 53.33 168 GLU B C 1
ATOM 6282 O O . GLU B 1 168 ? 3.980 -38.715 -20.418 1.00 49.98 168 GLU B O 1
ATOM 6288 N N . GLU B 1 169 ? 3.034 -40.321 -19.110 1.00 49.43 169 GLU B N 1
ATOM 6289 C CA . GLU B 1 169 ? 3.418 -41.499 -19.888 1.00 48.55 169 GLU B CA 1
ATOM 6290 C C . GLU B 1 169 ? 2.843 -41.429 -21.311 1.00 49.62 169 GLU B C 1
ATOM 6291 O O . GLU B 1 169 ? 3.576 -41.706 -22.254 1.00 48.45 169 GLU B O 1
ATOM 6297 N N . GLN B 1 170 ? 1.564 -41.013 -21.478 1.00 44.95 170 GLN B N 1
ATOM 6298 C CA . GLN B 1 170 ? 0.965 -40.886 -22.802 1.00 43.73 170 GLN B CA 1
ATOM 6299 C C . GLN B 1 170 ? 1.587 -39.802 -23.659 1.00 48.65 170 GLN B C 1
ATOM 6300 O O . GLN B 1 170 ? 1.680 -39.989 -24.882 1.00 48.66 170 GLN B O 1
ATOM 6306 N N . ILE B 1 171 ? 2.054 -38.697 -23.035 1.00 45.66 171 ILE B N 1
ATOM 6307 C CA . ILE B 1 171 ? 2.763 -37.620 -23.745 1.00 46.23 171 ILE B CA 1
ATOM 6308 C C . ILE B 1 171 ? 4.046 -38.226 -24.315 1.00 49.75 171 ILE B C 1
ATOM 6309 O O . ILE B 1 171 ? 4.338 -38.027 -25.486 1.00 49.90 171 ILE B O 1
ATOM 6314 N N . GLN B 1 172 ? 4.785 -38.983 -23.482 1.00 47.38 172 GLN B N 1
ATOM 6315 C CA . GLN B 1 172 ? 6.013 -39.673 -23.855 1.00 48.18 172 GLN B CA 1
ATOM 6316 C C . GLN B 1 172 ? 5.757 -40.737 -24.925 1.00 51.21 172 GLN B C 1
ATOM 6317 O O . GLN B 1 172 ? 6.589 -40.916 -25.815 1.00 51.04 172 GLN B O 1
ATOM 6323 N N . ALA B 1 173 ? 4.605 -41.431 -24.847 1.00 46.90 173 ALA B N 1
ATOM 6324 C CA . ALA B 1 173 ? 4.246 -42.462 -25.802 1.00 47.37 173 ALA B CA 1
ATOM 6325 C C . ALA B 1 173 ? 3.978 -41.835 -27.179 1.00 51.61 173 ALA B C 1
ATOM 6326 O O . ALA B 1 173 ? 4.320 -42.446 -28.190 1.00 52.50 173 ALA B O 1
ATOM 6328 N N . HIS B 1 174 ? 3.451 -40.587 -27.211 1.00 46.33 174 HIS B N 1
ATOM 6329 C CA . HIS B 1 174 ? 3.214 -39.837 -28.443 1.00 45.69 174 HIS B CA 1
ATOM 6330 C C . HIS B 1 174 ? 4.526 -39.407 -29.060 1.00 49.68 174 HIS B C 1
ATOM 6331 O O . HIS B 1 174 ? 4.662 -39.491 -30.275 1.00 48.96 174 HIS B O 1
ATOM 6338 N N . ILE B 1 175 ? 5.504 -38.994 -28.231 1.00 45.87 175 ILE B N 1
ATOM 6339 C CA . ILE B 1 175 ? 6.845 -38.596 -28.684 1.00 46.56 175 ILE B CA 1
ATOM 6340 C C . ILE B 1 175 ? 7.525 -39.836 -29.275 1.00 50.26 175 ILE B C 1
ATOM 6341 O O . ILE B 1 175 ? 8.063 -39.757 -30.380 1.00 49.09 175 ILE B O 1
ATOM 6346 N N . VAL B 1 176 ? 7.480 -40.988 -28.539 1.00 46.02 176 VAL B N 1
ATOM 6347 C CA . VAL B 1 176 ? 8.052 -42.253 -29.008 1.00 45.40 176 VAL B CA 1
ATOM 6348 C C . VAL B 1 176 ? 7.383 -42.653 -30.370 1.00 48.64 176 VAL B C 1
ATOM 6349 O O . VAL B 1 176 ? 8.093 -42.990 -31.317 1.00 48.53 176 VAL B O 1
ATOM 6353 N N . ALA B 1 177 ? 6.040 -42.546 -30.483 1.00 44.09 177 ALA B N 1
ATOM 6354 C CA . ALA B 1 177 ? 5.332 -42.860 -31.742 1.00 41.88 177 ALA B CA 1
ATOM 6355 C C . ALA B 1 177 ? 5.870 -42.028 -32.914 1.00 48.36 177 ALA B C 1
ATOM 6356 O O . ALA B 1 177 ? 6.107 -42.568 -34.002 1.00 49.07 177 ALA B O 1
ATOM 6358 N N . ALA B 1 178 ? 6.096 -40.720 -32.689 1.00 46.34 178 ALA B N 1
ATOM 6359 C CA . ALA B 1 178 ? 6.614 -39.819 -33.717 1.00 47.12 178 ALA B CA 1
ATOM 6360 C C . ALA B 1 178 ? 8.055 -40.211 -34.080 1.00 50.43 178 ALA B C 1
ATOM 6361 O O . ALA B 1 178 ? 8.387 -40.224 -35.260 1.00 48.79 178 ALA B O 1
ATOM 6363 N N . ARG B 1 179 ? 8.871 -40.617 -33.072 1.00 47.72 179 ARG B N 1
ATOM 6364 C CA . ARG B 1 179 ? 10.242 -41.100 -33.254 1.00 49.14 179 ARG B CA 1
ATOM 6365 C C . ARG B 1 179 ? 10.220 -42.357 -34.141 1.00 55.73 179 ARG B C 1
ATOM 6366 O O . ARG B 1 179 ? 11.035 -42.465 -35.052 1.00 57.20 179 ARG B O 1
ATOM 6374 N N . MET B 1 180 ? 9.267 -43.282 -33.885 1.00 51.28 180 MET B N 1
ATOM 6375 C CA . MET B 1 180 ? 9.084 -44.521 -34.648 1.00 50.47 180 MET B CA 1
ATOM 6376 C C . MET B 1 180 ? 8.794 -44.274 -36.127 1.00 52.50 180 MET B C 1
ATOM 6377 O O . MET B 1 180 ? 9.380 -44.954 -36.974 1.00 53.69 180 MET B O 1
ATOM 6382 N N . PHE B 1 181 ? 7.917 -43.307 -36.451 1.00 46.73 181 PHE B N 1
ATOM 6383 C CA . PHE B 1 181 ? 7.625 -42.982 -37.842 1.00 46.52 181 PHE B CA 1
ATOM 6384 C C . PHE B 1 181 ? 8.844 -42.361 -38.513 1.00 51.61 181 PHE B C 1
ATOM 6385 O O . PHE B 1 181 ? 9.182 -42.731 -39.632 1.00 52.50 181 PHE B O 1
ATOM 6393 N N . LYS B 1 182 ? 9.492 -41.414 -37.839 1.00 49.41 182 LYS B N 1
ATOM 6394 C CA . LYS B 1 182 ? 10.657 -40.733 -38.392 1.00 49.90 182 LYS B CA 1
ATOM 6395 C C . LYS B 1 182 ? 11.820 -41.686 -38.643 1.00 56.49 182 LYS B C 1
ATOM 6396 O O . LYS B 1 182 ? 12.403 -41.611 -39.719 1.00 57.84 182 LYS B O 1
ATOM 6402 N N . GLN B 1 183 ? 12.112 -42.622 -37.714 1.00 53.52 183 GLN B N 1
ATOM 6403 C CA . GLN B 1 183 ? 13.215 -43.574 -37.924 1.00 55.09 183 GLN B CA 1
ATOM 6404 C C . GLN B 1 183 ? 12.919 -44.636 -39.031 1.00 61.81 183 GLN B C 1
ATOM 6405 O O . GLN B 1 183 ? 13.860 -45.250 -39.550 1.00 63.08 183 GLN B O 1
ATOM 6411 N N . THR B 1 184 ? 11.631 -44.819 -39.413 1.00 58.17 184 THR B N 1
ATOM 6412 C CA . THR B 1 184 ? 11.249 -45.800 -40.441 1.00 57.70 184 THR B CA 1
ATOM 6413 C C . THR B 1 184 ? 10.994 -45.142 -41.823 1.00 61.75 184 THR B C 1
ATOM 6414 O O . THR B 1 184 ? 10.509 -45.808 -42.743 1.00 61.79 184 THR B O 1
ATOM 6418 N N . GLY B 1 185 ? 11.376 -43.868 -41.960 1.00 57.10 185 GLY B N 1
ATOM 6419 C CA . GLY B 1 185 ? 11.308 -43.135 -43.219 1.00 55.37 185 GLY B CA 1
ATOM 6420 C C . GLY B 1 185 ? 10.037 -42.401 -43.565 1.00 57.13 185 GLY B C 1
ATOM 6421 O O . GLY B 1 185 ? 9.888 -41.981 -44.716 1.00 55.80 185 GLY B O 1
ATOM 6422 N N . TRP B 1 186 ? 9.105 -42.227 -42.605 1.00 52.31 186 TRP B N 1
ATOM 6423 C CA . TRP B 1 186 ? 7.887 -41.457 -42.899 1.00 51.74 186 TRP B CA 1
ATOM 6424 C C . TRP B 1 186 ? 8.298 -39.977 -43.087 1.00 56.47 186 TRP B C 1
ATOM 6425 O O . TRP B 1 186 ? 9.201 -39.503 -42.392 1.00 56.15 186 TRP B O 1
ATOM 6436 N N . LYS B 1 187 ? 7.718 -39.288 -44.094 1.00 52.73 187 LYS B N 1
ATOM 6437 C CA . LYS B 1 187 ? 8.111 -37.907 -44.415 1.00 52.11 187 LYS B CA 1
ATOM 6438 C C . LYS B 1 187 ? 7.552 -36.853 -43.446 1.00 55.67 187 LYS B C 1
ATOM 6439 O O . LYS B 1 187 ? 8.089 -35.755 -43.372 1.00 55.71 187 LYS B O 1
ATOM 6445 N N . GLY B 1 188 ? 6.519 -37.206 -42.688 1.00 51.18 188 GLY B N 1
ATOM 6446 C CA . GLY B 1 188 ? 5.917 -36.317 -41.701 1.00 49.87 188 GLY B CA 1
ATOM 6447 C C . GLY B 1 188 ? 5.116 -37.073 -40.663 1.00 51.28 188 GLY B C 1
ATOM 6448 O O . GLY B 1 188 ? 4.901 -38.282 -40.799 1.00 51.70 188 GLY B O 1
ATOM 6449 N N . VAL B 1 189 ? 4.717 -36.375 -39.597 1.00 46.18 189 VAL B N 1
ATOM 6450 C CA . VAL B 1 189 ? 3.922 -36.944 -38.492 1.00 45.01 189 VAL B CA 1
ATOM 6451 C C . VAL B 1 189 ? 2.661 -36.094 -38.280 1.00 46.98 189 VAL B C 1
ATOM 6452 O O . VAL B 1 189 ? 2.741 -34.865 -38.278 1.00 46.05 189 VAL B O 1
ATOM 6456 N N . GLU B 1 190 ? 1.502 -36.763 -38.127 1.00 44.50 190 GLU B N 1
ATOM 6457 C CA . GLU B 1 190 ? 0.204 -36.142 -37.871 1.00 42.74 190 GLU B CA 1
ATOM 6458 C C . GLU B 1 190 ? -0.287 -36.499 -36.475 1.00 45.89 190 GLU B C 1
ATOM 6459 O O . GLU B 1 190 ? -0.311 -37.678 -36.104 1.00 43.69 190 GLU B O 1
ATOM 6465 N N . VAL B 1 191 ? -0.718 -35.489 -35.720 1.00 42.19 191 VAL B N 1
ATOM 6466 C CA . VAL B 1 191 ? -1.316 -35.704 -34.409 1.00 42.14 191 VAL B CA 1
ATOM 6467 C C . VAL B 1 191 ? -2.846 -35.721 -34.617 1.00 46.77 191 VAL B C 1
ATOM 6468 O O . VAL B 1 191 ? -3.415 -34.756 -35.128 1.00 44.91 191 VAL B O 1
ATOM 6472 N N . CYS B 1 192 ? -3.505 -36.831 -34.260 1.00 45.16 192 CYS B N 1
ATOM 6473 C CA . CYS B 1 192 ? -4.957 -36.921 -34.364 1.00 44.03 192 CYS B CA 1
ATOM 6474 C C . CYS B 1 192 ? -5.570 -36.361 -33.081 1.00 47.00 192 CYS B C 1
ATOM 6475 O O . CYS B 1 192 ? -5.523 -37.019 -32.044 1.00 48.73 192 CYS B O 1
ATOM 6478 N N . ALA B 1 193 ? -6.133 -35.161 -33.149 1.00 41.15 193 ALA B N 1
ATOM 6479 C CA . ALA B 1 193 ? -6.710 -34.538 -31.969 1.00 40.94 193 ALA B CA 1
ATOM 6480 C C . ALA B 1 193 ? -8.217 -34.308 -32.135 1.00 45.00 193 ALA B C 1
ATOM 6481 O O . ALA B 1 193 ? -8.774 -33.376 -31.552 1.00 43.16 193 ALA B O 1
ATOM 6483 N N . ILE B 1 194 ? -8.880 -35.232 -32.852 1.00 43.36 194 ILE B N 1
ATOM 6484 C CA . ILE B 1 194 ? -10.308 -35.189 -33.219 1.00 43.32 194 ILE B CA 1
ATOM 6485 C C . ILE B 1 194 ? -11.239 -36.301 -32.660 1.00 48.17 194 ILE B C 1
ATOM 6486 O O . ILE B 1 194 ? -10.824 -37.203 -31.942 1.00 46.67 194 ILE B O 1
ATOM 6491 N N . VAL B 1 195 ? -12.527 -36.170 -33.044 1.00 46.54 195 VAL B N 1
ATOM 6492 C CA . VAL B 1 195 ? -13.698 -37.045 -33.051 1.00 46.61 195 VAL B CA 1
ATOM 6493 C C . VAL B 1 195 ? -14.013 -37.839 -31.741 1.00 50.61 195 VAL B C 1
ATOM 6494 O O . VAL B 1 195 ? -14.918 -38.672 -31.747 1.00 50.81 195 VAL B O 1
ATOM 6498 N N . GLY B 1 196 ? -13.363 -37.522 -30.635 1.00 47.42 196 GLY B N 1
ATOM 6499 C CA . GLY B 1 196 ? -13.661 -38.184 -29.364 1.00 46.54 196 GLY B CA 1
ATOM 6500 C C . GLY B 1 196 ? -12.625 -39.183 -28.917 1.00 49.51 196 GLY B C 1
ATOM 6501 O O . GLY B 1 196 ? -12.847 -39.930 -27.963 1.00 49.67 196 GLY B O 1
ATOM 6502 N N . TYR B 1 197 ? -11.480 -39.200 -29.604 1.00 45.44 197 TYR B N 1
ATOM 6503 C CA . TYR B 1 197 ? -10.349 -40.029 -29.212 1.00 44.98 197 TYR B CA 1
ATOM 6504 C C . TYR B 1 197 ? -9.643 -39.317 -28.042 1.00 45.72 197 TYR B C 1
ATOM 6505 O O . TYR B 1 197 ? -10.085 -38.233 -27.646 1.00 42.94 197 TYR B O 1
ATOM 6514 N N . LEU B 1 198 ? -8.576 -39.903 -27.486 1.00 43.17 198 LEU B N 1
ATOM 6515 C CA . LEU B 1 198 ? -7.936 -39.389 -26.259 1.00 42.55 198 LEU B CA 1
ATOM 6516 C C . LEU B 1 198 ? -7.679 -37.879 -26.198 1.00 44.77 198 LEU B C 1
ATOM 6517 O O . LEU B 1 198 ? -8.103 -37.268 -25.221 1.00 44.59 198 LEU B O 1
ATOM 6522 N N . ILE B 1 199 ? -6.968 -37.294 -27.169 1.00 42.01 199 ILE B N 1
ATOM 6523 C CA . ILE B 1 199 ? -6.657 -35.852 -27.108 1.00 42.94 199 ILE B CA 1
ATOM 6524 C C . ILE B 1 199 ? -7.931 -34.986 -27.071 1.00 48.44 199 ILE B C 1
ATOM 6525 O O . ILE B 1 199 ? -8.049 -34.098 -26.217 1.00 48.94 199 ILE B O 1
ATOM 6530 N N . ALA B 1 200 ? -8.880 -35.275 -27.984 1.00 44.81 200 ALA B N 1
ATOM 6531 C CA . ALA B 1 200 ? -10.174 -34.607 -28.076 1.00 43.96 200 ALA B CA 1
ATOM 6532 C C . ALA B 1 200 ? -10.914 -34.685 -26.718 1.00 46.45 200 ALA B C 1
ATOM 6533 O O . ALA B 1 200 ? -11.545 -33.707 -26.319 1.00 44.54 200 ALA B O 1
ATOM 6535 N N . ASP B 1 201 ? -10.797 -35.820 -26.000 1.00 44.14 201 ASP B N 1
ATOM 6536 C CA . ASP B 1 201 ? -11.394 -35.988 -24.652 1.00 44.22 201 ASP B CA 1
ATOM 6537 C C . ASP B 1 201 ? -10.837 -34.981 -23.632 1.00 48.57 201 ASP B C 1
ATOM 6538 O O . ASP B 1 201 ? -11.581 -34.514 -22.764 1.00 48.70 201 ASP B O 1
ATOM 6543 N N . PHE B 1 202 ? -9.530 -34.636 -23.744 1.00 44.78 202 PHE B N 1
ATOM 6544 C CA . PHE B 1 202 ? -8.920 -33.640 -22.864 1.00 44.18 202 PHE B CA 1
ATOM 6545 C C . PHE B 1 202 ? -9.332 -32.230 -23.306 1.00 48.50 202 PHE B C 1
ATOM 6546 O O . PHE B 1 202 ? -9.531 -31.363 -22.457 1.00 51.40 202 PHE B O 1
ATOM 6554 N N . LEU B 1 203 ? -9.493 -32.014 -24.612 1.00 41.75 203 LEU B N 1
ATOM 6555 C CA . LEU B 1 203 ? -9.874 -30.718 -25.177 1.00 41.08 203 LEU B CA 1
ATOM 6556 C C . LEU B 1 203 ? -11.322 -30.314 -24.853 1.00 43.83 203 LEU B C 1
ATOM 6557 O O . LEU B 1 203 ? -11.594 -29.136 -24.633 1.00 43.26 203 LEU B O 1
ATOM 6562 N N . SER B 1 204 ? -12.240 -31.252 -24.899 1.00 41.78 204 SER B N 1
ATOM 6563 C CA . SER B 1 204 ? -13.663 -30.955 -24.686 1.00 43.56 204 SER B CA 1
ATOM 6564 C C . SER B 1 204 ? -14.033 -30.814 -23.218 1.00 52.35 204 SER B C 1
ATOM 6565 O O . SER B 1 204 ? -13.641 -31.652 -22.404 1.00 53.63 204 SER B O 1
ATOM 6568 N N . ARG B 1 205 ? -14.839 -29.786 -22.894 1.00 51.36 205 ARG B N 1
ATOM 6569 C CA . ARG B 1 205 ? -15.366 -29.600 -21.536 1.00 53.77 205 ARG B CA 1
ATOM 6570 C C . ARG B 1 205 ? -16.401 -30.690 -21.198 1.00 57.95 205 ARG B C 1
ATOM 6571 O O . ARG B 1 205 ? -16.614 -31.000 -20.027 1.00 59.76 205 ARG B O 1
ATOM 6579 N N . TRP B 1 206 ? -17.028 -31.274 -22.222 1.00 53.08 206 TRP B N 1
ATOM 6580 C CA . TRP B 1 206 ? -18.013 -32.327 -22.019 1.00 53.40 206 TRP B CA 1
ATOM 6581 C C . TRP B 1 206 ? -17.386 -33.584 -21.418 1.00 58.97 206 TRP B C 1
ATOM 6582 O O . TRP B 1 206 ? -18.020 -34.260 -20.606 1.00 61.05 206 TRP B O 1
ATOM 6593 N N . THR B 1 207 ? -16.148 -33.895 -21.817 1.00 53.88 207 THR B N 1
ATOM 6594 C CA . THR B 1 207 ? -15.427 -35.086 -21.351 1.00 52.35 207 THR B CA 1
ATOM 6595 C C . THR B 1 207 ? -14.371 -34.786 -20.292 1.00 52.91 207 THR B C 1
ATOM 6596 O O . THR B 1 207 ? -13.909 -35.708 -19.605 1.00 50.41 207 THR B O 1
ATOM 6600 N N . ASN B 1 208 ? -13.954 -33.520 -20.197 1.00 48.78 208 ASN B N 1
ATOM 6601 C CA . ASN B 1 208 ? -12.906 -33.154 -19.261 1.00 49.35 208 ASN B CA 1
ATOM 6602 C C . ASN B 1 208 ? -13.424 -32.344 -18.090 1.00 54.15 208 ASN B C 1
ATOM 6603 O O . ASN B 1 208 ? -13.645 -31.137 -18.224 1.00 54.81 208 ASN B O 1
ATOM 6608 N N . LYS B 1 209 ? -13.565 -33.020 -16.926 1.00 51.52 209 LYS B N 1
ATOM 6609 C CA . LYS B 1 209 ? -13.998 -32.430 -15.654 1.00 52.20 209 LYS B CA 1
ATOM 6610 C C . LYS B 1 209 ? -12.858 -32.409 -14.639 1.00 57.63 209 LYS B C 1
ATOM 6611 O O . LYS B 1 209 ? -13.113 -32.349 -13.427 1.00 58.17 209 LYS B O 1
ATOM 6617 N N . ARG B 1 210 ? -11.597 -32.450 -15.126 1.00 54.35 210 ARG B N 1
ATOM 6618 C CA . ARG B 1 210 ? -10.402 -32.419 -14.256 1.00 53.96 210 ARG B CA 1
ATOM 6619 C C . ARG B 1 210 ? -10.232 -31.072 -13.556 1.00 57.17 210 ARG B C 1
ATOM 6620 O O . ARG B 1 210 ? -10.499 -30.020 -14.143 1.00 57.16 210 ARG B O 1
ATOM 6628 N N . THR B 1 211 ? -9.775 -31.111 -12.305 1.00 53.72 211 THR B N 1
ATOM 6629 C CA . THR B 1 211 ? -9.610 -29.909 -11.494 1.00 54.76 211 THR B CA 1
ATOM 6630 C C . THR B 1 211 ? -8.132 -29.602 -11.213 1.00 60.93 211 THR B C 1
ATOM 6631 O O . THR B 1 211 ? -7.825 -28.629 -10.518 1.00 62.19 211 THR B O 1
ATOM 6635 N N . ASP B 1 212 ? -7.220 -30.399 -11.796 1.00 57.20 212 ASP B N 1
ATOM 6636 C CA . ASP B 1 212 ? -5.771 -30.167 -11.721 1.00 56.26 212 ASP B CA 1
ATOM 6637 C C . ASP B 1 212 ? -5.358 -29.384 -12.999 1.00 60.46 212 ASP B C 1
ATOM 6638 O O . ASP B 1 212 ? -6.225 -28.796 -13.650 1.00 60.12 212 ASP B O 1
ATOM 6643 N N . LYS B 1 213 ? -4.056 -29.363 -13.350 1.00 57.02 213 LYS B N 1
ATOM 6644 C CA . LYS B 1 213 ? -3.539 -28.605 -14.496 1.00 56.51 213 LYS B CA 1
ATOM 6645 C C . LYS B 1 213 ? -3.937 -29.149 -15.876 1.00 58.20 213 LYS B C 1
ATOM 6646 O O . LYS B 1 213 ? -3.707 -28.455 -16.859 1.00 56.20 213 LYS B O 1
ATOM 6652 N N . TRP B 1 214 ? -4.539 -30.358 -15.946 1.00 55.41 214 TRP B N 1
ATOM 6653 C CA . TRP B 1 214 ? -4.960 -30.989 -17.206 1.00 55.58 214 TRP B CA 1
ATOM 6654 C C . TRP B 1 214 ? -6.428 -30.690 -17.616 1.00 61.47 214 TRP B C 1
ATOM 6655 O O . TRP B 1 214 ? -6.893 -31.198 -18.640 1.00 60.92 214 TRP B O 1
ATOM 6666 N N . GLY B 1 215 ? -7.128 -29.878 -16.816 1.00 59.26 215 GLY B N 1
ATOM 6667 C CA . GLY B 1 215 ? -8.516 -29.511 -17.068 1.00 58.49 215 GLY B CA 1
ATOM 6668 C C . GLY B 1 215 ? -8.933 -28.212 -16.414 1.00 61.75 215 GLY B C 1
ATOM 6669 O O . GLY B 1 215 ? -8.160 -27.611 -15.657 1.00 61.17 215 GLY B O 1
ATOM 6670 N N . GLY B 1 216 ? -10.171 -27.806 -16.704 1.00 56.28 216 GLY B N 1
ATOM 6671 C CA . GLY B 1 216 ? -10.759 -26.558 -16.239 1.00 56.05 216 GLY B CA 1
ATOM 6672 C C . GLY B 1 216 ? -10.795 -25.578 -17.388 1.00 59.98 216 GLY B C 1
ATOM 6673 O O . GLY B 1 216 ? -11.559 -25.768 -18.347 1.00 60.25 216 GLY B O 1
ATOM 6674 N N . SER B 1 217 ? -9.902 -24.577 -17.346 1.00 56.03 217 SER B N 1
ATOM 6675 C CA . SER B 1 217 ? -9.717 -23.552 -18.375 1.00 56.36 217 SER B CA 1
ATOM 6676 C C . SER B 1 217 ? -9.338 -24.178 -19.750 1.00 59.94 217 SER B C 1
ATOM 6677 O O . SER B 1 217 ? -8.787 -25.282 -19.792 1.00 59.35 217 SER B O 1
ATOM 6680 N N . LEU B 1 218 ? -9.631 -23.470 -20.867 1.00 56.87 218 LEU B N 1
ATOM 6681 C CA . LEU B 1 218 ? -9.295 -23.934 -22.229 1.00 55.62 218 LEU B CA 1
ATOM 6682 C C . LEU B 1 218 ? -7.778 -24.196 -22.371 1.00 58.93 218 LEU B C 1
ATOM 6683 O O . LEU B 1 218 ? -7.390 -25.207 -22.945 1.00 56.14 218 LEU B O 1
ATOM 6688 N N . GLU B 1 219 ? -6.946 -23.318 -21.772 1.00 58.56 219 GLU B N 1
ATOM 6689 C CA . GLU B 1 219 ? -5.487 -23.413 -21.709 1.00 59.85 219 GLU B CA 1
ATOM 6690 C C . GLU B 1 219 ? -5.074 -24.754 -21.069 1.00 64.19 219 GLU B C 1
ATOM 6691 O O . GLU B 1 219 ? -4.190 -25.444 -21.588 1.00 65.01 219 GLU B O 1
ATOM 6697 N N . ASN B 1 220 ? -5.736 -25.114 -19.948 1.00 59.47 220 ASN B N 1
ATOM 6698 C CA . ASN B 1 220 ? -5.489 -26.364 -19.224 1.00 58.49 220 ASN B CA 1
ATOM 6699 C C . ASN B 1 220 ? -5.926 -27.598 -20.022 1.00 59.62 220 ASN B C 1
ATOM 6700 O O . ASN B 1 220 ? -5.215 -28.605 -20.025 1.00 59.90 220 ASN B O 1
ATOM 6705 N N . ARG B 1 221 ? -7.088 -27.514 -20.695 1.00 53.14 221 ARG B N 1
ATOM 6706 C CA . ARG B 1 221 ? -7.669 -28.603 -21.490 1.00 51.51 221 ARG B CA 1
ATOM 6707 C C . ARG B 1 221 ? -6.858 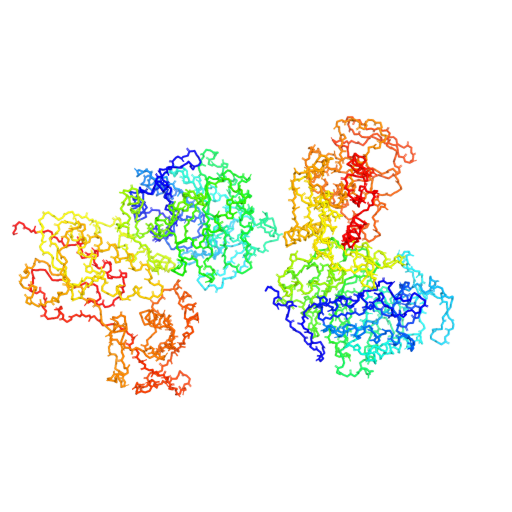-28.900 -22.738 1.00 53.96 221 ARG B C 1
ATOM 6708 O O . ARG B 1 221 ? -6.875 -30.032 -23.238 1.00 51.76 221 ARG B O 1
ATOM 6716 N N . ALA B 1 222 ? -6.150 -27.865 -23.235 1.00 51.58 222 ALA B N 1
ATOM 6717 C CA . ALA B 1 222 ? -5.255 -27.916 -24.393 1.00 50.46 222 ALA B CA 1
ATOM 6718 C C . ALA B 1 222 ? -3.842 -28.371 -24.001 1.00 52.14 222 ALA B C 1
ATOM 6719 O O . ALA B 1 222 ? -3.091 -28.738 -24.892 1.00 53.42 222 ALA B O 1
ATOM 6721 N N . ARG B 1 223 ? -3.500 -28.392 -22.692 1.00 46.91 223 ARG B N 1
ATOM 6722 C CA . ARG B 1 223 ? -2.163 -28.742 -22.188 1.00 46.96 223 ARG B CA 1
ATOM 6723 C C . ARG B 1 223 ? -1.622 -30.084 -22.668 1.00 51.05 223 ARG B C 1
ATOM 6724 O O . ARG B 1 223 ? -0.470 -30.150 -23.079 1.00 51.26 223 ARG B O 1
ATOM 6732 N N . PHE B 1 224 ? -2.426 -31.141 -22.586 1.00 47.53 224 PHE B N 1
ATOM 6733 C CA . PHE B 1 224 ? -2.060 -32.482 -23.021 1.00 46.64 224 PHE B CA 1
ATOM 6734 C C . PHE B 1 224 ? -1.620 -32.431 -24.482 1.00 50.92 224 PHE B C 1
ATOM 6735 O O . PHE B 1 224 ? -0.510 -32.863 -24.802 1.00 51.42 224 PHE B O 1
ATOM 6743 N N . LEU B 1 225 ? -2.447 -31.807 -25.341 1.00 46.12 225 LEU B N 1
ATOM 6744 C CA . LEU B 1 225 ? -2.151 -31.591 -26.751 1.00 44.51 225 LEU B CA 1
ATOM 6745 C C . LEU B 1 225 ? -0.889 -30.740 -26.950 1.00 50.32 225 LEU B C 1
ATOM 6746 O O . LEU B 1 225 ? -0.047 -31.101 -27.772 1.00 51.24 225 LEU B O 1
ATOM 6751 N N . ILE B 1 226 ? -0.774 -29.610 -26.235 1.00 47.91 226 ILE B N 1
ATOM 6752 C CA . ILE B 1 226 ? 0.371 -28.699 -26.365 1.00 49.27 226 ILE B CA 1
ATOM 6753 C C . ILE B 1 226 ? 1.670 -29.392 -25.979 1.00 52.17 226 ILE B C 1
ATOM 6754 O O . ILE B 1 226 ? 2.651 -29.276 -26.704 1.00 52.54 226 ILE B O 1
ATOM 6759 N N . GLU B 1 227 ? 1.660 -30.151 -24.871 1.00 49.41 227 GLU B N 1
ATOM 6760 C CA . GLU B 1 227 ? 2.819 -30.891 -24.386 1.00 49.04 227 GLU B CA 1
ATOM 6761 C C . GLU B 1 227 ? 3.209 -32.002 -25.349 1.00 53.59 227 GLU B C 1
ATOM 6762 O O . GLU B 1 227 ? 4.399 -32.208 -25.573 1.00 56.15 227 GLU B O 1
ATOM 6768 N N . ILE B 1 228 ? 2.216 -32.634 -25.998 1.00 48.95 228 ILE B N 1
ATOM 6769 C CA . ILE B 1 228 ? 2.441 -33.647 -27.034 1.00 47.63 228 ILE B CA 1
ATOM 6770 C C . ILE B 1 228 ? 3.169 -33.001 -28.220 1.00 49.91 228 ILE B C 1
ATOM 6771 O O . ILE B 1 228 ? 4.193 -33.522 -28.664 1.00 48.64 228 ILE B O 1
ATOM 6776 N N . LEU B 1 229 ? 2.651 -31.854 -28.696 1.00 46.77 229 LEU B N 1
ATOM 6777 C CA . LEU B 1 229 ? 3.217 -31.111 -29.825 1.00 46.50 229 LEU B CA 1
ATOM 6778 C C . LEU B 1 229 ? 4.610 -30.608 -29.526 1.00 51.61 229 LEU B C 1
ATOM 6779 O O . LEU B 1 229 ? 5.486 -30.765 -30.369 1.00 51.03 229 LEU B O 1
ATOM 6784 N N . LYS B 1 230 ? 4.814 -30.012 -28.332 1.00 49.36 230 LYS B N 1
ATOM 6785 C CA . LYS B 1 230 ? 6.112 -29.502 -27.915 1.00 51.06 230 LYS B CA 1
ATOM 6786 C C . LYS B 1 230 ? 7.144 -30.640 -27.841 1.00 57.40 230 LYS B C 1
ATOM 6787 O O . LYS B 1 230 ? 8.275 -30.483 -28.326 1.00 58.83 230 LYS B O 1
ATOM 6793 N N . GLY B 1 231 ? 6.726 -31.776 -27.278 1.00 53.07 231 GLY B N 1
ATOM 6794 C CA . GLY B 1 231 ? 7.557 -32.967 -27.161 1.00 52.92 231 GLY B CA 1
ATOM 6795 C C . GLY B 1 231 ? 7.946 -33.572 -28.493 1.00 55.25 231 GLY B C 1
ATOM 6796 O O . GLY B 1 231 ? 9.111 -33.935 -28.688 1.00 55.83 231 GLY B O 1
ATOM 6797 N N . ILE B 1 232 ? 6.972 -33.695 -29.422 1.00 50.46 232 ILE B N 1
ATOM 6798 C CA . ILE B 1 232 ? 7.218 -34.233 -30.770 1.00 49.34 232 ILE B CA 1
ATOM 6799 C C . ILE B 1 232 ? 8.174 -33.312 -31.519 1.00 54.88 232 ILE B C 1
ATOM 6800 O O . ILE B 1 232 ? 9.112 -33.786 -32.171 1.00 55.52 232 ILE B O 1
ATOM 6805 N N . ARG B 1 233 ? 7.931 -31.998 -31.435 1.00 51.07 233 ARG B N 1
ATOM 6806 C CA . ARG B 1 233 ? 8.757 -31.013 -32.118 1.00 51.71 233 ARG B CA 1
ATOM 6807 C C . ARG B 1 233 ? 10.226 -31.108 -31.678 1.00 55.82 233 ARG B C 1
ATOM 6808 O O . ARG B 1 233 ? 11.097 -31.191 -32.538 1.00 56.87 233 ARG B O 1
ATOM 6816 N N . LYS B 1 234 ? 10.484 -31.191 -30.364 1.00 52.61 234 LYS B N 1
ATOM 6817 C CA . LYS B 1 234 ? 11.833 -31.341 -29.810 1.00 54.22 234 LYS B CA 1
ATOM 6818 C C . LYS B 1 234 ? 12.488 -32.661 -30.294 1.00 59.86 234 LYS B C 1
ATOM 6819 O O . LYS B 1 234 ? 13.686 -32.699 -30.571 1.00 59.81 234 LYS B O 1
ATOM 6825 N N . GLU B 1 235 ? 11.684 -33.731 -30.395 1.00 56.26 235 GLU B N 1
ATOM 6826 C CA . GLU B 1 235 ? 12.120 -35.052 -30.838 1.00 56.00 235 GLU B CA 1
ATOM 6827 C C . GLU B 1 235 ? 12.522 -35.098 -32.329 1.00 60.30 235 GLU B C 1
ATOM 6828 O O . GLU B 1 235 ? 13.605 -35.577 -32.660 1.00 61.83 235 GLU B O 1
ATOM 6834 N N . VAL B 1 236 ? 11.639 -34.638 -33.210 1.00 54.89 236 VAL B N 1
ATOM 6835 C CA . VAL B 1 236 ? 11.817 -34.701 -34.664 1.00 53.45 236 VAL B CA 1
ATOM 6836 C C . VAL B 1 236 ? 12.656 -33.559 -35.234 1.00 57.61 236 VAL B C 1
ATOM 6837 O O . VAL B 1 236 ? 13.155 -33.677 -36.351 1.00 57.00 236 VAL B O 1
ATOM 6841 N N . GLY B 1 237 ? 12.801 -32.484 -34.467 1.00 55.66 237 GLY B N 1
ATOM 6842 C CA . GLY B 1 237 ? 13.554 -31.302 -34.871 1.00 56.15 237 GLY B CA 1
ATOM 6843 C C . GLY B 1 237 ? 12.684 -30.298 -35.592 1.00 60.82 237 GLY B C 1
ATOM 6844 O O . GLY B 1 237 ? 11.521 -30.573 -35.896 1.00 58.11 237 GLY B O 1
ATOM 6845 N N . ASP B 1 238 ? 13.251 -29.141 -35.886 1.00 61.52 238 ASP B N 1
ATOM 6846 C CA . ASP B 1 238 ? 12.554 -28.054 -36.548 1.00 62.49 238 ASP B CA 1
ATOM 6847 C C . ASP B 1 238 ? 12.256 -28.280 -38.019 1.00 66.02 238 ASP B C 1
ATOM 6848 O O . ASP B 1 238 ? 11.259 -27.763 -38.507 1.00 65.94 238 ASP B O 1
ATOM 6853 N N . ASP B 1 239 ? 13.095 -29.020 -38.733 1.00 62.47 239 ASP B N 1
ATOM 6854 C CA . ASP B 1 239 ? 12.893 -29.178 -40.176 1.00 61.45 239 ASP B CA 1
ATOM 6855 C C . ASP B 1 239 ? 11.838 -30.222 -40.570 1.00 61.75 239 ASP B C 1
ATOM 6856 O O . ASP B 1 239 ? 11.328 -30.178 -41.691 1.00 63.24 239 ASP B O 1
ATOM 6861 N N . TYR B 1 240 ? 11.482 -31.124 -39.655 1.00 53.55 240 TYR B N 1
ATOM 6862 C CA . TYR B 1 240 ? 10.559 -32.211 -39.932 1.00 51.51 240 TYR B CA 1
ATOM 6863 C C . TYR B 1 240 ? 9.079 -31.795 -39.935 1.00 53.90 240 TYR B C 1
ATOM 6864 O O . TYR B 1 240 ? 8.609 -31.180 -38.977 1.00 55.10 240 TYR B O 1
ATOM 6873 N N . PRO B 1 241 ? 8.315 -32.154 -40.986 1.00 49.43 241 PRO B N 1
ATOM 6874 C CA . PRO B 1 241 ? 6.886 -31.776 -41.023 1.00 48.23 241 PRO B CA 1
ATOM 6875 C C . PRO B 1 241 ? 6.020 -32.361 -39.888 1.00 51.34 241 PRO B C 1
ATOM 6876 O O . PRO B 1 241 ? 5.929 -33.584 -39.707 1.00 50.79 241 PRO B O 1
ATOM 6880 N N . LEU B 1 242 ? 5.424 -31.467 -39.092 1.00 47.15 242 LEU B N 1
ATOM 6881 C CA . LEU B 1 242 ? 4.513 -31.821 -38.007 1.00 47.01 242 LEU B CA 1
ATOM 6882 C C . LEU B 1 242 ? 3.162 -31.193 -38.344 1.00 50.93 242 LEU B C 1
ATOM 6883 O O . LEU B 1 242 ? 3.028 -29.967 -38.448 1.00 51.29 242 LEU B O 1
ATOM 6888 N N . VAL B 1 243 ? 2.184 -32.051 -38.584 1.00 45.51 243 VAL B N 1
ATOM 6889 C CA . VAL B 1 243 ? 0.839 -31.645 -38.977 1.00 44.03 243 VAL B CA 1
ATOM 6890 C C . VAL B 1 243 ? -0.155 -32.151 -37.934 1.00 47.11 243 VAL B C 1
ATOM 6891 O O . VAL B 1 243 ? 0.224 -32.881 -36.998 1.00 45.85 243 VAL B O 1
ATOM 6895 N N . MET B 1 244 ? -1.401 -31.725 -38.040 1.00 43.15 244 MET B N 1
ATOM 6896 C CA . MET B 1 244 ? -2.371 -32.189 -37.064 1.00 43.25 244 MET B CA 1
ATOM 6897 C C . MET B 1 244 ? -3.788 -32.094 -37.578 1.00 46.64 244 MET B C 1
ATOM 6898 O O . MET B 1 244 ? -4.078 -31.338 -38.517 1.00 46.47 244 MET B O 1
ATOM 6903 N N . ARG B 1 245 ? -4.657 -32.872 -36.946 1.00 40.83 245 ARG B N 1
ATOM 6904 C CA . ARG B 1 245 ? -6.086 -32.882 -37.198 1.00 41.15 245 ARG B CA 1
ATOM 6905 C C . ARG B 1 245 ? -6.709 -32.310 -35.939 1.00 45.49 245 ARG B C 1
ATOM 6906 O O . ARG B 1 245 ? -6.376 -32.734 -34.830 1.00 44.75 245 ARG B O 1
ATOM 6914 N N . LEU B 1 246 ? -7.595 -31.338 -36.105 1.00 41.25 246 LEU B N 1
ATOM 6915 C CA . LEU B 1 246 ? -8.300 -30.720 -34.984 1.00 39.62 246 LEU B CA 1
ATOM 6916 C C . LEU B 1 246 ? -9.716 -30.449 -35.471 1.00 46.77 246 LEU B C 1
ATOM 6917 O O . LEU B 1 246 ? -9.898 -30.128 -36.651 1.00 45.91 246 LEU B O 1
ATOM 6922 N N . ASN B 1 247 ? -10.712 -30.594 -34.584 1.00 45.00 247 ASN B N 1
ATOM 6923 C CA . ASN B 1 247 ? -12.111 -30.291 -34.918 1.00 44.79 247 ASN B CA 1
ATOM 6924 C C . ASN B 1 247 ? -12.283 -28.787 -35.137 1.00 47.44 247 ASN B C 1
ATOM 6925 O O . ASN B 1 247 ? -11.621 -28.022 -34.457 1.00 48.08 247 ASN B O 1
ATOM 6930 N N . SER B 1 248 ? -13.171 -28.374 -36.064 1.00 45.35 248 SER B N 1
ATOM 6931 C CA . SER B 1 248 ? -13.581 -26.974 -36.291 1.00 46.36 248 SER B CA 1
ATOM 6932 C C . SER B 1 248 ? -14.969 -26.805 -35.642 1.00 50.92 248 SER B C 1
ATOM 6933 O O . SER B 1 248 ? -15.359 -25.696 -35.285 1.00 51.41 248 SER B O 1
ATOM 6936 N N . THR B 1 249 ? -15.670 -27.941 -35.447 1.00 47.41 249 THR B N 1
ATOM 6937 C CA . THR B 1 249 ? -16.973 -28.082 -34.785 1.00 47.34 249 THR B CA 1
ATOM 6938 C C . THR B 1 249 ? -17.108 -29.519 -34.288 1.00 51.07 249 THR B C 1
ATOM 6939 O O . THR B 1 249 ? -16.813 -30.458 -35.041 1.00 50.14 249 THR B O 1
ATOM 6943 N N . ASP B 1 250 ? -17.480 -29.706 -33.011 1.00 47.56 250 ASP B N 1
ATOM 6944 C CA . ASP B 1 250 ? -17.572 -31.067 -32.475 1.00 47.36 250 ASP B CA 1
ATOM 6945 C C . ASP B 1 250 ? -18.973 -31.655 -32.537 1.00 51.04 250 ASP B C 1
ATOM 6946 O O . ASP B 1 250 ? -19.108 -32.865 -32.382 1.00 49.87 250 ASP B O 1
ATOM 6951 N N . LEU B 1 251 ? -20.010 -30.818 -32.770 1.00 50.06 251 LEU B N 1
ATOM 6952 C CA . LEU B 1 251 ? -21.441 -31.201 -32.832 1.00 50.19 251 LEU B CA 1
ATOM 6953 C C . LEU B 1 251 ? -21.909 -31.966 -31.573 1.00 55.19 251 LEU B C 1
ATOM 6954 O O . LEU B 1 251 ? -22.677 -32.931 -31.654 1.00 53.98 251 LEU B O 1
ATOM 6959 N N . ILE B 1 252 ? -21.411 -31.522 -30.405 1.00 52.70 252 ILE B N 1
ATOM 6960 C CA . ILE B 1 252 ? -21.717 -32.103 -29.099 1.00 52.45 252 ILE B CA 1
ATOM 6961 C C . ILE B 1 252 ? -22.291 -30.961 -28.275 1.00 61.01 252 ILE B C 1
ATOM 6962 O O . ILE B 1 252 ? -21.649 -29.908 -28.154 1.00 62.41 252 ILE B O 1
ATOM 6967 N N . GLU B 1 253 ? -23.508 -31.166 -27.733 1.00 59.10 253 GLU B N 1
ATOM 6968 C CA . GLU B 1 253 ? -24.194 -30.235 -26.841 1.00 60.20 253 GLU B CA 1
ATOM 6969 C C . GLU B 1 253 ? -23.387 -30.278 -25.546 1.00 63.97 253 GLU B C 1
ATOM 6970 O O . GLU B 1 253 ? -23.171 -31.366 -24.998 1.00 63.19 253 GLU B O 1
ATOM 6976 N N . GLY B 1 254 ? -22.891 -29.123 -25.113 1.00 60.74 254 GLY B N 1
ATOM 6977 C CA . GLY B 1 254 ? -22.049 -29.056 -23.925 1.00 60.89 254 GLY B CA 1
ATOM 6978 C C . GLY B 1 254 ? -20.579 -29.303 -24.233 1.00 64.26 254 GLY B C 1
ATOM 6979 O O . GLY B 1 254 ? -19.786 -29.534 -23.319 1.00 62.69 254 GLY B O 1
ATOM 6980 N N . GLY B 1 255 ? -20.222 -29.262 -25.527 1.00 60.49 255 GLY B N 1
ATOM 6981 C CA . GLY B 1 255 ? -18.846 -29.412 -25.990 1.00 59.03 255 GLY B CA 1
ATOM 6982 C C . GLY B 1 255 ? -18.158 -28.067 -26.074 1.00 61.29 255 GLY B C 1
ATOM 6983 O O . GLY B 1 255 ? -18.561 -27.131 -25.380 1.00 62.43 255 GLY B O 1
ATOM 6984 N N . ASN B 1 256 ? -17.106 -27.950 -26.906 1.00 56.52 256 ASN B N 1
ATOM 6985 C CA . ASN B 1 256 ? -16.394 -26.676 -27.098 1.00 55.87 256 ASN B CA 1
ATOM 6986 C C . ASN B 1 256 ? -17.079 -25.919 -28.207 1.00 58.19 256 ASN B C 1
ATOM 6987 O O . ASN B 1 256 ? -17.674 -26.544 -29.083 1.00 57.64 256 ASN B O 1
ATOM 6992 N N . THR B 1 257 ? -16.973 -24.590 -28.205 1.00 54.43 257 THR B N 1
ATOM 6993 C CA . THR B 1 257 ? -17.549 -23.778 -29.277 1.00 54.41 257 THR B CA 1
ATOM 6994 C C . THR B 1 257 ? -16.604 -23.846 -30.486 1.00 60.16 257 THR B C 1
ATOM 6995 O O . THR B 1 257 ? -15.425 -24.188 -30.319 1.00 61.29 257 THR B O 1
ATOM 6999 N N . ASP B 1 258 ? -17.099 -23.483 -31.685 1.00 55.13 258 ASP B N 1
ATOM 7000 C CA . ASP B 1 258 ? -16.299 -23.434 -32.908 1.00 54.70 258 ASP B CA 1
ATOM 7001 C C . ASP B 1 258 ? -15.126 -22.450 -32.704 1.00 60.36 258 ASP B C 1
ATOM 7002 O O . ASP B 1 258 ? -14.000 -22.732 -33.127 1.00 60.12 258 ASP B O 1
ATOM 7007 N N . GLU B 1 259 ? -15.388 -21.326 -32.009 1.00 57.93 259 GLU B N 1
ATOM 7008 C CA . GLU B 1 259 ? -14.383 -20.307 -31.695 1.00 58.41 259 GLU B CA 1
ATOM 7009 C C . GLU B 1 259 ? -13.292 -20.843 -30.756 1.00 61.60 259 GLU B C 1
ATOM 7010 O O . GLU B 1 259 ? -12.123 -20.526 -30.948 1.00 62.27 259 GLU B O 1
ATOM 7016 N N . GLU B 1 260 ? -13.647 -21.706 -29.794 1.00 56.82 260 GLU B N 1
ATOM 7017 C CA . GLU B 1 260 ? -12.683 -22.329 -28.886 1.00 55.99 260 GLU B CA 1
ATOM 7018 C C . GLU B 1 260 ? -11.690 -23.228 -29.652 1.00 57.24 260 GLU B C 1
ATOM 7019 O O . GLU B 1 260 ? -10.492 -23.209 -29.347 1.00 56.20 260 GLU B O 1
ATOM 7025 N N . TYR B 1 261 ? -12.176 -23.948 -30.681 1.00 51.02 261 TYR B N 1
ATOM 7026 C CA . TYR B 1 261 ? -11.333 -24.790 -31.525 1.00 50.27 261 TYR B CA 1
ATOM 7027 C C . TYR B 1 261 ? -10.282 -23.968 -32.260 1.00 52.78 261 TYR B C 1
ATOM 7028 O O . TYR B 1 261 ? -9.128 -24.399 -32.351 1.00 49.29 261 TYR B O 1
ATOM 7037 N N . ILE B 1 262 ? -10.671 -22.746 -32.699 1.00 51.71 262 ILE B N 1
ATOM 7038 C CA . ILE B 1 262 ? -9.787 -21.768 -33.330 1.00 52.07 262 ILE B CA 1
ATOM 7039 C C . ILE B 1 262 ? -8.728 -21.309 -32.298 1.00 55.07 262 ILE B C 1
ATOM 7040 O O . ILE B 1 262 ? -7.546 -21.258 -32.635 1.00 55.69 262 ILE B O 1
ATOM 7045 N N . GLU B 1 263 ? -9.143 -21.013 -31.046 1.00 50.97 263 GLU B N 1
ATOM 7046 C CA . GLU B 1 263 ? -8.210 -20.582 -30.001 1.00 51.99 263 GLU B CA 1
ATOM 7047 C C . GLU B 1 263 ? -7.172 -21.671 -29.739 1.00 52.76 263 GLU B C 1
ATOM 7048 O O . GLU B 1 263 ? -5.986 -21.362 -29.618 1.00 50.46 263 GLU B O 1
ATOM 7054 N N . ILE B 1 264 ? -7.620 -22.945 -29.690 1.00 50.44 264 ILE B N 1
ATOM 7055 C CA . ILE B 1 264 ? -6.743 -24.106 -29.509 1.00 49.90 264 ILE B CA 1
ATOM 7056 C C . ILE B 1 264 ? -5.743 -24.143 -30.674 1.00 54.33 264 ILE B C 1
ATOM 7057 O O . ILE B 1 264 ? -4.540 -24.241 -30.442 1.00 53.22 264 ILE B O 1
ATOM 7062 N N . ALA B 1 265 ? -6.238 -24.001 -31.913 1.00 50.65 265 ALA B N 1
ATOM 7063 C CA . ALA B 1 265 ? -5.356 -23.978 -33.068 1.00 52.10 265 ALA B CA 1
ATOM 7064 C C . ALA B 1 265 ? -4.332 -22.837 -32.937 1.00 59.23 265 ALA B C 1
ATOM 7065 O O . ALA B 1 265 ? -3.153 -23.058 -33.214 1.00 60.39 265 ALA B O 1
ATOM 7067 N N . LYS B 1 266 ? -4.753 -21.655 -32.439 1.00 55.80 266 LYS B N 1
ATOM 7068 C CA . LYS B 1 266 ? -3.817 -20.540 -32.233 1.00 55.91 266 LYS B CA 1
ATOM 7069 C C . LYS B 1 266 ? -2.744 -20.897 -31.184 1.00 58.92 266 LYS B C 1
ATOM 7070 O O . LYS B 1 266 ? -1.579 -20.574 -31.391 1.00 59.43 266 LYS B O 1
ATOM 7076 N N . MET B 1 267 ? -3.119 -21.621 -30.104 1.00 54.71 267 MET B N 1
ATOM 7077 C CA . MET B 1 267 ? -2.170 -22.075 -29.077 1.00 55.12 267 MET B CA 1
ATOM 7078 C C . MET B 1 267 ? -1.162 -23.036 -29.717 1.00 58.86 267 MET B C 1
ATOM 7079 O O . MET B 1 267 ? 0.031 -22.943 -29.438 1.00 59.11 267 MET B O 1
ATOM 7084 N N . CYS B 1 268 ? -1.650 -23.941 -30.597 1.00 53.98 268 CYS B N 1
ATOM 7085 C CA . CYS B 1 268 ? -0.826 -24.896 -31.319 1.00 53.39 268 CYS B CA 1
ATOM 7086 C C . CYS B 1 268 ? 0.239 -24.191 -32.130 1.00 56.47 268 CYS B C 1
ATOM 7087 O O . CYS B 1 268 ? 1.417 -24.524 -32.010 1.00 55.05 268 CYS B O 1
ATOM 7090 N N . GLU B 1 269 ? -0.166 -23.185 -32.916 1.00 53.68 269 GLU B N 1
ATOM 7091 C CA . GLU B 1 269 ? 0.733 -22.393 -33.753 1.00 54.01 269 GLU B CA 1
ATOM 7092 C C . GLU B 1 269 ? 1.746 -21.622 -32.945 1.00 60.07 269 GLU B C 1
ATOM 7093 O O . GLU B 1 269 ? 2.871 -21.461 -33.385 1.00 62.72 269 GLU B O 1
ATOM 7099 N N . ALA B 1 270 ? 1.347 -21.121 -31.783 1.00 57.59 270 ALA B N 1
ATOM 7100 C CA . ALA B 1 270 ? 2.234 -20.368 -30.905 1.00 58.64 270 ALA B CA 1
ATOM 7101 C C . ALA B 1 270 ? 3.230 -21.286 -30.198 1.00 63.28 270 ALA B C 1
ATOM 7102 O O . ALA B 1 270 ? 4.326 -20.829 -29.868 1.00 65.14 270 ALA B O 1
ATOM 7104 N N . ALA B 1 271 ? 2.850 -22.561 -29.952 1.00 58.04 271 ALA B N 1
ATOM 7105 C CA . ALA B 1 271 ? 3.710 -23.523 -29.251 1.00 58.45 271 ALA B CA 1
ATOM 7106 C C . ALA B 1 271 ? 4.773 -24.117 -30.180 1.00 63.16 271 ALA B C 1
ATOM 7107 O O . ALA B 1 271 ? 5.935 -24.243 -29.790 1.00 63.42 271 ALA B O 1
ATOM 7109 N N . VAL B 1 272 ? 4.353 -24.541 -31.376 1.00 58.60 272 VAL B N 1
ATOM 7110 C CA . VAL B 1 272 ? 5.196 -25.192 -32.375 1.00 58.95 272 VAL B CA 1
ATOM 7111 C C . VAL B 1 272 ? 4.825 -24.660 -33.754 1.00 63.12 272 VAL B C 1
ATOM 7112 O O . VAL B 1 272 ? 3.715 -24.155 -33.955 1.00 63.67 272 VAL B O 1
ATOM 7116 N N . ARG B 1 273 ? 5.693 -24.847 -34.719 1.00 58.54 273 ARG B N 1
ATOM 7117 C CA . ARG B 1 273 ? 5.322 -24.472 -36.071 1.00 57.87 273 ARG B CA 1
ATOM 7118 C C . ARG B 1 273 ? 4.451 -25.635 -36.610 1.00 59.61 273 ARG B C 1
ATOM 7119 O O . ARG B 1 273 ? 4.939 -26.753 -36.729 1.00 59.80 273 ARG B O 1
ATOM 7127 N N . ILE B 1 274 ? 3.153 -25.392 -36.819 1.00 53.33 274 ILE B N 1
ATOM 7128 C CA . ILE B 1 274 ? 2.228 -26.385 -37.381 1.00 50.96 274 ILE B CA 1
ATOM 7129 C C . ILE B 1 274 ? 2.360 -26.247 -38.878 1.00 56.14 274 ILE B C 1
ATOM 7130 O O . ILE B 1 274 ? 2.282 -25.134 -39.400 1.00 56.21 274 ILE B O 1
ATOM 7135 N N . ASP B 1 275 ? 2.612 -27.361 -39.566 1.00 53.62 275 ASP B N 1
ATOM 7136 C CA . ASP B 1 275 ? 2.878 -27.337 -40.996 1.00 52.81 275 ASP B CA 1
ATOM 7137 C C . ASP B 1 275 ? 1.627 -27.455 -41.849 1.00 56.11 275 ASP B C 1
ATOM 7138 O O . ASP B 1 275 ? 1.652 -27.018 -43.004 1.00 57.50 275 ASP B O 1
ATOM 7143 N N . LEU B 1 276 ? 0.543 -28.027 -41.291 1.00 49.38 276 LEU B N 1
ATOM 7144 C CA . LEU B 1 276 ? -0.746 -28.214 -41.951 1.00 47.20 276 LEU B CA 1
ATOM 7145 C C . LEU B 1 276 ? -1.815 -28.502 -40.912 1.00 49.17 276 LEU B C 1
ATOM 7146 O O . LEU B 1 276 ? -1.627 -29.349 -40.028 1.00 48.39 276 LEU B O 1
ATOM 7151 N N . PHE B 1 277 ? -2.949 -27.821 -41.041 1.00 45.61 277 PHE B N 1
ATOM 7152 C CA . PHE B 1 277 ? -4.095 -28.082 -40.185 1.00 43.90 277 PHE B CA 1
ATOM 7153 C C . PHE B 1 277 ? -5.152 -28.793 -40.972 1.00 47.55 277 PHE B C 1
ATOM 7154 O O . PHE B 1 277 ? -5.660 -28.243 -41.943 1.00 46.24 277 PHE B O 1
ATOM 7162 N N . SER B 1 278 ? -5.505 -30.011 -40.539 1.00 45.25 278 SER B N 1
ATOM 7163 C CA . SER B 1 278 ? -6.630 -30.742 -41.116 1.00 44.52 278 SER B CA 1
ATOM 7164 C C . SER B 1 278 ? -7.803 -30.462 -40.152 1.00 49.37 278 SER B C 1
ATOM 7165 O O . SER B 1 278 ? -7.677 -30.689 -38.956 1.00 48.30 278 SER B O 1
ATOM 7168 N N . ILE B 1 279 ? -8.872 -29.845 -40.664 1.00 48.59 279 ILE B N 1
ATOM 7169 C CA . ILE B 1 279 ? -10.039 -29.397 -39.895 1.00 49.66 279 ILE B CA 1
ATOM 7170 C C . ILE B 1 279 ? -11.212 -30.329 -40.088 1.00 50.86 279 ILE B C 1
ATOM 7171 O O . ILE B 1 279 ? -11.541 -30.714 -41.212 1.00 49.06 279 ILE B O 1
ATOM 7176 N N . THR B 1 280 ? -11.796 -30.743 -38.969 1.00 47.56 280 THR B N 1
ATOM 7177 C CA . THR B 1 280 ? -12.811 -31.780 -38.965 1.00 47.14 280 THR B CA 1
ATOM 7178 C C . THR B 1 280 ? -14.162 -31.369 -38.401 1.00 51.71 280 THR B C 1
ATOM 7179 O O . THR B 1 280 ? -14.306 -30.276 -37.852 1.00 51.49 280 THR B O 1
ATOM 7183 N N . VAL B 1 281 ? -15.157 -32.279 -38.555 1.00 48.70 281 VAL B N 1
ATOM 7184 C CA . VAL B 1 281 ? -16.549 -32.084 -38.144 1.00 49.08 281 VAL B CA 1
ATOM 7185 C C . VAL B 1 281 ? -17.047 -33.259 -37.310 1.00 51.88 281 VAL B C 1
ATOM 7186 O O . VAL B 1 281 ? -16.984 -34.408 -37.750 1.00 51.86 281 VAL B O 1
ATOM 7190 N N . GLY B 1 282 ? -17.556 -32.949 -36.125 1.00 47.75 282 GLY B N 1
ATOM 7191 C CA . GLY B 1 282 ? -18.166 -33.935 -35.254 1.00 46.95 282 GLY B CA 1
ATOM 7192 C C . GLY B 1 282 ? -17.307 -34.939 -34.524 1.00 50.00 282 GLY B C 1
ATOM 7193 O O . GLY B 1 282 ? -16.099 -35.036 -34.723 1.00 49.33 282 GLY B O 1
ATOM 7194 N N . TRP B 1 283 ? -17.979 -35.672 -33.643 1.00 46.79 283 TRP B N 1
ATOM 7195 C CA . TRP B 1 283 ? -17.476 -36.758 -32.819 1.00 47.88 283 TRP B CA 1
ATOM 7196 C C . TRP B 1 283 ? -18.270 -38.004 -33.117 1.00 53.08 283 TRP B C 1
ATOM 7197 O O . TRP B 1 283 ? -19.346 -37.878 -33.686 1.00 54.41 283 TRP B O 1
ATOM 7208 N N . HIS B 1 284 ? -17.785 -39.203 -32.737 1.00 49.44 284 HIS B N 1
ATOM 7209 C CA . HIS B 1 284 ? -18.556 -40.428 -33.016 1.00 49.07 284 HIS B CA 1
ATOM 7210 C C . HIS B 1 284 ? -19.818 -40.513 -32.187 1.00 51.78 284 HIS B C 1
ATOM 7211 O O . HIS B 1 284 ? -20.722 -41.279 -32.511 1.00 49.92 284 HIS B O 1
ATOM 7218 N N . GLU B 1 285 ? -19.886 -39.704 -31.129 1.00 49.42 285 GLU B N 1
ATOM 7219 C CA . GLU B 1 285 ? -21.041 -39.614 -30.251 1.00 49.41 285 GLU B CA 1
ATOM 7220 C C . GLU B 1 285 ? -21.974 -38.471 -30.679 1.00 55.38 285 GLU B C 1
ATOM 7221 O O . GLU B 1 285 ? -22.997 -38.256 -30.018 1.00 57.23 285 GLU B O 1
ATOM 7227 N N . SER B 1 286 ? -21.629 -37.731 -31.766 1.00 49.39 286 SER B N 1
ATOM 7228 C CA . SER B 1 286 ? -22.464 -36.627 -32.231 1.00 49.16 286 SER B CA 1
ATOM 7229 C C . SER B 1 286 ? -23.750 -37.163 -32.879 1.00 55.07 286 SER B C 1
ATOM 7230 O O . SER B 1 286 ? -23.647 -37.966 -33.817 1.00 55.15 286 SER B O 1
ATOM 7233 N N . PRO B 1 287 ? -24.954 -36.718 -32.431 1.00 51.52 287 PRO B N 1
ATOM 7234 C CA . PRO B 1 287 ? -26.192 -37.170 -33.097 1.00 50.75 287 PRO B CA 1
ATOM 7235 C C . PRO B 1 287 ? -26.375 -36.602 -34.516 1.00 56.19 287 PRO B C 1
ATOM 7236 O O . PRO B 1 287 ? -26.674 -37.370 -35.424 1.00 56.07 287 PRO B O 1
ATOM 7240 N N . GLY B 1 288 ? -26.130 -35.307 -34.707 1.00 53.07 288 GLY B N 1
ATOM 7241 C CA . GLY B 1 288 ? -26.296 -34.604 -35.977 1.00 52.63 288 GLY B CA 1
ATOM 7242 C C . GLY B 1 288 ? -25.550 -35.130 -37.195 1.00 55.24 288 GLY B C 1
ATOM 7243 O O . GLY B 1 288 ? -24.665 -35.984 -37.078 1.00 55.86 288 GLY B O 1
ATOM 7244 N N . ALA B 1 289 ? -25.903 -34.604 -38.378 1.00 49.21 289 ALA B N 1
ATOM 7245 C CA . ALA B 1 289 ? -25.301 -35.007 -39.644 1.00 48.69 289 ALA B CA 1
ATOM 7246 C C . ALA B 1 289 ? -23.880 -34.465 -39.833 1.00 52.46 289 ALA B C 1
ATOM 7247 O O . ALA B 1 289 ? -23.665 -33.264 -39.710 1.00 52.69 289 ALA B O 1
ATOM 7249 N N . ALA B 1 290 ? -22.924 -35.340 -40.163 1.00 49.51 290 ALA B N 1
ATOM 7250 C CA . ALA B 1 290 ? -21.552 -34.909 -40.436 1.00 49.56 290 ALA B CA 1
ATOM 7251 C C . ALA B 1 290 ? -20.990 -35.436 -41.755 1.00 53.63 290 ALA B C 1
ATOM 7252 O O . ALA B 1 290 ? -20.548 -34.640 -42.590 1.00 55.22 290 ALA B O 1
ATOM 7254 N N . ILE B 1 291 ? -21.045 -36.768 -41.963 1.00 48.98 291 ILE B N 1
ATOM 7255 C CA . ILE B 1 291 ? -20.453 -37.467 -43.111 1.00 48.00 291 ILE B CA 1
ATOM 7256 C C . ILE B 1 291 ? -21.476 -38.118 -44.081 1.00 51.81 291 ILE B C 1
ATOM 7257 O O . ILE B 1 291 ? -21.081 -38.682 -45.108 1.00 48.91 291 ILE B O 1
ATOM 7262 N N . THR B 1 292 ? -22.765 -38.048 -43.746 1.00 48.76 292 THR B N 1
ATOM 7263 C CA . THR B 1 292 ? -23.836 -38.655 -44.547 1.00 48.62 292 THR B CA 1
ATOM 7264 C C . THR B 1 292 ? -24.156 -37.890 -45.841 1.00 50.88 292 THR B C 1
ATOM 7265 O O . THR B 1 292 ? -23.687 -36.763 -46.045 1.00 49.57 292 THR B O 1
ATOM 7269 N N . ALA B 1 293 ? -25.005 -38.489 -46.687 1.00 48.34 293 ALA B N 1
ATOM 7270 C CA . ALA B 1 293 ? -25.462 -37.869 -47.938 1.00 49.18 293 ALA B CA 1
ATOM 7271 C C . ALA B 1 293 ? -26.344 -36.613 -47.685 1.00 52.76 293 ALA B C 1
ATOM 7272 O O . ALA B 1 293 ? -26.526 -35.823 -48.591 1.00 52.11 293 ALA B O 1
ATOM 7274 N N . GLU B 1 294 ? -26.796 -36.383 -46.432 1.00 51.80 294 GLU B N 1
ATOM 7275 C CA . GLU B 1 294 ? -27.527 -35.179 -45.975 1.00 52.12 294 GLU B CA 1
ATOM 7276 C C . GLU B 1 294 ? -26.659 -33.933 -46.186 1.00 58.16 294 GLU B C 1
ATOM 7277 O O . GLU B 1 294 ? -27.191 -32.845 -46.424 1.00 59.03 294 GLU B O 1
ATOM 7283 N N . LYS B 1 295 ? -25.319 -34.095 -46.032 1.00 53.90 295 LYS B N 1
ATOM 7284 C CA . LYS B 1 295 ? -24.337 -33.040 -46.253 1.00 53.48 295 LYS B CA 1
ATOM 7285 C C . LYS B 1 295 ? -23.828 -33.173 -47.695 1.00 57.59 295 LYS B C 1
ATOM 7286 O O . LYS B 1 295 ? -23.511 -34.272 -48.160 1.00 54.94 295 LYS B O 1
ATOM 7292 N N . ARG B 1 296 ? -23.788 -32.049 -48.400 1.00 56.25 296 ARG B N 1
ATOM 7293 C CA . ARG B 1 296 ? -23.345 -31.969 -49.794 1.00 56.64 296 ARG B CA 1
ATOM 7294 C C . ARG B 1 296 ? -21.920 -31.367 -49.865 1.00 61.25 296 ARG B C 1
ATOM 7295 O O . ARG B 1 296 ? -21.511 -30.728 -48.895 1.00 60.87 296 ARG B O 1
ATOM 7303 N N . PRO B 1 297 ? -21.138 -31.555 -50.956 1.00 58.68 297 PRO B N 1
ATOM 7304 C CA . PRO B 1 297 ? -19.805 -30.905 -51.018 1.00 59.06 297 PRO B CA 1
ATOM 7305 C C . PRO B 1 297 ? -19.886 -29.384 -50.806 1.00 61.89 297 PRO B C 1
ATOM 7306 O O . PRO B 1 297 ? -20.745 -28.726 -51.399 1.00 62.85 297 PRO B O 1
ATOM 7310 N N . GLY B 1 298 ? -19.023 -28.859 -49.936 1.00 56.81 298 GLY B N 1
ATOM 7311 C CA . GLY B 1 298 ? -18.961 -27.435 -49.606 1.00 56.00 298 GLY B CA 1
ATOM 7312 C C . GLY B 1 298 ? -19.804 -26.991 -48.424 1.00 57.28 298 GLY B C 1
ATOM 7313 O O . GLY B 1 298 ? -19.707 -25.835 -48.009 1.00 57.26 298 GLY B O 1
ATOM 7314 N N . ASP B 1 299 ? -20.637 -27.899 -47.868 1.00 52.79 299 ASP B N 1
ATOM 7315 C CA . ASP B 1 299 ? -21.524 -27.647 -46.716 1.00 52.47 299 ASP B CA 1
ATOM 7316 C C . ASP B 1 299 ? -20.805 -27.315 -45.413 1.00 56.42 299 ASP B C 1
ATOM 7317 O O . ASP B 1 299 ? -21.439 -26.800 -44.486 1.00 57.33 299 ASP B O 1
ATOM 7322 N N . TRP B 1 300 ? -19.495 -27.620 -45.335 1.00 52.00 300 TRP B N 1
ATOM 7323 C CA . TRP B 1 300 ? -18.686 -27.368 -44.143 1.00 50.96 300 TRP B CA 1
ATOM 7324 C C . TRP B 1 300 ? -17.578 -26.341 -44.356 1.00 54.37 300 TRP B C 1
ATOM 7325 O O . TRP B 1 300 ? -16.985 -25.906 -43.384 1.00 52.59 300 TRP B O 1
ATOM 7336 N N . LEU B 1 301 ? -17.351 -25.897 -45.620 1.00 52.82 301 LEU B N 1
ATOM 7337 C CA . LEU B 1 301 ? -16.285 -24.960 -45.981 1.00 53.15 301 LEU B CA 1
ATOM 7338 C C . LEU B 1 301 ? -16.320 -23.608 -45.270 1.00 56.57 301 LEU B C 1
ATOM 7339 O O . LEU B 1 301 ? -15.284 -22.948 -45.224 1.00 56.39 301 LEU B O 1
ATOM 7344 N N . HIS B 1 302 ? -17.475 -23.197 -44.701 1.00 52.54 302 HIS B N 1
ATOM 7345 C CA . HIS B 1 302 ? -17.596 -21.909 -43.983 1.00 52.44 302 HIS B CA 1
ATOM 7346 C C . HIS B 1 302 ? -16.689 -21.922 -42.764 1.00 56.62 302 HIS B C 1
ATOM 7347 O O . HIS B 1 302 ? -16.176 -20.882 -42.358 1.00 55.74 302 HIS B O 1
ATOM 7354 N N . LEU B 1 303 ? -16.490 -23.133 -42.197 1.00 51.96 303 LEU B N 1
ATOM 7355 C CA . LEU B 1 303 ? -15.595 -23.358 -41.082 1.00 51.65 303 LEU B CA 1
ATOM 7356 C C . LEU B 1 303 ? -14.139 -23.028 -41.474 1.00 57.00 303 LEU B C 1
ATOM 7357 O O . LEU B 1 303 ? -13.496 -22.286 -40.743 1.00 58.04 303 LEU B O 1
ATOM 7362 N N . ALA B 1 304 ? -13.668 -23.474 -42.669 1.00 53.12 304 ALA B N 1
ATOM 7363 C CA . ALA B 1 304 ? -12.330 -23.158 -43.182 1.00 53.87 304 ALA B CA 1
ATOM 7364 C C . ALA B 1 304 ? -12.160 -21.643 -43.338 1.00 61.15 304 ALA B C 1
ATOM 7365 O O . ALA B 1 304 ? -11.073 -21.117 -43.075 1.00 60.18 304 ALA B O 1
ATOM 7367 N N . ASP B 1 305 ? -13.250 -20.940 -43.738 1.00 61.35 305 ASP B N 1
ATOM 7368 C CA . ASP B 1 305 ? -13.286 -19.474 -43.890 1.00 62.33 305 ASP B CA 1
ATOM 7369 C C . ASP B 1 305 ? -13.007 -18.774 -42.567 1.00 67.28 305 ASP B C 1
ATOM 7370 O O . ASP B 1 305 ? -12.229 -17.819 -42.529 1.00 68.87 305 ASP B O 1
ATOM 7375 N N . ASN B 1 306 ? -13.609 -19.276 -41.480 1.00 62.06 306 ASN B N 1
ATOM 7376 C CA . ASN B 1 306 ? -13.452 -18.706 -40.148 1.00 61.58 306 ASN B CA 1
ATOM 7377 C C . ASN B 1 306 ? -12.039 -18.845 -39.633 1.00 62.96 306 ASN B C 1
ATOM 7378 O O . ASN B 1 306 ? -11.545 -17.918 -39.010 1.00 63.88 306 ASN B O 1
ATOM 7383 N N . TRP B 1 307 ? -11.381 -19.980 -39.912 1.00 56.55 307 TRP B N 1
ATOM 7384 C CA . TRP B 1 307 ? -9.987 -20.220 -39.519 1.00 54.90 307 TRP B CA 1
ATOM 7385 C C . TRP B 1 307 ? -9.073 -19.237 -40.252 1.00 58.90 307 TRP B C 1
ATOM 7386 O O . TRP B 1 307 ? -8.208 -18.642 -39.625 1.00 58.28 307 TRP B O 1
ATOM 7397 N N . LYS B 1 308 ? -9.316 -19.016 -41.558 1.00 56.75 308 LYS B N 1
ATOM 7398 C CA . LYS B 1 308 ? -8.542 -18.086 -42.405 1.00 57.69 308 LYS B CA 1
ATOM 7399 C C . LYS B 1 308 ? -8.671 -16.632 -41.939 1.00 63.66 308 LYS B C 1
ATOM 7400 O O . LYS B 1 308 ? -7.649 -15.950 -41.788 1.00 64.81 308 LYS B O 1
ATOM 7406 N N . LYS B 1 309 ? -9.916 -16.168 -41.684 1.00 60.12 309 LYS B N 1
ATOM 7407 C CA . LYS B 1 309 ? -10.136 -14.801 -41.210 1.00 61.41 309 LYS B CA 1
ATOM 7408 C C . LYS B 1 309 ? -9.673 -14.617 -39.752 1.00 65.15 309 LYS B C 1
ATOM 7409 O O . LYS B 1 309 ? -9.360 -13.491 -39.369 1.00 65.11 309 LYS B O 1
ATOM 7415 N N . ALA B 1 310 ? -9.532 -15.731 -38.979 1.00 60.89 310 ALA B N 1
ATOM 7416 C CA . ALA B 1 310 ? -9.012 -15.698 -37.608 1.00 60.61 310 ALA B CA 1
ATOM 7417 C C . ALA B 1 310 ? -7.490 -15.490 -37.582 1.00 63.68 310 ALA B C 1
ATOM 7418 O O . ALA B 1 310 ? -6.943 -15.157 -36.537 1.00 63.11 310 ALA B O 1
ATOM 7420 N N . GLY B 1 311 ? -6.832 -15.680 -38.730 1.00 60.93 311 GLY B N 1
ATOM 7421 C CA . GLY B 1 311 ? -5.404 -15.433 -38.881 1.00 60.72 311 GLY B CA 1
ATOM 7422 C C . GLY B 1 311 ? -4.490 -16.625 -38.748 1.00 63.72 311 GLY B C 1
ATOM 7423 O O . GLY B 1 311 ? -3.292 -16.439 -38.542 1.00 62.94 311 GLY B O 1
ATOM 7424 N N . ILE B 1 312 ? -5.029 -17.854 -38.897 1.00 61.77 312 ILE B N 1
ATOM 7425 C CA . ILE B 1 312 ? -4.242 -19.102 -38.854 1.00 61.68 312 ILE B CA 1
ATOM 7426 C C . ILE B 1 312 ? -3.231 -19.038 -40.002 1.00 67.00 312 ILE B C 1
ATOM 7427 O O . ILE B 1 312 ? -3.626 -18.807 -41.144 1.00 66.94 312 ILE B O 1
ATOM 7432 N N . LYS B 1 313 ? -1.932 -19.130 -39.672 1.00 64.50 313 LYS B N 1
ATOM 7433 C CA . LYS B 1 313 ? -0.834 -19.020 -40.633 1.00 65.11 313 LYS B CA 1
ATOM 7434 C C . LYS B 1 313 ? -0.620 -20.283 -41.459 1.00 68.31 313 LYS B C 1
ATOM 7435 O O . LYS B 1 313 ? -0.410 -20.188 -42.674 1.00 69.04 313 LYS B O 1
ATOM 7441 N N . ALA B 1 314 ? -0.676 -21.465 -40.799 1.00 61.91 314 ALA B N 1
ATOM 7442 C CA . ALA B 1 314 ? -0.484 -22.770 -41.422 1.00 59.62 314 ALA B CA 1
ATOM 7443 C C . ALA B 1 314 ? -1.506 -23.020 -42.530 1.00 58.79 314 ALA B C 1
ATOM 7444 O O . ALA B 1 314 ? -2.673 -22.626 -42.381 1.00 56.57 314 ALA B O 1
ATOM 7446 N N . PRO B 1 315 ? -1.100 -23.715 -43.628 1.00 53.40 315 PRO B N 1
ATOM 7447 C CA . PRO B 1 315 ? -2.085 -24.088 -44.653 1.00 51.97 315 PRO B CA 1
ATOM 7448 C C . PRO B 1 315 ? -3.136 -25.021 -44.057 1.00 55.16 315 PRO B C 1
ATOM 7449 O O . PRO B 1 315 ? -2.849 -25.733 -43.095 1.00 55.52 315 PRO B O 1
ATOM 7453 N N . ILE B 1 316 ? -4.361 -24.954 -44.572 1.00 52.75 316 ILE B N 1
ATOM 7454 C CA . ILE B 1 316 ? -5.518 -25.726 -44.109 1.00 51.74 316 ILE B CA 1
ATOM 7455 C C . ILE B 1 316 ? -5.931 -26.755 -45.156 1.00 54.04 316 ILE B C 1
ATOM 7456 O O . ILE B 1 316 ? -5.907 -26.467 -46.352 1.00 53.44 316 ILE B O 1
ATOM 7461 N N . CYS B 1 317 ? -6.408 -27.914 -44.692 1.00 48.95 317 CYS B N 1
ATOM 7462 C CA . CYS B 1 317 ? -7.035 -28.911 -45.543 1.00 47.92 317 CYS B CA 1
ATOM 7463 C C . CYS B 1 317 ? -8.354 -29.391 -44.954 1.00 53.32 317 CYS B C 1
ATOM 7464 O O . CYS B 1 317 ? -8.518 -29.373 -43.736 1.00 52.88 317 CYS B O 1
ATOM 7467 N N . MET B 1 318 ? -9.321 -29.760 -45.815 1.00 49.81 318 MET B N 1
ATOM 7468 C CA . MET B 1 318 ? -10.627 -30.222 -45.325 1.00 48.04 318 MET B CA 1
ATOM 7469 C C . MET B 1 318 ? -11.261 -31.345 -46.160 1.00 48.87 318 MET B C 1
ATOM 7470 O O . MET B 1 318 ? -11.264 -31.287 -47.383 1.00 48.38 318 MET B O 1
ATOM 7475 N N . ALA B 1 319 ? -11.742 -32.388 -45.470 1.00 44.53 319 ALA B N 1
ATOM 7476 C CA . ALA B 1 319 ? -12.452 -33.514 -46.046 1.00 45.03 319 ALA B CA 1
ATOM 7477 C C . ALA B 1 319 ? -13.955 -33.255 -45.776 1.00 52.29 319 ALA B C 1
ATOM 7478 O O . ALA B 1 319 ? -14.419 -32.122 -45.973 1.00 51.71 319 ALA B O 1
ATOM 7480 N N . TYR B 1 320 ? -14.700 -34.289 -45.315 1.00 50.90 320 TYR B N 1
ATOM 7481 C CA . TYR B 1 320 ? -16.096 -34.223 -44.840 1.00 50.67 320 TYR B CA 1
ATOM 7482 C C . TYR B 1 320 ? -17.101 -33.868 -45.956 1.00 56.58 320 TYR B C 1
ATOM 7483 O O . TYR B 1 320 ? -17.609 -32.748 -46.054 1.00 57.57 320 TYR B O 1
ATOM 7492 N N . ARG B 1 321 ? -17.393 -34.899 -46.768 1.00 52.26 321 ARG B N 1
ATOM 7493 C CA . ARG B 1 321 ? -18.313 -34.933 -47.893 1.00 51.44 321 ARG B CA 1
ATOM 7494 C C . ARG B 1 321 ? -17.822 -34.087 -49.083 1.00 53.96 321 ARG B C 1
ATOM 7495 O O . ARG B 1 321 ? -18.611 -33.630 -49.909 1.00 54.25 321 ARG B O 1
ATOM 7503 N N . MET B 1 322 ? -16.497 -33.969 -49.219 1.00 48.50 322 MET B N 1
ATOM 7504 C CA . MET B 1 322 ? -15.877 -33.256 -50.335 1.00 47.15 322 MET B CA 1
ATOM 7505 C C . MET B 1 322 ? -15.476 -34.309 -51.369 1.00 49.29 322 MET B C 1
ATOM 7506 O O . MET B 1 322 ? -14.309 -34.721 -51.453 1.00 48.84 322 MET B O 1
ATOM 7511 N N . ASN B 1 323 ? -16.491 -34.805 -52.098 1.00 44.16 323 ASN B N 1
ATOM 7512 C CA . ASN B 1 323 ? -16.326 -35.884 -53.072 1.00 43.80 323 ASN B CA 1
ATOM 7513 C C . ASN B 1 323 ? -16.342 -35.404 -54.529 1.00 48.04 323 ASN B C 1
ATOM 7514 O O . ASN B 1 323 ? -16.346 -36.237 -55.445 1.00 46.02 323 ASN B O 1
ATOM 7519 N N . GLN B 1 324 ? -16.341 -34.069 -54.737 1.00 45.92 324 GLN B N 1
ATOM 7520 C CA . GLN B 1 324 ? -16.389 -33.470 -56.078 1.00 46.20 324 GLN B CA 1
ATOM 7521 C C . GLN B 1 324 ? -15.133 -32.649 -56.427 1.00 52.38 324 GLN B C 1
ATOM 7522 O O . GLN B 1 324 ? -14.866 -31.648 -55.755 1.00 52.48 324 GLN B O 1
ATOM 7528 N N . PRO B 1 325 ? -14.404 -32.999 -57.511 1.00 49.78 325 PRO B N 1
ATOM 7529 C CA . PRO B 1 325 ? -13.234 -32.190 -57.912 1.00 50.40 325 PRO B CA 1
ATOM 7530 C C . PRO B 1 325 ? -13.569 -30.735 -58.211 1.00 53.66 325 PRO B C 1
ATOM 7531 O O . PRO B 1 325 ? -12.755 -29.869 -57.900 1.00 54.24 325 PRO B O 1
ATOM 7535 N N . ASP B 1 326 ? -14.747 -30.469 -58.814 1.00 50.26 326 ASP B N 1
ATOM 7536 C CA . ASP B 1 326 ? -15.194 -29.118 -59.183 1.00 50.43 326 ASP B CA 1
ATOM 7537 C C . ASP B 1 326 ? -15.369 -28.216 -57.971 1.00 55.05 326 ASP B C 1
ATOM 7538 O O . ASP B 1 326 ? -14.990 -27.046 -58.022 1.00 55.19 326 ASP B O 1
ATOM 7543 N N . VAL B 1 327 ? -15.950 -28.756 -56.883 1.00 51.91 327 VAL B N 1
ATOM 7544 C CA . VAL B 1 327 ? -16.178 -28.004 -55.638 1.00 51.28 327 VAL B CA 1
ATOM 7545 C C . VAL B 1 327 ? -14.831 -27.711 -54.939 1.00 53.51 327 VAL B C 1
ATOM 7546 O O . VAL B 1 327 ? -14.592 -26.584 -54.494 1.00 53.05 327 VAL B O 1
ATOM 7550 N N . ALA B 1 328 ? -13.958 -28.717 -54.876 1.00 48.87 328 ALA B N 1
ATOM 7551 C CA . ALA B 1 328 ? -12.645 -28.573 -54.249 1.00 48.98 328 ALA B CA 1
ATOM 7552 C C . ALA B 1 328 ? -11.751 -27.610 -55.021 1.00 52.44 328 ALA B C 1
ATOM 7553 O O . ALA B 1 328 ? -11.078 -26.789 -54.399 1.00 52.74 328 ALA B O 1
ATOM 7555 N N . GLU B 1 329 ? -11.783 -27.683 -56.375 1.00 49.33 329 GLU B N 1
ATOM 7556 C CA . GLU B 1 329 ? -11.000 -26.826 -57.281 1.00 48.99 329 GLU B CA 1
ATOM 7557 C C . GLU B 1 329 ? -11.285 -25.356 -56.980 1.00 53.89 329 GLU B C 1
ATOM 7558 O O . GLU B 1 329 ? -10.353 -24.579 -56.774 1.00 54.84 329 GLU B O 1
ATOM 7564 N N . LYS B 1 330 ? -12.587 -25.003 -56.898 1.00 51.42 330 LYS B N 1
ATOM 7565 C CA . LYS B 1 330 ? -13.089 -23.662 -56.613 1.00 51.49 330 LYS B CA 1
ATOM 7566 C C . LYS B 1 330 ? -12.651 -23.236 -55.208 1.00 55.75 330 LYS B C 1
ATOM 7567 O O . LYS B 1 330 ? -12.158 -22.121 -55.039 1.00 56.12 330 LYS B O 1
ATOM 7573 N N . ALA B 1 331 ? -12.796 -24.140 -54.212 1.00 51.36 331 ALA B N 1
ATOM 7574 C CA . ALA B 1 331 ? -12.429 -23.884 -52.814 1.00 50.49 331 ALA B CA 1
ATOM 7575 C C . ALA B 1 331 ? -10.947 -23.536 -52.686 1.00 53.70 331 ALA B C 1
ATOM 7576 O O . ALA B 1 331 ? -10.605 -22.551 -52.040 1.00 53.25 331 ALA B O 1
ATOM 7578 N N . VAL B 1 332 ? -10.084 -24.283 -53.388 1.00 51.59 332 VAL B N 1
ATOM 7579 C CA . VAL B 1 332 ? -8.639 -24.055 -53.418 1.00 52.15 332 VAL B CA 1
ATOM 7580 C C . VAL B 1 332 ? -8.315 -22.771 -54.206 1.00 60.75 332 VAL B C 1
ATOM 7581 O O . VAL B 1 332 ? -7.505 -21.975 -53.738 1.00 62.04 332 VAL B O 1
ATOM 7585 N N . ALA B 1 333 ? -8.994 -22.531 -55.351 1.00 59.79 333 ALA B N 1
ATOM 7586 C CA . ALA B 1 333 ? -8.802 -21.319 -56.178 1.00 61.57 333 ALA B CA 1
ATOM 7587 C C . ALA B 1 333 ? -9.155 -20.027 -55.426 1.00 67.35 333 ALA B C 1
ATOM 7588 O O . ALA B 1 333 ? -8.446 -19.029 -55.567 1.00 68.12 333 ALA B O 1
ATOM 7590 N N . GLU B 1 334 ? -10.236 -20.062 -54.625 1.00 63.89 334 GLU B N 1
ATOM 7591 C CA . GLU B 1 334 ? -10.725 -18.940 -53.817 1.00 64.48 334 GLU B CA 1
ATOM 7592 C C . GLU B 1 334 ? -9.966 -18.785 -52.466 1.00 69.34 334 GLU B C 1
ATOM 7593 O O . GLU B 1 334 ? -10.271 -17.883 -51.684 1.00 71.19 334 GLU B O 1
ATOM 7599 N N . GLY B 1 335 ? -8.988 -19.656 -52.219 1.00 63.81 335 GLY B N 1
ATOM 7600 C CA . GLY B 1 335 ? -8.167 -19.633 -51.015 1.00 62.48 335 GLY B CA 1
ATOM 7601 C C . GLY B 1 335 ? -8.855 -20.059 -49.732 1.00 62.67 335 GLY B C 1
ATOM 7602 O O . GLY B 1 335 ? -8.317 -19.813 -48.654 1.00 62.94 335 GLY B O 1
ATOM 7603 N N . ARG B 1 336 ? -10.031 -20.705 -49.816 1.00 55.97 336 ARG B N 1
ATOM 7604 C CA . ARG B 1 336 ? -10.776 -21.166 -48.628 1.00 53.78 336 ARG B CA 1
ATOM 7605 C C . ARG B 1 336 ? -10.021 -22.309 -47.925 1.00 58.36 336 ARG B C 1
ATOM 7606 O O . ARG B 1 336 ? -9.931 -22.341 -46.697 1.00 59.20 336 ARG B O 1
ATOM 7614 N N . ILE B 1 337 ? -9.459 -23.226 -48.726 1.00 53.82 337 ILE B N 1
ATOM 7615 C CA . ILE B 1 337 ? -8.612 -24.338 -48.288 1.00 51.98 337 ILE B CA 1
ATOM 7616 C C . ILE B 1 337 ? -7.362 -24.348 -49.157 1.00 54.05 337 ILE B C 1
ATOM 7617 O O . ILE B 1 337 ? -7.422 -23.910 -50.308 1.00 53.15 337 ILE B O 1
ATOM 7622 N N . ASP B 1 338 ? -6.240 -24.865 -48.630 1.00 48.63 338 ASP B N 1
ATOM 7623 C CA . ASP B 1 338 ? -5.017 -24.970 -49.423 1.00 48.11 338 ASP B CA 1
ATOM 7624 C C . ASP B 1 338 ? -4.904 -26.351 -50.020 1.00 52.88 338 ASP B C 1
ATOM 7625 O O . ASP B 1 338 ? -4.307 -26.514 -51.079 1.00 52.90 338 ASP B O 1
ATOM 7630 N N . ILE B 1 339 ? -5.488 -27.348 -49.341 1.00 49.07 339 ILE B N 1
ATOM 7631 C CA . ILE B 1 339 ? -5.458 -28.745 -49.774 1.00 48.28 339 ILE B CA 1
ATOM 7632 C C . ILE B 1 339 ? -6.845 -29.370 -49.675 1.00 50.38 339 ILE B C 1
ATOM 7633 O O . ILE B 1 339 ? -7.553 -29.175 -48.686 1.00 47.56 339 ILE B O 1
ATOM 7638 N N . TRP B 1 340 ? -7.215 -30.128 -50.720 1.00 45.90 340 TRP B N 1
ATOM 7639 C CA . TRP B 1 340 ? -8.419 -30.937 -50.737 1.00 43.72 340 TRP B CA 1
ATOM 7640 C C . TRP B 1 340 ? -8.057 -32.284 -50.058 1.00 47.08 340 TRP B C 1
ATOM 7641 O O . TRP B 1 340 ? -7.335 -33.104 -50.629 1.00 47.68 340 TRP B O 1
ATOM 7652 N N . GLU B 1 341 ? -8.510 -32.480 -48.831 1.00 42.83 341 GLU B N 1
ATOM 7653 C CA . GLU B 1 341 ? -8.293 -33.716 -48.100 1.00 42.34 341 GLU B CA 1
ATOM 7654 C C . GLU B 1 341 ? -9.495 -34.643 -48.356 1.00 43.32 341 GLU B C 1
ATOM 7655 O O . GLU B 1 341 ? -10.610 -34.163 -48.487 1.00 41.35 341 GLU B O 1
ATOM 7661 N N . MET B 1 342 ? -9.284 -35.959 -48.358 1.00 40.28 342 MET B N 1
ATOM 7662 C CA . MET B 1 342 ? -10.392 -36.890 -48.525 1.00 39.84 342 MET B CA 1
ATOM 7663 C C . MET B 1 342 ? -10.071 -38.265 -47.968 1.00 43.50 342 MET B C 1
ATOM 7664 O O . MET B 1 342 ? -8.928 -38.722 -48.066 1.00 42.62 342 MET B O 1
ATOM 7669 N N . CYS B 1 343 ? -11.107 -38.955 -47.468 1.00 40.20 343 CYS B N 1
ATOM 7670 C CA . CYS B 1 343 ? -10.983 -40.336 -47.030 1.00 39.48 343 CYS B CA 1
ATOM 7671 C C . CYS B 1 343 ? -11.813 -41.232 -47.957 1.00 42.41 343 CYS B C 1
ATOM 7672 O O . CYS B 1 343 ? -11.242 -41.896 -48.806 1.00 42.84 343 CYS B O 1
ATOM 7675 N N . ARG B 1 344 ? -13.153 -41.217 -47.833 1.00 38.53 344 ARG B N 1
ATOM 7676 C CA . ARG B 1 344 ? -14.041 -42.096 -48.605 1.00 38.01 344 ARG B CA 1
ATOM 7677 C C . ARG B 1 344 ? -13.890 -41.910 -50.120 1.00 41.57 344 ARG B C 1
ATOM 7678 O O . ARG B 1 344 ? -13.707 -42.941 -50.782 1.00 41.78 344 ARG B O 1
ATOM 7686 N N . PRO B 1 345 ? -13.727 -40.679 -50.692 1.00 38.25 345 PRO B N 1
ATOM 7687 C CA . PRO B 1 345 ? -13.440 -40.601 -52.132 1.00 38.23 345 PRO B CA 1
ATOM 7688 C C . PRO B 1 345 ? -12.157 -41.354 -52.543 1.00 44.66 345 PRO B C 1
ATOM 7689 O O . PRO B 1 345 ? -12.077 -41.826 -53.674 1.00 42.98 345 PRO B O 1
ATOM 7693 N N . GLY B 1 346 ? -11.188 -41.482 -51.621 1.00 42.11 346 GLY B N 1
ATOM 7694 C CA . GLY B 1 346 ? -9.931 -42.203 -51.848 1.00 41.33 346 GLY B CA 1
ATOM 7695 C C . GLY B 1 346 ? -10.051 -43.699 -51.630 1.00 44.34 346 GLY B C 1
ATOM 7696 O O . GLY B 1 346 ? -9.205 -44.466 -52.089 1.00 43.78 346 GLY B O 1
ATOM 7697 N N . ILE B 1 347 ? -11.103 -44.129 -50.894 1.00 41.40 347 ILE B N 1
ATOM 7698 C CA . ILE B 1 347 ? -11.423 -45.542 -50.686 1.00 40.62 347 ILE B CA 1
ATOM 7699 C C . ILE B 1 347 ? -12.071 -46.035 -51.999 1.00 43.93 347 ILE B C 1
ATOM 7700 O O . ILE B 1 347 ? -11.596 -46.994 -52.627 1.00 41.66 347 ILE B O 1
ATOM 7705 N N . ALA B 1 348 ? -13.119 -45.305 -52.420 1.00 42.21 348 ALA B N 1
ATOM 7706 C CA . ALA B 1 348 ? -13.913 -45.502 -53.627 1.00 42.86 348 ALA B CA 1
ATOM 7707 C C . ALA B 1 348 ? -13.039 -45.433 -54.883 1.00 46.57 348 ALA B C 1
ATOM 7708 O O . ALA B 1 348 ? -13.124 -46.323 -55.722 1.00 46.29 348 ALA B O 1
ATOM 7710 N N . ASP B 1 349 ? -12.161 -44.420 -54.981 1.00 43.89 349 ASP B N 1
ATOM 7711 C CA . ASP B 1 349 ? -11.294 -44.281 -56.135 1.00 44.91 349 ASP B CA 1
ATOM 7712 C C . ASP B 1 349 ? -9.870 -43.878 -55.745 1.00 48.00 349 ASP B C 1
ATOM 7713 O O . ASP B 1 349 ? -9.584 -42.692 -55.583 1.00 47.03 349 ASP B O 1
ATOM 7718 N N . PRO B 1 350 ? -8.951 -44.860 -55.628 1.00 44.03 350 PRO B N 1
ATOM 7719 C CA . PRO B 1 350 ? -7.560 -44.519 -55.259 1.00 44.56 350 PRO B CA 1
ATOM 7720 C C . PRO B 1 350 ? -6.828 -43.742 -56.346 1.00 48.32 350 PRO B C 1
ATOM 7721 O O . PRO B 1 350 ? -5.851 -43.075 -56.040 1.00 48.84 350 PRO B O 1
ATOM 7725 N N . TYR B 1 351 ? -7.327 -43.803 -57.598 1.00 43.38 351 TYR B N 1
ATOM 7726 C CA . TYR B 1 351 ? -6.763 -43.122 -58.745 1.00 44.14 351 TYR B CA 1
ATOM 7727 C C . TYR B 1 351 ? -7.451 -41.776 -59.038 1.00 47.37 351 TYR B C 1
ATOM 7728 O O . TYR B 1 351 ? -7.197 -41.193 -60.090 1.00 46.57 351 TYR B O 1
ATOM 7737 N N . LEU B 1 352 ? -8.294 -41.272 -58.101 1.00 44.57 352 LEU B N 1
ATOM 7738 C CA . LEU B 1 352 ? -8.964 -39.969 -58.247 1.00 44.95 352 LEU B CA 1
ATOM 7739 C C . LEU B 1 352 ? -7.950 -38.844 -58.600 1.00 50.73 352 LEU B C 1
ATOM 7740 O O . LEU B 1 352 ? -8.240 -38.103 -59.530 1.00 51.37 352 LEU B O 1
ATOM 7745 N N . PRO B 1 353 ? -6.779 -38.685 -57.910 1.00 50.37 353 PRO B N 1
ATOM 7746 C CA . PRO B 1 353 ? -5.861 -37.586 -58.278 1.00 50.83 353 PRO B CA 1
ATOM 7747 C C . PRO B 1 353 ? -5.282 -37.731 -59.671 1.00 54.75 353 PRO B C 1
ATOM 7748 O O . PRO B 1 353 ? -5.164 -36.730 -60.376 1.00 56.32 353 PRO B O 1
ATOM 7752 N N . LYS B 1 354 ? -4.959 -38.974 -60.083 1.00 48.48 354 LYS B N 1
ATOM 7753 C CA . LYS B 1 354 ? -4.463 -39.273 -61.420 1.00 48.00 354 LYS B CA 1
ATOM 7754 C C . LYS B 1 354 ? -5.516 -38.877 -62.465 1.00 52.58 354 LYS B C 1
ATOM 7755 O O . LYS B 1 354 ? -5.156 -38.308 -63.496 1.00 51.98 354 LYS B O 1
ATOM 7761 N N . LYS B 1 355 ? -6.818 -39.108 -62.156 1.00 48.80 355 LYS B N 1
ATOM 7762 C CA . LYS B 1 355 ? -7.929 -38.761 -63.050 1.00 49.86 355 LYS B CA 1
ATOM 7763 C C . LYS B 1 355 ? -8.155 -37.252 -63.128 1.00 54.47 355 LYS B C 1
ATOM 7764 O O . LYS B 1 355 ? -8.378 -36.717 -64.212 1.00 54.73 355 LYS B O 1
ATOM 7770 N N . VAL B 1 356 ? -8.048 -36.573 -61.984 1.00 51.03 356 VAL B N 1
ATOM 7771 C CA . VAL B 1 356 ? -8.195 -35.119 -61.869 1.00 51.51 356 VAL B CA 1
ATOM 7772 C C . VAL B 1 356 ? -7.104 -34.426 -62.698 1.00 58.92 356 VAL B C 1
ATOM 7773 O O . VAL B 1 356 ? -7.409 -33.552 -63.516 1.00 59.49 356 VAL B O 1
ATOM 7777 N N . CYS B 1 357 ? -5.848 -34.849 -62.507 1.00 56.89 357 CYS B N 1
ATOM 7778 C CA . CYS B 1 357 ? -4.719 -34.229 -63.174 1.00 58.73 357 CYS B CA 1
ATOM 7779 C C . CYS B 1 357 ? -4.540 -34.656 -64.643 1.00 62.62 357 CYS B C 1
ATOM 7780 O O . CYS B 1 357 ? -3.912 -33.920 -65.407 1.00 62.22 357 CYS B O 1
ATOM 7783 N N . GLU B 1 358 ? -5.165 -35.767 -65.066 1.00 58.53 358 GLU B N 1
ATOM 7784 C CA . GLU B 1 358 ? -5.122 -36.135 -66.476 1.00 59.76 358 GLU B CA 1
ATOM 7785 C C . GLU B 1 358 ? -6.344 -35.548 -67.199 1.00 64.91 358 GLU B C 1
ATOM 7786 O O . GLU B 1 358 ? -6.502 -35.765 -68.392 1.00 66.38 358 GLU B O 1
ATOM 7792 N N . GLY B 1 359 ? -7.173 -34.795 -66.473 1.00 60.71 359 GLY B N 1
ATOM 7793 C CA . GLY B 1 359 ? -8.363 -34.146 -67.009 1.00 60.45 359 GLY B CA 1
ATOM 7794 C C . GLY B 1 359 ? -9.445 -35.105 -67.455 1.00 64.14 359 GLY B C 1
ATOM 7795 O O . GLY B 1 359 ? -10.072 -34.890 -68.495 1.00 64.04 359 GLY B O 1
ATOM 7796 N N . ARG B 1 360 ? -9.677 -36.172 -66.670 1.00 59.60 360 ARG B N 1
ATOM 7797 C CA . ARG B 1 360 ? -10.724 -37.165 -66.953 1.00 57.77 360 ARG B CA 1
ATOM 7798 C C . ARG B 1 360 ? -11.580 -37.402 -65.708 1.00 58.36 360 ARG B C 1
ATOM 7799 O O . ARG B 1 360 ? -11.544 -38.486 -65.116 1.00 56.69 360 ARG B O 1
ATOM 7807 N N . PRO B 1 361 ? -12.338 -36.360 -65.264 1.00 52.89 361 PRO B N 1
ATOM 7808 C CA . PRO B 1 361 ? -13.167 -36.527 -64.060 1.00 50.64 361 PRO B CA 1
ATOM 7809 C C . PRO B 1 361 ? -14.291 -37.542 -64.239 1.00 53.12 361 PRO B C 1
ATOM 7810 O O . PRO B 1 361 ? -14.739 -38.110 -63.253 1.00 50.32 361 PRO B O 1
ATOM 7814 N N . GLU B 1 362 ? -14.740 -37.759 -65.499 1.00 50.80 362 GLU B N 1
ATOM 7815 C CA . GLU B 1 362 ? -15.824 -38.685 -65.866 1.00 49.56 362 GLU B CA 1
ATOM 7816 C C . GLU B 1 362 ? -15.461 -40.136 -65.567 1.00 51.09 362 GLU B C 1
ATOM 7817 O O . GLU B 1 362 ? -16.356 -40.974 -65.462 1.00 49.39 362 GLU B O 1
ATOM 7823 N N . ASP B 1 363 ? -14.143 -40.416 -65.400 1.00 47.07 363 ASP B N 1
ATOM 7824 C CA . ASP B 1 363 ? -13.616 -41.737 -65.042 1.00 46.55 363 ASP B CA 1
ATOM 7825 C C . ASP B 1 363 ? -13.578 -41.950 -63.531 1.00 47.74 363 ASP B C 1
ATOM 7826 O O . ASP B 1 363 ? -13.192 -43.039 -63.103 1.00 45.87 363 ASP B O 1
ATOM 7831 N N . ILE B 1 364 ? -13.961 -40.927 -62.725 1.00 44.13 364 ILE B N 1
ATOM 7832 C CA . ILE B 1 364 ? -13.922 -41.042 -61.256 1.00 44.56 364 ILE B CA 1
ATOM 7833 C C . ILE B 1 364 ? -15.038 -41.924 -60.721 1.00 53.22 364 ILE B C 1
ATOM 7834 O O . ILE B 1 364 ? -16.218 -41.694 -61.018 1.00 54.11 364 ILE B O 1
ATOM 7839 N N . VAL B 1 365 ? -14.646 -42.922 -59.902 1.00 50.76 365 VAL B N 1
ATOM 7840 C CA . VAL B 1 365 ? -15.550 -43.816 -59.186 1.00 50.23 365 VAL B CA 1
ATOM 7841 C C . VAL B 1 365 ? -15.886 -43.028 -57.920 1.00 52.20 365 VAL B C 1
ATOM 7842 O O . VAL B 1 365 ? -15.108 -42.993 -56.977 1.00 52.44 365 VAL B O 1
ATOM 7846 N N . THR B 1 366 ? -17.006 -42.327 -57.954 1.00 48.49 366 THR B N 1
ATOM 7847 C CA . THR B 1 366 ? -17.461 -41.452 -56.880 1.00 47.31 366 THR B CA 1
ATOM 7848 C C . THR B 1 366 ? -18.014 -42.207 -55.683 1.00 49.16 366 THR B C 1
ATOM 7849 O O . THR B 1 366 ? -18.784 -43.153 -55.818 1.00 48.66 366 THR B O 1
ATOM 7853 N N . CYS B 1 367 ? -17.627 -41.747 -54.501 1.00 45.25 367 CYS B N 1
ATOM 7854 C CA . CYS B 1 367 ? -18.145 -42.272 -53.253 1.00 44.75 367 CYS B CA 1
ATOM 7855 C C . CYS B 1 367 ? -19.584 -41.723 -53.078 1.00 49.89 367 CYS B C 1
ATOM 7856 O O . CYS B 1 367 ? -19.808 -40.518 -53.205 1.00 49.09 367 CYS B O 1
ATOM 7859 N N . THR B 1 368 ? -20.541 -42.612 -52.815 1.00 47.87 368 THR B N 1
ATOM 7860 C CA . THR B 1 368 ? -21.960 -42.247 -52.649 1.00 48.61 368 THR B CA 1
ATOM 7861 C C . THR B 1 368 ? -22.365 -42.076 -51.173 1.00 54.06 368 THR B C 1
ATOM 7862 O O . THR B 1 368 ? -23.548 -41.905 -50.889 1.00 55.29 368 THR B O 1
ATOM 7866 N N . ALA B 1 369 ? -21.408 -42.142 -50.236 1.00 51.09 369 ALA B N 1
ATOM 7867 C CA . ALA B 1 369 ? -21.641 -42.015 -48.777 1.00 50.82 369 ALA B CA 1
ATOM 7868 C C . ALA B 1 369 ? -22.631 -43.070 -48.240 1.00 53.92 369 ALA B C 1
ATOM 7869 O O . ALA B 1 369 ? -23.498 -42.768 -47.424 1.00 52.87 369 ALA B O 1
ATOM 7871 N N . CYS B 1 370 ? -22.492 -44.324 -48.719 1.00 52.07 370 CYS B N 1
ATOM 7872 C CA . CYS B 1 370 ? -23.341 -45.422 -48.258 1.00 52.08 370 CYS B CA 1
ATOM 7873 C C . CYS B 1 370 ? -22.916 -45.855 -46.848 1.00 55.21 370 CYS B C 1
ATOM 7874 O O . CYS B 1 370 ? -23.740 -46.371 -46.098 1.00 55.98 370 CYS B O 1
ATOM 7877 N N . ASN B 1 371 ? -21.622 -45.657 -46.510 1.00 50.49 371 ASN B N 1
ATOM 7878 C CA . ASN B 1 371 ? -20.982 -45.945 -45.213 1.00 50.41 371 ASN B CA 1
ATOM 7879 C C . ASN B 1 371 ? -21.006 -47.450 -44.845 1.00 53.94 371 ASN B C 1
ATOM 7880 O O . ASN B 1 371 ? -20.694 -47.810 -43.699 1.00 52.88 371 ASN B O 1
ATOM 7885 N N . GLN B 1 372 ? -21.285 -48.319 -45.849 1.00 49.57 372 GLN B N 1
ATOM 7886 C CA . GLN B 1 372 ? -21.372 -49.777 -45.705 1.00 50.36 372 GLN B CA 1
ATOM 7887 C C . GLN B 1 372 ? -20.001 -50.436 -45.470 1.00 56.36 372 GLN B C 1
ATOM 7888 O O . GLN B 1 372 ? -19.703 -50.876 -44.360 1.00 56.19 372 GLN B O 1
ATOM 7894 N N . GLY B 1 373 ? -19.204 -50.531 -46.525 1.00 54.03 373 GLY B N 1
ATOM 7895 C CA . GLY B 1 373 ? -17.903 -51.172 -46.456 1.00 53.98 373 GLY B CA 1
ATOM 7896 C C . GLY B 1 373 ? -16.893 -50.424 -45.610 1.00 56.51 373 GLY B C 1
ATOM 7897 O O . GLY B 1 373 ? -15.996 -51.045 -45.017 1.00 56.08 373 GLY B O 1
ATOM 7898 N N . CYS B 1 374 ? -17.014 -49.082 -45.559 1.00 50.58 374 CYS B N 1
ATOM 7899 C CA . CYS B 1 374 ? -16.028 -48.275 -44.854 1.00 49.33 374 CYS B CA 1
ATOM 7900 C C . CYS B 1 374 ? -16.324 -48.151 -43.324 1.00 52.58 374 CYS B C 1
ATOM 7901 O O . CYS B 1 374 ? -15.879 -49.017 -42.564 1.00 51.39 374 CYS B O 1
ATOM 7904 N N . PHE B 1 375 ? -17.076 -47.127 -42.892 1.00 50.02 375 PHE B N 1
ATOM 7905 C CA . PHE B 1 375 ? -17.429 -46.868 -41.507 1.00 50.76 375 PHE B CA 1
ATOM 7906 C C . PHE B 1 375 ? -18.067 -48.054 -40.790 1.00 54.69 375 PHE B C 1
ATOM 7907 O O . PHE B 1 375 ? -17.599 -48.431 -39.719 1.00 56.62 375 PHE B O 1
ATOM 7915 N N . TYR B 1 376 ? -19.124 -48.637 -41.369 1.00 49.07 376 TYR B N 1
ATOM 7916 C CA . TYR B 1 376 ? -19.867 -49.712 -40.731 1.00 48.37 376 TYR B CA 1
ATOM 7917 C C . TYR B 1 376 ? -19.040 -50.977 -40.506 1.00 52.63 376 TYR B C 1
ATOM 7918 O O . TYR B 1 376 ? -18.995 -51.427 -39.356 1.00 52.47 376 TYR B O 1
ATOM 7927 N N . TYR B 1 377 ? -18.367 -51.519 -41.564 1.00 48.07 377 TYR B N 1
ATOM 7928 C CA . TYR B 1 377 ? -17.528 -52.716 -41.433 1.00 48.37 377 TYR B CA 1
ATOM 7929 C C . TYR B 1 377 ? -16.419 -52.495 -40.391 1.00 52.98 377 TYR B C 1
ATOM 7930 O O . TYR B 1 377 ? -16.211 -53.363 -39.540 1.00 50.94 377 TYR B O 1
ATOM 7939 N N . VAL B 1 378 ? -15.758 -51.313 -40.414 1.00 50.51 378 VAL B N 1
ATOM 7940 C CA . VAL B 1 378 ? -14.681 -50.995 -39.464 1.00 50.64 378 VAL B CA 1
ATOM 7941 C C . VAL B 1 378 ? -15.214 -50.907 -38.036 1.00 56.02 378 VAL B C 1
ATOM 7942 O O . VAL B 1 378 ? -14.567 -51.428 -37.127 1.00 54.20 378 VAL B O 1
ATOM 7946 N N . PHE B 1 379 ? -16.415 -50.311 -37.844 1.00 55.40 379 PHE B N 1
ATOM 7947 C CA . PHE B 1 379 ? -17.008 -50.158 -36.501 1.00 56.03 379 PHE B CA 1
ATOM 7948 C C . PHE B 1 379 ? -17.559 -51.463 -35.905 1.00 60.93 379 PHE B C 1
ATOM 7949 O O . PHE B 1 379 ? -17.706 -51.547 -34.691 1.00 61.55 379 PHE B O 1
ATOM 7957 N N . ILE B 1 380 ? -17.839 -52.475 -36.734 1.00 58.32 380 ILE B N 1
ATOM 7958 C CA . ILE B 1 380 ? -18.309 -53.784 -36.236 1.00 58.85 380 ILE B CA 1
ATOM 7959 C C . ILE B 1 380 ? -17.140 -54.768 -36.142 1.00 63.23 380 ILE B C 1
ATOM 7960 O O . ILE B 1 380 ? -17.346 -55.973 -35.989 1.00 63.45 380 ILE B O 1
ATOM 7965 N N . ASP B 1 381 ? -15.915 -54.233 -36.275 1.00 59.56 381 ASP B N 1
ATOM 7966 C CA . ASP B 1 381 ? -14.642 -54.933 -36.211 1.00 59.56 381 ASP B CA 1
ATOM 7967 C C . ASP B 1 381 ? -14.524 -56.005 -37.313 1.00 61.80 381 ASP B C 1
ATOM 7968 O O . ASP B 1 381 ? -14.008 -57.110 -37.100 1.00 61.46 381 ASP B O 1
ATOM 7973 N N . ALA B 1 382 ? -14.992 -55.633 -38.520 1.00 55.82 382 ALA B N 1
ATOM 7974 C CA . ALA B 1 382 ? -14.864 -56.430 -39.739 1.00 54.70 382 ALA B CA 1
ATOM 7975 C C . ALA B 1 382 ? -13.814 -55.746 -40.637 1.00 54.71 382 ALA B C 1
ATOM 7976 O O . ALA B 1 382 ? -13.524 -54.550 -40.459 1.00 52.73 382 ALA B O 1
ATOM 7978 N N . ILE B 1 383 ? -13.253 -56.508 -41.593 1.00 49.40 383 ILE B N 1
ATOM 7979 C CA . ILE B 1 383 ? -12.286 -56.014 -42.571 1.00 48.71 383 ILE B CA 1
ATOM 7980 C C . ILE B 1 383 ? -12.975 -54.974 -43.450 1.00 51.67 383 ILE B C 1
ATOM 7981 O O . ILE B 1 383 ? -14.091 -55.209 -43.928 1.00 51.40 383 ILE B O 1
ATOM 7986 N N . MET B 1 384 ? -12.344 -53.804 -43.612 1.00 47.27 384 MET B N 1
ATOM 7987 C CA . MET B 1 384 ? -12.948 -52.749 -44.422 1.00 46.53 384 MET B CA 1
ATOM 7988 C C . MET B 1 384 ? -13.129 -53.216 -45.894 1.00 52.83 384 MET B C 1
ATOM 7989 O O . MET B 1 384 ? -12.305 -53.970 -46.421 1.00 52.97 384 MET B O 1
ATOM 7994 N N . GLY B 1 385 ? -14.228 -52.780 -46.501 1.00 49.54 385 GLY B N 1
ATOM 7995 C CA . GLY B 1 385 ? -14.549 -53.003 -47.903 1.00 49.26 385 GLY B CA 1
ATOM 7996 C C . GLY B 1 385 ? 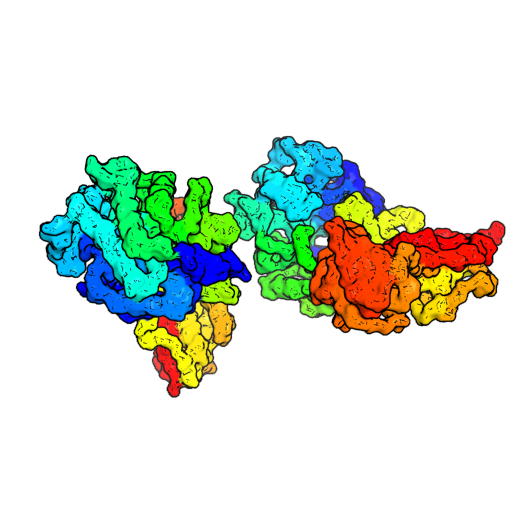-15.080 -51.709 -48.490 1.00 53.42 385 GLY B C 1
ATOM 7997 O O . GLY B 1 385 ? -15.036 -50.665 -47.828 1.00 52.82 385 GLY B O 1
ATOM 7998 N N . CYS B 1 386 ? -15.591 -51.754 -49.733 1.00 47.25 386 CYS B N 1
ATOM 7999 C CA . CYS B 1 386 ? -16.211 -50.589 -50.363 1.00 45.46 386 CYS B CA 1
ATOM 8000 C C . CYS B 1 386 ? -17.223 -51.066 -51.364 1.00 48.74 386 CYS B C 1
ATOM 8001 O O . CYS B 1 386 ? -16.936 -51.974 -52.159 1.00 47.00 386 CYS B O 1
ATOM 8004 N N . MET B 1 387 ? -18.417 -50.476 -51.307 1.00 46.26 387 MET B N 1
ATOM 8005 C CA . MET B 1 387 ? -19.541 -50.800 -52.176 1.00 46.37 387 MET B CA 1
ATOM 8006 C C . MET B 1 387 ? -19.212 -50.663 -53.678 1.00 51.61 387 MET B C 1
ATOM 8007 O O . MET B 1 387 ? -19.453 -51.589 -54.456 1.00 50.69 387 MET B O 1
ATOM 8012 N N . VAL B 1 388 ? -18.645 -49.513 -54.057 1.00 47.76 388 VAL B N 1
ATOM 8013 C CA . VAL B 1 388 ? -18.343 -49.171 -55.437 1.00 46.76 388 VAL B CA 1
ATOM 8014 C C . VAL B 1 388 ? -16.946 -49.649 -55.873 1.00 48.08 388 VAL B C 1
ATOM 8015 O O . VAL B 1 388 ? -16.663 -49.709 -57.080 1.00 47.71 388 VAL B O 1
ATOM 8019 N N . ASN B 1 389 ? -16.093 -50.015 -54.905 1.00 43.48 389 ASN B N 1
ATOM 8020 C CA . ASN B 1 389 ? -14.740 -50.487 -55.199 1.00 43.78 389 ASN B CA 1
ATOM 8021 C C . ASN B 1 389 ? -14.446 -51.861 -54.556 1.00 47.95 389 ASN B C 1
ATOM 8022 O O . ASN B 1 389 ? -13.941 -51.959 -53.431 1.00 47.13 389 ASN B O 1
ATOM 8027 N N . PRO B 1 390 ? -14.664 -52.931 -55.350 1.00 44.05 390 PRO B N 1
ATOM 8028 C CA . PRO B 1 390 ? -14.369 -54.299 -54.874 1.00 43.95 390 PRO B CA 1
ATOM 8029 C C . PRO B 1 390 ? -12.888 -54.622 -54.635 1.00 48.23 390 PRO B C 1
ATOM 8030 O O . PRO B 1 390 ? -12.593 -55.648 -54.040 1.00 48.68 390 PRO B O 1
ATOM 8034 N N . ARG B 1 391 ? -11.968 -53.742 -55.042 1.00 45.05 391 ARG B N 1
ATOM 8035 C CA . ARG B 1 391 ? -10.534 -53.941 -54.816 1.00 45.70 391 ARG B CA 1
ATOM 8036 C C . ARG B 1 391 ? -10.129 -53.631 -53.354 1.00 49.07 391 ARG B C 1
ATOM 8037 O O . ARG B 1 391 ? -9.099 -54.120 -52.919 1.00 47.08 391 ARG B O 1
ATOM 8045 N N . VAL B 1 392 ? -10.922 -52.832 -52.612 1.00 45.99 392 VAL B N 1
ATOM 8046 C CA . VAL B 1 392 ? -10.616 -52.428 -51.222 1.00 46.35 392 VAL B CA 1
ATOM 8047 C C . VAL B 1 392 ? -10.441 -53.648 -50.298 1.00 51.31 392 VAL B C 1
ATOM 8048 O O . VAL B 1 392 ? -11.369 -54.436 -50.132 1.00 50.95 392 VAL B O 1
ATOM 8052 N N . GLY B 1 393 ? -9.223 -53.795 -49.765 1.00 47.86 393 GLY B N 1
ATOM 8053 C CA . GLY B 1 393 ? -8.827 -54.899 -48.904 1.00 48.04 393 GLY B CA 1
ATOM 8054 C C . GLY B 1 393 ? -8.339 -56.106 -49.677 1.00 53.34 393 GLY B C 1
ATOM 8055 O O . GLY B 1 393 ? -7.912 -57.092 -49.076 1.00 52.87 393 GLY B O 1
ATOM 8056 N N . ASN B 1 394 ? -8.356 -56.012 -51.017 1.00 50.93 394 ASN B N 1
ATOM 8057 C CA . ASN B 1 394 ? -7.996 -57.095 -51.944 1.00 50.95 394 ASN B CA 1
ATOM 8058 C C . ASN B 1 394 ? -6.856 -56.776 -52.915 1.00 54.81 394 ASN B C 1
ATOM 8059 O O . ASN B 1 394 ? -6.506 -57.631 -53.731 1.00 55.17 394 ASN B O 1
ATOM 8064 N N . GLU B 1 395 ? -6.261 -55.569 -52.813 1.00 51.57 395 GLU B N 1
ATOM 8065 C CA . GLU B 1 395 ? -5.110 -55.102 -53.620 1.00 51.84 395 GLU B CA 1
ATOM 8066 C C . GLU B 1 395 ? -3.933 -56.078 -53.527 1.00 54.40 395 GLU B C 1
ATOM 8067 O O . GLU B 1 395 ? -3.222 -56.256 -54.504 1.00 53.06 395 GLU B O 1
ATOM 8073 N N . TRP B 1 396 ? -3.760 -56.728 -52.359 1.00 53.74 396 TRP B N 1
ATOM 8074 C CA . TRP B 1 396 ? -2.709 -57.722 -52.076 1.00 55.34 396 TRP B CA 1
ATOM 8075 C C . TRP B 1 396 ? -3.022 -59.063 -52.734 1.00 59.52 396 TRP B C 1
ATOM 8076 O O . TRP B 1 396 ? -2.113 -59.844 -53.013 1.00 60.84 396 TRP B O 1
ATOM 8087 N N . ASP B 1 397 ? -4.319 -59.360 -52.901 1.00 55.66 397 ASP B N 1
ATOM 8088 C CA . ASP B 1 397 ? -4.822 -60.649 -53.368 1.00 55.43 397 ASP B CA 1
ATOM 8089 C C . ASP B 1 397 ? -4.590 -60.935 -54.852 1.00 61.10 397 ASP B C 1
ATOM 8090 O O . ASP B 1 397 ? -5.193 -60.264 -55.697 1.00 61.42 397 ASP B O 1
ATOM 8095 N N . PRO B 1 398 ? -3.820 -62.008 -55.193 1.00 58.27 398 PRO B N 1
ATOM 8096 C CA . PRO B 1 398 ? -3.639 -62.359 -56.621 1.00 58.52 398 PRO B CA 1
ATOM 8097 C C . PRO B 1 398 ? -4.952 -62.640 -57.352 1.00 61.65 398 PRO B C 1
ATOM 8098 O O . PRO B 1 398 ? -5.004 -62.414 -58.558 1.00 62.62 398 PRO B O 1
ATOM 8102 N N . ALA B 1 399 ? -6.011 -63.101 -56.642 1.00 56.78 399 ALA B N 1
ATOM 8103 C CA . ALA B 1 399 ? -7.320 -63.388 -57.264 1.00 56.11 399 ALA B CA 1
ATOM 8104 C C . ALA B 1 399 ? -8.075 -62.144 -57.742 1.00 57.51 399 ALA B C 1
ATOM 8105 O O . ALA B 1 399 ? -9.082 -62.280 -58.428 1.00 60.17 399 ALA B O 1
ATOM 8107 N N . TYR B 1 400 ? -7.597 -60.943 -57.392 1.00 51.63 400 TYR B N 1
ATOM 8108 C CA . TYR B 1 400 ? -8.199 -59.648 -57.764 1.00 50.05 400 TYR B CA 1
ATOM 8109 C C . TYR B 1 400 ? -7.335 -58.887 -58.772 1.00 57.48 400 TYR B C 1
ATOM 8110 O O . TYR B 1 400 ? -7.737 -57.828 -59.262 1.00 57.65 400 TYR B O 1
ATOM 8119 N N . ALA B 1 401 ? -6.151 -59.431 -59.090 1.00 56.29 401 ALA B N 1
ATOM 8120 C CA . ALA B 1 401 ? -5.256 -58.852 -60.088 1.00 56.96 401 ALA B CA 1
ATOM 8121 C C . ALA B 1 401 ? -5.977 -58.756 -61.456 1.00 61.71 401 ALA B C 1
ATOM 8122 O O . ALA B 1 401 ? -6.763 -59.644 -61.803 1.00 60.93 401 ALA B O 1
ATOM 8124 N N . ILE B 1 402 ? -5.759 -57.656 -62.182 1.00 59.34 402 ILE B N 1
ATOM 8125 C CA . ILE B 1 402 ? -6.387 -57.426 -63.485 1.00 60.10 402 ILE B CA 1
ATOM 8126 C C . ILE B 1 402 ? -5.338 -57.753 -64.525 1.00 68.32 402 ILE B C 1
ATOM 8127 O O . ILE B 1 402 ? -4.343 -57.039 -64.650 1.00 69.61 402 ILE B O 1
ATOM 8132 N N . ASN B 1 403 ? -5.516 -58.887 -65.202 1.00 66.21 403 ASN B N 1
ATOM 8133 C CA . ASN B 1 403 ? -4.555 -59.373 -66.186 1.00 68.06 403 ASN B CA 1
ATOM 8134 C C . ASN B 1 403 ? -5.132 -59.422 -67.594 1.00 73.55 403 ASN B C 1
ATOM 8135 O O . ASN B 1 403 ? -6.277 -59.844 -67.759 1.00 72.63 403 ASN B O 1
ATOM 8140 N N . PRO B 1 404 ? -4.356 -59.021 -68.628 1.00 71.74 404 PRO B N 1
ATOM 8141 C CA . PRO B 1 404 ? -4.891 -59.081 -70.000 1.00 72.36 404 PRO B CA 1
ATOM 8142 C C . PRO B 1 404 ? -5.200 -60.513 -70.411 1.00 77.28 404 PRO B C 1
ATOM 8143 O O . PRO B 1 404 ? -4.460 -61.437 -70.063 1.00 77.27 404 PRO B O 1
ATOM 8147 N N . ALA B 1 405 ? -6.321 -60.695 -71.104 1.00 74.52 405 ALA B N 1
ATOM 8148 C CA . ALA B 1 405 ? -6.712 -61.995 -71.638 1.00 75.70 405 ALA B CA 1
ATOM 8149 C C . ALA B 1 405 ? -5.971 -62.125 -72.969 1.00 81.71 405 ALA B C 1
ATOM 8150 O O . ALA B 1 405 ? -6.054 -61.211 -73.792 1.00 82.16 405 ALA B O 1
ATOM 8152 N N . ALA B 1 406 ? -5.195 -63.208 -73.155 1.00 78.89 406 ALA B N 1
ATOM 8153 C CA . ALA B 1 406 ? -4.406 -63.407 -74.371 1.00 80.37 406 ALA B CA 1
ATOM 8154 C C . ALA B 1 406 ? -5.259 -63.627 -75.630 1.00 82.75 406 ALA B C 1
ATOM 8155 O O . ALA B 1 406 ? -5.034 -62.954 -76.648 1.00 83.84 406 ALA B O 1
ATOM 8157 N N . LYS B 1 407 ? -6.204 -64.583 -75.579 1.00 75.40 407 LYS B N 1
ATOM 8158 C CA . LYS B 1 407 ? -7.073 -64.882 -76.715 1.00 73.72 407 LYS B CA 1
ATOM 8159 C C . LYS B 1 407 ? -8.476 -64.456 -76.329 1.00 73.08 407 LYS B C 1
ATOM 8160 O O . LYS B 1 407 ? -9.105 -65.111 -75.497 1.00 71.33 407 LYS B O 1
ATOM 8166 N N . LYS B 1 408 ? -8.929 -63.303 -76.878 1.00 68.20 408 LYS B N 1
ATOM 8167 C CA . LYS B 1 408 ? -10.217 -62.661 -76.569 1.00 65.65 408 LYS B CA 1
ATOM 8168 C C . LYS B 1 408 ? -11.427 -63.542 -76.849 1.00 67.08 408 LYS B C 1
ATOM 8169 O O . LYS B 1 408 ? -11.502 -64.182 -77.886 1.00 67.38 408 LYS B O 1
ATOM 8175 N N . LYS B 1 409 ? -12.378 -63.550 -75.909 1.00 62.48 409 LYS B N 1
ATOM 8176 C CA . LYS B 1 409 ? -13.634 -64.291 -76.001 1.00 61.07 409 LYS B CA 1
ATOM 8177 C C . LYS B 1 409 ? -14.801 -63.341 -76.289 1.00 60.97 409 LYS B C 1
ATOM 8178 O O . LYS B 1 409 ? -14.733 -62.155 -75.957 1.00 59.14 409 LYS B O 1
ATOM 8184 N N . LYS B 1 410 ? -15.866 -63.874 -76.894 1.00 56.22 410 LYS B N 1
ATOM 8185 C CA . LYS B 1 410 ? -17.114 -63.164 -77.143 1.00 54.78 410 LYS B CA 1
ATOM 8186 C C . LYS B 1 410 ? -17.930 -63.323 -75.870 1.00 54.78 410 LYS B C 1
ATOM 8187 O O . LYS B 1 410 ? -18.306 -64.446 -75.499 1.00 52.30 410 LYS B O 1
ATOM 8193 N N . VAL B 1 411 ? -18.115 -62.197 -75.163 1.00 51.08 411 VAL B N 1
ATOM 8194 C CA . VAL B 1 411 ? -18.817 -62.130 -73.888 1.00 49.90 411 VAL B CA 1
ATOM 8195 C C . VAL B 1 411 ? -20.152 -61.397 -74.044 1.00 53.79 411 VAL B C 1
ATOM 8196 O O . VAL B 1 411 ? -20.179 -60.239 -74.455 1.00 52.85 411 VAL B O 1
ATOM 8200 N N . LEU B 1 412 ? -21.254 -62.089 -73.717 1.00 49.97 412 LEU B N 1
ATOM 8201 C CA . LEU B 1 412 ? -22.589 -61.513 -73.722 1.00 48.06 412 LEU B CA 1
ATOM 8202 C C . LEU B 1 412 ? -23.049 -61.339 -72.285 1.00 51.52 412 LEU B C 1
ATOM 8203 O O . LEU B 1 412 ? -23.171 -62.315 -71.545 1.00 51.17 412 LEU B O 1
ATOM 8208 N N . VAL B 1 413 ? -23.317 -60.096 -71.906 1.00 46.42 413 VAL B N 1
ATOM 8209 C CA . VAL B 1 413 ? -23.805 -59.762 -70.592 1.00 44.85 413 VAL B CA 1
ATOM 8210 C C . VAL B 1 413 ? -25.273 -59.361 -70.737 1.00 47.06 413 VAL B C 1
ATOM 8211 O O . VAL B 1 413 ? -25.602 -58.491 -71.535 1.00 46.77 413 VAL B O 1
ATOM 8215 N N . VAL B 1 414 ? -26.154 -60.050 -70.022 1.00 42.79 414 VAL B N 1
ATOM 8216 C CA . VAL B 1 414 ? -27.577 -59.768 -70.030 1.00 42.37 414 VAL B CA 1
ATOM 8217 C C . VAL B 1 414 ? -27.889 -58.934 -68.791 1.00 46.44 414 VAL B C 1
ATOM 8218 O O . VAL B 1 414 ? -27.786 -59.438 -67.676 1.00 43.93 414 VAL B O 1
ATOM 8222 N N . GLY B 1 415 ? -28.278 -57.679 -69.013 1.00 45.16 415 GLY B N 1
ATOM 8223 C CA . GLY B 1 415 ? -28.640 -56.764 -67.937 1.00 45.17 415 GLY B CA 1
ATOM 8224 C C . GLY B 1 415 ? -27.612 -55.684 -67.682 1.00 50.05 415 GLY B C 1
ATOM 8225 O O . GLY B 1 415 ? -26.457 -55.993 -67.363 1.00 50.46 415 GLY B O 1
ATOM 8226 N N . ALA B 1 416 ? -28.027 -54.405 -67.847 1.00 45.20 416 ALA B N 1
ATOM 8227 C CA . ALA B 1 416 ? -27.171 -53.230 -67.642 1.00 44.41 416 ALA B CA 1
ATOM 8228 C C . ALA B 1 416 ? -27.358 -52.600 -66.265 1.00 46.14 416 ALA B C 1
ATOM 8229 O O . ALA B 1 416 ? -27.341 -51.381 -66.113 1.00 45.49 416 ALA B O 1
ATOM 8231 N N . GLY B 1 417 ? -27.525 -53.444 -65.269 1.00 41.45 417 GLY B N 1
ATOM 8232 C CA . GLY B 1 417 ? -27.537 -53.030 -63.884 1.00 40.74 417 GLY B CA 1
ATOM 8233 C C . GLY B 1 417 ? -26.094 -52.970 -63.413 1.00 45.25 417 GLY B C 1
ATOM 8234 O O . GLY B 1 417 ? -25.166 -53.207 -64.202 1.00 44.19 417 GLY B O 1
ATOM 8235 N N . PRO B 1 418 ? -25.865 -52.705 -62.114 1.00 42.04 418 PRO B N 1
ATOM 8236 C CA . PRO B 1 418 ? -24.478 -52.570 -61.620 1.00 40.69 418 PRO B CA 1
ATOM 8237 C C . PRO B 1 418 ? -23.593 -53.810 -61.730 1.00 42.95 418 PRO B C 1
ATOM 8238 O O . PRO B 1 418 ? -22.409 -53.645 -62.003 1.00 42.56 418 PRO B O 1
ATOM 8242 N N . SER B 1 419 ? -24.126 -55.031 -61.493 1.00 39.60 419 SER B N 1
ATOM 8243 C CA . SER B 1 419 ? -23.305 -56.239 -61.636 1.00 40.29 419 SER B CA 1
ATOM 8244 C C . SER B 1 419 ? -22.938 -56.493 -63.084 1.00 47.67 419 SER B C 1
ATOM 8245 O O . SER B 1 419 ? -21.764 -56.719 -63.381 1.00 49.51 419 SER B O 1
ATOM 8248 N N . GLY B 1 420 ? -23.915 -56.374 -63.986 1.00 44.60 420 GLY B N 1
ATOM 8249 C CA . GLY B 1 420 ? -23.688 -56.544 -65.416 1.00 43.78 420 GLY B CA 1
ATOM 8250 C C . GLY B 1 420 ? -22.659 -55.586 -65.979 1.00 46.62 420 GLY B C 1
ATOM 8251 O O . GLY B 1 420 ? -21.726 -56.007 -66.665 1.00 47.67 420 GLY B O 1
ATOM 8252 N N . MET B 1 421 ? -22.805 -54.291 -65.664 1.00 41.95 421 MET B N 1
ATOM 8253 C CA . MET B 1 421 ? -21.879 -53.244 -66.096 1.00 41.12 421 MET B CA 1
ATOM 8254 C C . MET B 1 421 ? -20.480 -53.382 -65.480 1.00 44.07 421 MET B C 1
ATOM 8255 O O . MET B 1 421 ? -19.503 -53.156 -66.191 1.00 44.62 421 MET B O 1
ATOM 8260 N N . GLU B 1 422 ? -20.367 -53.724 -64.156 1.00 40.58 422 GLU B N 1
ATOM 8261 C CA . GLU B 1 422 ? -19.035 -53.922 -63.567 1.00 41.37 422 GLU B CA 1
ATOM 8262 C C . GLU B 1 422 ? -18.349 -55.133 -64.229 1.00 48.44 422 GLU B C 1
ATOM 8263 O O . GLU B 1 422 ? -17.153 -55.067 -64.545 1.00 48.85 422 GLU B O 1
ATOM 8269 N N . CYS B 1 423 ? -19.120 -56.210 -64.488 1.00 46.18 423 CYS B N 1
ATOM 8270 C CA . CYS B 1 423 ? -18.586 -57.394 -65.161 1.00 47.40 423 CYS B CA 1
ATOM 8271 C C . CYS B 1 423 ? -18.103 -57.061 -66.563 1.00 49.43 423 CYS B C 1
ATOM 8272 O O . CYS B 1 423 ? -16.972 -57.399 -66.924 1.00 49.66 423 CYS B O 1
ATOM 8275 N N . ALA B 1 424 ? -18.976 -56.415 -67.354 1.00 44.78 424 ALA B N 1
ATOM 8276 C CA . ALA B 1 424 ? -18.701 -56.006 -68.740 1.00 44.31 424 ALA B CA 1
ATOM 8277 C C . ALA B 1 424 ? -17.502 -55.084 -68.806 1.00 49.69 424 ALA B C 1
ATOM 8278 O O . ALA B 1 424 ? -16.670 -55.240 -69.696 1.00 49.09 424 ALA B O 1
ATOM 8280 N N . ARG B 1 425 ? -17.414 -54.121 -67.854 1.00 47.78 425 ARG B N 1
ATOM 8281 C CA . ARG B 1 425 ? -16.328 -53.156 -67.791 1.00 48.11 425 ARG B CA 1
ATOM 8282 C C . ARG B 1 425 ? -14.992 -53.875 -67.657 1.00 53.77 425 ARG B C 1
ATOM 8283 O O . ARG B 1 425 ? -14.117 -53.653 -68.493 1.00 55.30 425 ARG B O 1
ATOM 8291 N N . LEU B 1 426 ? -14.861 -54.785 -66.666 1.00 49.69 426 LEU B N 1
ATOM 8292 C CA . LEU B 1 426 ? -13.621 -55.517 -66.439 1.00 50.23 426 LEU B CA 1
ATOM 8293 C C . LEU B 1 426 ? -13.283 -56.484 -67.536 1.00 54.77 426 LEU B C 1
ATOM 8294 O O . LEU B 1 426 ? -12.118 -56.547 -67.918 1.00 55.34 426 LEU B O 1
ATOM 8299 N N . ALA B 1 427 ? -14.286 -57.199 -68.086 1.00 52.07 427 ALA B N 1
ATOM 8300 C CA . ALA B 1 427 ? -14.054 -58.110 -69.203 1.00 52.87 427 ALA B CA 1
ATOM 8301 C C . ALA B 1 427 ? -13.535 -57.315 -70.425 1.00 56.91 427 ALA B C 1
ATOM 8302 O O . ALA B 1 427 ? -12.629 -57.789 -71.101 1.00 56.80 427 ALA B O 1
ATOM 8304 N N . ALA B 1 428 ? -14.054 -56.086 -70.662 1.00 53.25 428 ALA B N 1
ATOM 8305 C CA . ALA B 1 428 ? -13.586 -55.251 -71.778 1.00 53.90 428 ALA B CA 1
ATOM 8306 C C . ALA B 1 428 ? -12.186 -54.690 -71.499 1.00 59.49 428 ALA B C 1
ATOM 8307 O O . ALA B 1 428 ? -11.342 -54.703 -72.396 1.00 60.79 428 ALA B O 1
ATOM 8309 N N . VAL B 1 429 ? -11.926 -54.240 -70.247 1.00 56.56 429 VAL B N 1
ATOM 8310 C CA . VAL B 1 429 ? -10.616 -53.748 -69.779 1.00 56.87 429 VAL B CA 1
ATOM 8311 C C . VAL B 1 429 ? -9.563 -54.839 -70.088 1.00 62.12 429 VAL B C 1
ATOM 8312 O O . VAL B 1 429 ? -8.539 -54.548 -70.723 1.00 62.28 429 VAL B O 1
ATOM 8316 N N . ARG B 1 430 ? -9.889 -56.106 -69.760 1.00 57.14 430 ARG B N 1
ATOM 8317 C CA . ARG B 1 430 ? -8.987 -57.222 -70.014 1.00 57.65 430 ARG B CA 1
ATOM 8318 C C . ARG B 1 430 ? -8.906 -57.631 -71.511 1.00 62.53 430 ARG B C 1
ATOM 8319 O O . ARG B 1 430 ? -8.125 -58.524 -71.862 1.00 61.67 430 ARG B O 1
ATOM 8327 N N . GLY B 1 431 ? -9.644 -56.927 -72.377 1.00 59.75 431 GLY B N 1
ATOM 8328 C CA . GLY B 1 431 ? -9.572 -57.141 -73.822 1.00 60.70 431 GLY B CA 1
ATOM 8329 C C . GLY B 1 431 ? -10.605 -58.034 -74.476 1.00 63.80 431 GLY B C 1
ATOM 8330 O O . GLY B 1 431 ? -10.468 -58.328 -75.665 1.00 65.35 431 GLY B O 1
ATOM 8331 N N . HIS B 1 432 ? -11.647 -58.465 -73.740 1.00 58.84 432 HIS B N 1
ATOM 8332 C CA . HIS B 1 432 ? -12.688 -59.297 -74.353 1.00 58.67 432 HIS B CA 1
ATOM 8333 C C . HIS B 1 432 ? -13.622 -58.481 -75.260 1.00 61.33 432 HIS B C 1
ATOM 8334 O O . HIS B 1 432 ? -13.680 -57.247 -75.159 1.00 60.25 432 HIS B O 1
ATOM 8341 N N . ASP B 1 433 ? -14.324 -59.182 -76.166 1.00 58.11 433 ASP B N 1
ATOM 8342 C CA . ASP B 1 433 ? -15.309 -58.587 -77.068 1.00 57.75 433 ASP B CA 1
ATOM 8343 C C . ASP B 1 433 ? -16.626 -58.692 -76.325 1.00 57.15 433 ASP B C 1
ATOM 8344 O O . ASP B 1 433 ? -17.220 -59.763 -76.224 1.00 58.13 433 ASP B O 1
ATOM 8349 N N . VAL B 1 434 ? -17.042 -57.584 -75.755 1.00 50.29 434 VAL B N 1
ATOM 8350 C CA . VAL B 1 434 ? -18.199 -57.523 -74.859 1.00 48.65 434 VAL B CA 1
ATOM 8351 C C . VAL B 1 434 ? -19.424 -56.820 -75.455 1.00 54.63 434 VAL B C 1
ATOM 8352 O O . VAL B 1 434 ? -19.315 -55.753 -76.082 1.00 55.96 434 VAL B O 1
ATOM 8356 N N . THR B 1 435 ? -20.603 -57.428 -75.199 1.00 48.66 435 THR B N 1
ATOM 8357 C CA . THR B 1 435 ? -21.922 -56.936 -75.568 1.00 46.65 435 THR B CA 1
ATOM 8358 C C . THR B 1 435 ? -22.793 -56.960 -74.309 1.00 48.72 435 THR B C 1
ATOM 8359 O O . THR B 1 435 ? -22.734 -57.906 -73.533 1.00 47.29 435 THR B O 1
ATOM 8363 N N . ILE B 1 436 ? -23.578 -55.913 -74.101 1.00 45.44 436 ILE B N 1
ATOM 8364 C CA . ILE B 1 436 ? -24.551 -55.850 -73.018 1.00 44.08 436 ILE B CA 1
ATOM 8365 C C . ILE B 1 436 ? -25.911 -55.764 -73.689 1.00 49.28 436 ILE B C 1
ATOM 8366 O O . ILE B 1 436 ? -26.111 -54.911 -74.560 1.00 48.82 436 ILE B O 1
ATOM 8371 N N . MET B 1 437 ? -26.846 -56.631 -73.288 1.00 45.79 437 MET B N 1
ATOM 8372 C CA . MET B 1 437 ? -28.225 -56.556 -73.768 1.00 44.72 437 MET B CA 1
ATOM 8373 C C . MET B 1 437 ? -29.021 -56.029 -72.585 1.00 48.25 437 MET B C 1
ATOM 8374 O O . MET B 1 437 ? -28.904 -56.552 -71.471 1.00 49.15 437 MET B O 1
ATOM 8379 N N . GLU B 1 438 ? -29.765 -54.956 -72.803 1.00 43.93 438 GLU B N 1
ATOM 8380 C CA . GLU B 1 438 ? -30.567 -54.310 -71.772 1.00 42.37 438 GLU B CA 1
ATOM 8381 C C . GLU B 1 438 ? -32.012 -54.124 -72.269 1.00 46.38 438 GLU B C 1
ATOM 8382 O O . GLU B 1 438 ? -32.201 -53.480 -73.296 1.00 46.60 438 GLU B O 1
ATOM 8388 N N . LYS B 1 439 ? -33.014 -54.686 -71.541 1.00 44.29 439 LYS B N 1
ATOM 8389 C CA . LYS B 1 439 ? -34.429 -54.629 -71.951 1.00 45.04 439 LYS B CA 1
ATOM 8390 C C . LYS B 1 439 ? -35.011 -53.207 -71.967 1.00 50.11 439 LYS B C 1
ATOM 8391 O O . LYS B 1 439 ? -35.798 -52.919 -72.859 1.00 51.50 439 LYS B O 1
ATOM 8397 N N . SER B 1 440 ? -34.591 -52.322 -71.043 1.00 46.26 440 SER B N 1
ATOM 8398 C CA . SER B 1 440 ? -35.075 -50.934 -70.961 1.00 46.78 440 SER B CA 1
ATOM 8399 C C . SER B 1 440 ? -34.312 -49.987 -71.906 1.00 55.51 440 SER B C 1
ATOM 8400 O O . SER B 1 440 ? -33.360 -50.404 -72.586 1.00 56.27 440 SER B O 1
ATOM 8403 N N . ASP B 1 441 ? -34.752 -48.713 -71.959 1.00 53.60 441 ASP B N 1
ATOM 8404 C CA . ASP B 1 441 ? -34.171 -47.661 -72.797 1.00 54.46 441 ASP B CA 1
ATOM 8405 C C . ASP B 1 441 ? -32.883 -47.010 -72.214 1.00 56.41 441 ASP B C 1
ATOM 8406 O O . ASP B 1 441 ? -32.300 -46.120 -72.843 1.00 57.48 441 ASP B O 1
ATOM 8411 N N . SER B 1 442 ? -32.451 -47.432 -71.023 1.00 51.11 442 SER B N 1
ATOM 8412 C CA . SER B 1 442 ? -31.260 -46.859 -70.387 1.00 50.58 442 SER B CA 1
ATOM 8413 C C . SER B 1 442 ? -30.598 -47.811 -69.420 1.00 50.79 442 SER B C 1
ATOM 8414 O O . SER B 1 442 ? -31.227 -48.744 -68.912 1.00 50.83 442 SER B O 1
ATOM 8417 N N . ILE B 1 443 ? -29.320 -47.555 -69.169 1.00 44.02 443 ILE B N 1
ATOM 8418 C CA . ILE B 1 443 ? -28.517 -48.331 -68.240 1.00 41.86 443 ILE B CA 1
ATOM 8419 C C . ILE B 1 443 ? -28.890 -47.945 -66.788 1.00 46.38 443 ILE B C 1
ATOM 8420 O O . ILE B 1 443 ? -29.614 -46.972 -66.541 1.00 46.58 443 ILE B O 1
ATOM 8425 N N . GLY B 1 444 ? -28.387 -48.722 -65.855 1.00 43.08 444 GLY B N 1
ATOM 8426 C CA . GLY B 1 444 ? -28.542 -48.473 -64.430 1.00 42.67 444 GLY B CA 1
ATOM 8427 C C . GLY B 1 444 ? -29.231 -49.541 -63.627 1.00 44.06 444 GLY B C 1
ATOM 8428 O O . GLY B 1 444 ? -28.875 -49.733 -62.466 1.00 44.40 444 GLY B O 1
ATOM 8429 N N . GLY B 1 445 ? -30.253 -50.175 -64.217 1.00 38.55 445 GLY B N 1
ATOM 8430 C CA . GLY B 1 445 ? -31.084 -51.170 -63.560 1.00 37.19 445 GLY B CA 1
ATOM 8431 C C . GLY B 1 445 ? -31.792 -50.546 -62.372 1.00 44.53 445 GLY B C 1
ATOM 8432 O O . GLY B 1 445 ? -32.389 -49.485 -62.518 1.00 47.06 445 GLY B O 1
ATOM 8433 N N . GLU B 1 446 ? -31.671 -51.149 -61.179 1.00 40.71 446 GLU B N 1
ATOM 8434 C CA . GLU B 1 446 ? -32.282 -50.607 -59.959 1.00 40.87 446 GLU B CA 1
ATOM 8435 C C . GLU B 1 446 ? -31.593 -49.309 -59.471 1.00 43.66 446 GLU B C 1
ATOM 8436 O O . GLU B 1 446 ? -32.244 -48.508 -58.812 1.00 43.01 446 GLU B O 1
ATOM 8442 N N . VAL B 1 447 ? -30.310 -49.070 -59.852 1.00 41.56 447 VAL B N 1
ATOM 8443 C CA . VAL B 1 447 ? -29.555 -47.840 -59.524 1.00 41.64 447 VAL B CA 1
ATOM 8444 C C . VAL B 1 447 ? -30.224 -46.603 -60.191 1.00 46.42 447 VAL B C 1
ATOM 8445 O O . VAL B 1 447 ? -30.347 -45.544 -59.571 1.00 45.12 447 VAL B O 1
ATOM 8449 N N . LYS B 1 448 ? -30.738 -46.798 -61.413 1.00 43.18 448 LYS B N 1
ATOM 8450 C CA . LYS B 1 448 ? -31.474 -45.819 -62.198 1.00 43.59 448 LYS B CA 1
ATOM 8451 C C . LYS B 1 448 ? -32.833 -45.485 -61.526 1.00 50.74 448 LYS B C 1
ATOM 8452 O O . LYS B 1 448 ? -33.342 -44.384 -61.708 1.00 52.13 448 LYS B O 1
ATOM 8458 N N . LEU B 1 449 ? -33.406 -46.427 -60.749 1.00 48.36 449 LEU B N 1
ATOM 8459 C CA . LEU B 1 449 ? -34.657 -46.205 -60.002 1.00 47.93 449 LEU B CA 1
ATOM 8460 C C . LEU B 1 449 ? -34.363 -45.522 -58.651 1.00 52.53 449 LEU B C 1
ATOM 8461 O O . LEU B 1 449 ? -35.041 -44.560 -58.286 1.00 52.09 449 LEU B O 1
ATOM 8466 N N . GLY B 1 450 ? -33.337 -46.012 -57.948 1.00 49.47 450 GLY B N 1
ATOM 8467 C CA . GLY B 1 450 ? -32.897 -45.492 -56.654 1.00 49.29 450 GLY B CA 1
ATOM 8468 C C . GLY B 1 450 ? -32.431 -44.049 -56.684 1.00 53.45 450 GLY B C 1
ATOM 8469 O O . GLY B 1 450 ? -32.630 -43.328 -55.709 1.00 52.36 450 GLY B O 1
ATOM 8470 N N . VAL B 1 451 ? -31.831 -43.602 -57.812 1.00 51.26 451 VAL B N 1
ATOM 8471 C CA . VAL B 1 451 ? -31.351 -42.226 -57.995 1.00 51.33 451 VAL B CA 1
ATOM 8472 C C . VAL B 1 451 ? -32.490 -41.172 -57.785 1.00 55.81 451 VAL B C 1
ATOM 8473 O O . VAL B 1 451 ? -32.196 -40.025 -57.451 1.00 56.94 451 VAL B O 1
ATOM 8477 N N . LYS B 1 452 ? -33.765 -41.573 -57.944 1.00 50.98 452 LYS B N 1
ATOM 8478 C CA . LYS B 1 452 ? -34.921 -40.698 -57.717 1.00 50.67 452 LYS B CA 1
ATOM 8479 C C . LYS B 1 452 ? -35.156 -40.386 -56.230 1.00 55.66 452 LYS B C 1
ATOM 8480 O O . LYS B 1 452 ? -35.769 -39.359 -55.917 1.00 56.94 452 LYS B O 1
ATOM 8486 N N . SER B 1 453 ? -34.653 -41.245 -55.317 1.00 51.80 453 SER B N 1
ATOM 8487 C CA . SER B 1 453 ? -34.784 -41.071 -53.862 1.00 50.73 453 SER B CA 1
ATOM 8488 C C . SER B 1 453 ? -33.947 -39.904 -53.362 1.00 53.71 453 SER B C 1
ATOM 8489 O O . SER B 1 453 ? -32.792 -39.770 -53.777 1.00 52.92 453 SER B O 1
ATOM 8492 N N . PRO B 1 454 ? -34.508 -39.080 -52.432 1.00 50.81 454 PRO B N 1
ATOM 8493 C CA . PRO B 1 454 ? -33.779 -37.892 -51.951 1.00 50.37 454 PRO B CA 1
ATOM 8494 C C . PRO B 1 454 ? -32.331 -38.094 -51.496 1.00 54.49 454 PRO B C 1
ATOM 8495 O O . PRO B 1 454 ? -31.487 -37.245 -51.799 1.00 55.75 454 PRO B O 1
ATOM 8499 N N . LEU B 1 455 ? -32.036 -39.187 -50.783 1.00 48.90 455 LEU B N 1
ATOM 8500 C CA . LEU B 1 455 ? -30.691 -39.376 -50.263 1.00 49.06 455 LEU B CA 1
ATOM 8501 C C . LEU B 1 455 ? -29.748 -40.137 -51.190 1.00 50.68 455 LEU B C 1
ATOM 8502 O O . LEU B 1 455 ? -28.572 -40.277 -50.860 1.00 49.80 455 LEU B O 1
ATOM 8507 N N . LEU B 1 456 ? -30.249 -40.607 -52.342 1.00 45.07 456 LEU B N 1
ATOM 8508 C CA . LEU B 1 456 ? -29.465 -41.370 -53.299 1.00 43.75 456 LEU B CA 1
ATOM 8509 C C . LEU B 1 456 ? -29.090 -40.542 -54.549 1.00 49.32 456 LEU B C 1
ATOM 8510 O O . LEU B 1 456 ? -28.876 -41.099 -55.639 1.00 47.90 456 LEU B O 1
ATOM 8515 N N . TYR B 1 457 ? -28.930 -39.214 -54.376 1.00 46.19 457 TYR B N 1
ATOM 8516 C CA . TYR B 1 457 ? -28.553 -38.335 -55.483 1.00 46.04 457 TYR B CA 1
ATOM 8517 C C . TYR B 1 457 ? -27.167 -38.655 -56.053 1.00 50.71 457 TYR B C 1
ATOM 8518 O O . TYR B 1 457 ? -26.972 -38.474 -57.260 1.00 50.47 457 TYR B O 1
ATOM 8527 N N . ASP B 1 458 ? -26.217 -39.146 -55.212 1.00 46.17 458 ASP B N 1
ATOM 8528 C CA . ASP B 1 458 ? -24.873 -39.473 -55.730 1.00 46.84 458 ASP B CA 1
ATOM 8529 C C . ASP B 1 458 ? -24.856 -40.743 -56.596 1.00 50.90 458 ASP B C 1
ATOM 8530 O O . ASP B 1 458 ? -23.809 -41.056 -57.168 1.00 51.22 458 ASP B O 1
ATOM 8535 N N . TRP B 1 459 ? -26.013 -41.465 -56.706 1.00 46.72 459 TRP B N 1
ATOM 8536 C CA . TRP B 1 459 ? -26.177 -42.650 -57.567 1.00 45.35 459 TRP B CA 1
ATOM 8537 C C . TRP B 1 459 ? -26.152 -42.237 -59.035 1.00 48.74 459 TRP B C 1
ATOM 8538 O O . TRP B 1 459 ? -25.832 -43.073 -59.891 1.00 49.75 459 TRP B O 1
ATOM 8549 N N . ALA B 1 460 ? -26.415 -40.940 -59.328 1.00 44.42 460 ALA B N 1
ATOM 8550 C CA . ALA B 1 460 ? -26.308 -40.414 -60.702 1.00 44.94 460 ALA B CA 1
ATOM 8551 C C . ALA B 1 460 ? -24.825 -40.426 -61.156 1.00 49.49 460 ALA B C 1
ATOM 8552 O O . ALA B 1 460 ? -24.559 -40.561 -62.354 1.00 51.34 460 ALA B O 1
ATOM 8554 N N . GLU B 1 461 ? -23.878 -40.315 -60.190 1.00 44.53 461 GLU B N 1
ATOM 8555 C CA . GLU B 1 461 ? -22.428 -40.355 -60.450 1.00 44.81 461 GLU B CA 1
ATOM 8556 C C . GLU B 1 461 ? -22.022 -41.754 -60.843 1.00 48.14 461 GLU B C 1
ATOM 8557 O O . GLU B 1 461 ? -21.150 -41.917 -61.689 1.00 47.90 461 GLU B O 1
ATOM 8563 N N . THR B 1 462 ? -22.683 -42.767 -60.251 1.00 46.06 462 THR B N 1
ATOM 8564 C CA . THR B 1 462 ? -22.453 -44.182 -60.567 1.00 46.02 462 THR B CA 1
ATOM 8565 C C . THR B 1 462 ? -22.919 -44.454 -62.006 1.00 49.03 462 THR B C 1
ATOM 8566 O O . THR B 1 462 ? -22.218 -45.142 -62.744 1.00 48.67 462 THR B O 1
ATOM 8570 N N . ILE B 1 463 ? -24.081 -43.880 -62.403 1.00 46.23 463 ILE B N 1
ATOM 8571 C CA . ILE B 1 463 ? -24.633 -44.006 -63.764 1.00 45.53 463 ILE B CA 1
ATOM 8572 C C . ILE B 1 463 ? -23.673 -43.324 -64.738 1.00 50.56 463 ILE B C 1
ATOM 8573 O O . ILE B 1 463 ? -23.292 -43.933 -65.741 1.00 51.04 463 ILE B O 1
ATOM 8578 N N . ARG B 1 464 ? -23.263 -42.072 -64.422 1.00 47.68 464 ARG B N 1
ATOM 8579 C CA . ARG B 1 464 ? -22.355 -41.265 -65.243 1.00 48.15 464 ARG B CA 1
ATOM 8580 C C . ARG B 1 464 ? -21.055 -42.022 -65.446 1.00 51.17 464 ARG B C 1
ATOM 8581 O O . ARG B 1 464 ? -20.543 -42.060 -66.560 1.00 51.05 464 ARG B O 1
ATOM 8589 N N . TYR B 1 465 ? -20.521 -42.632 -64.374 1.00 47.25 465 TYR B N 1
ATOM 8590 C CA . TYR B 1 465 ? -19.278 -43.383 -64.488 1.00 46.31 465 TYR B CA 1
ATOM 8591 C C . TYR B 1 465 ? -19.394 -44.568 -65.471 1.00 51.76 465 TYR B C 1
ATOM 8592 O O . TYR B 1 465 ? -18.556 -44.699 -66.372 1.00 50.97 465 TYR B O 1
ATOM 8601 N N . TYR B 1 466 ? -20.410 -45.439 -65.273 1.00 48.26 466 TYR B N 1
ATOM 8602 C CA . TYR B 1 466 ? -20.586 -46.618 -66.122 1.00 47.74 466 TYR B CA 1
ATOM 8603 C C . TYR B 1 466 ? -20.956 -46.270 -67.554 1.00 51.54 466 TYR B C 1
ATOM 8604 O O . TYR B 1 466 ? -20.530 -46.977 -68.462 1.00 52.36 466 TYR B O 1
ATOM 8613 N N . LYS B 1 467 ? -21.709 -45.174 -67.771 1.00 47.97 467 LYS B N 1
ATOM 8614 C CA . LYS B 1 467 ? -22.070 -44.695 -69.119 1.00 47.56 467 LYS B CA 1
ATOM 8615 C C . LYS B 1 467 ? -20.803 -44.301 -69.874 1.00 51.33 467 LYS B C 1
ATOM 8616 O O . LYS B 1 467 ? -20.617 -44.728 -71.010 1.00 52.03 467 LYS B O 1
ATOM 8622 N N . ALA B 1 468 ? -19.896 -43.552 -69.212 1.00 48.73 468 ALA B N 1
ATOM 8623 C CA . ALA B 1 468 ? -18.623 -43.115 -69.802 1.00 48.97 468 ALA B CA 1
ATOM 8624 C C . ALA B 1 468 ? -17.678 -44.286 -70.046 1.00 52.98 468 ALA B C 1
ATOM 8625 O O . ALA B 1 468 ? -16.995 -44.282 -71.063 1.00 53.17 468 ALA B O 1
ATOM 8627 N N . GLN B 1 469 ? -17.666 -45.308 -69.151 1.00 49.77 469 GLN B N 1
ATOM 8628 C CA . GLN B 1 469 ? -16.805 -46.498 -69.321 1.00 50.17 469 GLN B CA 1
ATOM 8629 C C . GLN B 1 469 ? -17.229 -47.352 -70.513 1.00 57.12 469 GLN B C 1
ATOM 8630 O O . GLN B 1 469 ? -16.363 -47.795 -71.273 1.00 57.76 469 GLN B O 1
ATOM 8636 N N . ILE B 1 470 ? -18.551 -47.592 -70.669 1.00 54.86 470 ILE B N 1
ATOM 8637 C CA . ILE B 1 470 ? -19.103 -48.380 -71.779 1.00 56.95 470 ILE B CA 1
ATOM 8638 C C . ILE B 1 470 ? -18.659 -47.772 -73.124 1.00 63.19 470 ILE B C 1
ATOM 8639 O O . ILE B 1 470 ? -18.184 -48.498 -73.999 1.00 62.82 470 ILE B O 1
ATOM 8644 N N . ASP B 1 471 ? -18.778 -46.425 -73.234 1.00 62.09 471 ASP B N 1
ATOM 8645 C CA . ASP B 1 471 ? -18.413 -45.583 -74.376 1.00 62.93 471 ASP B CA 1
ATOM 8646 C C . ASP B 1 471 ? -16.930 -45.759 -74.712 1.00 65.18 471 ASP B C 1
ATOM 8647 O O . ASP B 1 471 ? -16.600 -46.228 -75.793 1.00 65.03 471 ASP B O 1
ATOM 8652 N N . LYS B 1 472 ? -16.050 -45.409 -73.765 1.00 60.83 472 LYS B N 1
ATOM 8653 C CA . LYS B 1 472 ? -14.602 -45.488 -73.899 1.00 60.95 472 LYS B CA 1
ATOM 8654 C C . LYS B 1 472 ? -14.084 -46.886 -74.243 1.00 63.91 472 LYS B C 1
ATOM 8655 O O . LYS B 1 472 ? -13.237 -46.992 -75.123 1.00 65.97 472 LYS B O 1
ATOM 8661 N N . LEU B 1 473 ? -14.597 -47.947 -73.579 1.00 57.72 473 LEU B N 1
ATOM 8662 C CA . LEU B 1 473 ? -14.139 -49.339 -73.782 1.00 56.75 473 LEU B CA 1
ATOM 8663 C C . LEU B 1 473 ? -14.658 -50.028 -75.053 1.00 61.70 473 LEU B C 1
ATOM 8664 O O . LEU B 1 473 ? -14.229 -51.146 -75.356 1.00 62.17 473 LEU B O 1
ATOM 8669 N N . GLY B 1 474 ? -15.548 -49.359 -75.783 1.00 58.45 474 GLY B N 1
ATOM 8670 C CA . GLY B 1 474 ? -16.155 -49.895 -76.994 1.00 59.25 474 GLY B CA 1
ATOM 8671 C C . GLY B 1 474 ? -17.103 -51.056 -76.736 1.00 63.09 474 GLY B C 1
ATOM 8672 O O . GLY B 1 474 ? -17.251 -51.929 -77.594 1.00 63.09 474 GLY B O 1
ATOM 8673 N N . ILE B 1 475 ? -17.740 -51.089 -75.541 1.00 57.52 475 ILE B N 1
ATOM 8674 C CA . ILE B 1 475 ? -18.711 -52.132 -75.220 1.00 55.99 475 ILE B CA 1
ATOM 8675 C C . ILE B 1 475 ? -19.957 -51.941 -76.103 1.00 60.85 475 ILE B C 1
ATOM 8676 O O . ILE B 1 475 ? -20.527 -50.845 -76.152 1.00 60.62 475 ILE B O 1
ATOM 8681 N N . LYS B 1 476 ? -20.350 -53.003 -76.817 1.00 57.38 476 LYS B N 1
ATOM 8682 C CA . LYS B 1 476 ? -21.535 -52.977 -77.651 1.00 57.72 476 LYS B CA 1
ATOM 8683 C C . LYS B 1 476 ? -22.729 -53.029 -76.714 1.00 60.41 476 LYS B C 1
ATOM 8684 O O . LYS B 1 476 ? -23.036 -54.072 -76.132 1.00 59.94 476 LYS B O 1
ATOM 8690 N N . LEU B 1 477 ? -23.352 -51.876 -76.508 1.00 56.29 477 LEU B N 1
ATOM 8691 C CA . LEU B 1 477 ? -24.524 -51.755 -75.666 1.00 54.27 477 LEU B CA 1
ATOM 8692 C C . LEU B 1 477 ? -25.759 -51.837 -76.538 1.00 55.55 477 LEU B C 1
ATOM 8693 O O . LEU B 1 477 ? -25.926 -51.046 -77.461 1.00 56.25 477 LEU B O 1
ATOM 8698 N N . LYS B 1 478 ? -26.606 -52.808 -76.252 1.00 50.03 478 LYS B N 1
ATOM 8699 C CA . LYS B 1 478 ? -27.847 -53.003 -76.983 1.00 50.11 478 LYS B CA 1
ATOM 8700 C C . LYS B 1 478 ? -29.013 -52.719 -76.070 1.00 53.30 478 LYS B C 1
ATOM 8701 O O . LYS B 1 478 ? -29.455 -53.598 -75.331 1.00 52.80 478 LYS B O 1
ATOM 8707 N N . LEU B 1 479 ? -29.472 -51.454 -76.082 1.00 49.15 479 LEU B N 1
ATOM 8708 C CA . LEU B 1 479 ? -30.607 -50.978 -75.300 1.00 48.09 479 LEU B CA 1
ATOM 8709 C C . LEU B 1 479 ? -31.904 -51.428 -75.958 1.00 50.95 479 LEU B C 1
ATOM 8710 O O . LEU B 1 479 ? -31.879 -51.798 -77.131 1.00 50.56 479 LEU B O 1
ATOM 8715 N N . ASN B 1 480 ? -33.022 -51.460 -75.192 1.00 48.85 480 ASN B N 1
ATOM 8716 C CA . ASN B 1 480 ? -34.361 -51.900 -75.656 1.00 49.30 480 ASN B CA 1
ATOM 8717 C C . ASN B 1 480 ? -34.330 -53.315 -76.230 1.00 54.44 480 ASN B C 1
ATOM 8718 O O . ASN B 1 480 ? -35.087 -53.633 -77.147 1.00 56.19 480 ASN B O 1
ATOM 8723 N N . THR B 1 481 ? -33.413 -54.139 -75.711 1.00 50.01 481 THR B N 1
ATOM 8724 C CA . THR B 1 481 ? -33.148 -55.486 -76.187 1.00 51.38 481 THR B CA 1
ATOM 8725 C C . THR B 1 481 ? -33.326 -56.491 -75.077 1.00 55.78 481 THR B C 1
ATOM 8726 O O . THR B 1 481 ? -32.461 -56.610 -74.202 1.00 54.25 481 THR B O 1
ATOM 8730 N N . GLU B 1 482 ? -34.487 -57.178 -75.081 1.00 52.89 482 GLU B N 1
ATOM 8731 C CA . GLU B 1 482 ? -34.767 -58.189 -74.075 1.00 52.20 482 GLU B CA 1
ATOM 8732 C C . GLU B 1 482 ? -34.071 -59.432 -74.541 1.00 56.39 482 GLU B C 1
ATOM 8733 O O . GLU B 1 482 ? -34.357 -59.904 -75.642 1.00 57.10 482 GLU B O 1
ATOM 8739 N N . ALA B 1 483 ? -33.133 -59.941 -73.731 1.00 51.29 483 ALA B N 1
ATOM 8740 C CA . ALA B 1 483 ? -32.419 -61.161 -74.082 1.00 51.64 483 ALA B CA 1
ATOM 8741 C C . ALA B 1 483 ? -33.334 -62.358 -73.846 1.00 55.65 483 ALA B C 1
ATOM 8742 O O . ALA B 1 483 ? -34.063 -62.404 -72.844 1.00 55.82 483 ALA B O 1
ATOM 8744 N N . THR B 1 484 ? -33.356 -63.272 -74.821 1.00 52.24 484 THR B N 1
ATOM 8745 C CA . THR B 1 484 ? -34.166 -64.500 -74.829 1.00 52.44 484 THR B CA 1
ATOM 8746 C C . THR B 1 484 ? -33.255 -65.641 -75.217 1.00 56.42 484 THR B C 1
ATOM 8747 O O . THR B 1 484 ? -32.130 -65.390 -75.649 1.00 56.52 484 THR B O 1
ATOM 8751 N N . ALA B 1 485 ? -33.753 -66.887 -75.134 1.00 53.23 485 ALA B N 1
ATOM 8752 C CA . ALA B 1 485 ? -32.987 -68.060 -75.556 1.00 53.43 485 ALA B CA 1
ATOM 8753 C C . ALA B 1 485 ? -32.551 -67.905 -77.020 1.00 56.66 485 ALA B C 1
ATOM 8754 O O . ALA B 1 485 ? -31.378 -68.123 -77.321 1.00 57.85 485 ALA B O 1
ATOM 8756 N N . ASP B 1 486 ? -33.455 -67.404 -77.886 1.00 52.08 486 ASP B N 1
ATOM 8757 C CA . ASP B 1 486 ? -33.193 -67.187 -79.315 1.00 52.64 486 ASP B CA 1
ATOM 8758 C C . ASP B 1 486 ? -32.177 -66.087 -79.602 1.00 55.11 486 ASP B C 1
ATOM 8759 O O . ASP B 1 486 ? -31.317 -66.282 -80.456 1.00 54.67 486 ASP B O 1
ATOM 8764 N N . SER B 1 487 ? -32.278 -64.926 -78.906 1.00 51.60 487 SER B N 1
ATOM 8765 C CA . SER B 1 487 ? -31.363 -63.809 -79.150 1.00 51.20 487 SER B CA 1
ATOM 8766 C C . SER B 1 487 ? -29.954 -64.102 -78.640 1.00 56.05 487 SER B C 1
ATOM 8767 O O . SER B 1 487 ? -28.982 -63.645 -79.251 1.00 58.47 487 SER B O 1
ATOM 8770 N N . ILE B 1 488 ? -29.841 -64.933 -77.576 1.00 50.66 488 ILE B N 1
ATOM 8771 C CA . ILE B 1 488 ? -28.563 -65.394 -77.036 1.00 48.91 488 ILE B CA 1
ATOM 8772 C C . ILE B 1 488 ? -27.954 -66.346 -78.095 1.00 54.58 488 ILE B C 1
ATOM 8773 O O . ILE B 1 488 ? -26.790 -66.182 -78.474 1.00 55.07 488 ILE B O 1
ATOM 8778 N N . LYS B 1 489 ? -28.755 -67.308 -78.591 1.00 51.69 489 LYS B N 1
ATOM 8779 C CA . LYS B 1 489 ? -28.308 -68.261 -79.614 1.00 53.93 489 LYS B CA 1
ATOM 8780 C C . LYS B 1 489 ? -27.835 -67.564 -80.897 1.00 58.93 489 LYS B C 1
ATOM 8781 O O . LYS B 1 489 ? -26.788 -67.938 -81.436 1.00 59.83 489 LYS B O 1
ATOM 8787 N N . ALA B 1 490 ? -28.569 -66.521 -81.340 1.00 54.23 490 ALA B N 1
ATOM 8788 C CA . ALA B 1 490 ? -28.215 -65.710 -82.512 1.00 55.03 490 ALA B CA 1
ATOM 8789 C C . ALA B 1 490 ? -26.846 -65.041 -82.290 1.00 59.98 490 ALA B C 1
ATOM 8790 O O . ALA B 1 490 ? -25.983 -65.083 -83.178 1.00 59.45 490 ALA B O 1
ATOM 8792 N N . GLU B 1 491 ? -26.635 -64.498 -81.072 1.00 56.10 491 GLU B N 1
ATOM 8793 C CA . GLU B 1 491 ? -25.387 -63.855 -80.655 1.00 56.09 491 GLU B CA 1
ATOM 8794 C C . GLU B 1 491 ? -24.245 -64.876 -80.585 1.00 60.62 491 GLU B C 1
ATOM 8795 O O . GLU B 1 491 ? -23.100 -64.518 -80.850 1.00 60.65 491 GLU B O 1
ATOM 8801 N N . ALA B 1 492 ? -24.567 -66.150 -80.245 1.00 57.48 492 ALA B N 1
ATOM 8802 C CA . ALA B 1 492 ? -23.623 -67.266 -80.107 1.00 58.26 492 ALA B CA 1
ATOM 8803 C C . ALA B 1 492 ? -22.339 -66.891 -79.306 1.00 63.56 492 ALA B C 1
ATOM 8804 O O . ALA B 1 492 ? -21.230 -67.070 -79.817 1.00 64.45 492 ALA B O 1
ATOM 8806 N N . PRO B 1 493 ? -22.447 -66.337 -78.065 1.00 58.62 493 PRO B N 1
ATOM 8807 C CA . PRO B 1 493 ? -21.223 -65.959 -77.337 1.00 58.02 493 PRO B CA 1
ATOM 8808 C C . PRO B 1 493 ? -20.481 -67.156 -76.750 1.00 62.84 493 PRO B C 1
ATOM 8809 O O . PRO B 1 493 ? -21.042 -68.249 -76.616 1.00 61.69 493 PRO B O 1
ATOM 8813 N N . ASP B 1 494 ? -19.225 -66.929 -76.383 1.00 60.23 494 ASP B N 1
ATOM 8814 C CA . ASP B 1 494 ? -18.392 -67.927 -75.730 1.00 60.72 494 ASP B CA 1
ATOM 8815 C C . ASP B 1 494 ? -18.796 -67.990 -74.265 1.00 65.55 494 ASP B C 1
ATOM 8816 O O . ASP B 1 494 ? -18.829 -69.073 -73.673 1.00 69.12 494 ASP B O 1
ATOM 8821 N N . VAL B 1 495 ? -19.127 -66.823 -73.684 1.00 57.23 495 VAL B N 1
ATOM 8822 C CA . VAL B 1 495 ? -19.503 -66.683 -72.277 1.00 54.63 495 VAL B CA 1
ATOM 8823 C C . VAL B 1 495 ? -20.782 -65.854 -72.143 1.00 56.25 495 VAL B C 1
ATOM 8824 O O . VAL B 1 495 ? -20.839 -64.708 -72.605 1.00 55.22 495 VAL B O 1
ATOM 8828 N N . LEU B 1 496 ? -21.809 -66.456 -71.536 1.00 51.63 496 LEU B N 1
ATOM 8829 C CA . LEU B 1 496 ? -23.064 -65.793 -71.232 1.00 49.66 496 LEU B CA 1
ATOM 8830 C C . LEU B 1 496 ? -23.040 -65.456 -69.752 1.00 50.16 496 LEU B C 1
ATOM 8831 O O . LEU B 1 496 ? -22.850 -66.338 -68.909 1.00 50.63 496 LEU B O 1
ATOM 8836 N N . VAL B 1 497 ? -23.203 -64.170 -69.451 1.00 45.17 497 VAL B N 1
ATOM 8837 C CA . VAL B 1 497 ? -23.270 -63.643 -68.100 1.00 41.96 497 VAL B CA 1
ATOM 8838 C C . VAL B 1 497 ? -24.703 -63.095 -67.889 1.00 44.78 497 VAL B C 1
ATOM 8839 O O . VAL B 1 497 ? -25.079 -62.113 -68.509 1.00 42.86 497 VAL B O 1
ATOM 8843 N N . ILE B 1 498 ? -25.512 -63.782 -67.082 1.00 42.98 498 ILE B N 1
ATOM 8844 C CA . ILE B 1 498 ? -26.874 -63.361 -66.751 1.00 43.65 498 ILE B CA 1
ATOM 8845 C C . ILE B 1 498 ? -26.821 -62.477 -65.476 1.00 48.05 498 ILE B C 1
ATOM 8846 O O . ILE B 1 498 ? -26.317 -62.910 -64.431 1.00 47.01 498 ILE B O 1
ATOM 8851 N N . ALA B 1 499 ? -27.271 -61.214 -65.600 1.00 42.80 499 ALA B N 1
ATOM 8852 C CA . ALA B 1 499 ? -27.258 -60.235 -64.511 1.00 40.14 499 ALA B CA 1
ATOM 8853 C C . ALA B 1 499 ? -28.573 -59.433 -64.550 1.00 44.09 499 ALA B C 1
ATOM 8854 O O . ALA B 1 499 ? -28.571 -58.200 -64.496 1.00 44.24 499 ALA B O 1
ATOM 8856 N N . THR B 1 500 ? -29.696 -60.161 -64.594 1.00 41.89 500 THR B N 1
ATOM 8857 C CA . THR B 1 500 ? -31.081 -59.657 -64.750 1.00 41.63 500 THR B CA 1
ATOM 8858 C C . THR B 1 500 ? -31.728 -59.078 -63.468 1.00 46.29 500 THR B C 1
ATOM 8859 O O . THR B 1 500 ? -32.875 -58.623 -63.516 1.00 45.17 500 THR B O 1
ATOM 8863 N N . GLY B 1 501 ? -30.987 -59.070 -62.365 1.00 43.45 501 GLY B N 1
ATOM 8864 C CA . GLY B 1 501 ? -31.409 -58.468 -61.106 1.00 42.92 501 GLY B CA 1
ATOM 8865 C C . GLY B 1 501 ? -32.564 -59.057 -60.322 1.00 46.07 501 GLY B C 1
ATOM 8866 O O . GLY B 1 501 ? -32.798 -60.270 -60.315 1.00 44.48 501 GLY B O 1
ATOM 8867 N N . GLY B 1 502 ? -33.215 -58.185 -59.567 1.00 42.92 502 GLY B N 1
ATOM 8868 C CA . GLY B 1 502 ? -34.321 -58.560 -58.698 1.00 42.20 502 GLY B CA 1
ATOM 8869 C C . GLY B 1 502 ? -35.627 -57.942 -59.118 1.00 46.10 502 GLY B C 1
ATOM 8870 O O . GLY B 1 502 ? -35.649 -57.019 -59.932 1.00 47.49 502 GLY B O 1
ATOM 8871 N N . LYS B 1 503 ? -36.722 -58.460 -58.585 1.00 42.02 503 LYS B N 1
ATOM 8872 C CA . LYS B 1 503 ? -38.071 -57.961 -58.850 1.00 42.03 503 LYS B CA 1
ATOM 8873 C C . LYS B 1 503 ? -38.887 -57.937 -57.539 1.00 46.23 503 LYS B C 1
ATOM 8874 O O . LYS B 1 503 ? -38.648 -58.784 -56.687 1.00 46.18 503 LYS B O 1
ATOM 8880 N N . PRO B 1 504 ? -39.824 -56.984 -57.327 1.00 44.11 504 PRO B N 1
ATOM 8881 C CA . PRO B 1 504 ? -40.603 -56.996 -56.071 1.00 45.00 504 PRO B CA 1
ATOM 8882 C C . PRO B 1 504 ? -41.277 -58.343 -55.800 1.00 48.50 504 PRO B C 1
ATOM 8883 O O . PRO B 1 504 ? -41.792 -58.993 -56.706 1.00 47.67 504 PRO B O 1
ATOM 8887 N N . SER B 1 505 ? -41.217 -58.780 -54.555 1.00 45.83 505 SER B N 1
ATOM 8888 C CA . SER B 1 505 ? -41.822 -60.043 -54.148 1.00 47.26 505 SER B CA 1
ATOM 8889 C C . SER B 1 505 ? -43.349 -59.893 -54.065 1.00 56.12 505 SER B C 1
ATOM 8890 O O . SER B 1 505 ? -43.862 -58.775 -54.110 1.00 55.83 505 SER B O 1
ATOM 8893 N N . ARG B 1 506 ? -44.071 -61.014 -53.998 1.00 56.83 506 ARG B N 1
ATOM 8894 C CA . ARG B 1 506 ? -45.532 -61.039 -53.865 1.00 57.14 506 ARG B CA 1
ATOM 8895 C C . ARG B 1 506 ? -45.877 -61.908 -52.654 1.00 62.08 506 ARG B C 1
ATOM 8896 O O . ARG B 1 506 ? -46.095 -63.116 -52.805 1.00 62.67 506 ARG B O 1
ATOM 8904 N N . PRO B 1 507 ? -45.825 -61.329 -51.423 1.00 58.13 507 PRO B N 1
ATOM 8905 C CA . PRO B 1 507 ? -46.140 -62.121 -50.225 1.00 57.78 507 PRO B CA 1
ATOM 8906 C C . PRO B 1 507 ? -47.589 -62.570 -50.212 1.00 62.80 507 PRO B C 1
ATOM 8907 O O . PRO B 1 507 ? -48.441 -61.981 -50.885 1.00 61.43 507 PRO B O 1
ATOM 8911 N N . LYS B 1 508 ? -47.857 -63.624 -49.447 1.00 61.56 508 LYS B N 1
ATOM 8912 C CA . LYS B 1 508 ? -49.185 -64.221 -49.343 1.00 62.93 508 LYS B CA 1
ATOM 8913 C C . LYS B 1 508 ? -50.068 -63.350 -48.422 1.00 66.79 508 LYS B C 1
ATOM 8914 O O . LYS B 1 508 ? -50.207 -63.654 -47.234 1.00 67.48 508 LYS B O 1
ATOM 8920 N N . ILE B 1 509 ? -50.596 -62.230 -48.963 1.00 60.92 509 ILE B N 1
ATOM 8921 C CA . ILE B 1 509 ? -51.446 -61.305 -48.215 1.00 60.65 509 ILE B CA 1
ATOM 8922 C C . ILE B 1 509 ? -52.848 -61.363 -48.781 1.00 69.13 509 ILE B C 1
ATOM 8923 O O . ILE B 1 509 ? -53.010 -61.405 -50.006 1.00 71.22 509 ILE B O 1
ATOM 8928 N N . GLU B 1 510 ? -53.869 -61.329 -47.894 1.00 66.21 510 GLU B N 1
ATOM 8929 C CA . GLU B 1 510 ? -55.273 -61.328 -48.305 1.00 66.03 510 GLU B CA 1
ATOM 8930 C C . GLU B 1 510 ? -55.620 -60.018 -48.986 1.00 66.61 510 GLU B C 1
ATOM 8931 O O . GLU B 1 510 ? -55.417 -58.945 -48.420 1.00 65.12 510 GLU B O 1
ATOM 8937 N N . GLY B 1 511 ? -56.073 -60.120 -50.227 1.00 62.70 511 GLY B N 1
ATOM 8938 C CA . GLY B 1 511 ? -56.420 -58.955 -51.027 1.00 61.37 511 GLY B CA 1
ATOM 8939 C C . GLY B 1 511 ? -55.224 -58.304 -51.689 1.00 64.70 511 GLY B C 1
ATOM 8940 O O . GLY B 1 511 ? -55.264 -57.102 -51.959 1.00 64.90 511 GLY B O 1
ATOM 8941 N N . ILE B 1 512 ? -54.145 -59.084 -51.968 1.00 60.95 512 ILE B N 1
ATOM 8942 C CA . ILE B 1 512 ? -52.957 -58.590 -52.687 1.00 60.17 512 ILE B CA 1
ATOM 8943 C C . ILE B 1 512 ? -53.306 -58.347 -54.179 1.00 67.29 512 ILE B C 1
ATOM 8944 O O . ILE B 1 512 ? -52.650 -57.551 -54.843 1.00 67.17 512 ILE B O 1
ATOM 8949 N N . ASP B 1 513 ? -54.371 -59.011 -54.680 1.00 65.04 513 ASP B N 1
ATOM 8950 C CA . ASP B 1 513 ? -54.833 -58.899 -56.059 1.00 65.04 513 ASP B CA 1
ATOM 8951 C C . ASP B 1 513 ? -55.648 -57.642 -56.320 1.00 67.65 513 ASP B C 1
ATOM 8952 O O . ASP B 1 513 ? -56.030 -57.418 -57.465 1.00 67.59 513 ASP B O 1
ATOM 8957 N N . ASN B 1 514 ? -55.890 -56.814 -55.289 1.00 63.60 514 ASN B N 1
ATOM 8958 C CA . ASN B 1 514 ? -56.646 -55.563 -55.394 1.00 63.18 514 ASN B CA 1
ATOM 8959 C C . ASN B 1 514 ? -55.929 -54.561 -56.291 1.00 67.69 514 ASN B C 1
ATOM 8960 O O . ASN B 1 514 ? -54.697 -54.502 -56.316 1.00 67.80 514 ASN B O 1
ATOM 8965 N N . LYS B 1 515 ? -56.723 -53.770 -57.012 1.00 65.03 515 LYS B N 1
ATOM 8966 C CA . LYS B 1 515 ? -56.345 -52.721 -57.966 1.00 64.57 515 LYS B CA 1
ATOM 8967 C C . LYS B 1 515 ? -55.511 -51.646 -57.289 1.00 66.68 515 LYS B C 1
ATOM 8968 O O . LYS B 1 515 ? -54.629 -51.060 -57.929 1.00 64.66 515 LYS B O 1
ATOM 8974 N N . ILE B 1 516 ? -55.787 -51.393 -55.990 1.00 62.94 516 ILE B N 1
ATOM 8975 C CA . ILE B 1 516 ? -55.070 -50.427 -55.150 1.00 62.25 516 ILE B CA 1
ATOM 8976 C C . ILE B 1 516 ? -53.564 -50.774 -55.018 1.00 63.41 516 ILE B C 1
ATOM 8977 O O . ILE B 1 516 ? -52.750 -49.855 -54.893 1.00 62.43 516 ILE B O 1
ATOM 8982 N N . VAL B 1 517 ? -53.214 -52.094 -55.034 1.00 58.51 517 VAL B N 1
ATOM 8983 C CA . VAL B 1 517 ? -51.862 -52.575 -54.794 1.00 57.29 517 VAL B CA 1
ATOM 8984 C C . VAL B 1 517 ? -50.908 -52.262 -55.959 1.00 58.91 517 VAL B C 1
ATOM 8985 O O . VAL B 1 517 ? -51.197 -52.537 -57.123 1.00 60.14 517 VAL B O 1
ATOM 8989 N N . THR B 1 518 ? -49.772 -51.677 -55.615 1.00 52.81 518 THR B N 1
ATOM 8990 C CA . THR B 1 518 ? -48.707 -51.332 -56.546 1.00 51.25 518 THR B CA 1
ATOM 8991 C C . THR B 1 518 ? -47.374 -51.795 -55.951 1.00 50.95 518 THR B C 1
ATOM 8992 O O . THR B 1 518 ? -47.363 -52.366 -54.864 1.00 49.29 518 THR B O 1
ATOM 8996 N N . ASN B 1 519 ? -46.261 -51.548 -56.638 1.00 45.30 519 ASN B N 1
ATOM 8997 C CA . ASN B 1 519 ? -44.968 -51.949 -56.103 1.00 43.69 519 ASN B CA 1
ATOM 8998 C C . ASN B 1 519 ? -43.948 -50.835 -56.292 1.00 47.06 519 ASN B C 1
ATOM 8999 O O . ASN B 1 519 ? -44.268 -49.839 -56.927 1.00 46.88 519 ASN B O 1
ATOM 9004 N N . VAL B 1 520 ? -42.732 -50.992 -55.729 1.00 42.70 520 VAL B N 1
ATOM 9005 C CA . VAL B 1 520 ? -41.668 -49.976 -55.819 1.00 41.83 520 VAL B CA 1
ATOM 9006 C C . VAL B 1 520 ? -41.218 -49.692 -57.287 1.00 43.14 520 VAL B C 1
ATOM 9007 O O . VAL B 1 520 ? -40.916 -48.544 -57.624 1.00 40.05 520 VAL B O 1
ATOM 9011 N N . PHE B 1 521 ? -41.220 -50.730 -58.149 1.00 40.80 521 PHE B N 1
ATOM 9012 C CA . PHE B 1 521 ? -40.832 -50.612 -59.556 1.00 42.31 521 PHE B CA 1
ATOM 9013 C C . PHE B 1 521 ? -41.786 -49.728 -60.338 1.00 46.79 521 PHE B C 1
ATOM 9014 O O . PHE B 1 521 ? -41.307 -48.802 -60.993 1.00 45.98 521 PHE B O 1
ATOM 9022 N N . ASP B 1 522 ? -43.123 -49.964 -60.231 1.00 44.61 522 ASP B N 1
ATOM 9023 C CA . ASP B 1 522 ? -44.143 -49.144 -60.925 1.00 46.06 522 ASP B CA 1
ATOM 9024 C C . ASP B 1 522 ? -44.142 -47.693 -60.444 1.00 53.20 522 ASP B C 1
ATOM 9025 O O . ASP B 1 522 ? -44.422 -46.803 -61.238 1.00 53.88 522 ASP B O 1
ATOM 9030 N N . ILE B 1 523 ? -43.818 -47.453 -59.153 1.00 50.63 523 ILE B N 1
ATOM 9031 C CA . ILE B 1 523 ? -43.732 -46.107 -58.591 1.00 51.53 523 ILE B CA 1
ATOM 9032 C C . ILE B 1 523 ? -42.605 -45.378 -59.307 1.00 58.98 523 ILE B C 1
ATOM 9033 O O . ILE B 1 523 ? -42.830 -44.309 -59.877 1.00 61.74 523 ILE B O 1
ATOM 9038 N N . LEU B 1 524 ? -41.388 -45.965 -59.267 1.00 54.57 524 LEU B N 1
ATOM 9039 C CA . LEU B 1 524 ? -40.168 -45.339 -59.770 1.00 53.61 524 LEU B CA 1
ATOM 9040 C C . LEU B 1 524 ? -40.066 -45.285 -61.275 1.00 57.68 524 LEU B C 1
ATOM 9041 O O . LEU B 1 524 ? -39.375 -44.404 -61.778 1.00 56.95 524 LEU B O 1
ATOM 9046 N N . GLU B 1 525 ? -40.776 -46.169 -61.995 1.00 56.20 525 GLU B N 1
ATOM 9047 C CA . GLU B 1 525 ? -40.828 -46.160 -63.467 1.00 57.09 525 GLU B CA 1
ATOM 9048 C C . GLU B 1 525 ? -41.943 -45.218 -63.960 1.00 63.33 525 GLU B C 1
ATOM 9049 O O . GLU B 1 525 ? -42.099 -45.030 -65.168 1.00 64.62 525 GLU B O 1
ATOM 9055 N N . GLY B 1 526 ? -42.703 -44.645 -63.024 1.00 60.83 526 GLY B N 1
ATOM 9056 C CA . GLY B 1 526 ? -43.829 -43.760 -63.309 1.00 61.57 526 GLY B CA 1
ATOM 9057 C C . GLY B 1 526 ? -44.991 -44.453 -64.001 1.00 66.11 526 GLY B C 1
ATOM 9058 O O . GLY B 1 526 ? -45.710 -43.827 -64.780 1.00 67.18 526 GLY B O 1
ATOM 9059 N N . LYS B 1 527 ? -45.186 -45.751 -63.714 1.00 61.94 527 LYS B N 1
ATOM 9060 C CA . LYS B 1 527 ? -46.225 -46.593 -64.311 1.00 61.95 527 LYS B CA 1
ATOM 9061 C C . LYS B 1 527 ? -47.542 -46.610 -63.505 1.00 66.70 527 LYS B C 1
ATOM 9062 O O . LYS B 1 527 ? -48.496 -47.310 -63.884 1.00 67.18 527 LYS B O 1
ATOM 9068 N N . VAL B 1 528 ? -47.593 -45.818 -62.408 1.00 61.71 528 VAL B N 1
ATOM 9069 C CA . VAL B 1 528 ? -48.744 -45.715 -61.514 1.00 60.43 528 VAL B CA 1
ATOM 9070 C C . VAL B 1 528 ? -48.984 -44.275 -61.100 1.00 63.85 528 VAL B C 1
ATOM 9071 O O . VAL B 1 528 ? -48.037 -43.532 -60.814 1.00 61.70 528 VAL B O 1
ATOM 9075 N N . LYS B 1 529 ? -50.264 -43.862 -61.133 1.00 62.29 529 LYS B N 1
ATOM 9076 C CA . LYS B 1 529 ? -50.663 -42.525 -60.706 1.00 63.02 529 LYS B CA 1
ATOM 9077 C C . LYS B 1 529 ? -51.076 -42.668 -59.263 1.00 68.56 529 LYS B C 1
ATOM 9078 O O . LYS B 1 529 ? -52.025 -43.403 -58.953 1.00 70.44 529 LYS B O 1
ATOM 9084 N N . LEU B 1 530 ? -50.312 -42.034 -58.375 1.00 62.48 530 LEU B N 1
ATOM 9085 C CA . LEU B 1 530 ? -50.558 -42.104 -56.949 1.00 61.76 530 LEU B CA 1
ATOM 9086 C C . LEU B 1 530 ? -51.490 -40.996 -56.463 1.00 67.13 530 LEU B C 1
ATOM 9087 O O . LEU B 1 530 ? -51.457 -39.883 -57.001 1.00 67.04 530 LEU B O 1
ATOM 9092 N N . GLY B 1 531 ? -52.276 -41.315 -55.423 1.00 63.07 531 GLY B N 1
ATOM 9093 C CA . GLY B 1 531 ? -53.195 -40.402 -54.764 1.00 63.13 531 GLY B CA 1
ATOM 9094 C C . GLY B 1 531 ? -52.496 -39.581 -53.704 1.00 67.76 531 GLY B C 1
ATOM 9095 O O . GLY B 1 531 ? -51.266 -39.465 -53.710 1.00 66.41 531 GLY B O 1
ATOM 9096 N N . ASP B 1 532 ? -53.285 -39.012 -52.780 1.00 65.89 532 ASP B N 1
ATOM 9097 C CA . ASP B 1 532 ? -52.805 -38.154 -51.690 1.00 65.89 532 ASP B CA 1
ATOM 9098 C C . ASP B 1 532 ? -52.276 -38.958 -50.496 1.00 66.91 532 ASP B C 1
ATOM 9099 O O . ASP B 1 532 ? -51.376 -38.487 -49.803 1.00 66.32 532 ASP B O 1
ATOM 9104 N N . LYS B 1 533 ? -52.863 -40.145 -50.233 1.00 62.26 533 LYS B N 1
ATOM 9105 C CA . LYS B 1 533 ? -52.487 -41.045 -49.130 1.00 61.17 533 LYS B CA 1
ATOM 9106 C C . LYS B 1 533 ? -51.882 -42.312 -49.702 1.00 60.91 533 LYS B C 1
ATOM 9107 O O . LYS B 1 533 ? -52.563 -43.062 -50.408 1.00 60.38 533 LYS B O 1
ATOM 9113 N N . VAL B 1 534 ? -50.587 -42.527 -49.444 1.00 55.79 534 VAL B N 1
ATOM 9114 C CA . VAL B 1 534 ? -49.866 -43.710 -49.938 1.00 54.77 534 VAL B CA 1
ATOM 9115 C C . VAL B 1 534 ? -49.307 -44.522 -48.752 1.00 57.59 534 VAL B C 1
ATOM 9116 O O . VAL B 1 534 ? -48.559 -43.994 -47.925 1.00 55.76 534 VAL B O 1
ATOM 9120 N N . VAL B 1 535 ? -49.714 -45.803 -48.666 1.00 53.95 535 VAL B N 1
ATOM 9121 C CA . VAL B 1 535 ? -49.301 -46.684 -47.584 1.00 52.97 535 VAL B CA 1
ATOM 9122 C C . VAL B 1 535 ? -48.357 -47.780 -48.097 1.00 54.54 535 VAL B C 1
ATOM 9123 O O . VAL B 1 535 ? -48.681 -48.478 -49.056 1.00 53.23 535 VAL B O 1
ATOM 9127 N N . PHE B 1 536 ? -47.173 -47.888 -47.460 1.00 49.14 536 PHE B N 1
ATOM 9128 C CA . PHE B 1 536 ? -46.126 -48.863 -47.775 1.00 46.85 536 PHE B CA 1
ATOM 9129 C C . PHE B 1 536 ? -46.145 -50.055 -46.815 1.00 48.77 536 PHE B C 1
ATOM 9130 O O . PHE B 1 536 ? -46.125 -49.865 -45.599 1.00 48.13 536 PHE B O 1
ATOM 9138 N N . ILE B 1 537 ? -46.196 -51.278 -47.347 1.00 45.15 537 ILE B N 1
ATOM 9139 C CA . ILE B 1 537 ? -46.125 -52.491 -46.513 1.00 45.11 537 ILE B CA 1
ATOM 9140 C C . ILE B 1 537 ? -44.692 -53.004 -46.676 1.00 47.58 537 ILE B C 1
ATOM 9141 O O . ILE B 1 537 ? -44.304 -53.423 -47.766 1.00 45.24 537 ILE B O 1
ATOM 9146 N N . GLY B 1 538 ? -43.938 -52.952 -45.594 1.00 43.99 538 GLY B N 1
ATOM 9147 C CA . GLY B 1 538 ? -42.527 -53.310 -45.567 1.00 43.32 538 GLY B CA 1
ATOM 9148 C C . GLY B 1 538 ? -41.755 -52.072 -45.166 1.00 47.59 538 GLY B C 1
ATOM 9149 O O . GLY B 1 538 ? -42.066 -50.973 -45.629 1.00 48.52 538 GLY B O 1
ATOM 9150 N N . GLY B 1 539 ? -40.823 -52.231 -44.250 1.00 42.13 539 GLY B N 1
ATOM 9151 C CA . GLY B 1 539 ? -40.010 -51.128 -43.751 1.00 41.79 539 GLY B CA 1
ATOM 9152 C C . GLY B 1 539 ? -38.525 -51.288 -44.015 1.00 44.90 539 GLY B C 1
ATOM 9153 O O . GLY B 1 539 ? -37.701 -50.706 -43.306 1.00 44.74 539 GLY B O 1
ATOM 9154 N N . ASN B 1 540 ? -38.171 -52.114 -44.998 1.00 40.24 540 ASN B N 1
ATOM 9155 C CA . ASN B 1 540 ? -36.785 -52.328 -45.438 1.00 40.53 540 ASN B CA 1
ATOM 9156 C C . ASN B 1 540 ? -36.268 -51.055 -46.178 1.00 44.11 540 ASN B C 1
ATOM 9157 O O . ASN B 1 540 ? -37.063 -50.208 -46.604 1.00 42.94 540 ASN B O 1
ATOM 9162 N N . GLU B 1 541 ? -34.942 -50.962 -46.351 1.00 41.88 541 GLU B N 1
ATOM 9163 C CA . GLU B 1 541 ? -34.211 -49.882 -47.019 1.00 41.93 541 GLU B CA 1
ATOM 9164 C C . GLU B 1 541 ? -34.842 -49.438 -48.325 1.00 44.74 541 GLU B C 1
ATOM 9165 O O . GLU B 1 541 ? -35.065 -48.243 -48.504 1.00 43.23 541 GLU B O 1
ATOM 9171 N N . ILE B 1 542 ? -35.178 -50.399 -49.207 1.00 42.52 542 ILE B N 1
ATOM 9172 C CA . ILE B 1 542 ? -35.784 -50.129 -50.513 1.00 41.34 542 ILE B CA 1
ATOM 9173 C C . ILE B 1 542 ? -37.184 -49.504 -50.351 1.00 43.82 542 ILE B C 1
ATOM 9174 O O . ILE B 1 542 ? -37.484 -48.494 -51.002 1.00 41.40 542 ILE B O 1
ATOM 9179 N N . SER B 1 543 ? -38.021 -50.101 -49.484 1.00 40.36 543 SER B N 1
ATOM 9180 C CA . SER B 1 543 ? -39.368 -49.589 -49.214 1.00 41.01 543 SER B CA 1
ATOM 9181 C C . SER B 1 543 ? -39.290 -48.146 -48.645 1.00 45.80 543 SER B C 1
ATOM 9182 O O . SER B 1 543 ? -40.058 -47.299 -49.086 1.00 44.51 543 SER B O 1
ATOM 9185 N N . ILE B 1 544 ? -38.328 -47.872 -47.719 1.00 43.51 544 ILE B N 1
ATOM 9186 C CA . ILE B 1 544 ? -38.129 -46.559 -47.096 1.00 44.20 544 ILE B CA 1
ATOM 9187 C C . ILE B 1 544 ? -37.678 -45.512 -48.130 1.00 49.65 544 ILE B C 1
ATOM 9188 O O . ILE B 1 544 ? -38.261 -44.429 -48.178 1.00 49.65 544 ILE B O 1
ATOM 9193 N N . GLN B 1 545 ? -36.664 -45.833 -48.959 1.00 45.75 545 GLN B N 1
ATOM 9194 C CA . GLN B 1 545 ? -36.158 -44.905 -49.964 1.00 45.48 545 GLN B CA 1
ATOM 9195 C C . GLN B 1 545 ? -37.201 -44.542 -51.016 1.00 49.39 545 GLN B C 1
ATOM 9196 O O . GLN B 1 545 ? -37.227 -43.393 -51.469 1.00 49.92 545 GLN B O 1
ATOM 9202 N N . THR B 1 546 ? -38.084 -45.498 -51.369 1.00 44.42 546 THR B N 1
ATOM 9203 C CA . THR B 1 546 ? -39.177 -45.256 -52.315 1.00 44.27 546 THR B CA 1
ATOM 9204 C C . THR B 1 546 ? -40.250 -44.402 -51.650 1.00 46.70 546 THR B C 1
ATOM 9205 O O . THR B 1 546 ? -40.843 -43.557 -52.307 1.00 47.79 546 THR B O 1
ATOM 9209 N N . ALA B 1 547 ? -40.505 -44.635 -50.354 1.00 42.12 547 ALA B N 1
ATOM 9210 C CA . ALA B 1 547 ? -41.499 -43.900 -49.575 1.00 41.32 547 ALA B CA 1
ATOM 9211 C C . ALA B 1 547 ? -41.079 -42.440 -49.410 1.00 46.00 547 ALA B C 1
ATOM 9212 O O . ALA B 1 547 ? -41.920 -41.557 -49.468 1.00 46.12 547 ALA B O 1
ATOM 9214 N N . GLU B 1 548 ? -39.766 -42.198 -49.283 1.00 44.86 548 GLU B N 1
ATOM 9215 C CA . GLU B 1 548 ? -39.147 -40.876 -49.187 1.00 45.18 548 GLU B CA 1
ATOM 9216 C C . GLU B 1 548 ? -39.306 -40.112 -50.504 1.00 48.57 548 GLU B C 1
ATOM 9217 O O . GLU B 1 548 ? -39.538 -38.905 -50.483 1.00 49.09 548 GLU B O 1
ATOM 9223 N N . TYR B 1 549 ? -39.256 -40.828 -51.637 1.00 45.83 549 TYR B N 1
ATOM 9224 C CA . TYR B 1 549 ? -39.494 -40.274 -52.967 1.00 46.18 549 TYR B CA 1
ATOM 9225 C C . TYR B 1 549 ? -40.979 -39.878 -53.099 1.00 52.79 549 TYR B C 1
ATOM 9226 O O . TYR B 1 549 ? -41.279 -38.814 -53.648 1.00 54.03 549 TYR B O 1
ATOM 9235 N N . VAL B 1 550 ? -41.905 -40.739 -52.615 1.00 49.31 550 VAL B N 1
ATOM 9236 C CA . VAL B 1 550 ? -43.353 -40.474 -52.678 1.00 49.18 550 VAL B CA 1
ATOM 9237 C C . VAL B 1 550 ? -43.728 -39.310 -51.750 1.00 54.05 550 VAL B C 1
ATOM 9238 O O . VAL B 1 550 ? -44.556 -38.469 -52.121 1.00 53.68 550 VAL B O 1
ATOM 9242 N N . ALA B 1 551 ? -43.085 -39.240 -50.563 1.00 50.24 551 ALA B N 1
ATOM 9243 C CA . ALA B 1 551 ? -43.363 -38.196 -49.583 1.00 50.82 551 ALA B CA 1
ATOM 9244 C C . ALA B 1 551 ? -42.835 -36.833 -50.004 1.00 57.69 551 ALA B C 1
ATOM 9245 O O . ALA B 1 551 ? -43.513 -35.843 -49.738 1.00 57.49 551 ALA B O 1
ATOM 9247 N N . GLU B 1 552 ? -41.640 -36.778 -50.675 1.00 56.71 552 GLU B N 1
ATOM 9248 C CA . GLU B 1 552 ? -41.000 -35.540 -51.167 1.00 57.70 552 GLU B CA 1
ATOM 9249 C C . GLU B 1 552 ? -41.944 -34.783 -52.105 1.00 64.15 552 GLU B C 1
ATOM 9250 O O . GLU B 1 552 ? -41.969 -33.555 -52.087 1.00 66.24 552 GLU B O 1
ATOM 9256 N N . GLN B 1 553 ? -42.779 -35.526 -52.844 1.00 60.36 553 GLN B N 1
ATOM 9257 C CA . GLN B 1 553 ? -43.798 -35.012 -53.759 1.00 61.01 553 GLN B CA 1
ATOM 9258 C C . GLN B 1 553 ? -44.990 -34.349 -53.022 1.00 67.45 553 GLN B C 1
ATOM 9259 O O . GLN B 1 553 ? -45.887 -33.800 -53.672 1.00 68.80 553 GLN B O 1
ATOM 9265 N N . GLY B 1 554 ? -44.964 -34.371 -51.687 1.00 63.44 554 GLY B N 1
ATOM 9266 C CA . GLY B 1 554 ? -45.998 -33.777 -50.847 1.00 63.36 554 GLY B CA 1
ATOM 9267 C C . GLY B 1 554 ? -47.195 -34.678 -50.613 1.00 66.68 554 GLY B C 1
ATOM 9268 O O . GLY B 1 554 ? -48.322 -34.189 -50.470 1.00 69.01 554 GLY B O 1
ATOM 9269 N N . LYS B 1 555 ? -46.960 -36.005 -50.577 1.00 59.30 555 LYS B N 1
ATOM 9270 C CA . LYS B 1 555 ? -47.999 -37.006 -50.330 1.00 57.99 555 LYS B CA 1
ATOM 9271 C C . LYS B 1 555 ? -47.963 -37.501 -48.878 1.00 59.63 555 LYS B C 1
ATOM 9272 O O . LYS B 1 555 ? -46.911 -37.433 -48.234 1.00 57.47 555 LYS B O 1
ATOM 9278 N N . GLU B 1 556 ? -49.128 -37.928 -48.349 1.00 56.11 556 GLU B N 1
ATOM 9279 C CA . GLU B 1 556 ? -49.259 -38.440 -46.976 1.00 56.00 556 GLU B CA 1
ATOM 9280 C C . GLU B 1 556 ? -48.842 -39.917 -47.002 1.00 56.22 556 GLU B C 1
ATOM 9281 O O . GLU B 1 556 ? -49.558 -40.744 -47.564 1.00 55.93 556 GLU B O 1
ATOM 9287 N N . VAL B 1 557 ? -47.662 -40.221 -46.441 1.00 50.96 557 VAL B N 1
ATOM 9288 C CA . VAL B 1 557 ? -47.069 -41.559 -46.505 1.00 50.13 557 VAL B CA 1
ATOM 9289 C C . VAL B 1 557 ? -46.954 -42.250 -45.133 1.00 52.29 557 VAL B C 1
ATOM 9290 O O . VAL B 1 557 ? -46.439 -41.685 -44.169 1.00 51.82 557 VAL B O 1
ATOM 9294 N N . THR B 1 558 ? -47.403 -43.511 -45.091 1.00 49.99 558 THR B N 1
ATOM 9295 C CA . THR B 1 558 ? -47.334 -44.380 -43.914 1.00 49.89 558 THR B CA 1
ATOM 9296 C C . THR B 1 558 ? -46.552 -45.655 -44.247 1.00 51.00 558 THR B C 1
ATOM 9297 O O . THR B 1 558 ? -46.810 -46.289 -45.268 1.00 51.08 558 THR B O 1
ATOM 9301 N N . VAL B 1 559 ? -45.596 -46.014 -43.386 1.00 45.48 559 VAL B N 1
ATOM 9302 C CA . VAL B 1 559 ? -44.809 -47.231 -43.557 1.00 43.04 559 VAL B CA 1
ATOM 9303 C C . VAL B 1 559 ? -45.254 -48.222 -42.488 1.00 46.55 559 VAL B C 1
ATOM 9304 O O . VAL B 1 559 ? -45.195 -47.909 -41.307 1.00 48.88 559 VAL B O 1
ATOM 9308 N N . LEU B 1 560 ? -45.751 -49.386 -42.908 1.00 41.11 560 LEU B N 1
ATOM 9309 C CA . LEU B 1 560 ? -46.233 -50.428 -42.007 1.00 40.80 560 LEU B CA 1
ATOM 9310 C C . LEU B 1 560 ? -45.258 -51.595 -42.013 1.00 46.06 560 LEU B C 1
ATOM 9311 O O . LEU B 1 560 ? -44.978 -52.140 -43.080 1.00 46.34 560 LEU B O 1
ATOM 9316 N N . GLU B 1 561 ? -44.680 -51.927 -40.839 1.00 42.93 561 GLU B N 1
ATOM 9317 C CA . GLU B 1 561 ? -43.686 -53.002 -40.705 1.00 42.39 561 GLU B CA 1
ATOM 9318 C C . GLU B 1 561 ? -44.127 -54.084 -39.718 1.00 46.41 561 GLU B C 1
ATOM 9319 O O . GLU B 1 561 ? -44.459 -53.757 -38.574 1.00 46.72 561 GLU B O 1
ATOM 9325 N N . LYS B 1 562 ? -44.115 -55.370 -40.148 1.00 41.22 562 LYS B N 1
ATOM 9326 C CA . LYS B 1 562 ? -44.518 -56.493 -39.282 1.00 40.98 562 LYS B CA 1
ATOM 9327 C C . LYS B 1 562 ? -43.477 -56.842 -38.232 1.00 45.68 562 LYS B C 1
ATOM 9328 O O . LYS B 1 562 ? -43.827 -57.403 -37.199 1.00 48.65 562 LYS B O 1
ATOM 9334 N N . GLY B 1 563 ? -42.219 -56.500 -38.509 1.00 40.80 563 GLY B N 1
ATOM 9335 C CA . GLY B 1 563 ? -41.079 -56.701 -37.636 1.00 40.32 563 GLY B CA 1
ATOM 9336 C C . GLY B 1 563 ? -40.966 -55.613 -36.590 1.00 44.99 563 GLY B C 1
ATOM 9337 O O . GLY B 1 563 ? -41.769 -54.670 -36.567 1.00 42.65 563 GLY B O 1
ATOM 9338 N N . LYS B 1 564 ? -39.937 -55.738 -35.737 1.00 43.56 564 LYS B N 1
ATOM 9339 C CA . LYS B 1 564 ? -39.674 -54.866 -34.596 1.00 44.01 564 LYS B CA 1
ATOM 9340 C C . LYS B 1 564 ? -39.187 -53.478 -34.966 1.00 50.16 564 LYS B C 1
ATOM 9341 O O . LYS B 1 564 ? -39.383 -52.544 -34.191 1.00 50.67 564 LYS B O 1
ATOM 9347 N N . HIS B 1 565 ? -38.526 -53.340 -36.113 1.00 47.64 565 HIS B N 1
ATOM 9348 C CA . HIS B 1 565 ? -37.989 -52.056 -36.553 1.00 47.78 565 HIS B CA 1
ATOM 9349 C C . HIS B 1 565 ? -38.111 -51.819 -38.059 1.00 53.86 565 HIS B C 1
ATOM 9350 O O . HIS B 1 565 ? -38.058 -52.758 -38.865 1.00 53.52 565 HIS B O 1
ATOM 9357 N N . ILE B 1 566 ? -38.241 -50.535 -38.424 1.00 51.34 566 ILE B N 1
ATOM 9358 C CA . ILE B 1 566 ? -38.168 -50.053 -39.795 1.00 51.83 566 ILE B CA 1
ATOM 9359 C C . ILE B 1 566 ? -36.657 -49.810 -40.017 1.00 56.40 566 ILE B C 1
ATOM 9360 O O . ILE B 1 566 ? -35.912 -49.638 -39.042 1.00 55.20 566 ILE B O 1
ATOM 9365 N N . CYS B 1 567 ? -36.203 -49.819 -41.270 1.00 53.80 567 CYS B N 1
ATOM 9366 C CA . CYS B 1 567 ? -34.795 -49.636 -41.623 1.00 53.90 567 CYS B CA 1
ATOM 9367 C C . CYS B 1 567 ? -33.936 -50.754 -41.016 1.00 56.39 567 CYS B C 1
ATOM 9368 O O . CYS B 1 567 ? -32.770 -50.528 -40.712 1.00 56.54 567 CYS B O 1
ATOM 9371 N N . PHE B 1 568 ? -34.512 -51.958 -40.828 1.00 52.12 568 PHE B N 1
ATOM 9372 C CA . PHE B 1 568 ? -33.817 -53.093 -40.218 1.00 51.83 568 PHE B CA 1
ATOM 9373 C C . PHE B 1 568 ? -32.559 -53.553 -40.986 1.00 54.14 568 PHE B C 1
ATOM 9374 O O . PHE B 1 568 ? -31.662 -54.144 -40.385 1.00 52.78 568 PHE B O 1
ATOM 9382 N N . ASP B 1 569 ? -32.494 -53.279 -42.293 1.00 50.21 569 ASP B N 1
ATOM 9383 C CA . ASP B 1 569 ? -31.348 -53.658 -43.126 1.00 49.91 569 ASP B CA 1
ATOM 9384 C C . ASP B 1 569 ? -30.483 -52.436 -43.507 1.00 53.56 569 ASP B C 1
ATOM 9385 O O . ASP B 1 569 ? -29.700 -52.467 -44.463 1.00 53.06 569 ASP B O 1
ATOM 9390 N N . VAL B 1 570 ? -30.665 -51.347 -42.756 1.00 49.77 570 VAL B N 1
ATOM 9391 C CA . VAL B 1 570 ? -29.938 -50.102 -42.947 1.00 49.33 570 VAL B CA 1
ATOM 9392 C C . VAL B 1 570 ? -28.875 -50.073 -41.845 1.00 54.62 570 VAL B C 1
ATOM 9393 O O . VAL B 1 570 ? -29.212 -50.256 -40.664 1.00 52.05 570 VAL B O 1
ATOM 9397 N N . ASN B 1 571 ? -27.585 -49.874 -42.234 1.00 53.77 571 ASN B N 1
ATOM 9398 C CA . ASN B 1 571 ? -26.482 -49.824 -41.265 1.00 54.36 571 ASN B CA 1
ATOM 9399 C C . ASN B 1 571 ? -26.672 -48.671 -40.266 1.00 59.93 571 ASN B C 1
ATOM 9400 O O . ASN B 1 571 ? -27.356 -47.697 -40.579 1.00 58.60 571 ASN B O 1
ATOM 9405 N N . ILE B 1 572 ? -26.106 -48.816 -39.060 1.00 59.35 572 ILE B N 1
ATOM 9406 C CA . ILE B 1 572 ? -26.166 -47.868 -37.939 1.00 59.63 572 ILE B CA 1
ATOM 9407 C C . ILE B 1 572 ? -25.935 -46.403 -38.338 1.00 62.06 572 ILE B C 1
ATOM 9408 O O . ILE B 1 572 ? -26.678 -45.542 -37.873 1.00 62.28 572 ILE B O 1
ATOM 9413 N N . PHE B 1 573 ? -24.939 -46.135 -39.217 1.00 57.22 573 PHE B N 1
ATOM 9414 C CA . PHE B 1 573 ? -24.578 -44.800 -39.705 1.00 57.37 573 PHE B CA 1
ATOM 9415 C C . PHE B 1 573 ? -25.671 -44.100 -40.533 1.00 62.19 573 PHE B C 1
ATOM 9416 O O . PHE B 1 573 ? -25.640 -42.876 -40.629 1.00 63.82 573 PHE B O 1
ATOM 9424 N N . ASN B 1 574 ? -26.611 -44.850 -41.148 1.00 57.71 574 ASN B N 1
ATOM 9425 C CA . ASN B 1 574 ? -27.646 -44.246 -41.997 1.00 57.45 574 ASN B CA 1
ATOM 9426 C C . ASN B 1 574 ? -29.017 -44.173 -41.366 1.00 60.62 574 ASN B C 1
ATOM 9427 O O . ASN B 1 574 ? -29.906 -43.529 -41.925 1.00 59.95 574 ASN B O 1
ATOM 9432 N N . ILE B 1 575 ? -29.186 -44.814 -40.201 1.00 58.00 575 ILE B N 1
ATOM 9433 C CA . ILE B 1 575 ? -30.446 -44.851 -39.449 1.00 58.02 575 ILE B CA 1
ATOM 9434 C C . ILE B 1 575 ? -30.996 -43.448 -39.144 1.00 60.41 575 ILE B C 1
ATOM 9435 O O . ILE B 1 575 ? -32.151 -43.168 -39.478 1.00 61.18 575 ILE B O 1
ATOM 9440 N N . LEU B 1 576 ? -30.157 -42.575 -38.548 1.00 55.61 576 LEU B N 1
ATOM 9441 C CA . LEU B 1 576 ? -30.525 -41.220 -38.127 1.00 55.55 576 LEU B CA 1
ATOM 9442 C C . LEU B 1 576 ? -30.866 -40.313 -39.288 1.00 57.08 576 LEU B C 1
ATOM 9443 O O . LEU B 1 576 ? -31.827 -39.540 -39.203 1.00 56.05 576 LEU B O 1
ATOM 9448 N N . GLN B 1 577 ? -30.121 -40.462 -40.400 1.00 53.48 577 GLN B N 1
ATOM 9449 C CA . GLN B 1 577 ? -30.348 -39.751 -41.657 1.00 52.91 577 GLN B CA 1
ATOM 9450 C C . GLN B 1 577 ? -31.790 -40.010 -42.115 1.00 55.15 577 GLN B C 1
ATOM 9451 O O . GLN B 1 577 ? -32.492 -39.063 -42.473 1.00 54.51 577 GLN B O 1
ATOM 9457 N N . HIS B 1 578 ? -32.240 -41.280 -42.029 1.00 52.12 578 HIS B N 1
ATOM 9458 C CA . HIS B 1 578 ? -33.594 -41.666 -42.414 1.00 54.10 578 HIS B CA 1
ATOM 9459 C C . HIS B 1 578 ? -34.657 -41.131 -41.448 1.00 55.67 578 HIS B C 1
ATOM 9460 O O . HIS B 1 578 ? -35.712 -40.703 -41.915 1.00 54.13 578 HIS B O 1
ATOM 9467 N N . ARG B 1 579 ? -34.348 -41.069 -40.124 1.00 52.33 579 ARG B N 1
ATOM 9468 C CA . ARG B 1 579 ? -35.251 -40.522 -39.092 1.00 52.40 579 ARG B CA 1
ATOM 9469 C C . ARG B 1 579 ? -35.550 -39.049 -39.369 1.00 57.90 579 ARG B C 1
ATOM 9470 O O . ARG B 1 579 ? -36.726 -38.652 -39.384 1.00 59.89 579 ARG B O 1
ATOM 9478 N N . ARG B 1 580 ? -34.478 -38.251 -39.614 1.00 52.19 580 ARG B N 1
ATOM 9479 C CA . ARG B 1 580 ? -34.544 -36.827 -39.942 1.00 51.57 580 ARG B CA 1
ATOM 9480 C C . ARG B 1 580 ? -35.389 -36.598 -41.178 1.00 56.33 580 ARG B C 1
ATOM 9481 O O . ARG B 1 580 ? -36.229 -35.703 -41.176 1.00 56.80 580 ARG B O 1
ATOM 9489 N N . LEU B 1 581 ? -35.183 -37.407 -42.230 1.00 52.93 581 LEU B N 1
ATOM 9490 C CA . LEU B 1 581 ? -35.937 -37.225 -43.457 1.00 53.62 581 LEU B CA 1
ATOM 9491 C C . LEU B 1 581 ? -37.403 -37.593 -43.297 1.00 56.52 581 LEU B C 1
ATOM 9492 O O . LEU B 1 581 ? -38.274 -36.853 -43.759 1.00 55.64 581 LEU B O 1
ATOM 9497 N N . MET B 1 582 ? -37.676 -38.691 -42.595 1.00 53.49 582 MET B N 1
ATOM 9498 C CA . MET B 1 582 ? -39.049 -39.125 -42.359 1.00 53.81 582 MET B CA 1
ATOM 9499 C C . MET B 1 582 ? -39.826 -38.123 -41.516 1.00 56.91 582 MET B C 1
ATOM 9500 O O . MET B 1 582 ? -40.997 -37.872 -41.804 1.00 56.13 582 MET B O 1
ATOM 9505 N N . ALA B 1 583 ? -39.153 -37.493 -40.524 1.00 54.53 583 ALA B N 1
ATOM 9506 C CA . ALA B 1 583 ? -39.790 -36.470 -39.682 1.00 55.94 583 ALA B CA 1
ATOM 9507 C C . ALA B 1 583 ? -40.066 -35.250 -40.558 1.00 59.01 583 ALA B C 1
ATOM 9508 O O . ALA B 1 583 ? -41.230 -34.874 -40.704 1.00 58.99 583 ALA B O 1
ATOM 9510 N N . LYS B 1 584 ? -39.010 -34.730 -41.239 1.00 53.18 584 LYS B N 1
ATOM 9511 C CA . LYS B 1 584 ? -39.041 -33.592 -42.160 1.00 52.64 584 LYS B CA 1
ATOM 9512 C C . LYS B 1 584 ? -40.165 -33.714 -43.187 1.00 56.14 584 LYS B C 1
ATOM 9513 O O . LYS B 1 584 ? -40.874 -32.742 -43.424 1.00 55.33 584 LYS B O 1
ATOM 9519 N N . LEU B 1 585 ? -40.355 -34.923 -43.760 1.00 53.13 585 LEU B N 1
ATOM 9520 C CA . LEU B 1 585 ? -41.395 -35.183 -44.769 1.00 52.80 585 LEU B CA 1
ATOM 9521 C C . LEU B 1 585 ? -42.749 -35.616 -44.183 1.00 56.81 585 LEU B C 1
ATOM 9522 O O . LEU B 1 585 ? -43.646 -36.004 -44.938 1.00 57.06 585 LEU B O 1
ATOM 9527 N N . ASN B 1 586 ? -42.901 -35.527 -42.840 1.00 53.50 586 ASN B N 1
ATOM 9528 C CA . ASN B 1 586 ? -44.115 -35.870 -42.078 1.00 54.04 586 ASN B CA 1
ATOM 9529 C C . ASN B 1 586 ? -44.658 -37.263 -42.424 1.00 55.33 586 ASN B C 1
ATOM 9530 O O . ASN B 1 586 ? -45.860 -37.469 -42.625 1.00 53.66 586 ASN B O 1
ATOM 9535 N N . MET B 1 587 ? -43.732 -38.219 -42.494 1.00 50.71 587 MET B N 1
ATOM 9536 C CA . MET B 1 587 ? -44.075 -39.604 -42.786 1.00 49.32 587 MET B CA 1
ATOM 9537 C C . MET B 1 587 ? -44.396 -40.320 -41.471 1.00 53.10 587 MET B C 1
ATOM 9538 O O . MET B 1 587 ? -43.750 -40.084 -40.450 1.00 52.07 587 MET B O 1
ATOM 9543 N N . LYS B 1 588 ? -45.395 -41.188 -41.513 1.00 50.44 588 LYS B N 1
ATOM 9544 C CA . LYS B 1 588 ? -45.810 -41.979 -40.370 1.00 50.69 588 LYS B CA 1
ATOM 9545 C C . LYS B 1 588 ? -45.260 -43.391 -40.515 1.00 52.41 588 LYS B C 1
ATOM 9546 O O . LYS B 1 588 ? -45.115 -43.883 -41.632 1.00 53.35 588 LYS B O 1
ATOM 9552 N N . SER B 1 589 ? -44.985 -44.052 -39.399 1.00 47.55 589 SER B N 1
ATOM 9553 C CA . SER B 1 589 ? -44.546 -45.436 -39.425 1.00 47.58 589 SER B CA 1
ATOM 9554 C C . SER B 1 589 ? -45.087 -46.211 -38.248 1.00 51.36 589 SER B C 1
ATOM 9555 O O . SER B 1 589 ? -45.246 -45.654 -37.163 1.00 52.04 589 SER B O 1
ATOM 9558 N N . MET B 1 590 ? -45.427 -47.488 -38.488 1.00 46.40 590 MET B N 1
ATOM 9559 C CA . MET B 1 590 ? -45.896 -48.428 -37.469 1.00 45.35 590 MET B CA 1
ATOM 9560 C C . MET B 1 590 ? -45.082 -49.717 -37.586 1.00 47.25 590 MET B C 1
ATOM 9561 O O . MET B 1 590 ? -44.835 -50.205 -38.710 1.00 46.05 590 MET B O 1
ATOM 9566 N N . THR B 1 591 ? -44.681 -50.266 -36.433 1.00 41.36 591 THR B N 1
ATOM 9567 C CA . THR B 1 591 ? -43.934 -51.524 -36.325 1.00 40.76 591 THR B CA 1
ATOM 9568 C C . THR B 1 591 ? -44.747 -52.549 -35.531 1.00 45.85 591 THR B C 1
ATOM 9569 O O . THR B 1 591 ? -45.711 -52.168 -34.862 1.00 44.05 591 THR B O 1
ATOM 9573 N N . ASN B 1 592 ? -44.373 -53.859 -35.616 1.00 44.04 592 ASN B N 1
ATOM 9574 C CA . ASN B 1 592 ? -45.029 -54.969 -34.883 1.00 44.40 592 ASN B CA 1
ATOM 9575 C C . ASN B 1 592 ? -46.513 -55.063 -35.216 1.00 48.97 592 ASN B C 1
ATOM 9576 O O . ASN B 1 592 ? -47.329 -55.454 -34.389 1.00 48.37 592 ASN B O 1
ATOM 9581 N N . VAL B 1 593 ? -46.851 -54.712 -36.449 1.00 45.89 593 VAL B N 1
ATOM 9582 C CA . VAL B 1 593 ? -48.224 -54.737 -36.888 1.00 47.82 593 VAL B CA 1
ATOM 9583 C C . VAL B 1 593 ? -48.520 -56.011 -37.672 1.00 51.50 593 VAL B C 1
ATOM 9584 O O . VAL B 1 593 ? -47.642 -56.526 -38.360 1.00 50.38 593 VAL B O 1
ATOM 9588 N N . THR B 1 594 ? -49.735 -56.543 -37.515 1.00 48.43 594 THR B N 1
ATOM 9589 C CA . THR B 1 594 ? -50.196 -57.711 -38.251 1.00 48.77 594 THR B CA 1
ATOM 9590 C C . THR B 1 594 ? -50.987 -57.173 -39.432 1.00 51.42 594 THR B C 1
ATOM 9591 O O . THR B 1 594 ? -51.921 -56.420 -39.223 1.00 49.94 594 THR B O 1
ATOM 9595 N N . ILE B 1 595 ? -50.598 -57.529 -40.670 1.00 49.85 595 ILE B N 1
ATOM 9596 C CA . ILE B 1 595 ? -51.339 -57.103 -41.858 1.00 50.00 595 ILE B CA 1
ATOM 9597 C C . ILE B 1 595 ? -52.448 -58.128 -42.011 1.00 56.03 595 ILE B C 1
ATOM 9598 O O . ILE B 1 595 ? -52.162 -59.290 -42.311 1.00 55.82 595 ILE B O 1
ATOM 9603 N N . ASN B 1 596 ? -53.696 -57.720 -41.722 1.00 53.90 596 ASN B N 1
ATOM 9604 C CA . ASN B 1 596 ? -54.861 -58.606 -41.774 1.00 55.67 596 ASN B CA 1
ATOM 9605 C C . ASN B 1 596 ? -55.371 -58.803 -43.176 1.00 61.44 596 ASN B C 1
ATOM 9606 O O . ASN B 1 596 ? -55.685 -59.939 -43.554 1.00 62.39 596 ASN B O 1
ATOM 9611 N N . GLU B 1 597 ? -55.478 -57.689 -43.932 1.00 56.79 597 GLU B N 1
ATOM 9612 C CA . GLU B 1 597 ? -55.905 -57.670 -45.324 1.00 56.94 597 GLU B CA 1
ATOM 9613 C C . GLU B 1 597 ? -55.725 -56.309 -45.986 1.00 60.47 597 GLU B C 1
ATOM 9614 O O . GLU B 1 597 ? -55.607 -55.287 -45.312 1.00 59.68 597 GLU B O 1
ATOM 9620 N N . ILE B 1 598 ? -55.739 -56.314 -47.324 1.00 56.64 598 ILE B N 1
ATOM 9621 C CA . ILE B 1 598 ? -55.725 -55.115 -48.142 1.00 55.36 598 ILE B CA 1
ATOM 9622 C C . ILE B 1 598 ? -57.106 -55.101 -48.780 1.00 61.23 598 ILE B C 1
ATOM 9623 O O . ILE B 1 598 ? -57.621 -56.157 -49.153 1.00 62.72 598 ILE B O 1
ATOM 9628 N N . ASN B 1 599 ? -57.732 -53.934 -48.840 1.00 58.30 599 ASN B N 1
ATOM 9629 C CA . ASN B 1 599 ? -59.040 -53.781 -49.465 1.00 59.71 599 ASN B CA 1
ATOM 9630 C C . ASN B 1 599 ? -59.078 -52.486 -50.265 1.00 65.74 599 ASN B C 1
ATOM 9631 O O . ASN B 1 599 ? -58.050 -51.808 -50.395 1.00 64.93 599 ASN B O 1
ATOM 9636 N N . ASP B 1 600 ? -60.255 -52.150 -50.794 1.00 64.09 600 ASP B N 1
ATOM 9637 C CA . ASP B 1 600 ? -60.521 -50.961 -51.604 1.00 64.42 600 ASP B CA 1
ATOM 9638 C C . ASP B 1 600 ? -60.159 -49.630 -50.932 1.00 68.60 600 ASP B C 1
ATOM 9639 O O . ASP B 1 600 ? -59.737 -48.706 -51.629 1.00 68.84 600 ASP B O 1
ATOM 9644 N N . ASP B 1 601 ? -60.322 -49.516 -49.606 1.00 64.86 601 ASP B N 1
ATOM 9645 C CA . ASP B 1 601 ? -60.068 -48.247 -48.923 1.00 65.25 601 ASP B CA 1
ATOM 9646 C C . ASP B 1 601 ? -58.718 -48.173 -48.175 1.00 66.30 601 ASP B C 1
ATOM 9647 O O . ASP B 1 601 ? -58.398 -47.134 -47.594 1.00 67.27 601 ASP B O 1
ATOM 9652 N N . GLY B 1 602 ? -57.921 -49.236 -48.247 1.00 59.03 602 GLY B N 1
ATOM 9653 C CA . GLY B 1 602 ? -56.639 -49.288 -47.568 1.00 57.50 602 GLY B CA 1
ATOM 9654 C C . GLY B 1 602 ? -56.290 -50.652 -47.013 1.00 58.99 602 GLY B C 1
ATOM 9655 O O . GLY B 1 602 ? -56.602 -51.673 -47.635 1.00 58.68 602 GLY B O 1
ATOM 9656 N N . VAL B 1 603 ? -55.641 -50.676 -45.831 1.00 53.21 603 VAL B N 1
ATOM 9657 C CA . VAL B 1 603 ? -55.174 -51.919 -45.205 1.00 51.94 603 VAL B CA 1
ATOM 9658 C C . VAL B 1 603 ? -55.648 -52.032 -43.743 1.00 57.21 603 VAL B C 1
ATOM 9659 O O . VAL B 1 603 ? -55.565 -51.070 -42.973 1.00 56.58 603 VAL B O 1
ATOM 9663 N N . GLU B 1 604 ? -56.177 -53.222 -43.386 1.00 55.13 604 GLU B N 1
ATOM 9664 C CA . GLU B 1 604 ? -56.630 -53.555 -42.028 1.00 54.89 604 GLU B CA 1
ATOM 9665 C C . GLU B 1 604 ? -55.442 -54.153 -41.256 1.00 55.72 604 GLU B C 1
ATOM 9666 O O . GLU B 1 604 ? -54.837 -55.129 -41.704 1.00 53.59 604 GLU B O 1
ATOM 9672 N N . ILE B 1 605 ? -55.076 -53.531 -40.126 1.00 52.26 605 ILE B N 1
ATOM 9673 C CA . ILE B 1 605 ? -53.957 -53.993 -39.298 1.00 50.82 605 ILE B CA 1
ATOM 9674 C C . ILE B 1 605 ? -54.364 -54.294 -37.860 1.00 54.73 605 ILE B C 1
ATOM 9675 O O . ILE B 1 605 ? -55.422 -53.871 -37.388 1.00 55.11 605 ILE B O 1
ATOM 9680 N N . SER B 1 606 ? -53.499 -55.005 -37.161 1.00 49.57 606 SER B N 1
ATOM 9681 C CA . SER B 1 606 ? -53.669 -55.242 -35.746 1.00 49.47 606 SER B CA 1
ATOM 9682 C C . SER B 1 606 ? -52.362 -54.902 -35.107 1.00 53.04 606 SER B C 1
ATOM 9683 O O . SER B 1 606 ? -51.311 -55.338 -35.578 1.00 51.55 606 SER B O 1
ATOM 9686 N N . THR B 1 607 ? -52.405 -54.057 -34.078 1.00 49.51 607 THR B N 1
ATOM 9687 C CA . THR B 1 607 ? -51.173 -53.690 -33.372 1.00 48.11 607 THR B CA 1
ATOM 9688 C C . THR B 1 607 ? -50.772 -54.863 -32.473 1.00 49.77 607 THR B C 1
ATOM 9689 O O . THR B 1 607 ? -51.600 -55.755 -32.226 1.00 48.39 607 THR B O 1
ATOM 9693 N N . ALA B 1 608 ? -49.512 -54.858 -31.985 1.00 46.99 608 ALA B N 1
ATOM 9694 C CA . ALA B 1 608 ? -48.986 -55.867 -31.056 1.00 47.63 608 ALA B CA 1
ATOM 9695 C C . ALA B 1 608 ? -49.800 -55.918 -29.745 1.00 52.20 608 ALA B C 1
ATOM 9696 O O . ALA B 1 608 ? -49.908 -56.983 -29.144 1.00 53.11 608 ALA B O 1
ATOM 9698 N N . GLY B 1 609 ? -50.392 -54.787 -29.351 1.00 47.21 609 GLY B N 1
ATOM 9699 C CA . GLY B 1 609 ? -51.235 -54.682 -28.163 1.00 46.17 609 GLY B CA 1
ATOM 9700 C C . GLY B 1 609 ? -52.651 -55.155 -28.373 1.00 50.02 609 GLY B C 1
ATOM 9701 O O . GLY B 1 609 ? -53.409 -55.225 -27.412 1.00 50.80 609 GLY B O 1
ATOM 9702 N N . GLY B 1 610 ? -53.015 -55.490 -29.615 1.00 45.74 610 GLY B N 1
ATOM 9703 C CA . GLY B 1 610 ? -54.345 -55.994 -29.935 1.00 46.73 610 GLY B CA 1
ATOM 9704 C C . GLY B 1 610 ? -55.344 -54.999 -30.496 1.00 55.44 610 GLY B C 1
ATOM 9705 O O . GLY B 1 610 ? -56.541 -55.301 -30.541 1.00 55.44 610 GLY B O 1
ATOM 9706 N N . LYS B 1 611 ? -54.879 -53.810 -30.952 1.00 55.28 611 LYS B N 1
ATOM 9707 C CA . LYS B 1 611 ? -55.780 -52.811 -31.544 1.00 56.61 611 LYS B CA 1
ATOM 9708 C C . LYS B 1 611 ? -55.978 -53.039 -33.053 1.00 62.87 611 LYS B C 1
ATOM 9709 O O . LYS B 1 611 ? -55.011 -53.039 -33.817 1.00 62.46 611 LYS B O 1
ATOM 9715 N N . ASP B 1 612 ? -57.237 -53.211 -33.474 1.00 61.32 612 ASP B N 1
ATOM 9716 C CA . ASP B 1 612 ? -57.604 -53.396 -34.875 1.00 60.81 612 ASP B CA 1
ATOM 9717 C C . ASP B 1 612 ? -57.860 -52.017 -35.465 1.00 64.82 612 ASP B C 1
ATOM 9718 O O . ASP B 1 612 ? -58.772 -51.315 -35.019 1.00 66.10 612 ASP B O 1
ATOM 9723 N N . VAL B 1 613 ? -56.992 -51.602 -36.410 1.00 60.09 613 VAL B N 1
ATOM 9724 C CA . VAL B 1 613 ? -57.001 -50.274 -37.022 1.00 60.33 613 VAL B CA 1
ATOM 9725 C C . VAL B 1 613 ? -56.943 -50.357 -38.564 1.00 65.31 613 VAL B C 1
ATOM 9726 O O . VAL B 1 613 ? -56.236 -51.188 -39.138 1.00 63.21 613 VAL B O 1
ATOM 9730 N N . THR B 1 614 ? -57.733 -49.490 -39.216 1.00 63.71 614 THR B N 1
ATOM 9731 C CA . THR B 1 614 ? -57.796 -49.355 -40.664 1.00 63.16 614 THR B CA 1
ATOM 9732 C C . THR B 1 614 ? -56.869 -48.222 -41.095 1.00 64.91 614 THR B C 1
ATOM 9733 O O . THR B 1 614 ? -57.033 -47.083 -40.648 1.00 64.80 614 THR B O 1
ATOM 9737 N N . ILE B 1 615 ? -55.871 -48.545 -41.928 1.00 59.49 615 ILE B N 1
ATOM 9738 C CA . ILE B 1 615 ? -54.969 -47.533 -42.451 1.00 58.88 615 ILE B CA 1
ATOM 9739 C C . ILE B 1 615 ? -55.518 -47.123 -43.809 1.00 65.28 615 ILE B C 1
ATOM 9740 O O . ILE B 1 615 ? -55.517 -47.927 -44.745 1.00 64.78 615 ILE B O 1
ATOM 9745 N N . GLU B 1 616 ? -56.071 -45.896 -43.874 1.00 64.30 616 GLU B N 1
ATOM 9746 C CA . GLU B 1 616 ? -56.688 -45.287 -45.066 1.00 65.02 616 GLU B CA 1
ATOM 9747 C C . GLU B 1 616 ? -55.620 -45.052 -46.143 1.00 67.72 616 GLU B C 1
ATOM 9748 O O . GLU B 1 616 ? -54.558 -44.476 -45.868 1.00 66.81 616 GLU B O 1
ATOM 9754 N N . ALA B 1 617 ? -55.875 -45.548 -47.359 1.00 63.21 617 ALA B N 1
ATOM 9755 C CA . ALA B 1 617 ? -54.915 -45.416 -48.462 1.00 62.22 617 ALA B CA 1
ATOM 9756 C C . ALA B 1 617 ? -55.587 -45.245 -49.794 1.00 66.51 617 ALA B C 1
ATOM 9757 O O . ALA B 1 617 ? -56.617 -45.866 -50.055 1.00 67.03 617 ALA B O 1
ATOM 9759 N N . ASP B 1 618 ? -54.974 -44.429 -50.652 1.00 63.18 618 ASP B N 1
ATOM 9760 C CA . ASP B 1 618 ? -55.382 -44.256 -52.053 1.00 62.88 618 ASP B CA 1
ATOM 9761 C C . ASP B 1 618 ? -54.588 -45.271 -52.876 1.00 63.31 618 ASP B C 1
ATOM 9762 O O . ASP B 1 618 ? -55.042 -45.683 -53.917 1.00 63.34 618 ASP B O 1
ATOM 9767 N N . ASN B 1 619 ? -53.404 -45.686 -52.388 1.00 60.12 619 ASN B N 1
ATOM 9768 C CA . ASN B 1 619 ? -52.502 -46.678 -53.000 1.00 57.87 619 ASN B CA 1
ATOM 9769 C C . ASN B 1 619 ? -51.783 -47.455 -51.919 1.00 57.31 619 ASN B C 1
ATOM 9770 O O . ASN B 1 619 ? -51.307 -46.865 -50.957 1.00 56.16 619 ASN B 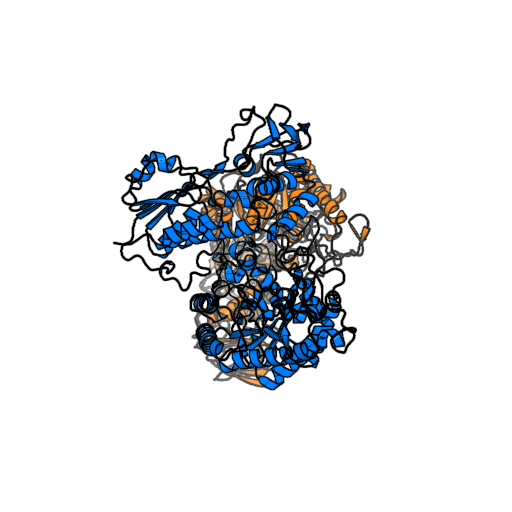O 1
ATOM 9775 N N . VAL B 1 620 ? -51.670 -48.775 -52.103 1.00 52.62 620 VAL B N 1
ATOM 9776 C CA . VAL B 1 620 ? -50.973 -49.666 -51.168 1.00 50.25 620 VAL B CA 1
ATOM 9777 C C . VAL B 1 620 ? -49.750 -50.255 -51.903 1.00 52.43 620 VAL B C 1
ATOM 9778 O O . VAL B 1 620 ? -49.901 -50.923 -52.928 1.00 51.33 620 VAL B O 1
ATOM 9782 N N . VAL B 1 621 ? -48.543 -49.931 -51.412 1.00 46.75 621 VAL B N 1
ATOM 9783 C CA . VAL B 1 621 ? -47.293 -50.395 -52.020 1.00 44.52 621 VAL B CA 1
ATOM 9784 C C . VAL B 1 621 ? -46.830 -51.617 -51.272 1.00 48.16 621 VAL B C 1
ATOM 9785 O O . VAL B 1 621 ? -46.453 -51.516 -50.106 1.00 47.22 621 VAL B O 1
ATOM 9789 N N . VAL B 1 622 ? -46.874 -52.771 -51.921 1.00 45.31 622 VAL B N 1
ATOM 9790 C CA . VAL B 1 622 ? -46.397 -53.983 -51.284 1.00 45.99 622 VAL B CA 1
ATOM 9791 C C . VAL B 1 622 ? -44.907 -54.094 -51.571 1.00 49.04 622 VAL B C 1
ATOM 9792 O O . VAL B 1 622 ? -44.483 -54.376 -52.696 1.00 47.51 622 VAL B O 1
ATOM 9796 N N . ALA B 1 623 ? -44.123 -53.753 -50.558 1.00 46.21 623 ALA B N 1
ATOM 9797 C CA . ALA B 1 623 ? -42.678 -53.693 -50.644 1.00 45.69 623 ALA B CA 1
ATOM 9798 C C . ALA B 1 623 ? -42.027 -54.427 -49.464 1.00 48.92 623 ALA B C 1
ATOM 9799 O O . ALA B 1 623 ? -41.269 -53.819 -48.712 1.00 48.25 623 ALA B O 1
ATOM 9801 N N . GLU B 1 624 ? -42.355 -55.726 -49.280 1.00 46.86 624 GLU B N 1
ATOM 9802 C CA . GLU B 1 624 ? -41.823 -56.558 -48.174 1.00 47.36 624 GLU B CA 1
ATOM 9803 C C . GLU B 1 624 ? -40.456 -57.117 -48.500 1.00 50.66 624 GLU B C 1
ATOM 9804 O O . GLU B 1 624 ? -39.739 -57.570 -47.600 1.00 50.69 624 GLU B O 1
ATOM 9810 N N . GLY B 1 625 ? -40.112 -57.090 -49.784 1.00 46.38 625 GLY B N 1
ATOM 9811 C CA . GLY B 1 625 ? -38.829 -57.580 -50.268 1.00 45.91 625 GLY B CA 1
ATOM 9812 C C . GLY B 1 625 ? -38.732 -57.729 -51.769 1.00 49.92 625 GLY B C 1
ATOM 9813 O O . GLY B 1 625 ? -39.590 -57.249 -52.527 1.00 49.65 625 GLY B O 1
ATOM 9814 N N . MET B 1 626 ? -37.656 -58.395 -52.192 1.00 46.67 626 MET B N 1
ATOM 9815 C CA . MET B 1 626 ? -37.336 -58.652 -53.581 1.00 47.57 626 MET B CA 1
ATOM 9816 C C . MET B 1 626 ? -37.079 -60.122 -53.831 1.00 51.71 626 MET B C 1
ATOM 9817 O O . MET B 1 626 ? -36.519 -60.814 -52.988 1.00 51.00 626 MET B O 1
ATOM 9822 N N . ASP B 1 627 ? -37.484 -60.587 -55.010 1.00 49.27 627 ASP B N 1
ATOM 9823 C CA . ASP B 1 627 ? -37.230 -61.942 -55.494 1.00 49.03 627 ASP B CA 1
ATOM 9824 C C . ASP B 1 627 ? -36.192 -61.835 -56.609 1.00 49.31 627 ASP B C 1
ATOM 9825 O O . ASP B 1 627 ? -36.051 -60.776 -57.226 1.00 45.50 627 ASP B O 1
ATOM 9830 N N . ALA B 1 628 ? -35.440 -62.906 -56.833 1.00 46.90 628 ALA B N 1
ATOM 9831 C CA . ALA B 1 628 ? -34.452 -62.950 -57.903 1.00 45.94 628 ALA B CA 1
ATOM 9832 C C . ALA B 1 628 ? -35.229 -63.069 -59.188 1.00 49.77 628 ALA B C 1
ATOM 9833 O O . ALA B 1 628 ? -36.162 -63.868 -59.271 1.00 51.23 628 ALA B O 1
ATOM 9835 N N . ASP B 1 629 ? -34.913 -62.212 -60.155 1.00 45.64 629 ASP B N 1
ATOM 9836 C CA . ASP B 1 629 ? -35.519 -62.256 -61.480 1.00 46.48 629 ASP B CA 1
ATOM 9837 C C . ASP B 1 629 ? -34.642 -63.282 -62.220 1.00 51.46 629 ASP B C 1
ATOM 9838 O O . ASP B 1 629 ? -33.675 -62.910 -62.901 1.00 49.70 629 ASP B O 1
ATOM 9843 N N . ASP B 1 630 ? -34.922 -64.579 -61.978 1.00 49.05 630 ASP B N 1
ATOM 9844 C CA . ASP B 1 630 ? -34.136 -65.680 -62.530 1.00 49.88 630 ASP B CA 1
ATOM 9845 C C . ASP B 1 630 ? -34.855 -66.493 -63.636 1.00 54.36 630 ASP B C 1
ATOM 9846 O O . ASP B 1 630 ? -34.423 -67.603 -63.939 1.00 55.57 630 ASP B O 1
ATOM 9851 N N . ALA B 1 631 ? -35.929 -65.948 -64.231 1.00 50.39 631 ALA B N 1
ATOM 9852 C CA . ALA B 1 631 ? -36.702 -66.627 -65.277 1.00 51.28 631 ALA B CA 1
ATOM 9853 C C . ALA B 1 631 ? -35.825 -67.002 -66.473 1.00 58.04 631 ALA B C 1
ATOM 9854 O O . ALA B 1 631 ? -35.844 -68.168 -66.875 1.00 60.33 631 ALA B O 1
ATOM 9856 N N . LEU B 1 632 ? -35.026 -66.038 -67.002 1.00 53.09 632 LEU B N 1
ATOM 9857 C CA . LEU B 1 632 ? -34.127 -66.270 -68.130 1.00 53.55 632 LEU B CA 1
ATOM 9858 C C . LEU B 1 632 ? -33.131 -67.382 -67.830 1.00 56.32 632 LEU B C 1
ATOM 9859 O O . LEU B 1 632 ? -32.974 -68.290 -68.649 1.00 57.08 632 LEU B O 1
ATOM 9864 N N . ALA B 1 633 ? -32.496 -67.339 -66.648 1.00 51.46 633 ALA B N 1
ATOM 9865 C CA . ALA B 1 633 ? -31.511 -68.337 -66.232 1.00 51.34 633 ALA B CA 1
ATOM 9866 C C . ALA B 1 633 ? -32.095 -69.743 -66.148 1.00 57.07 633 ALA B C 1
ATOM 9867 O O . ALA B 1 633 ? -31.405 -70.713 -66.479 1.00 57.48 633 ALA B O 1
ATOM 9869 N N . LYS B 1 634 ? -33.357 -69.849 -65.699 1.00 54.86 634 LYS B N 1
ATOM 9870 C CA . LYS B 1 634 ? -34.057 -71.123 -65.560 1.00 55.75 634 LYS B CA 1
ATOM 9871 C C . LYS B 1 634 ? -34.471 -71.603 -66.932 1.00 60.49 634 LYS B C 1
ATOM 9872 O O . LYS B 1 634 ? -34.376 -72.800 -67.218 1.00 62.29 634 LYS B O 1
ATOM 9878 N N . ALA B 1 635 ? -34.882 -70.655 -67.800 1.00 55.26 635 ALA B N 1
ATOM 9879 C CA . ALA B 1 635 ? -35.292 -70.933 -69.169 1.00 54.93 635 ALA B CA 1
ATOM 9880 C C . ALA B 1 635 ? -34.137 -71.380 -70.059 1.00 60.84 635 ALA B C 1
ATOM 9881 O O . ALA B 1 635 ? -34.376 -72.199 -70.928 1.00 62.47 635 ALA B O 1
ATOM 9883 N N . VAL B 1 636 ? -32.909 -70.877 -69.855 1.00 56.06 636 VAL B N 1
ATOM 9884 C CA . VAL B 1 636 ? -31.817 -71.200 -70.777 1.00 57.18 636 VAL B CA 1
ATOM 9885 C C . VAL B 1 636 ? -30.898 -72.334 -70.303 1.00 63.87 636 VAL B C 1
ATOM 9886 O O . VAL B 1 636 ? -30.255 -72.960 -71.146 1.00 64.80 636 VAL B O 1
ATOM 9890 N N . GLY B 1 637 ? -30.818 -72.560 -68.987 1.00 60.66 637 GLY B N 1
ATOM 9891 C CA . GLY B 1 637 ? -29.950 -73.577 -68.407 1.00 60.89 637 GLY B CA 1
ATOM 9892 C C . GLY B 1 637 ? -28.490 -73.205 -68.535 1.00 65.40 637 GLY B C 1
ATOM 9893 O O . GLY B 1 637 ? -28.163 -72.051 -68.822 1.00 65.27 637 GLY B O 1
ATOM 9894 N N . THR B 1 638 ? -27.606 -74.185 -68.386 1.00 63.28 638 THR B N 1
ATOM 9895 C CA . THR B 1 638 ? -26.155 -73.966 -68.406 1.00 63.63 638 THR B CA 1
ATOM 9896 C C . THR B 1 638 ? -25.459 -74.389 -69.714 1.00 67.91 638 THR B C 1
ATOM 9897 O O . THR B 1 638 ? -24.237 -74.238 -69.826 1.00 68.44 638 THR B O 1
ATOM 9901 N N . LYS B 1 639 ? -26.224 -74.872 -70.698 1.00 64.63 639 LYS B N 1
ATOM 9902 C CA . LYS B 1 639 ? -25.682 -75.404 -71.952 1.00 65.93 639 LYS B CA 1
ATOM 9903 C C . LYS B 1 639 ? -25.940 -74.541 -73.206 1.00 68.51 639 LYS B C 1
ATOM 9904 O O . LYS B 1 639 ? -25.461 -74.907 -74.284 1.00 69.01 639 LYS B O 1
ATOM 9910 N N . ILE B 1 640 ? -26.638 -73.395 -73.068 1.00 63.01 640 ILE B N 1
ATOM 9911 C CA . ILE B 1 640 ? -26.938 -72.484 -74.192 1.00 62.90 640 ILE B CA 1
ATOM 9912 C C . ILE B 1 640 ? -25.665 -71.835 -74.798 1.00 67.14 640 ILE B C 1
ATOM 9913 O O . ILE B 1 640 ? -25.685 -71.375 -75.941 1.00 67.76 640 ILE B O 1
ATOM 9918 N N . ALA B 1 641 ? -24.584 -71.771 -74.017 1.00 62.87 641 ALA B N 1
ATOM 9919 C CA . ALA B 1 641 ? -23.295 -71.228 -74.448 1.00 62.88 641 ALA B CA 1
ATOM 9920 C C . ALA B 1 641 ? -22.209 -72.086 -73.791 1.00 66.16 641 ALA B C 1
ATOM 9921 O O . ALA B 1 641 ? -22.524 -72.728 -72.781 1.00 65.63 641 ALA B O 1
ATOM 9923 N N . PRO B 1 642 ? -20.935 -72.092 -74.277 1.00 63.59 642 PRO B N 1
ATOM 9924 C CA . PRO B 1 642 ? -19.887 -72.888 -73.593 1.00 64.41 642 PRO B CA 1
ATOM 9925 C C . PRO B 1 642 ? -19.724 -72.574 -72.097 1.00 65.91 642 PRO B C 1
ATOM 9926 O O . PRO B 1 642 ? -19.492 -73.499 -71.320 1.00 65.76 642 PRO B O 1
ATOM 9930 N N . GLU B 1 643 ? -19.889 -71.294 -71.698 1.00 59.77 643 GLU B N 1
ATOM 9931 C CA . GLU B 1 643 ? -19.831 -70.852 -70.304 1.00 58.32 643 GLU B CA 1
ATOM 9932 C C . GLU B 1 643 ? -21.084 -70.038 -69.997 1.00 59.99 643 GLU B C 1
ATOM 9933 O O . GLU B 1 643 ? -21.416 -69.122 -70.749 1.00 60.06 643 GLU B O 1
ATOM 9939 N N . VAL B 1 644 ? -21.805 -70.403 -68.928 1.00 53.36 644 VAL B N 1
ATOM 9940 C CA . VAL B 1 644 ? -23.029 -69.727 -68.482 1.00 51.66 644 VAL B CA 1
ATOM 9941 C C . VAL B 1 644 ? -22.905 -69.390 -66.970 1.00 54.80 644 VAL B C 1
ATOM 9942 O O . VAL B 1 644 ? -22.729 -70.290 -66.142 1.00 52.73 644 VAL B O 1
ATOM 9946 N N . TYR B 1 645 ? -23.029 -68.096 -66.626 1.00 50.72 645 TYR B N 1
ATOM 9947 C CA . TYR B 1 645 ? -22.953 -67.615 -65.252 1.00 48.98 645 TYR B CA 1
ATOM 9948 C C . TYR B 1 645 ? -24.133 -66.703 -64.916 1.00 52.22 645 TYR B C 1
ATOM 9949 O O . TYR B 1 645 ? -24.644 -66.003 -65.785 1.00 50.84 645 TYR B O 1
ATOM 9958 N N . SER B 1 646 ? -24.525 -66.686 -63.641 1.00 48.50 646 SER B N 1
ATOM 9959 C CA . SER B 1 646 ? -25.561 -65.809 -63.101 1.00 47.33 646 SER B CA 1
ATOM 9960 C C . SER B 1 646 ? -24.892 -65.018 -62.004 1.00 49.64 646 SER B C 1
ATOM 9961 O O . SER B 1 646 ? -24.185 -65.608 -61.197 1.00 48.96 646 SER B O 1
ATOM 9964 N N . ILE B 1 647 ? -25.031 -63.681 -62.030 1.00 45.68 647 ILE B N 1
ATOM 9965 C CA . ILE B 1 647 ? -24.418 -62.747 -61.061 1.00 44.63 647 ILE B CA 1
ATOM 9966 C C . ILE B 1 647 ? -25.433 -61.718 -60.569 1.00 46.78 647 ILE B C 1
ATOM 9967 O O . ILE B 1 647 ? -26.457 -61.488 -61.210 1.00 45.25 647 ILE B O 1
ATOM 9972 N N . GLY B 1 648 ? -25.118 -61.103 -59.442 1.00 45.08 648 GLY B N 1
ATOM 9973 C CA . GLY B 1 648 ? -25.964 -60.097 -58.829 1.00 44.85 648 GLY B CA 1
ATOM 9974 C C . GLY B 1 648 ? -27.205 -60.699 -58.208 1.00 46.52 648 GLY B C 1
ATOM 9975 O O . GLY B 1 648 ? -27.213 -61.881 -57.841 1.00 44.80 648 GLY B O 1
ATOM 9976 N N . ASP B 1 649 ? -28.281 -59.890 -58.158 1.00 41.05 649 ASP B N 1
ATOM 9977 C CA . ASP B 1 649 ? -29.544 -60.257 -57.528 1.00 41.38 649 ASP B CA 1
ATOM 9978 C C . ASP B 1 649 ? -30.282 -61.403 -58.220 1.00 47.37 649 ASP B C 1
ATOM 9979 O O . ASP B 1 649 ? -31.083 -62.057 -57.550 1.00 47.58 649 ASP B O 1
ATOM 9984 N N . CYS B 1 650 ? -29.982 -61.700 -59.505 1.00 44.51 650 CYS B N 1
ATOM 9985 C CA . CYS B 1 650 ? -30.666 -62.818 -60.171 1.00 46.16 650 CYS B CA 1
ATOM 9986 C C . CYS B 1 650 ? -30.112 -64.174 -59.704 1.00 50.76 650 CYS B C 1
ATOM 9987 O O . CYS B 1 650 ? -30.788 -65.190 -59.835 1.00 50.90 650 CYS B O 1
ATOM 9990 N N . ALA B 1 651 ? -28.909 -64.159 -59.105 1.00 47.80 651 ALA B N 1
ATOM 9991 C CA . ALA B 1 651 ? -28.247 -65.333 -58.531 1.00 47.66 651 ALA B CA 1
ATOM 9992 C C . ALA B 1 651 ? -28.609 -65.490 -57.038 1.00 53.45 651 ALA B C 1
ATOM 9993 O O . ALA B 1 651 ? -28.108 -66.400 -56.377 1.00 56.20 651 ALA B O 1
ATOM 9995 N N . GLY B 1 652 ? -29.472 -64.608 -56.529 1.00 47.63 652 GLY B N 1
ATOM 9996 C CA . GLY B 1 652 ? -29.853 -64.560 -55.118 1.00 46.22 652 GLY B CA 1
ATOM 9997 C C . GLY B 1 652 ? -29.787 -63.127 -54.637 1.00 48.95 652 GLY B C 1
ATOM 9998 O O . GLY B 1 652 ? -28.738 -62.487 -54.748 1.00 46.51 652 GLY B O 1
ATOM 9999 N N . VAL B 1 653 ? -30.924 -62.595 -54.149 1.00 47.36 653 VAL B N 1
ATOM 10000 C CA . VAL B 1 653 ? -31.049 -61.186 -53.739 1.00 45.71 653 VAL B CA 1
ATOM 10001 C C . VAL B 1 653 ? -30.187 -60.859 -52.516 1.00 51.97 653 VAL B C 1
ATOM 10002 O O . VAL B 1 653 ? -30.337 -61.422 -51.432 1.00 50.95 653 VAL B O 1
ATOM 10006 N N . ARG B 1 654 ? -29.256 -59.945 -52.743 1.00 50.36 654 ARG B N 1
ATOM 10007 C CA . ARG B 1 654 ? -28.379 -59.386 -51.740 1.00 50.86 654 ARG B CA 1
ATOM 10008 C C . ARG B 1 654 ? -28.546 -57.880 -51.966 1.00 55.72 654 ARG B C 1
ATOM 10009 O O . ARG B 1 654 ? -29.693 -57.459 -52.157 1.00 55.95 654 ARG B O 1
ATOM 10017 N N . LYS B 1 655 ? -27.497 -57.066 -51.974 1.00 51.42 655 LYS B N 1
ATOM 10018 C CA . LYS B 1 655 ? -27.753 -55.632 -52.217 1.00 49.65 655 LYS B CA 1
ATOM 10019 C C . LYS B 1 655 ? -26.753 -55.082 -53.229 1.00 49.36 655 LYS B C 1
ATOM 10020 O O . LYS B 1 655 ? -26.169 -55.869 -53.964 1.00 49.18 655 LYS B O 1
ATOM 10026 N N . LEU B 1 656 ? -26.541 -53.751 -53.268 1.00 43.93 656 LEU B N 1
ATOM 10027 C CA . LEU B 1 656 ? -25.641 -53.094 -54.210 1.00 42.42 656 LEU B CA 1
ATOM 10028 C C . LEU B 1 656 ? -24.162 -53.456 -54.041 1.00 45.09 656 LEU B C 1
ATOM 10029 O O . LEU B 1 656 ? -23.441 -53.554 -55.026 1.00 44.08 656 LEU B O 1
ATOM 10034 N N . TYR B 1 657 ? -23.709 -53.628 -52.804 1.00 41.87 657 TYR B N 1
ATOM 10035 C CA . TYR B 1 657 ? -22.323 -53.997 -52.510 1.00 40.96 657 TYR B CA 1
ATOM 10036 C C . TYR B 1 657 ? -22.004 -55.348 -53.182 1.00 45.30 657 TYR B C 1
ATOM 10037 O O . TYR B 1 657 ? -21.010 -55.462 -53.901 1.00 44.52 657 TYR B O 1
ATOM 10046 N N . GLU B 1 658 ? -22.872 -56.352 -52.963 1.00 41.85 658 GLU B N 1
ATOM 10047 C CA . GLU B 1 658 ? -22.689 -57.703 -53.485 1.00 42.32 658 GLU B CA 1
ATOM 10048 C C . GLU B 1 658 ? -22.792 -57.762 -55.002 1.00 44.16 658 GLU B C 1
ATOM 10049 O O . GLU B 1 658 ? -22.020 -58.494 -55.597 1.00 43.65 658 GLU B O 1
ATOM 10055 N N . ALA B 1 659 ? -23.685 -56.950 -55.616 1.00 39.97 659 ALA B N 1
ATOM 10056 C CA . ALA B 1 659 ? -23.885 -56.868 -57.078 1.00 39.66 659 ALA B CA 1
ATOM 10057 C C . ALA B 1 659 ? -22.605 -56.392 -57.768 1.00 43.98 659 ALA B C 1
ATOM 10058 O O . ALA B 1 659 ? -22.099 -57.070 -58.668 1.00 41.93 659 ALA B O 1
ATOM 10060 N N . ILE B 1 660 ? -22.052 -55.260 -57.296 1.00 42.04 660 ILE B N 1
ATOM 10061 C CA . ILE B 1 660 ? -20.802 -54.685 -57.812 1.00 43.50 660 ILE B CA 1
ATOM 10062 C C . ILE B 1 660 ? -19.600 -55.658 -57.596 1.00 46.03 660 ILE B C 1
ATOM 10063 O O . ILE B 1 660 ? -18.833 -55.887 -58.533 1.00 46.84 660 ILE B O 1
ATOM 10068 N N . HIS B 1 661 ? -19.517 -56.293 -56.418 1.00 40.07 661 HIS B N 1
ATOM 10069 C CA . HIS B 1 661 ? -18.457 -57.256 -56.103 1.00 41.17 661 HIS B CA 1
ATOM 10070 C C . HIS B 1 661 ? -18.540 -58.519 -56.966 1.00 44.65 661 HIS B C 1
ATOM 10071 O O . HIS B 1 661 ? -17.505 -58.996 -57.444 1.00 44.93 661 HIS B O 1
ATOM 10078 N N . ASP B 1 662 ? -19.769 -59.025 -57.206 1.00 40.67 662 ASP B N 1
ATOM 10079 C CA . ASP B 1 662 ? -20.021 -60.166 -58.080 1.00 41.81 662 ASP B CA 1
ATOM 10080 C C . ASP B 1 662 ? -19.583 -59.851 -59.506 1.00 44.41 662 ASP B C 1
ATOM 10081 O O . ASP B 1 662 ? -19.009 -60.722 -60.153 1.00 43.71 662 ASP B O 1
ATOM 10086 N N . GLY B 1 663 ? -19.861 -58.622 -59.964 1.00 41.81 663 GLY B N 1
ATOM 10087 C CA . GLY B 1 663 ? -19.504 -58.142 -61.295 1.00 42.27 663 GLY B CA 1
ATOM 10088 C C . GLY B 1 663 ? -18.003 -58.081 -61.479 1.00 47.87 663 GLY B C 1
ATOM 10089 O O . GLY B 1 663 ? -17.482 -58.576 -62.480 1.00 46.08 663 GLY B O 1
ATOM 10090 N N . TYR B 1 664 ? -17.281 -57.546 -60.464 1.00 45.32 664 TYR B N 1
ATOM 10091 C CA . TYR B 1 664 ? -15.824 -57.446 -60.521 1.00 45.25 664 TYR B CA 1
ATOM 10092 C C . TYR B 1 664 ? -15.234 -58.848 -60.606 1.00 50.19 664 TYR B C 1
ATOM 10093 O O . TYR B 1 664 ? -14.410 -59.116 -61.491 1.00 50.06 664 TYR B O 1
ATOM 10102 N N . LYS B 1 665 ? -15.675 -59.742 -59.687 1.00 46.97 665 LYS B N 1
ATOM 10103 C CA . LYS B 1 665 ? -15.202 -61.129 -59.602 1.00 47.08 665 LYS B CA 1
ATOM 10104 C C . LYS B 1 665 ? -15.500 -61.907 -60.879 1.00 53.35 665 LYS B C 1
ATOM 10105 O O . LYS B 1 665 ? -14.656 -62.683 -61.329 1.00 55.73 665 LYS B O 1
ATOM 10111 N N . MET B 1 666 ? -16.648 -61.642 -61.508 1.00 48.95 666 MET B N 1
ATOM 10112 C CA . MET B 1 666 ? -16.991 -62.288 -62.771 1.00 49.18 666 MET B CA 1
ATOM 10113 C C . MET B 1 666 ? -16.073 -61.781 -63.884 1.00 54.09 666 MET B C 1
ATOM 10114 O O . MET B 1 666 ? -15.471 -62.596 -64.569 1.00 54.71 666 MET B O 1
ATOM 10119 N N . GLY B 1 667 ? -15.941 -60.458 -64.002 1.00 50.78 667 GLY B N 1
ATOM 10120 C CA . GLY B 1 667 ? -15.077 -59.799 -64.977 1.00 51.81 667 GLY B CA 1
ATOM 10121 C C . GLY B 1 667 ? -13.628 -60.268 -64.963 1.00 57.98 667 GLY B C 1
ATOM 10122 O O . GLY B 1 667 ? -13.074 -60.536 -66.025 1.00 58.33 667 GLY B O 1
ATOM 10123 N N . VAL B 1 668 ? -13.008 -60.397 -63.766 1.00 54.57 668 VAL B N 1
ATOM 10124 C CA . VAL B 1 668 ? -11.606 -60.826 -63.635 1.00 54.89 668 VAL B CA 1
ATOM 10125 C C . VAL B 1 668 ? -11.379 -62.294 -63.923 1.00 58.62 668 VAL B C 1
ATOM 10126 O O . VAL B 1 668 ? -10.263 -62.642 -64.300 1.00 59.31 668 VAL B O 1
ATOM 10130 N N . LYS B 1 669 ? -12.376 -63.166 -63.672 1.00 54.77 669 LYS B N 1
ATOM 10131 C CA . LYS B 1 669 ? -12.181 -64.611 -63.837 1.00 55.06 669 LYS B CA 1
ATOM 10132 C C . LYS B 1 669 ? -12.384 -65.144 -65.276 1.00 59.70 669 LYS B C 1
ATOM 10133 O O . LYS B 1 669 ? -11.958 -66.279 -65.550 1.00 60.86 669 LYS B O 1
ATOM 10139 N N . ILE B 1 670 ? -12.993 -64.353 -66.192 1.00 56.35 670 ILE B N 1
ATOM 10140 C CA . ILE B 1 670 ? -13.215 -64.823 -67.571 1.00 57.80 670 ILE B CA 1
ATOM 10141 C C . ILE B 1 670 ? -11.865 -65.132 -68.270 1.00 64.03 670 ILE B C 1
ATOM 10142 O O . ILE B 1 670 ? -11.126 -64.233 -68.682 1.00 63.22 670 ILE B O 1
ATOM 10147 N N . ARG B 1 671 ? -11.540 -66.435 -68.342 1.00 62.04 671 ARG B N 1
ATOM 10148 C CA . ARG B 1 671 ? -10.285 -66.904 -68.917 1.00 63.45 671 ARG B CA 1
ATOM 10149 C C . ARG B 1 671 ? -10.279 -66.696 -70.437 1.00 68.61 671 ARG B C 1
ATOM 10150 O O . ARG B 1 671 ? -11.339 -66.712 -71.070 1.00 67.03 671 ARG B O 1
ATOM 10158 N N . GLY B 1 672 ? -9.089 -66.497 -70.994 1.00 66.55 672 GLY B N 1
ATOM 10159 C CA . GLY B 1 672 ? -8.910 -66.379 -72.435 1.00 67.70 672 GLY B CA 1
ATOM 10160 C C . GLY B 1 672 ? -9.041 -67.753 -73.068 1.00 72.20 672 GLY B C 1
ATOM 10161 O O . GLY B 1 672 ? -8.967 -68.768 -72.357 1.00 71.42 672 GLY B O 1
ATOM 10162 N N . SER B 1 673 ? -9.272 -67.798 -74.399 1.00 68.92 673 SER B N 1
ATOM 10163 C CA . SER B 1 673 ? -9.429 -69.045 -75.166 1.00 68.99 673 SER B CA 1
ATOM 10164 C C . SER B 1 673 ? -8.185 -69.915 -75.118 1.00 71.65 673 SER B C 1
ATOM 10165 O O . SER B 1 673 ? -7.068 -69.394 -75.005 1.00 70.82 673 SER B O 1
ATOM 10168 N N . LEU B 1 674 ? -8.382 -71.246 -75.196 1.00 68.59 674 LEU B N 1
ATOM 10169 C CA . LEU B 1 674 ? -7.274 -72.208 -75.218 1.00 69.57 674 LEU B CA 1
ATOM 10170 C C . LEU B 1 674 ? -6.860 -72.362 -76.681 1.00 79.18 674 LEU B C 1
ATOM 10171 O O . LEU B 1 674 ? -7.645 -71.998 -77.565 1.00 78.51 674 LEU B O 1
ATOM 10176 N N . GLU B 1 675 ? -5.663 -72.928 -76.959 1.00 80.84 675 GLU B N 1
ATOM 10177 C CA . GLU B 1 675 ? -5.262 -73.153 -78.351 1.00 84.53 675 GLU B CA 1
ATOM 10178 C C . GLU B 1 675 ? -6.279 -74.081 -79.042 1.00 93.91 675 GLU B C 1
ATOM 10179 O O . GLU B 1 675 ? -6.629 -73.843 -80.202 1.00 95.81 675 GLU B O 1
ATOM 10185 N N . VAL B 1 676 ? -6.804 -75.076 -78.265 1.00 91.15 676 VAL B N 1
ATOM 10186 C CA . VAL B 1 676 ? -7.859 -76.082 -78.517 1.00 113.85 676 VAL B CA 1
ATOM 10187 C C . VAL B 1 676 ? -7.667 -77.261 -77.551 1.00 133.64 676 VAL B C 1
ATOM 10188 O O . VAL B 1 676 ? -7.156 -77.080 -76.444 1.00 89.84 676 VAL B O 1
#

InterPro domains:
  IPR001155 NADH:flavin oxidoreductase/NADH oxidase, N-terminal [PF00724] (17-362)
  IPR013785 Aldolase-type TIM barrel [G3DSA:3.20.20.70] (13-399)
  IPR023753 FAD/NAD(P)-binding domain [PF07992] (471-661)
  IPR036188 FAD/NAD(P)-binding domain superfamily [G3DSA:3.50.50.60] (505-625)
  IPR036188 FAD/NAD(P)-binding domain superfamily [SSF51905] (386-666)
  IPR051793 NADH:flavin oxidoreductase/NADH oxidase [PTHR42917] (14-558)

Solvent-accessible surface area: 51041 Å² total; per-residue (Å²): 137,16,114,29,0,40,104,69,23,130,0,27,93,49,106,2,86,9,34,1,0,0,1,17,13,23,0,5,2,3,23,68,169,62,0,38,12,75,76,50,0,7,42,0,3,66,16,0,1,101,0,12,0,1,1,0,0,0,1,1,0,7,4,27,46,2,0,4,2,11,36,0,0,0,1,1,53,98,145,75,6,31,86,10,1,109,122,0,0,67,3,0,38,83,52,47,4,1,0,0,0,2,0,9,7,0,0,5,2,0,14,0,126,108,30,76,44,141,94,12,124,5,18,69,153,98,23,29,22,60,4,3,0,1,25,60,45,70,22,101,51,212,76,10,46,85,9,48,96,1,59,61,102,4,0,86,64,6,20,90,19,0,23,41,0,0,93,8,0,89,112,8,36,5,84,0,0,0,0,3,1,9,16,0,12,0,3,3,0,0,0,0,92,52,0,6,126,23,142,56,110,8,2,48,65,22,122,31,8,0,70,0,0,21,59,0,0,96,14,0,20,186,61,8,30,102,108,22,4,0,0,0,16,0,1,1,12,4,54,21,177,47,10,9,78,60,120,26,4,25,72,0,0,83,55,0,38,93,34,10,97,8,7,0,0,0,0,0,4,2,10,37,10,18,93,38,21,16,26,10,5,47,45,122,29,24,56,26,5,89,4,0,47,46,1,65,169,37,48,12,178,4,32,0,0,1,8,33,7,6,3,43,9,97,48,0,24,121,2,14,60,101,40,63,0,30,0,0,0,1,32,18,12,0,4,3,4,7,58,1,1,77,24,1,61,96,28,61,34,60,10,3,24,8,14,12,4,34,0,38,1,16,48,61,48,6,22,92,48,35,87,3,4,12,8,15,12,3,46,4,1,25,26,109,40,118,75,33,42,66,89,119,19,107,89,131,24,67,0,1,0,8,10,0,12,16,7,0,3,5,0,0,38,0,0,15,68,17,38,11,43,6,2,0,7,14,136,30,106,44,11,0,22,49,5,46,12,9,42,97,3,29,19,25,45,7,38,48,39,12,33,67,15,6,130,17,20,11,112,111,61,58,12,99,56,79,62,109,39,116,9,54,31,112,30,0,128,91,24,71,5,46,0,0,0,0,6,36,19,5,88,27,22,151,29,217,22,128,32,20,125,35,202,15,26,10,34,5,38,43,6,8,77,62,148,38,185,25,25,105,71,0,1,0,1,2,0,13,23,51,0,0,19,2,0,0,40,0,4,105,95,71,44,82,0,8,0,0,14,136,28,158,124,40,5,119,58,11,11,87,40,10,38,68,10,3,153,82,13,13,71,156,35,123,20,100,56,51,49,61,5,81,31,64,64,4,40,109,100,0,0,52,1,22,33,87,82,57,126,116,33,76,24,113,8,69,12,0,0,6,7,48,27,31,68,24,30,40,62,25,25,160,78,15,32,98,193,28,8,114,45,28,54,45,8,5,23,6,63,35,59,136,60,25,29,46,9,0,17,24,0,2,92,17,0,22,109,1,189,20,122,124,10,120,38,0,38,113,70,23,133,0,23,107,55,103,1,86,9,30,1,0,0,0,17,13,20,0,10,2,5,23,74,168,62,0,37,12,74,83,58,1,10,44,0,4,80,19,0,1,115,0,14,0,1,0,0,0,0,1,1,0,7,3,25,46,2,0,4,2,12,40,1,0,0,1,1,52,100,147,74,7,31,86,9,0,108,124,0,0,66,2,0,38,84,58,48,4,3,0,0,0,2,0,10,6,0,0,6,3,0,14,1,114,112,30,59,41,138,122,12,124,5,18,70,152,92,21,27,22,62,4,3,0,1,26,60,43,76,21,100,52,213,74,10,48,86,10,48,99,1,58,61,101,5,0,88,63,7,20,89,19,0,22,42,0,0,93,8,0,88,111,9,35,4,85,0,0,1,0,3,2,10,17,0,15,0,4,2,0,1,1,0,87,58,0,7,117,23,142,56,111,9,3,46,71,29,120,30,8,0,72,0,1,20,59,0,0,96,14,0,20,189,60,7,30,103,109,23,8,0,0,0,16,0,1,1,12,4,53,21,175,47,10,8,63,55,111,32,3,19,72,0,0,80,55,0,45,93,35,10,99,8,7,0,0,0,0,1,3,2,10,36,12,19,90,36,20,16,25,10,5,48,45,122,28,25,57,25,4,89,4,0,46,49,1,66,169,36,50,12,192,6,31,0,0,1,9,32,7,6,4,41,9,94,48,0,28,132,1,15,60,107,39,66,1,30,0,0,0,1,32,19,13,0,3,2,4,9,52,1,1,78,24,0,58,97,34,62,30,60,10,3,25,10,14,13,4,32,1,44,1,16,48,55,42,8,21,94,52,34,87,3,3,12,21,16,11,3,47,3,1,25,24,100,32,110,75,33,44,71,90,120,19,104,88,131,25,74,1,0,0,7,10,0,10,15,7,0,3,5,0,0,38,0,0,13,68,12,39,10,61,4,2,0,7,13,147,32,106,42,12,0,23,50,4,41,10,10,40,85,3,30,18,26,44,7,37,50,38,14,32,69,16,7,129,17,20,13,110,112,61,56,12,111,56,81,62,108,41,119,10,56,39,112,30,0,132,90,24,72,5,52,0,0,0,1,5,40,18,6,90,25,22,150,29,216,21,127,33,22,124,31,183,18,26,12,39,2,40,44,6,11,77,48,149,38,175,31,25,105,71,0,2,0,1,2,0,13,37,54,0,0,19,3,0,0,45,0,4,104,96,70,48,82,1,7,0,0,11,127,26,161,125,39,5,116,56,11,13,85,41,12,35,65,9,4,152,79,23,12,69,163,39,123,19,100,54,54,48,61,4,79,30,64,67,4,35,92,106,0,0,51,1,20,36,87,82,58,142,119,33,71,25,117,9,66,14,0,0,8,5,41,25,31,64,22,36,48,71,26,24,167,81,18,31,97,185,27,8,115,43,26,53,44,8,2,21,5,53,29,56,91,66,23,29,57,8,1,16,23,0,2,96,17,0,15,98,2,158,21,46,146,151,178

Foldseek 3Di:
DLCQQQPWDQQQNDIFRGQEEADAAFFLLADLQPQAADLLQLLLQLLLLLLRGSAYEYHAAALFLLLAQFSNHHHQHDPVNQVRLLSSLCSNVVSNHQYEYEHFRQAQNGDSVVSPAQWDAALNRIDGSAGAECDFDQAPDPSGGTHDHHDVSNLVVSLVSLLSSLLSNVVSNRQAYEYECDQRGHNVLLQWPVNHPDPPQSDDDNNSSLVSVLSSLLSNCVNNDSRGRYAYEFECEALDVRTDDSVSSLVSLVSSVVSHPHREYEYAYHHPSHLDDWQALVAAAPNCLVSLVVSVVSPRPHFYEYETRNQDSVSVSVCCVVSSGVHHYYHQQCLQRSNCSVCVVVVNNLQRRTRLRLCPQGPQCRSVNHRRAGLNDRCNSPSSPPLLDQAAFPAAWEEEFEAQAQLSLLQQLSLLVSPHQAEYFHQAQAHHVVLLLLCLFPSRVCSVSVRSNSVVSCVVSVHHYHHNGHDALVNCLVSQTQAYEYAHAWDFDQDPAAACVPPQEDALVCLSVVVDDFDQEEEEEAQEPSSLRSQLSVLVVVHAYEYEELADDHNPVRGPVCPSVSVVSCVVSVYHYAYNWDFRHADCQGTWIAHPVGDTDGDGGSHYYYHRDIAQPQPRCVNNDQPSHNGYHYAACNVPDDDSSRSNNRSSSSNRPPHRD/DLCQQQPWDQQQNDIFRGQEEADAAFFLLADLQPQAADLLQLLQQLLLLLLRGSAGEYHAAALFLLLAQFSNHHHQHDPVNQVRLLSSLCSNVVSNHQYEYEHFRQAQNGDSVVSPAQWDAALNRIDGSAGAACDFDQAPDPSGGTHDHHDVSNLVVSLVSLLSSLLSNVVSNRQAYEYECDQRGHLVLLQWPVNHPDPPQSDDDNNSSLVSVLSSLLSNCVNNDNRGRYAYEFECEALDDRTDDSVSSLVSLVSSCVSHPHSEYEYAYHHPSHLDDWQALVAAAPNCLVSLVCSVVSPRPHFYEYETRNQDSVSVSVCCVVSSGVHHYYHQQCLQRSNCNVCVVVVNNLQRRTRLRLCPQGVQCRSVNHRHAGLNDRCNSPSSPPLLDQAAFPFAWEEEFEAQAQLSLLQQLSLLVSPHQAEYFHQAQAHHQVLLLLCLFPSRVCSVSVRSNSVVSCVVSVHHYHHNGHDALVNCLVSQTQAYEYAHAWDFDQDPAAACVPPQEDALCCLSVVVDDFDQEEEEEAQEPSSLRSQLSVLVVVHAYEYEELAPDHNPVRGPSCPSVSVVSCVVSVYHYAYNKAFRHADCQGTWIAHPVGDTDGRGGSHYYYHNDIAQPQPRCVNNDQPSHNGYYYAACNVPDDDSSRSNNRSSSSNRPPHHDDPD

Sequence (1325 aa):
MYENLCKPIKIGNHLVKNRMKYAATVDNFCDTKNGNVIDREIEYLRERAKGGFGIVVSQGGYTHILGKGYVGQMGLVEESHLPGLKKLADAINAEGAMSIGQIMHTGRYGHAHHEYGIHHEAIAGGKTVGPEPVGPTAMSSPIKRYSPCREMTPEEIEEQIQAHIVAARMFKQTGWKGVEVCAIVGYLIADFLSRWTNKRTDKWGGSLENRARFLIEILKGIRKEVGDDYPLVMRLNSTDLIEGGNTDEEYIEIAKMCEAAVRIDLFSITVGWHESPGAAITAEKRPGDWLHLADNWKKAGIKAPICMAYRMNQPDVAEKAVAEGRIDIWEMCRPGIADPYLPKKVCEGRPEDIVTCTACNQGCFYYVFIDAIMGCMVNPRVGNEWDPAYAINPAAKKKKVLVVGAGPSGMECARLAAVRGHDVTIMEKSDSIGGEVKLGVKSPLLYDWAETIRYYKAQIDKLGIKLKLNTEATADSIKAEAPDVLVIATGGKPSRPKIEGIDNKIVTNVFDILEGKVKLGDKVVFIGGNEISIQTAEYVAEQGKEVTVLEKGKHICFDVNIFNILQHRRLMAKLNMKSMTNVTINEINDDGVEISTAGGKDVTIEADNVVVAEGMDADDALAKAVGTKIAPEVYSIGDCAGVRKLYEAIHDGYKMGVKIRGSMYENLCKPIKIGNHLVKNRMKYAATVDNFCDTKNGNVIDREIEYLRERAKGGFGIVVSQGGYTHILGKGYVGQMGLVEESHLPGLKKLADAINAEGAMSIGQIMHTGRYGHAHHEYGIHEAIAGGKTVGPEPVGPTAMSSPIKRYSPCREMTPEEIEEQIQAHIVAARMFKQTGWKGVEVCAIVGYLIADFLSRWTNKRTDKWGGSLENRARFLIEILKGIRKEVGDDYPLVMRLNSTDLIEGGNTDEEYIEIAKMCEAAVRIDLFSITVGWHESPGAAITAEKRPGDWLHLADNWKKAGIKAPICMAYRMNQPDVAEKAVAEGRIDIWEMCRPGIADPYLPKKVCEGRPEDIVTCTACNQGCFYYVFIDAIMGCMVNPRVGNEWDPAYAINPAAKKKKVLVVGAGPSGMECARLAAVRGHDVTIMEKSDSIGGEVKLGVKSPLLYDWAETIRYYKAQIDKLGIKLKLNTEATADSIKAEAPDVLVIATGGKPSRPKIEGIDNKIVTNVFDILEGKVKLGDKVVFIGGNEISIQTAEYVAEQGKEVTVLEKGKHICFDVNIFNILQHRRLMAKLNMKSMTNVTINEINDDGVEISTAGGKDVTIEADNVVVAEGMDADDALAKAVGTKIAPEVYSIGDCAGVRKLYEAIHDGYKMGVKIRGSLEV

Nearest PDB structures (foldseek):
  6qkr-assembly1_A  TM=1.001E+00  e=0.000E+00  bacterium enrichment culture clone N47
  5n6q-assembly1_A  TM=8.914E-01  e=4.645E-25  Pseudomonas putida
  8pun-assembly1_C  TM=8.983E-01  e=1.761E-23  Ferrovum sp. JA12
  2gq9-assembly1_A  TM=8.701E-01  e=4.114E-24  Shewanella oneidensis MR-1
  5ocs-assembly1_D  TM=8.698E-01  e=2.755E-23  Cupriavidus metallidurans

Radius of gyration: 39.66 Å; Cα contacts (8 Å, |Δi|>4): 3221; chains: 2; bounding box: 80×102×112 Å

Secondary structure (DSSP, 8-state):
--TTTTS-EEETTEEESSSEEE-----S-S-TTT----HHHHHHHHHHHHTT-SEEEPPPBBSSGGG--STT--B-SSGGGHHHHHHHHHHHHHTT-EEEEEE---GGG--GGGGT---EEETTEEE-S--EESS-B--SSTTSPPBEEPPHHHHHHHHHHHHHHHHHHHHTT-SEEEEEE-BTSHHHHHH-TTT----STTSSSHHHHHHHHHHHHHHHHHHH-SSS-EEEEEEEE---TTS--HHHHHHHHHHHHHHS----EEEEE-BTT--S-SSSTTSPTTTTTHHHHHHHHHT--S-EEE-SS---HHHHHHHHHTTS-SEEEESHHHHH-TTHHHHHHTT-GGG--------IIIIIHHHTT-----SS-TTTTTTT-GGG-----SS--EEEEE--SHHHHHHHHHHHHTT-EEEEE-SSSSS-THHHHHTTSGGGTTHHHHHHHHHHHHHHHT-EEETT----HHHHHHH--SEEEE---EEE-----TTTTSSSEE-HHHHHTT-S---SEEEEE--SHHHHHHHHHHHHTT-EEEEE-SSS-TTTTS-HHHHHHHHHHHHHTT-EEE-S-EEEEEETTEEEEE-TTS-EEEEE-SEEEE-S-EEE--HHHHHHTTTSSSEEEE-GGGGS---HHHHHHHHHHHHHH----/--TTTTS-EEETTEEESSSEEE-----S-S-TTT----HHHHHHHHHHHHTT-SEEEPPPBBSSGGG--STT--B-SSGGGHHHHHHHHHHHHHTT-EEEEEE---GGG--GGGGT---EEETTEEE-S--EESS-B--SSTTSPPBEEPPHHHHHHHHHHHHHHHHHHHHTT-SEEEEEE-BTSHHHHHH-TTT----STTSSSHHHHHHHHHHHHHHHHHHH-SSS-EEEEEEEE---TTS--HHHHHHHHHHHHHHS----EEEEE-BTT--S-SSSTTS-TTSSTHHHHHHHHTT--S-EEE-SS---HHHHHHHHHTTS-SEEEESHHHHH-TTHHHHHHTT-GGG--------IIIIIHHHTT-----SS-TTTTTTT-GGG-----SS--EEEEE--SHHHHHHHHHHHHTT-EEEEE-SSSSS-THHHHHTTSGGGTTHHHHHHHHHHHHHHHT-EEETT----HHHHHHH--SEEEE---EEE-----TTTTSTTEE-HHHHHTT-S---SEEEEE--SHHHHHHHHHHHHTT-EEEEE-SSS-TTTTS-HHHHHHHHHHHHHTT-EEE-S-EEEEEETTEEEEE-TTS-EEEEE-SEEEE-S-EEE--HHHHHH-S-SSSEEEE-GGGGS---HHHHHHHHHHHHHH-PPPP--

CATH classification: 3.20.20.70 (+1 more: 3.50.50.60)

Organism: NCBI:txid201089